Protein 6XR0 (pdb70)

Foldseek 3Di:
DWAWEKDAAAEAAAQAKDKIKIAIDDDQLQAWKKWKWWADPPPHIHTQWIFRQNVTDIDGDPVCPPQWDWHADSVRRMIMIMGGRDDQVRQTWMKIFIQPVPPRDGPYIYPTYGYGYAPDDADAWDKDWAADLVKAKTKIKTDFGDDDDKDKDKPNPPQPPQKDKDDWDDPDRGTITMMMHIGHPVDDQPDWIKMWIGDVSVRDIDIGIHHHDDD/DKEKEWPAQEAEDAAQDKDKTKIFIPWFQFQQKWKWWAAPVGDIDTADGSFFHGDPPHDPQWGWHDGGGIIMIMGGRHDDVRQTWMKMWGPRDPPIYMYPIYGYAYDDDFDFWDKDKDWADVVQLVVFKTKIKIKTDFGDDPDKDKWKDFVNHTDDDQKDKDKDQQDPPRSGIMMMIMGIDTSVVLVVTFKIKMWMDDPPPPDIDIDMDTPPDD/DEAEEEFQDPLLQVQQVVVQVLCVVVPFPDGYHYHYDNAPVRVLVCLLVVVHFKFWDALLSQVCSCPVRNWWFWKFFQLDPVLGQWFFKFKKFFPPDDDALQPQFQFEAFAQADSGDQRYLLSLLQCVFQNNQFDALLCSVVRVLRRYNAYQHAPCCPPPSNCRHQVLWFFAPVRPPTSHQGVRTQLHHQLNRVVSRVVPSGGMGIHTLCSLVCCAPQNNQVVSVDHHHQNRMWTHASVTDTHGSVVVVRRGRDMWGTIGMIGHPPDDSVSVVSSVCVCLVVPLPSDDSLDSVVSRDAARSHGNSGSDMGGDDDTHSCVRTDVVSVVSCPQSDDDSVPAPLEAEEEFADVLLVVQQVLLQVLLVVVPGPRGYHYDYDNDLLRVLVCQLVVNHFKAKDFLVSLCCNCVPRVWWFLWFFDFDPPDDPRKFFKFKKFFPDPVPDDALLPQFQFEAQFQAPPDVQRHLQSLLLCLLVPQQPDDPLPSQVSVLNRYVAYQHADAPDDPHDPRNQRLWQFAPVRPCGSHADVRTCLHGQLSSVLSRLVVSGGIGTHTLCNLVCQEDCNDCPVSSNHHHQQRMWTHAPVGDIGRSVPSVRRGLFIRFGMGMIGHPVRNSSNVVSSQQVSCVQAQDPPHPSSHHSLASPVGPDAQRRHHVSGRGMGGCNPLGGSDSRRDVSRVSSNVSSVD

Structure (mmCIF, N/CA/C/O backbone):
data_6XR0
#
_entry.id   6XR0
#
_cell.length_a   57.829
_cell.length_b   136.910
_cell.length_c   111.135
_cell.angle_alpha   90.000
_cell.angle_beta   91.460
_cell.angle_gamma   90.000
#
_symmetry.space_group_name_H-M   'P 1 21 1'
#
loop_
_entity.id
_entity.type
_entity.pdbx_description
1 polymer 'SC57.32 Fab Heavy Chain'
2 polymer 'SC57.32 Fab Light Chain'
3 polymer Melanotransferrin
4 branched 2-acetamido-2-deoxy-beta-D-glucopyranose-(1-4)-2-acetamido-2-deoxy-beta-D-glucopyranose
5 non-polymer 2-acetamido-2-deoxy-beta-D-glucopyranose
6 non-polymer 'MAGNESIUM ION'
7 non-polymer 'SODIUM ION'
8 non-polymer 'FE (III) ION'
9 non-polymer 'BICARBONATE ION'
10 water water
#
loop_
_atom_site.group_PDB
_atom_site.id
_atom_site.type_symbol
_atom_site.label_atom_id
_atom_site.label_alt_id
_atom_site.label_comp_id
_atom_site.label_asym_id
_atom_site.label_entity_id
_atom_site.label_seq_id
_atom_site.pdbx_PDB_ins_code
_atom_site.Cartn_x
_atom_site.Cartn_y
_atom_site.Cartn_z
_atom_site.occupancy
_atom_site.B_iso_or_equiv
_atom_site.auth_seq_id
_atom_site.auth_comp_id
_atom_site.auth_asym_id
_atom_site.auth_atom_id
_atom_site.pdbx_PDB_model_num
ATOM 1 N N . GLN A 1 1 ? 51.632 36.293 54.033 1.00 59.85 1 GLN H N 1
ATOM 2 C CA . GLN A 1 1 ? 51.280 36.785 55.355 1.00 60.95 1 GLN H CA 1
ATOM 3 C C . GLN A 1 1 ? 50.099 35.964 55.992 1.00 60.75 1 GLN H C 1
ATOM 4 O O . GLN A 1 1 ? 49.426 35.181 55.294 1.00 61.41 1 GLN H O 1
ATOM 10 N N . VAL A 1 2 ? 49.886 36.124 57.333 1.00 58.94 2 VAL H N 1
ATOM 11 C CA . VAL A 1 2 ? 48.780 35.560 58.085 1.00 57.83 2 VAL H CA 1
ATOM 12 C C . VAL A 1 2 ? 47.525 36.199 57.521 1.00 58.10 2 VAL H C 1
ATOM 13 O O . VAL A 1 2 ? 47.504 37.412 57.297 1.00 58.30 2 VAL H O 1
ATOM 17 N N . GLN A 1 3 ? 46.493 35.398 57.273 1.00 57.92 3 GLN H N 1
ATOM 18 C CA . GLN A 1 3 ? 45.259 35.920 56.738 1.00 58.24 3 GLN H CA 1
ATOM 19 C C . GLN A 1 3 ? 44.111 34.987 57.077 1.00 57.34 3 GLN H C 1
ATOM 20 O O . GLN A 1 3 ? 44.215 33.785 56.824 1.00 58.25 3 GLN H O 1
ATOM 26 N N . LEU A 1 4 ? 43.027 35.517 57.663 1.00 55.29 4 LEU H N 1
ATOM 27 C CA . LEU A 1 4 ? 41.847 34.704 57.956 1.00 54.08 4 LEU H CA 1
ATOM 28 C C . LEU A 1 4 ? 40.712 35.173 57.047 1.00 53.49 4 LEU H C 1
ATOM 29 O O . LEU A 1 4 ? 40.268 36.320 57.145 1.00 53.93 4 LEU H O 1
ATOM 34 N N . GLN A 1 5 ? 40.269 34.314 56.142 1.00 52.71 5 GLN H N 1
ATOM 35 C CA . GLN A 1 5 ? 39.232 34.682 55.195 1.00 53.14 5 GLN H CA 1
ATOM 36 C C . GLN A 1 5 ? 37.944 33.997 55.584 1.00 52.70 5 GLN H C 1
ATOM 37 O O . GLN A 1 5 ? 37.893 32.773 55.696 1.00 52.98 5 GLN H O 1
ATOM 43 N N . GLN A 1 6 ? 36.904 34.793 55.836 1.00 51.45 6 GLN H N 1
ATOM 44 C CA . GLN A 1 6 ? 35.616 34.314 56.295 1.00 50.71 6 GLN H CA 1
ATOM 45 C C . GLN A 1 6 ? 34.623 34.046 55.187 1.00 50.02 6 GLN H C 1
ATOM 46 O O . GLN A 1 6 ? 34.756 34.580 54.091 1.00 50.39 6 GLN H O 1
ATOM 52 N N . SER A 1 7 ? 33.595 33.242 55.481 1.00 49.16 7 SER H N 1
ATOM 53 C CA . SER A 1 7 ? 32.541 32.952 54.534 1.00 49.11 7 SER H CA 1
ATOM 54 C C . SER A 1 7 ? 31.651 34.212 54.207 1.00 49.88 7 SER H C 1
ATOM 55 O O . SER A 1 7 ? 31.745 35.272 54.853 1.00 50.11 7 SER H O 1
ATOM 58 N N . GLY A 1 8 ? 30.848 34.099 53.159 1.00 50.12 8 GLY H N 1
ATOM 59 C CA . GLY A 1 8 ? 30.028 35.206 52.697 1.00 51.13 8 GLY H CA 1
ATOM 60 C C . GLY A 1 8 ? 28.813 35.493 53.540 1.00 52.09 8 GLY H C 1
ATOM 61 O O . GLY A 1 8 ? 28.418 34.667 54.363 1.00 52.77 8 GLY H O 1
ATOM 62 N N . ALA A 1 9 ? 28.185 36.657 53.314 1.00 52.27 9 ALA H N 1
ATOM 63 C CA . ALA A 1 9 ? 27.002 37.074 54.060 1.00 53.17 9 ALA H CA 1
ATOM 64 C C . ALA A 1 9 ? 25.901 36.039 53.971 1.00 53.95 9 ALA H C 1
ATOM 65 O O . ALA A 1 9 ? 25.684 35.457 52.907 1.00 54.01 9 ALA H O 1
ATOM 67 N N . GLU A 1 10 ? 25.297 35.725 55.122 1.00 54.14 10 GLU H N 1
ATOM 68 C CA . GLU A 1 10 ? 24.250 34.729 55.199 1.00 54.75 10 GLU H CA 1
ATOM 69 C C . GLU A 1 10 ? 22.915 35.332 55.579 1.00 53.94 10 GLU H C 1
ATOM 70 O O . GLU A 1 10 ? 22.857 36.317 56.314 1.00 54.67 10 GLU H O 1
ATOM 76 N N . LEU A 1 11 ? 21.844 34.773 55.039 1.00 52.67 11 LEU H N 1
ATOM 77 C CA . LEU A 1 11 ? 20.512 35.300 55.241 1.00 52.86 11 LEU H CA 1
ATOM 78 C C . LEU A 1 11 ? 19.568 34.178 55.665 1.00 53.31 11 LEU H C 1
ATOM 79 O O . LEU A 1 11 ? 19.103 33.439 54.809 1.00 54.26 11 LEU H O 1
ATOM 84 N N . MET A 1 12 ? 19.258 34.061 56.961 1.00 52.38 12 MET H N 1
ATOM 85 C CA . MET A 1 12 ? 18.445 32.964 57.461 1.00 52.07 12 MET H CA 1
ATOM 86 C C . MET A 1 12 ? 17.085 33.367 58.003 1.00 51.94 12 MET H C 1
ATOM 87 O O . MET A 1 12 ? 16.910 34.493 58.460 1.00 52.50 12 MET H O 1
ATOM 92 N N . LYS A 1 13 ? 16.128 32.425 58.022 1.00 51.05 13 LYS H N 1
ATOM 93 C CA . LYS A 1 13 ? 14.809 32.686 58.614 1.00 50.35 13 LYS H CA 1
ATOM 94 C C . LYS A 1 13 ? 14.928 32.527 60.135 1.00 49.66 13 LYS H C 1
ATOM 95 O O . LYS A 1 13 ? 15.770 31.769 60.602 1.00 49.56 13 LYS H O 1
ATOM 101 N N . PRO A 1 14 ? 14.080 33.194 60.934 1.00 49.20 14 PRO H N 1
ATOM 102 C CA . PRO A 1 14 ? 14.154 33.013 62.394 1.00 48.98 14 PRO H CA 1
ATOM 103 C C . PRO A 1 14 ? 13.859 31.567 62.783 1.00 48.70 14 PRO H C 1
ATOM 104 O O . PRO A 1 14 ? 13.058 30.897 62.148 1.00 48.46 14 PRO H O 1
ATOM 108 N N . GLY A 1 15 ? 14.566 31.078 63.779 1.00 48.78 15 GLY H N 1
ATOM 109 C CA . GLY A 1 15 ? 14.433 29.700 64.219 1.00 49.63 15 GLY H CA 1
ATOM 110 C C . GLY A 1 15 ? 15.441 28.769 63.574 1.00 50.52 15 GLY H C 1
ATOM 111 O O . GLY A 1 15 ? 15.786 27.733 64.151 1.00 51.48 15 GLY H O 1
ATOM 112 N N . ALA A 1 16 ? 15.945 29.126 62.394 1.00 50.24 16 ALA H N 1
ATOM 113 C CA . ALA A 1 16 ? 16.927 28.320 61.681 1.00 51.10 16 ALA H CA 1
ATOM 114 C C . ALA A 1 16 ? 18.330 28.361 62.398 1.00 53.12 16 ALA H C 1
ATOM 115 O O . ALA A 1 16 ? 18.426 28.825 63.540 1.00 54.34 16 ALA H O 1
ATOM 117 N N . SER A 1 17 ? 19.380 27.796 61.794 1.00 53.17 17 SER H N 1
ATOM 118 C CA . SER A 1 17 ? 20.713 27.866 62.316 1.00 53.84 17 SER H CA 1
ATOM 119 C C . SER A 1 17 ? 21.690 28.102 61.150 1.00 54.13 17 SER H C 1
ATOM 120 O O . SER A 1 17 ? 21.375 27.846 59.986 1.00 54.70 17 SER H O 1
ATOM 123 N N . VAL A 1 18 ? 22.854 28.645 61.458 1.00 53.48 18 VAL H N 1
ATOM 124 C CA . VAL A 1 18 ? 23.835 29.010 60.455 1.00 52.90 18 VAL H CA 1
ATOM 125 C C . VAL A 1 18 ? 25.219 28.484 60.825 1.00 52.87 18 VAL H C 1
ATOM 126 O O . VAL A 1 18 ? 25.494 28.251 61.997 1.00 53.23 18 VAL H O 1
ATOM 130 N N . LYS A 1 19 ? 26.075 28.268 59.831 1.00 52.24 19 LYS H N 1
ATOM 131 C CA . LYS A 1 19 ? 27.437 27.851 60.074 1.00 52.50 19 LYS H CA 1
ATOM 132 C C . LYS A 1 19 ? 28.357 28.780 59.281 1.00 53.34 19 LYS H C 1
ATOM 133 O O . LYS A 1 19 ? 28.385 28.738 58.042 1.00 53.32 19 LYS H O 1
ATOM 139 N N . ILE A 1 20 ? 29.035 29.681 60.010 1.00 53.59 20 ILE H N 1
ATOM 140 C CA . ILE A 1 20 ? 30.026 30.630 59.499 1.00 53.72 20 ILE H CA 1
ATOM 141 C C . ILE A 1 20 ? 31.366 29.885 59.500 1.00 53.53 20 ILE H C 1
ATOM 142 O O . ILE A 1 20 ? 31.652 29.094 60.407 1.00 53.24 20 ILE H O 1
ATOM 147 N N . SER A 1 21 ? 32.187 30.148 58.497 1.00 53.69 21 SER H N 1
ATOM 148 C CA . SER A 1 21 ? 33.512 29.563 58.432 1.00 54.79 21 SER H CA 1
ATOM 149 C C . SER A 1 21 ? 34.586 30.680 58.465 1.00 55.63 21 SER H C 1
ATOM 150 O O . SER A 1 21 ? 34.266 31.874 58.355 1.00 55.92 21 SER H O 1
ATOM 153 N N . CYS A 1 22 ? 35.856 30.281 58.616 1.00 55.71 22 CYS H N 1
ATOM 154 C CA . CYS A 1 22 ? 36.981 31.201 58.719 1.00 56.00 22 CYS H CA 1
ATOM 155 C C . CYS A 1 22 ? 38.250 30.395 58.395 1.00 55.85 22 CYS H C 1
ATOM 156 O O . CYS A 1 22 ? 38.813 29.757 59.271 1.00 55.98 22 CYS H O 1
ATOM 159 N N . LYS A 1 23 ? 38.646 30.348 57.115 1.00 55.43 23 LYS H N 1
ATOM 160 C CA . LYS A 1 23 ? 39.829 29.602 56.690 1.00 55.03 23 LYS H CA 1
ATOM 161 C C . LYS A 1 23 ? 41.057 30.440 56.973 1.00 54.86 23 LYS H C 1
ATOM 162 O O . LYS A 1 23 ? 41.096 31.616 56.607 1.00 55.23 23 LYS H O 1
ATOM 168 N N . ALA A 1 24 ? 42.051 29.837 57.643 1.00 54.11 24 ALA H N 1
ATOM 169 C CA . ALA A 1 24 ? 43.286 30.494 58.047 1.00 53.67 24 ALA H CA 1
ATOM 170 C C . ALA A 1 24 ? 44.453 30.099 57.160 1.00 52.78 24 ALA H C 1
ATOM 171 O O . ALA A 1 24 ? 44.625 28.931 56.827 1.00 52.90 24 ALA H O 1
ATOM 173 N N . THR A 1 25 ? 45.278 31.074 56.813 1.00 51.70 25 THR H N 1
ATOM 174 C CA . THR A 1 25 ? 46.457 30.849 55.992 1.00 51.24 25 THR H CA 1
ATOM 175 C C . THR A 1 25 ? 47.628 31.645 56.510 1.00 50.51 25 THR H C 1
ATOM 176 O O . THR A 1 25 ? 47.436 32.699 57.118 1.00 50.67 25 THR H O 1
ATOM 180 N N . GLY A 1 26 ? 48.833 31.142 56.254 1.00 49.27 26 GLY H N 1
ATOM 181 C CA . GLY A 1 26 ? 50.051 31.845 56.604 1.00 48.51 26 GLY H CA 1
ATOM 182 C C . GLY A 1 26 ? 50.677 31.492 57.927 1.00 48.30 26 GLY H C 1
ATOM 183 O O . GLY A 1 26 ? 51.644 32.145 58.318 1.00 49.16 26 GLY H O 1
ATOM 184 N N . TYR A 1 27 ? 50.167 30.481 58.622 1.00 47.58 27 TYR H N 1
ATOM 185 C CA . TYR A 1 27 ? 50.743 30.091 59.903 1.00 48.10 27 TYR H CA 1
ATOM 186 C C . TYR A 1 27 ? 50.303 28.680 60.326 1.00 48.18 27 TYR H C 1
ATOM 187 O O . TYR A 1 27 ? 49.522 28.035 59.608 1.00 48.83 27 TYR H O 1
ATOM 196 N N . THR A 1 28 ? 50.800 28.195 61.498 1.00 47.08 28 THR H N 1
ATOM 197 C CA . THR A 1 28 ? 50.373 26.913 62.039 1.00 46.47 28 THR H CA 1
ATOM 198 C C . THR A 1 28 ? 49.011 27.062 62.710 1.00 46.39 28 THR H C 1
ATOM 199 O O . THR A 1 28 ? 48.890 27.617 63.804 1.00 46.13 28 THR H O 1
ATOM 203 N N . PHE A 1 29 ? 47.976 26.574 62.027 1.00 45.99 29 PHE H N 1
ATOM 204 C CA . PHE A 1 29 ? 46.609 26.671 62.483 1.00 45.80 29 PHE H CA 1
ATOM 205 C C . PHE A 1 29 ? 46.415 26.042 63.835 1.00 45.76 29 PHE H C 1
ATOM 206 O O . PHE A 1 29 ? 45.830 26.665 64.713 1.00 46.07 29 PHE H O 1
ATOM 214 N N . SER A 1 30 ? 46.991 24.868 64.038 1.00 45.77 30 SER H N 1
ATOM 215 C CA . SER A 1 30 ? 46.838 24.135 65.295 1.00 46.31 30 SER H CA 1
ATOM 216 C C . SER A 1 30 ? 47.232 24.885 66.547 1.00 46.32 30 SER H C 1
ATOM 217 O O . SER A 1 30 ? 46.707 24.592 67.602 1.00 46.39 30 SER H O 1
ATOM 220 N N . ASN A 1 31 ? 48.154 25.833 66.446 1.00 46.23 31 ASN H N 1
ATOM 221 C CA . ASN A 1 31 ? 48.736 26.489 67.606 1.00 46.46 31 ASN H CA 1
ATOM 222 C C . ASN A 1 31 ? 47.976 27.647 68.242 1.00 45.79 31 ASN H C 1
ATOM 223 O O . ASN A 1 31 ? 48.066 27.815 69.469 1.00 46.81 31 ASN H O 1
ATOM 228 N N . TYR A 1 32 ? 47.321 28.481 67.446 1.00 44.14 32 TYR H N 1
ATOM 229 C CA . TYR A 1 32 ? 46.694 29.677 67.978 1.00 44.08 32 TYR H CA 1
ATOM 230 C C . TYR A 1 32 ? 45.198 29.578 68.151 1.00 44.18 32 TYR H C 1
ATOM 231 O O . TYR A 1 32 ? 44.504 29.151 67.214 1.00 45.19 32 TYR H O 1
ATOM 240 N N . ARG A 1 33 ? 44.687 30.007 69.325 1.00 42.75 33 ARG H N 1
ATOM 241 C CA . ARG A 1 33 ? 43.249 30.046 69.576 1.00 42.30 33 ARG H CA 1
ATOM 242 C C . ARG A 1 33 ? 42.543 30.980 68.549 1.00 41.47 33 ARG H C 1
ATOM 243 O O . ARG A 1 33 ? 43.097 31.993 68.132 1.00 41.19 33 ARG H O 1
ATOM 251 N N . ILE A 1 34 ? 41.327 30.626 68.143 1.00 41.06 34 ILE H N 1
ATOM 252 C CA . ILE A 1 34 ? 40.538 31.418 67.217 1.00 40.89 34 ILE H CA 1
ATOM 253 C C . ILE A 1 34 ? 39.382 32.004 68.020 1.00 41.22 34 ILE H C 1
ATOM 254 O O . ILE A 1 34 ? 38.543 31.261 68.543 1.00 40.64 34 ILE H O 1
ATOM 259 N N . GLU A 1 35 ? 39.362 33.337 68.148 1.00 41.56 35 GLU H N 1
ATOM 260 C CA . GLU A 1 35 ? 38.301 34.051 68.840 1.00 42.50 35 GLU H CA 1
ATOM 261 C C . GLU A 1 35 ? 37.118 34.302 67.896 1.00 43.12 35 GLU H C 1
ATOM 262 O O . GLU A 1 35 ? 37.293 34.367 66.690 1.00 43.46 35 GLU H O 1
ATOM 268 N N . TRP A 1 36 ? 35.911 34.455 68.445 1.00 43.01 36 TRP H N 1
ATOM 269 C CA . TRP A 1 36 ? 34.724 34.756 67.655 1.00 42.64 36 TRP H CA 1
ATOM 270 C C . TRP A 1 36 ? 34.025 35.893 68.347 1.00 43.32 36 TRP H C 1
ATOM 271 O O . TRP A 1 36 ? 33.692 35.768 69.531 1.00 43.28 36 TRP H O 1
ATOM 282 N N . ILE A 1 37 ? 33.852 37.024 67.621 1.00 43.13 37 ILE H N 1
ATOM 283 C CA . ILE A 1 37 ? 33.297 38.280 68.129 1.00 42.86 37 ILE H CA 1
ATOM 284 C C . ILE A 1 37 ? 32.077 38.693 67.329 1.00 44.13 37 ILE H C 1
ATOM 285 O O . ILE A 1 37 ? 32.017 38.454 66.127 1.00 45.10 37 ILE H O 1
ATOM 290 N N . LYS A 1 38 ? 31.104 39.319 67.993 1.00 44.28 38 LYS H N 1
ATOM 291 C CA . LYS A 1 38 ? 29.854 39.765 67.397 1.00 45.06 38 LYS H CA 1
ATOM 292 C C . LYS A 1 38 ? 29.780 41.284 67.408 1.00 47.81 38 LYS H C 1
ATOM 293 O O . LYS A 1 38 ? 30.007 41.912 68.445 1.00 48.15 38 LYS H O 1
ATOM 299 N N . GLN A 1 39 ? 29.397 41.872 66.277 1.00 49.60 39 GLN H N 1
ATOM 300 C CA . GLN A 1 39 ? 29.219 43.308 66.208 1.00 52.13 39 GLN H CA 1
ATOM 301 C C . GLN A 1 39 ? 27.848 43.739 65.691 1.00 55.14 39 GLN H C 1
ATOM 302 O O . GLN A 1 39 ? 27.466 43.419 64.570 1.00 55.46 39 GLN H O 1
ATOM 308 N N . ARG A 1 40 ? 27.126 44.491 66.523 1.00 57.05 40 ARG H N 1
ATOM 309 C CA . ARG A 1 40 ? 25.824 45.065 66.227 1.00 58.97 40 ARG H CA 1
ATOM 310 C C . ARG A 1 40 ? 25.928 46.575 66.425 1.00 61.90 40 ARG H C 1
ATOM 311 O O . ARG A 1 40 ? 26.633 47.048 67.331 1.00 62.00 40 ARG H O 1
ATOM 319 N N . PRO A 1 41 ? 25.199 47.353 65.604 1.00 63.67 41 PRO H N 1
ATOM 320 C CA . PRO A 1 41 ? 25.224 48.819 65.779 1.00 64.51 41 PRO H CA 1
ATOM 321 C C . PRO A 1 41 ? 24.743 49.253 67.177 1.00 65.82 41 PRO H C 1
ATOM 322 O O . PRO A 1 41 ? 23.681 48.823 67.646 1.00 65.73 41 PRO H O 1
ATOM 326 N N . GLY A 1 42 ? 25.564 50.059 67.849 1.00 66.39 42 GLY H N 1
ATOM 327 C CA . GLY A 1 42 ? 25.252 50.556 69.178 1.00 67.27 42 GLY H CA 1
ATOM 328 C C . GLY A 1 42 ? 25.334 49.510 70.272 1.00 68.22 42 GLY H C 1
ATOM 329 O O . GLY A 1 42 ? 24.643 49.618 71.300 1.00 69.11 42 GLY H O 1
ATOM 330 N N . HIS A 1 43 ? 26.136 48.460 70.048 1.00 67.69 43 HIS H N 1
ATOM 331 C CA . HIS A 1 43 ? 26.321 47.388 71.041 1.00 67.42 43 HIS H CA 1
ATOM 332 C C . HIS A 1 43 ? 27.795 46.962 71.156 1.00 65.81 43 HIS H C 1
ATOM 333 O O . HIS A 1 43 ? 28.081 45.805 71.494 1.00 66.19 43 HIS H O 1
ATOM 340 N N . GLY A 1 44 ? 28.721 47.871 70.814 1.00 63.54 44 GLY H N 1
ATOM 341 C CA . GLY A 1 44 ? 30.155 47.613 70.836 1.00 61.42 44 GLY H CA 1
ATOM 342 C C . GLY A 1 44 ? 30.526 46.315 70.154 1.00 58.78 44 GLY H C 1
ATOM 343 O O . GLY A 1 44 ? 29.950 45.963 69.116 1.00 59.51 44 GLY H O 1
ATOM 344 N N . LEU A 1 45 ? 31.415 45.565 70.785 1.00 55.40 45 LEU H N 1
ATOM 345 C CA . LEU A 1 45 ? 31.797 44.251 70.304 1.00 52.33 45 LEU H CA 1
ATOM 346 C C . LEU A 1 45 ? 31.617 43.258 71.485 1.00 49.82 45 LEU H C 1
ATOM 347 O O . LEU A 1 45 ? 31.906 43.578 72.647 1.00 49.66 45 LEU H O 1
ATOM 352 N N . GLU A 1 46 ? 31.116 42.068 71.178 1.00 47.52 46 GLU H N 1
ATOM 353 C CA . GLU A 1 46 ? 30.875 41.047 72.167 1.00 46.22 46 GLU H CA 1
ATOM 354 C C . GLU A 1 46 ? 31.644 39.810 71.842 1.00 44.40 46 GLU H C 1
ATOM 355 O O . GLU A 1 46 ? 31.531 39.294 70.740 1.00 44.99 46 GLU H O 1
ATOM 361 N N . TRP A 1 47 ? 32.379 39.289 72.811 1.00 42.20 47 TRP H N 1
ATOM 362 C CA . TRP A 1 47 ? 33.130 38.076 72.614 1.00 40.44 47 TRP H CA 1
ATOM 363 C C . TRP A 1 47 ? 32.192 36.890 72.797 1.00 39.71 47 TRP H C 1
ATOM 364 O O . TRP A 1 47 ? 31.639 36.699 73.878 1.00 39.09 47 TRP H O 1
ATOM 375 N N . ILE A 1 48 ? 31.985 36.118 71.735 1.00 39.26 48 ILE H N 1
ATOM 376 C CA . ILE A 1 48 ? 31.170 34.921 71.817 1.00 39.48 48 ILE H CA 1
ATOM 377 C C . ILE A 1 48 ? 31.988 33.790 72.489 1.00 41.03 48 ILE H C 1
ATOM 378 O O . ILE A 1 48 ? 31.475 33.110 73.370 1.00 41.83 48 ILE H O 1
ATOM 383 N N . GLY A 1 49 ? 33.241 33.599 72.071 1.00 40.91 49 GLY H N 1
ATOM 384 C CA . GLY A 1 49 ? 34.087 32.572 72.665 1.00 41.16 49 GLY H CA 1
ATOM 385 C C . GLY A 1 49 ? 35.377 32.328 71.911 1.00 41.32 49 GLY H C 1
ATOM 386 O O . GLY A 1 49 ? 35.771 33.128 71.062 1.00 41.48 49 GLY H O 1
ATOM 387 N N . GLU A 1 50 ? 36.043 31.216 72.215 1.00 41.07 50 GLU H N 1
ATOM 388 C CA . GLU A 1 50 ? 37.283 30.861 71.544 1.00 41.30 50 GLU H CA 1
ATOM 389 C C . GLU A 1 50 ? 37.478 29.339 71.440 1.00 42.22 50 GLU H C 1
ATOM 390 O O . GLU A 1 50 ? 36.897 28.577 72.209 1.00 42.79 50 GLU H O 1
ATOM 396 N N . ILE A 1 51 ? 38.313 28.906 70.499 1.00 41.96 51 ILE H N 1
ATOM 397 C CA . ILE A 1 51 ? 38.619 27.493 70.328 1.00 41.82 51 ILE H CA 1
ATOM 398 C C . ILE A 1 51 ? 40.110 27.341 69.996 1.00 42.12 51 ILE H C 1
ATOM 399 O O . ILE A 1 51 ? 40.598 28.058 69.129 1.00 43.35 51 ILE H O 1
ATOM 404 N N . LEU A 1 52 ? 40.817 26.426 70.654 1.00 40.69 52 LEU H N 1
ATOM 405 C CA . LEU A 1 52 ? 42.196 26.149 70.290 1.00 40.99 52 LEU H CA 1
ATOM 406 C C . LEU A 1 52 ? 42.091 24.955 69.340 1.00 42.45 52 LEU H C 1
ATOM 407 O O . LEU A 1 52 ? 41.593 23.906 69.742 1.00 43.47 52 LEU H O 1
ATOM 412 N N . PRO A 1 53 ? 42.520 25.077 68.076 1.00 42.51 53 PRO H N 1
ATOM 413 C CA . PRO A 1 53 ? 42.322 23.976 67.140 1.00 43.26 53 PRO H CA 1
ATOM 414 C C . PRO A 1 53 ? 43.074 22.703 67.483 1.00 44.72 53 PRO H C 1
ATOM 415 O O . PRO A 1 53 ? 42.657 21.657 67.024 1.00 45.69 53 PRO H O 1
ATOM 419 N N . ARG A 1 54 ? 44.133 22.758 68.296 1.00 45.08 54 ARG H N 1
ATOM 420 C CA . ARG A 1 54 ? 44.854 21.542 68.683 1.00 45.88 54 ARG H CA 1
ATOM 421 C C . ARG A 1 54 ? 44.135 20.892 69.853 1.00 47.21 54 ARG H C 1
ATOM 422 O O . ARG A 1 54 ? 44.359 21.259 71.021 1.00 48.19 54 ARG H O 1
ATOM 430 N N . GLY A 1 55 ? 43.235 19.965 69.547 1.00 46.97 55 GLY H N 1
ATOM 431 C CA . GLY A 1 55 ? 42.464 19.305 70.600 1.00 47.15 55 GLY H CA 1
ATOM 432 C C . GLY A 1 55 ? 41.050 19.821 70.761 1.00 47.47 55 GLY H C 1
ATOM 433 O O . GLY A 1 55 ? 40.247 19.188 71.429 1.00 47.88 55 GLY H O 1
ATOM 434 N N . GLY A 1 56 ? 40.730 20.956 70.149 1.00 47.23 56 GLY H N 1
ATOM 435 C CA . GLY A 1 56 ? 39.370 21.471 70.138 1.00 47.35 56 GLY H CA 1
ATOM 436 C C . GLY A 1 56 ? 38.879 22.095 71.416 1.00 47.65 56 GLY H C 1
ATOM 437 O O . GLY A 1 56 ? 37.680 22.318 71.554 1.00 48.19 56 GLY H O 1
ATOM 438 N N . ASN A 1 57 ? 39.780 22.434 72.348 1.00 47.32 57 ASN H N 1
ATOM 439 C CA . ASN A 1 57 ? 39.365 23.069 73.604 1.00 46.95 57 ASN H CA 1
ATOM 440 C C . ASN A 1 57 ? 38.609 24.358 73.352 1.00 45.65 57 ASN H C 1
ATOM 441 O O . ASN A 1 57 ? 39.080 25.197 72.598 1.00 46.07 57 ASN H O 1
ATOM 446 N N . THR A 1 58 ? 37.441 24.505 73.973 1.00 44.16 58 THR H N 1
ATOM 447 C CA . THR A 1 58 ? 36.608 25.689 73.811 1.00 42.80 58 THR H CA 1
ATOM 448 C C . THR A 1 58 ? 36.301 26.366 75.124 1.00 42.10 58 THR H C 1
ATOM 449 O O . THR A 1 58 ? 36.252 25.712 76.152 1.00 41.54 58 THR H O 1
ATOM 453 N N . ASN A 1 59 ? 36.112 27.683 75.077 1.00 42.64 59 ASN H N 1
ATOM 454 C CA . ASN A 1 59 ? 35.684 28.535 76.175 1.00 44.15 59 ASN H CA 1
ATOM 455 C C . ASN A 1 59 ? 34.588 29.404 75.586 1.00 44.74 59 ASN H C 1
ATOM 456 O O . ASN A 1 59 ? 34.851 30.122 74.622 1.00 45.20 59 ASN H O 1
ATOM 461 N N . TYR A 1 60 ? 33.336 29.284 76.090 1.00 44.45 60 TYR H N 1
ATOM 462 C CA . TYR A 1 60 ? 32.216 30.081 75.566 1.00 44.32 60 TYR H CA 1
ATOM 463 C C . TYR A 1 60 ? 31.787 31.148 76.558 1.00 46.59 60 TYR H C 1
ATOM 464 O O . TYR A 1 60 ? 31.722 30.886 77.764 1.00 46.91 60 TYR H O 1
ATOM 473 N N . ASN A 1 61 ? 31.386 32.322 76.052 1.00 47.93 61 ASN H N 1
ATOM 474 C CA . ASN A 1 61 ? 30.813 33.369 76.890 1.00 50.01 61 ASN H CA 1
ATOM 475 C C . ASN A 1 61 ? 29.462 32.851 77.390 1.00 52.35 61 ASN H C 1
ATOM 476 O O . ASN A 1 61 ? 28.669 32.365 76.574 1.00 53.03 61 ASN H O 1
ATOM 481 N N . GLU A 1 62 ? 29.219 32.911 78.716 1.00 53.22 62 GLU H N 1
ATOM 482 C CA . GLU A 1 62 ? 27.969 32.433 79.325 1.00 54.55 62 GLU H CA 1
ATOM 483 C C . GLU A 1 62 ? 26.708 32.952 78.675 1.00 54.37 62 GLU H C 1
ATOM 484 O O . GLU A 1 62 ? 25.786 32.182 78.461 1.00 53.86 62 GLU H O 1
ATOM 490 N N . LYS A 1 63 ? 26.663 34.246 78.342 1.00 55.04 63 LYS H N 1
ATOM 491 C CA . LYS A 1 63 ? 25.494 34.846 77.683 1.00 56.19 63 LYS H CA 1
ATOM 492 C C . LYS A 1 63 ? 25.181 34.234 76.339 1.00 57.82 63 LYS H C 1
ATOM 493 O O . LYS A 1 63 ? 24.099 34.455 75.830 1.00 57.99 63 LYS H O 1
ATOM 499 N N . PHE A 1 64 ? 26.112 33.492 75.748 1.00 59.29 64 PHE H N 1
ATOM 500 C CA . PHE A 1 64 ? 25.888 32.858 74.466 1.00 61.00 64 PHE H CA 1
ATOM 501 C C . PHE A 1 64 ? 25.537 31.395 74.647 1.00 63.80 64 PHE H C 1
ATOM 502 O O . PHE A 1 64 ? 24.495 30.971 74.120 1.00 64.92 64 PHE H O 1
ATOM 510 N N . LYS A 1 65 ? 26.299 30.653 75.514 1.00 64.02 65 LYS H N 1
ATOM 511 C CA . LYS A 1 65 ? 26.071 29.235 75.874 1.00 64.48 65 LYS H CA 1
ATOM 512 C C . LYS A 1 65 ? 24.685 28.658 75.455 1.00 63.58 65 LYS H C 1
ATOM 513 O O . LYS A 1 65 ? 23.612 29.142 75.858 1.00 63.03 65 LYS H O 1
ATOM 519 N N . GLY A 1 66 ? 24.775 27.712 74.538 1.00 62.60 66 GLY H N 1
ATOM 520 C CA . GLY A 1 66 ? 23.635 27.083 73.919 1.00 61.69 66 GLY H CA 1
ATOM 521 C C . GLY A 1 66 ? 23.601 27.527 72.479 1.00 60.73 66 GLY H C 1
ATOM 522 O O . GLY A 1 66 ? 23.586 26.684 71.569 1.00 62.11 66 GLY H O 1
ATOM 523 N N . LYS A 1 67 ? 23.648 28.862 72.260 1.00 57.79 67 LYS H N 1
ATOM 524 C CA . LYS A 1 67 ? 23.536 29.423 70.927 1.00 55.49 67 LYS H CA 1
ATOM 525 C C . LYS A 1 67 ? 24.722 29.105 70.046 1.00 55.05 67 LYS H C 1
ATOM 526 O O . LYS A 1 67 ? 24.554 28.583 68.949 1.00 55.65 67 LYS H O 1
ATOM 532 N N . ALA A 1 68 ? 25.936 29.357 70.538 1.00 53.67 68 ALA H N 1
ATOM 533 C CA . ALA A 1 68 ? 27.150 29.163 69.760 1.00 51.38 68 ALA H CA 1
ATOM 534 C C . ALA A 1 68 ? 27.832 27.834 70.021 1.00 50.75 68 ALA H C 1
ATOM 535 O O . ALA A 1 68 ? 27.841 27.335 71.149 1.00 51.36 68 ALA H O 1
ATOM 537 N N . THR A 1 69 ? 28.418 27.264 68.974 1.00 49.56 69 THR H N 1
ATOM 538 C CA . THR A 1 69 ? 29.168 26.006 69.010 1.00 48.88 69 THR H CA 1
ATOM 539 C C . THR A 1 69 ? 30.353 26.185 68.079 1.00 47.76 69 THR H C 1
ATOM 540 O O . THR A 1 69 ? 30.159 26.666 66.965 1.00 47.61 69 THR H O 1
ATOM 544 N N . PHE A 1 70 ? 31.577 25.812 68.511 1.00 46.84 70 PHE H N 1
ATOM 545 C CA . PHE A 1 70 ? 32.775 25.960 67.678 1.00 45.83 70 PHE H CA 1
ATOM 546 C C . PHE A 1 70 ? 33.384 24.626 67.343 1.00 46.66 70 PHE H C 1
ATOM 547 O O . PHE A 1 70 ? 33.379 23.721 68.166 1.00 46.71 70 PHE H O 1
ATOM 555 N N . THR A 1 71 ? 33.929 24.501 66.136 1.00 47.57 71 THR H N 1
ATOM 556 C CA . THR A 1 71 ? 34.720 23.359 65.690 1.00 49.04 71 THR H CA 1
ATOM 557 C C . THR A 1 71 ? 35.909 23.900 64.879 1.00 49.42 71 THR H C 1
ATOM 558 O O . THR A 1 71 ? 35.863 25.047 64.427 1.00 49.42 71 THR H O 1
ATOM 562 N N . ALA A 1 72 ? 36.959 23.084 64.677 1.00 49.51 72 ALA H N 1
ATOM 563 C CA . ALA A 1 72 ? 38.077 23.488 63.829 1.00 50.56 72 ALA H CA 1
ATOM 564 C C . ALA A 1 72 ? 38.669 22.258 63.156 1.00 52.89 72 ALA H C 1
ATOM 565 O O . ALA A 1 72 ? 39.018 21.309 63.850 1.00 54.41 72 ALA H O 1
ATOM 567 N N . ASP A 1 73 ? 38.762 22.242 61.822 1.00 53.29 73 ASP H N 1
ATOM 568 C CA . ASP A 1 73 ? 39.326 21.107 61.110 1.00 54.70 73 ASP H CA 1
ATOM 569 C C . ASP A 1 73 ? 40.784 21.377 60.786 1.00 55.10 73 ASP H C 1
ATOM 570 O O . ASP A 1 73 ? 41.081 22.029 59.797 1.00 55.73 73 ASP H O 1
ATOM 575 N N . THR A 1 74 ? 41.699 20.879 61.614 1.00 54.82 74 THR H N 1
ATOM 576 C CA . THR A 1 74 ? 43.134 21.076 61.429 1.00 54.98 74 THR H CA 1
ATOM 577 C C . THR A 1 74 ? 43.691 20.581 60.108 1.00 55.12 74 THR H C 1
ATOM 578 O O . THR A 1 74 ? 44.792 20.986 59.736 1.00 55.22 74 THR H O 1
ATOM 582 N N . SER A 1 75 ? 42.956 19.718 59.405 1.00 54.96 75 SER H N 1
ATOM 583 C CA . SER A 1 75 ? 43.408 19.226 58.115 1.00 55.50 75 SER H CA 1
ATOM 584 C C . SER A 1 75 ? 43.107 20.236 57.012 1.00 55.34 75 SER H C 1
ATOM 585 O O . SER A 1 75 ? 43.813 20.262 56.024 1.00 55.77 75 SER H O 1
ATOM 588 N N . SER A 1 76 ? 42.018 20.997 57.135 1.00 54.83 76 SER H N 1
ATOM 589 C CA . SER A 1 76 ? 41.655 21.999 56.144 1.00 54.83 76 SER H CA 1
ATOM 590 C C . SER A 1 76 ? 41.891 23.433 56.620 1.00 56.10 76 SER H C 1
ATOM 591 O O . SER A 1 76 ? 41.496 24.360 55.908 1.00 57.10 76 SER H O 1
ATOM 594 N N . ASN A 1 77 ? 42.481 23.632 57.826 1.00 55.72 77 ASN H N 1
ATOM 595 C CA . ASN A 1 77 ? 42.764 24.950 58.379 1.00 56.08 77 ASN H CA 1
ATOM 596 C C . ASN A 1 77 ? 41.553 25.861 58.366 1.00 55.78 77 ASN H C 1
ATOM 597 O O . ASN A 1 77 ? 41.637 27.005 57.914 1.00 56.28 77 ASN H O 1
ATOM 602 N N . THR A 1 78 ? 40.414 25.337 58.835 1.00 54.61 78 THR H N 1
ATOM 603 C CA . THR A 1 78 ? 39.194 26.120 58.877 1.00 54.38 78 THR H CA 1
ATOM 604 C C . THR A 1 78 ? 38.499 25.955 60.214 1.00 53.27 78 THR H C 1
ATOM 605 O O . THR A 1 78 ? 38.331 24.839 60.686 1.00 53.10 78 THR H O 1
ATOM 609 N N . ALA A 1 79 ? 38.067 27.073 60.808 1.00 52.06 79 ALA H N 1
ATOM 610 C CA . ALA A 1 79 ? 37.349 27.092 62.069 1.00 50.92 79 ALA H CA 1
ATOM 611 C C . ALA A 1 79 ? 35.895 27.499 61.792 1.00 49.86 79 ALA H C 1
ATOM 612 O O . ALA A 1 79 ? 35.638 28.342 60.935 1.00 50.37 79 ALA H O 1
ATOM 614 N N . TYR A 1 80 ? 34.943 26.867 62.479 1.00 48.10 80 TYR H N 1
ATOM 615 C CA . TYR A 1 80 ? 33.527 27.115 62.253 1.00 46.56 80 TYR H CA 1
ATOM 616 C C . TYR A 1 80 ? 32.835 27.585 63.524 1.00 46.65 80 TYR H C 1
ATOM 617 O O . TYR A 1 80 ? 33.299 27.334 64.635 1.00 47.47 80 TYR H O 1
ATOM 626 N N . MET A 1 81 ? 31.705 28.244 63.349 1.00 45.59 81 MET H N 1
ATOM 627 C CA . MET A 1 81 ? 30.843 28.606 64.433 1.00 45.64 81 MET H CA 1
ATOM 628 C C . MET A 1 81 ? 29.414 28.409 63.960 1.00 46.70 81 MET H C 1
ATOM 629 O O . MET A 1 81 ? 29.054 28.822 62.840 1.00 47.24 81 MET H O 1
ATOM 634 N N . GLN A 1 82 ? 28.596 27.775 64.816 1.00 46.12 82 GLN H N 1
ATOM 635 C CA . GLN A 1 82 ? 27.216 27.587 64.506 1.00 46.52 82 GLN H CA 1
ATOM 636 C C . GLN A 1 82 ? 26.346 28.350 65.482 1.00 46.89 82 GLN H C 1
ATOM 637 O O . GLN A 1 82 ? 26.577 28.270 66.683 1.00 47.72 82 GLN H O 1
ATOM 643 N N . LEU A 1 83 ? 25.335 29.079 64.989 1.00 46.51 83 LEU H N 1
ATOM 644 C CA . LEU A 1 83 ? 24.393 29.786 65.866 1.00 46.92 83 LEU H CA 1
ATOM 645 C C . LEU A 1 83 ? 23.046 29.137 65.665 1.00 47.39 83 LEU H C 1
ATOM 646 O O . LEU A 1 83 ? 22.643 28.949 64.532 1.00 48.30 83 LEU H O 1
ATOM 651 N N . THR A 1 84 ? 22.356 28.765 66.736 1.00 46.90 84 THR H N 1
ATOM 652 C CA . THR A 1 84 ? 21.066 28.071 66.627 1.00 46.89 84 THR H CA 1
ATOM 653 C C . THR A 1 84 ? 19.914 28.979 67.077 1.00 46.35 84 THR H C 1
ATOM 654 O O . THR A 1 84 ? 20.163 29.988 67.739 1.00 45.52 84 THR H O 1
ATOM 658 N N . SER A 1 85 ? 18.655 28.629 66.694 1.00 46.37 85 SER H N 1
ATOM 659 C CA . SER A 1 85 ? 17.432 29.370 67.053 1.00 47.04 85 SER H CA 1
ATOM 660 C C . SER A 1 85 ? 17.586 30.857 66.774 1.00 47.68 85 SER H C 1
ATOM 661 O O . SER A 1 85 ? 17.599 31.675 67.703 1.00 48.21 85 SER H O 1
ATOM 664 N N . LEU A 1 86 ? 17.777 31.192 65.503 1.00 47.53 86 LEU H N 1
ATOM 665 C CA . LEU A 1 86 ? 18.071 32.559 65.121 1.00 48.57 86 LEU H CA 1
ATOM 666 C C . LEU A 1 86 ? 16.931 33.543 65.387 1.00 48.86 86 LEU H C 1
ATOM 667 O O . LEU A 1 86 ? 15.762 33.174 65.347 1.00 48.60 86 LEU H O 1
ATOM 672 N N . THR A 1 87 ? 17.296 34.777 65.731 1.00 49.12 87 THR H N 1
ATOM 673 C CA . THR A 1 87 ? 16.366 35.868 66.021 1.00 50.06 87 THR H CA 1
ATOM 674 C C . THR A 1 87 ? 16.971 37.158 65.489 1.00 50.99 87 THR H C 1
ATOM 675 O O . THR A 1 87 ? 18.171 37.230 65.310 1.00 51.40 87 THR H O 1
ATOM 679 N N . SER A 1 88 ? 16.172 38.192 65.253 1.00 51.28 88 SER H N 1
ATOM 680 C CA . SER A 1 88 ? 16.669 39.484 64.785 1.00 52.27 88 SER H CA 1
ATOM 681 C C . SER A 1 88 ? 17.820 40.027 65.665 1.00 52.66 88 SER H C 1
ATOM 682 O O . SER A 1 88 ? 18.711 40.719 65.159 1.00 53.57 88 SER H O 1
ATOM 685 N N . GLU A 1 89 ? 17.830 39.669 66.959 1.00 51.50 89 GLU H N 1
ATOM 686 C CA . GLU A 1 89 ? 18.910 40.081 67.845 1.00 51.38 89 GLU H CA 1
ATOM 687 C C . GLU A 1 89 ? 20.251 39.389 67.515 1.00 49.51 89 GLU H C 1
ATOM 688 O O . GLU A 1 89 ? 21.307 39.853 67.932 1.00 49.45 89 GLU H O 1
ATOM 694 N N . ASP A 1 90 ? 20.213 38.312 66.736 1.00 48.07 90 ASP H N 1
ATOM 695 C CA . ASP A 1 90 ? 21.384 37.626 66.216 1.00 47.51 90 ASP H CA 1
ATOM 696 C C . ASP A 1 90 ? 21.880 38.261 64.920 1.00 47.57 90 ASP H C 1
ATOM 697 O O . ASP A 1 90 ? 23.000 37.976 64.523 1.00 47.95 90 ASP H O 1
ATOM 702 N N . SER A 1 91 ? 21.077 39.126 64.255 1.00 47.42 91 SER H N 1
ATOM 703 C CA . SER A 1 91 ? 21.472 39.830 63.031 1.00 47.53 91 SER H CA 1
ATOM 704 C C . SER A 1 91 ? 22.591 40.761 63.393 1.00 47.40 91 SER H C 1
ATOM 705 O O . SER A 1 91 ? 22.356 41.735 64.119 1.00 47.79 91 SER H O 1
ATOM 708 N N . ALA A 1 92 ? 23.820 40.441 62.938 1.00 46.43 92 ALA H N 1
ATOM 709 C CA . ALA A 1 92 ? 25.018 41.198 63.293 1.00 45.83 92 ALA H CA 1
ATOM 710 C C . ALA A 1 92 ? 26.187 40.882 62.297 1.00 46.35 92 ALA H C 1
ATOM 711 O O . ALA A 1 92 ? 25.979 40.173 61.309 1.00 46.27 92 ALA H O 1
ATOM 713 N N . VAL A 1 93 ? 27.392 41.455 62.521 1.00 46.92 93 VAL H N 1
ATOM 714 C CA . VAL A 1 93 ? 28.597 41.191 61.758 1.00 47.70 93 VAL H CA 1
ATOM 715 C C . VAL A 1 93 ? 29.490 40.369 62.684 1.00 48.62 93 VAL H C 1
ATOM 716 O O . VAL A 1 93 ? 29.751 40.776 63.822 1.00 48.78 93 VAL H O 1
ATOM 720 N N . TYR A 1 94 ? 29.889 39.173 62.229 1.00 48.49 94 TYR H N 1
ATOM 721 C CA . TYR A 1 94 ? 30.643 38.238 63.052 1.00 48.32 94 TYR H CA 1
ATOM 722 C C . TYR A 1 94 ? 32.038 38.098 62.564 1.00 48.34 94 TYR H C 1
ATOM 723 O O . TYR A 1 94 ? 32.229 37.764 61.396 1.00 49.34 94 TYR H O 1
ATOM 732 N N . TYR A 1 95 ? 33.032 38.343 63.438 1.00 47.23 95 TYR H N 1
ATOM 733 C CA . TYR A 1 95 ? 34.440 38.221 63.057 1.00 46.38 95 TYR H CA 1
ATOM 734 C C . TYR A 1 95 ? 35.107 37.064 63.758 1.00 46.07 95 TYR H C 1
ATOM 735 O O . TYR A 1 95 ? 34.828 36.780 64.928 1.00 46.27 95 TYR H O 1
ATOM 744 N N . CYS A 1 96 ? 36.050 36.447 63.076 1.00 45.42 96 CYS H N 1
ATOM 745 C CA . CYS A 1 96 ? 36.957 35.526 63.703 1.00 45.70 96 CYS H CA 1
ATOM 746 C C . CYS A 1 96 ? 38.256 36.319 63.848 1.00 45.37 96 CYS H C 1
ATOM 747 O O . CYS A 1 96 ? 38.611 37.105 62.980 1.00 46.38 96 CYS H O 1
ATOM 750 N N . ALA A 1 97 ? 38.918 36.195 64.968 1.00 44.36 97 ALA H N 1
ATOM 751 C CA . ALA A 1 97 ? 40.202 36.840 65.199 1.00 44.04 97 ALA H CA 1
ATOM 752 C C . ALA A 1 97 ? 41.165 35.790 65.770 1.00 43.53 97 ALA H C 1
ATOM 753 O O . ALA A 1 97 ? 40.732 34.705 66.140 1.00 43.21 97 ALA H O 1
ATOM 755 N N . ARG A 1 98 ? 42.461 36.061 65.758 1.00 43.86 98 ARG H N 1
ATOM 756 C CA . ARG A 1 98 ? 43.447 35.103 66.254 1.00 44.99 98 ARG H CA 1
ATOM 757 C C . ARG A 1 98 ? 44.100 35.616 67.540 1.00 46.80 98 ARG H C 1
ATOM 758 O O . ARG A 1 98 ? 44.517 36.774 67.600 1.00 47.72 98 ARG H O 1
ATOM 766 N N . ASP A 1 99 ? 44.206 34.766 68.550 1.00 47.44 99 ASP H N 1
ATOM 767 C CA . ASP A 1 99 ? 44.869 35.166 69.783 1.00 49.49 99 ASP H CA 1
ATOM 768 C C . ASP A 1 99 ? 46.356 34.888 69.632 1.00 50.86 99 ASP H C 1
ATOM 769 O O . ASP A 1 99 ? 46.768 33.722 69.497 1.00 51.33 99 ASP H O 1
ATOM 774 N N . ASP A 1 100 ? 47.165 35.956 69.664 1.00 50.80 100 ASP H N 1
ATOM 775 C CA . ASP A 1 100 ? 48.613 35.845 69.565 1.00 50.98 100 ASP H CA 1
ATOM 776 C C . ASP A 1 100 ? 49.256 34.983 70.633 1.00 50.82 100 ASP H C 1
ATOM 777 O O . ASP A 1 100 ? 50.414 34.610 70.483 1.00 51.62 100 ASP H O 1
ATOM 782 N N . GLY A 1 101 ? 48.527 34.676 71.694 1.00 49.83 101 GLY H N 1
ATOM 783 C CA . GLY A 1 101 ? 49.063 33.878 72.777 1.00 49.52 101 GLY H CA 1
ATOM 784 C C . GLY A 1 101 ? 49.667 34.721 73.876 1.00 49.38 101 GLY H C 1
ATOM 785 O O . GLY A 1 101 ? 50.045 34.176 74.923 1.00 50.24 101 GLY H O 1
ATOM 786 N N . TYR A 1 102 ? 49.752 36.057 73.671 1.00 47.87 102 TYR H N 1
ATOM 787 C CA . TYR A 1 102 ? 50.304 36.977 74.657 1.00 47.18 102 TYR H CA 1
ATOM 788 C C . TYR A 1 102 ? 49.310 38.095 74.891 1.00 48.94 102 TYR H C 1
ATOM 789 O O . TYR A 1 102 ? 48.677 38.550 73.939 1.00 49.82 102 TYR H O 1
ATOM 798 N N . TYR A 1 103 ? 49.194 38.569 76.138 1.00 49.22 103 TYR H N 1
ATOM 799 C CA . TYR A 1 103 ? 48.385 39.729 76.510 1.00 50.05 103 TYR H CA 1
ATOM 800 C C . TYR A 1 103 ? 46.936 39.741 75.998 1.00 51.82 103 TYR H C 1
ATOM 801 O O . TYR A 1 103 ? 46.326 40.823 75.921 1.00 52.10 103 TYR H O 1
ATOM 810 N N . GLY A 1 104 ? 46.398 38.571 75.614 1.00 52.03 104 GLY H N 1
ATOM 811 C CA . GLY A 1 104 ? 45.050 38.485 75.056 1.00 51.72 104 GLY H CA 1
ATOM 812 C C . GLY A 1 104 ? 44.836 39.412 73.866 1.00 50.98 104 GLY H C 1
ATOM 813 O O . GLY A 1 104 ? 43.770 39.998 73.729 1.00 51.05 104 GLY H O 1
ATOM 814 N N . ARG A 1 105 ? 45.874 39.622 73.041 1.00 50.12 105 ARG H N 1
ATOM 815 C CA . ARG A 1 105 ? 45.784 40.531 71.907 1.00 49.78 105 ARG H CA 1
ATOM 816 C C . ARG A 1 105 ? 45.442 39.793 70.624 1.00 49.62 105 ARG H C 1
ATOM 817 O O . ARG A 1 105 ? 45.943 38.691 70.373 1.00 50.04 105 ARG H O 1
ATOM 825 N N . PHE A 1 106 ? 44.557 40.376 69.827 1.00 48.55 106 PHE H N 1
ATOM 826 C CA . PHE A 1 106 ? 44.124 39.764 68.583 1.00 48.26 106 PHE H CA 1
ATOM 827 C C . PHE A 1 106 ? 44.751 40.530 67.449 1.00 47.50 106 PHE H C 1
ATOM 828 O O . PHE A 1 106 ? 44.173 41.504 66.966 1.00 47.33 106 PHE H O 1
ATOM 836 N N . ALA A 1 107 ? 45.938 40.101 67.023 1.00 47.01 107 ALA H N 1
ATOM 837 C CA . ALA A 1 107 ? 46.666 40.797 65.976 1.00 47.36 107 ALA H CA 1
ATOM 838 C C . ALA A 1 107 ? 46.056 40.693 64.579 1.00 48.22 107 ALA H C 1
ATOM 839 O O . ALA A 1 107 ? 46.141 41.651 63.816 1.00 48.09 107 ALA H O 1
ATOM 841 N N . TYR A 1 108 ? 45.431 39.549 64.245 1.00 48.81 108 TYR H N 1
ATOM 842 C CA . TYR A 1 108 ? 44.855 39.334 62.920 1.00 49.28 108 TYR H CA 1
ATOM 843 C C . TYR A 1 108 ? 43.371 39.008 62.979 1.00 48.53 108 TYR H C 1
ATOM 844 O O . TYR A 1 108 ? 42.973 38.052 63.633 1.00 48.11 108 TYR H O 1
ATOM 853 N N . TRP A 1 109 ? 42.556 39.816 62.291 1.00 48.21 109 TRP H N 1
ATOM 854 C CA . TRP A 1 109 ? 41.102 39.680 62.240 1.00 48.27 109 TRP H CA 1
ATOM 855 C C . TRP A 1 109 ? 40.607 39.243 60.846 1.00 48.10 109 TRP H C 1
ATOM 856 O O . TRP A 1 109 ? 41.298 39.404 59.831 1.00 48.53 109 TRP H O 1
ATOM 867 N N . GLY A 1 110 ? 39.424 38.661 60.817 1.00 46.87 110 GLY H N 1
ATOM 868 C CA . GLY A 1 110 ? 38.793 38.289 59.568 1.00 46.62 110 GLY H CA 1
ATOM 869 C C . GLY A 1 110 ? 38.134 39.521 58.984 1.00 46.87 110 GLY H C 1
ATOM 870 O O . GLY A 1 110 ? 38.126 40.588 59.611 1.00 47.90 110 GLY H O 1
ATOM 871 N N . GLN A 1 111 ? 37.567 39.406 57.779 1.00 45.81 111 GLN H N 1
ATOM 872 C CA . GLN A 1 111 ? 36.886 40.543 57.154 1.00 45.12 111 GLN H CA 1
ATOM 873 C C . GLN A 1 111 ? 35.495 40.798 57.701 1.00 47.40 111 GLN H C 1
ATOM 874 O O . GLN A 1 111 ? 34.923 41.858 57.395 1.00 48.82 111 GLN H O 1
ATOM 880 N N . GLY A 1 112 ? 34.938 39.807 58.427 1.00 47.10 112 GLY H N 1
ATOM 881 C CA . GLY A 1 112 ? 33.583 39.819 58.955 1.00 46.60 112 GLY H CA 1
ATOM 882 C C . GLY A 1 112 ? 32.619 39.043 58.083 1.00 45.92 112 GLY H C 1
ATOM 883 O O . GLY A 1 112 ? 32.860 38.818 56.882 1.00 46.54 112 GLY H O 1
ATOM 884 N N . THR A 1 113 ? 31.520 38.606 58.689 1.00 44.60 113 THR H N 1
ATOM 885 C CA . THR A 1 113 ? 30.481 37.902 57.953 1.00 43.99 113 THR H CA 1
ATOM 886 C C . THR A 1 113 ? 29.179 38.466 58.401 1.00 44.20 113 THR H C 1
ATOM 887 O O . THR A 1 113 ? 28.868 38.406 59.595 1.00 45.52 113 THR H O 1
ATOM 891 N N . LEU A 1 114 ? 28.405 39.014 57.467 1.00 42.81 114 LEU H N 1
ATOM 892 C CA . LEU A 1 114 ? 27.094 39.529 57.811 1.00 42.06 114 LEU H CA 1
ATOM 893 C C . LEU A 1 114 ? 26.074 38.393 57.981 1.00 42.59 114 LEU H C 1
ATOM 894 O O . LEU A 1 114 ? 25.910 37.576 57.082 1.00 43.00 114 LEU H O 1
ATOM 899 N N . VAL A 1 115 ? 25.411 38.331 59.133 1.00 42.30 115 VAL H N 1
ATOM 900 C CA . VAL A 1 115 ? 24.343 37.366 59.341 1.00 42.80 115 VAL H CA 1
ATOM 901 C C . VAL A 1 115 ? 23.073 38.172 59.519 1.00 43.91 115 VAL H C 1
ATOM 902 O O . VAL A 1 115 ? 23.027 39.078 60.361 1.00 43.34 115 VAL H O 1
ATOM 906 N N . THR A 1 116 ? 22.060 37.882 58.693 1.00 45.23 116 THR H N 1
ATOM 907 C CA . THR A 1 116 ? 20.773 38.597 58.738 1.00 46.93 116 THR H CA 1
ATOM 908 C C . THR A 1 116 ? 19.618 37.624 58.976 1.00 46.66 116 THR H C 1
ATOM 909 O O . THR A 1 116 ? 19.437 36.686 58.202 1.00 47.37 116 THR H O 1
ATOM 913 N N . VAL A 1 117 ? 18.864 37.825 60.055 1.00 45.47 117 VAL H N 1
ATOM 914 C CA . VAL A 1 117 ? 17.765 36.945 60.399 1.00 45.34 117 VAL H CA 1
ATOM 915 C C . VAL A 1 117 ? 16.459 37.637 60.028 1.00 46.67 117 VAL H C 1
ATOM 916 O O . VAL A 1 117 ? 16.111 38.670 60.619 1.00 46.80 117 VAL H O 1
ATOM 920 N N . SER A 1 118 ? 15.762 37.108 59.002 1.00 47.28 118 SER H N 1
ATOM 921 C CA . SER A 1 118 ? 14.501 37.694 58.588 1.00 48.68 118 SER H CA 1
ATOM 922 C C . SER A 1 118 ? 13.570 36.693 58.010 1.00 51.12 118 SER H C 1
ATOM 923 O O . SER A 1 118 ? 13.968 35.863 57.181 1.00 51.09 118 SER H O 1
ATOM 926 N N . ALA A 1 119 ? 12.288 36.821 58.401 1.00 52.69 119 ALA H N 1
ATOM 927 C CA . ALA A 1 119 ? 11.238 35.968 57.871 1.00 54.42 119 ALA H CA 1
ATOM 928 C C . ALA A 1 119 ? 10.747 36.428 56.482 1.00 56.54 119 ALA H C 1
ATOM 929 O O . ALA A 1 119 ? 10.067 35.660 55.815 1.00 56.90 119 ALA H O 1
ATOM 931 N N . ALA A 1 120 ? 11.106 37.660 56.043 1.00 57.77 120 ALA H N 1
ATOM 932 C CA . ALA A 1 120 ? 10.723 38.250 54.764 1.00 59.48 120 ALA H CA 1
ATOM 933 C C . ALA A 1 120 ? 11.058 37.394 53.553 1.00 61.27 120 ALA H C 1
ATOM 934 O O . ALA A 1 120 ? 11.940 36.545 53.613 1.00 62.22 120 ALA H O 1
ATOM 936 N N . LYS A 1 121 ? 10.337 37.601 52.458 1.00 61.86 121 LYS H N 1
ATOM 937 C CA . LYS A 1 121 ? 10.540 36.879 51.212 1.00 62.90 121 LYS H CA 1
ATOM 938 C C . LYS A 1 121 ? 11.165 37.837 50.190 1.00 62.73 121 LYS H C 1
ATOM 939 O O . LYS A 1 121 ? 10.802 39.020 50.156 1.00 62.54 121 LYS H O 1
ATOM 945 N N . THR A 1 122 ? 12.080 37.325 49.332 1.00 62.37 122 THR H N 1
ATOM 946 C CA . THR A 1 122 ? 12.721 38.118 48.283 1.00 62.65 122 THR H CA 1
ATOM 947 C C . THR A 1 122 ? 11.699 38.892 47.454 1.00 62.94 122 THR H C 1
ATOM 948 O O . THR A 1 122 ? 10.767 38.309 46.877 1.00 63.10 122 THR H O 1
ATOM 952 N N . THR A 1 123 ? 11.820 40.224 47.510 1.00 62.55 123 THR H N 1
ATOM 953 C CA . THR A 1 123 ? 10.898 41.167 46.877 1.00 62.11 123 THR H CA 1
ATOM 954 C C . THR A 1 123 ? 11.675 42.271 46.157 1.00 62.24 123 THR H C 1
ATOM 955 O O . THR A 1 123 ? 12.554 42.912 46.751 1.00 62.88 123 THR H O 1
ATOM 959 N N . PRO A 1 124 ? 11.382 42.496 44.862 1.00 61.00 124 PRO H N 1
ATOM 960 C CA . PRO A 1 124 ? 12.082 43.560 44.137 1.00 60.19 124 PRO H CA 1
ATOM 961 C C . PRO A 1 124 ? 11.536 44.937 44.539 1.00 59.91 124 PRO H C 1
ATOM 962 O O . PRO A 1 124 ? 10.412 45.074 45.044 1.00 59.69 124 PRO H O 1
ATOM 966 N N . PRO A 1 125 ? 12.354 45.984 44.367 1.00 59.47 125 PRO H N 1
ATOM 967 C CA . PRO A 1 125 ? 11.912 47.324 44.785 1.00 59.00 125 PRO H CA 1
ATOM 968 C C . PRO A 1 125 ? 10.931 48.000 43.827 1.00 58.16 125 PRO H C 1
ATOM 969 O O . PRO A 1 125 ? 10.905 47.679 42.630 1.00 58.54 125 PRO H O 1
ATOM 973 N N . SER A 1 126 ? 10.139 48.952 44.359 1.00 56.58 126 SER H N 1
ATOM 974 C CA . SER A 1 126 ? 9.240 49.788 43.582 1.00 56.06 126 SER H CA 1
ATOM 975 C C . SER A 1 126 ? 9.937 51.144 43.497 1.00 55.86 126 SER H C 1
ATOM 976 O O . SER A 1 126 ? 10.189 51.758 44.527 1.00 56.43 126 SER H O 1
ATOM 979 N N . VAL A 1 127 ? 10.316 51.580 42.294 1.00 55.00 127 VAL H N 1
ATOM 980 C CA . VAL A 1 127 ? 11.071 52.820 42.126 1.00 54.82 127 VAL H CA 1
ATOM 981 C C . VAL A 1 127 ? 10.193 53.967 41.662 1.00 55.94 127 VAL H C 1
ATOM 982 O O . VAL A 1 127 ? 9.487 53.850 40.662 1.00 56.46 127 VAL H O 1
ATOM 986 N N . TYR A 1 128 ? 10.208 55.071 42.404 1.00 56.15 128 TYR H N 1
ATOM 987 C CA . TYR A 1 128 ? 9.385 56.240 42.081 1.00 56.19 128 TYR H CA 1
ATOM 988 C C . TYR A 1 128 ? 10.265 57.483 41.899 1.00 57.37 128 TYR H C 1
ATOM 989 O O . TYR A 1 128 ? 11.242 57.689 42.639 1.00 57.64 128 TYR H O 1
ATOM 998 N N . PRO A 1 129 ? 9.939 58.324 40.901 1.00 57.40 129 PRO H N 1
ATOM 999 C CA . PRO A 1 129 ? 10.741 59.524 40.681 1.00 57.34 129 PRO H CA 1
ATOM 1000 C C . PRO A 1 129 ? 10.334 60.654 41.616 1.00 57.65 129 PRO H C 1
ATOM 1001 O O . PRO A 1 129 ? 9.167 60.788 41.974 1.00 57.46 129 PRO H O 1
ATOM 1005 N N . LEU A 1 130 ? 11.309 61.450 42.031 1.00 57.97 130 LEU H N 1
ATOM 1006 C CA . LEU A 1 130 ? 11.038 62.607 42.862 1.00 59.19 130 LEU H CA 1
ATOM 1007 C C . LEU A 1 130 ? 11.526 63.832 42.107 1.00 61.20 130 LEU H C 1
ATOM 1008 O O . LEU A 1 130 ? 12.730 64.094 42.068 1.00 61.53 130 LEU H O 1
ATOM 1013 N N . ALA A 1 131 ? 10.589 64.538 41.446 1.00 62.05 131 ALA H N 1
ATOM 1014 C CA . ALA A 1 131 ? 10.843 65.757 40.687 1.00 62.91 131 ALA H CA 1
ATOM 1015 C C . ALA A 1 131 ? 10.263 66.948 41.449 1.00 64.85 131 ALA H C 1
ATOM 1016 O O . ALA A 1 131 ? 9.333 66.797 42.254 1.00 65.42 131 ALA H O 1
ATOM 1018 N N . PRO A 1 132 ? 10.783 68.160 41.210 1.00 65.93 132 PRO H N 1
ATOM 1019 C CA . PRO A 1 132 ? 10.252 69.333 41.927 1.00 66.96 132 PRO H CA 1
ATOM 1020 C C . PRO A 1 132 ? 9.062 70.010 41.187 1.00 68.60 132 PRO H C 1
ATOM 1021 O O . PRO A 1 132 ? 8.652 69.536 40.110 1.00 69.16 132 PRO H O 1
ATOM 1025 N N . GLY A 1 133 ? 8.520 71.103 41.757 1.00 68.69 133 GLY H N 1
ATOM 1026 C CA . GLY A 1 133 ? 7.415 71.852 41.163 1.00 69.11 133 GLY H CA 1
ATOM 1027 C C . GLY A 1 133 ? 7.777 73.254 40.695 1.00 69.60 133 GLY H C 1
ATOM 1028 O O . GLY A 1 133 ? 7.089 73.861 39.858 1.00 69.73 133 GLY H O 1
ATOM 1029 N N . SER A 1 140 ? 20.729 79.291 40.241 1.00 76.82 140 SER H N 1
ATOM 1030 C CA . SER A 1 140 ? 20.374 78.263 41.237 1.00 77.01 140 SER H CA 1
ATOM 1031 C C . SER A 1 140 ? 20.830 76.843 40.806 1.00 76.84 140 SER H C 1
ATOM 1032 O O . SER A 1 140 ? 21.197 76.625 39.635 1.00 76.99 140 SER H O 1
ATOM 1035 N N . MET A 1 141 ? 20.758 75.872 41.738 1.00 75.93 141 MET H N 1
ATOM 1036 C CA . MET A 1 141 ? 20.984 74.460 41.421 1.00 75.36 141 MET H CA 1
ATOM 1037 C C . MET A 1 141 ? 19.703 73.681 41.735 1.00 73.91 141 MET H C 1
ATOM 1038 O O . MET A 1 141 ? 18.969 74.057 42.655 1.00 74.19 141 MET H O 1
ATOM 1043 N N . VAL A 1 142 ? 19.414 72.621 40.967 1.00 71.96 142 VAL H N 1
ATOM 1044 C CA . VAL A 1 142 ? 18.205 71.837 41.179 1.00 70.47 142 VAL H CA 1
ATOM 1045 C C . VAL A 1 142 ? 18.490 70.440 41.709 1.00 69.36 142 VAL H C 1
ATOM 1046 O O . VAL A 1 142 ? 19.337 69.743 41.173 1.00 69.43 142 VAL H O 1
ATOM 1050 N N . THR A 1 143 ? 17.784 70.033 42.769 1.00 68.31 143 THR H N 1
ATOM 1051 C CA . THR A 1 143 ? 17.929 68.708 43.379 1.00 67.33 143 THR H CA 1
ATOM 1052 C C . THR A 1 143 ? 16.787 67.789 42.952 1.00 66.53 143 THR H C 1
ATOM 1053 O O . THR A 1 143 ? 15.620 68.170 43.001 1.00 66.78 143 THR H O 1
ATOM 1057 N N . LEU A 1 144 ? 17.130 66.606 42.490 1.00 65.52 144 LEU H N 1
ATOM 1058 C CA . LEU A 1 144 ? 16.187 65.573 42.070 1.00 65.19 144 LEU H CA 1
ATOM 1059 C C . LEU A 1 144 ? 16.386 64.353 42.968 1.00 65.31 144 LEU H C 1
ATOM 1060 O O . LEU A 1 144 ? 17.371 64.288 43.722 1.00 65.59 144 LEU H O 1
ATOM 1065 N N . GLY A 1 145 ? 15.466 63.395 42.878 1.00 64.63 145 GLY H N 1
ATOM 1066 C CA . GLY A 1 145 ? 15.562 62.204 43.699 1.00 64.68 145 GLY H CA 1
ATOM 1067 C C . GLY A 1 145 ? 14.886 60.967 43.164 1.00 64.58 145 GLY H C 1
ATOM 1068 O O . GLY A 1 145 ? 14.167 61.005 42.169 1.00 64.54 145 GLY H O 1
ATOM 1069 N N . CYS A 1 146 ? 15.088 59.865 43.885 1.00 64.37 146 CYS H N 1
ATOM 1070 C CA . CYS A 1 146 ? 14.556 58.542 43.602 1.00 63.91 146 CYS H CA 1
ATOM 1071 C C . CYS A 1 146 ? 14.117 57.926 44.891 1.00 61.83 146 CYS H C 1
ATOM 1072 O O . CYS A 1 146 ? 14.856 57.973 45.875 1.00 61.44 146 CYS H O 1
ATOM 1075 N N . LEU A 1 147 ? 12.926 57.324 44.888 1.00 60.26 147 LEU H N 1
ATOM 1076 C CA . LEU A 1 147 ? 12.408 56.622 46.052 1.00 58.86 147 LEU H CA 1
ATOM 1077 C C . LEU A 1 147 ? 12.358 55.128 45.739 1.00 57.12 147 LEU H C 1
ATOM 1078 O O . LEU A 1 147 ? 11.700 54.702 44.790 1.00 56.38 147 LEU H O 1
ATOM 1083 N N . VAL A 1 148 ? 13.085 54.343 46.524 1.00 56.27 148 VAL H N 1
ATOM 1084 C CA . VAL A 1 148 ? 13.147 52.880 46.396 1.00 55.66 148 VAL H CA 1
ATOM 1085 C C . VAL A 1 148 ? 12.371 52.261 47.579 1.00 55.07 148 VAL H C 1
ATOM 1086 O O . VAL A 1 148 ? 12.840 52.318 48.712 1.00 55.24 148 VAL H O 1
ATOM 1090 N N . LYS A 1 149 ? 11.172 51.745 47.333 1.00 54.29 149 LYS H N 1
ATOM 1091 C CA . LYS A 1 149 ? 10.306 51.268 48.397 1.00 54.52 149 LYS H CA 1
ATOM 1092 C C . LYS A 1 149 ? 10.033 49.813 48.327 1.00 55.46 149 LYS H C 1
ATOM 1093 O O . LYS A 1 149 ? 9.836 49.288 47.239 1.00 56.80 149 LYS H O 1
ATOM 1099 N N . GLY A 1 150 ? 9.908 49.184 49.486 1.00 54.81 150 GLY H N 1
ATOM 1100 C CA . GLY A 1 150 ? 9.481 47.799 49.599 1.00 54.60 150 GLY H CA 1
ATOM 1101 C C . GLY A 1 150 ? 10.296 46.749 48.896 1.00 54.44 150 GLY H C 1
ATOM 1102 O O . GLY A 1 150 ? 9.760 46.024 48.065 1.00 54.91 150 GLY H O 1
ATOM 1103 N N . TYR A 1 151 ? 11.573 46.631 49.246 1.00 53.83 151 TYR H N 1
ATOM 1104 C CA . TYR A 1 151 ? 12.420 45.586 48.701 1.00 53.54 151 TYR H CA 1
ATOM 1105 C C . TYR A 1 151 ? 13.069 44.757 49.813 1.00 54.66 151 TYR H C 1
ATOM 1106 O O . TYR A 1 151 ? 13.327 45.267 50.891 1.00 55.52 151 TYR H O 1
ATOM 1115 N N . PHE A 1 152 ? 13.336 43.487 49.555 1.00 54.54 152 PHE H N 1
ATOM 1116 C CA . PHE A 1 152 ? 14.064 42.621 50.481 1.00 55.31 152 PHE H CA 1
ATOM 1117 C C . PHE A 1 152 ? 14.768 41.573 49.642 1.00 56.09 152 PHE H C 1
ATOM 1118 O O . PHE A 1 152 ? 14.145 41.005 48.760 1.00 56.89 152 PHE H O 1
ATOM 1126 N N . PRO A 1 153 ? 16.040 41.262 49.897 1.00 55.74 153 PRO H N 1
ATOM 1127 C CA . PRO A 1 153 ? 16.906 41.805 50.947 1.00 56.01 153 PRO H CA 1
ATOM 1128 C C . PRO A 1 153 ? 17.752 42.972 50.481 1.00 55.87 153 PRO H C 1
ATOM 1129 O O . PRO A 1 153 ? 17.517 43.513 49.417 1.00 56.50 153 PRO H O 1
ATOM 1133 N N . GLU A 1 154 ? 18.732 43.371 51.285 1.00 55.26 154 GLU H N 1
ATOM 1134 C CA . GLU A 1 154 ? 19.704 44.368 50.882 1.00 55.14 154 GLU H CA 1
ATOM 1135 C C . GLU A 1 154 ? 20.837 43.629 50.145 1.00 55.56 154 GLU H C 1
ATOM 1136 O O . GLU A 1 154 ? 21.055 42.419 50.331 1.00 56.09 154 GLU H O 1
ATOM 1142 N N . PRO A 1 155 ? 21.589 44.340 49.300 1.00 55.06 155 PRO H N 1
ATOM 1143 C CA . PRO A 1 155 ? 21.466 45.748 48.967 1.00 55.09 155 PRO H CA 1
ATOM 1144 C C . PRO A 1 155 ? 20.893 45.966 47.578 1.00 55.29 155 PRO H C 1
ATOM 1145 O O . PRO A 1 155 ? 20.664 45.036 46.798 1.00 55.29 155 PRO H O 1
ATOM 1149 N N . VAL A 1 156 ? 20.621 47.226 47.304 1.00 55.46 156 VAL H N 1
ATOM 1150 C CA . VAL A 1 156 ? 20.299 47.733 45.994 1.00 56.24 156 VAL H CA 1
ATOM 1151 C C . VAL A 1 156 ? 21.387 48.724 45.704 1.00 58.65 156 VAL H C 1
ATOM 1152 O O . VAL A 1 156 ? 21.908 49.368 46.630 1.00 59.38 156 VAL H O 1
ATOM 1156 N N . THR A 1 157 ? 21.762 48.847 44.423 1.00 59.71 157 THR H N 1
ATOM 1157 C CA . THR A 1 157 ? 22.758 49.835 44.044 1.00 61.37 157 THR H CA 1
ATOM 1158 C C . THR A 1 157 ? 22.058 50.889 43.212 1.00 61.39 157 THR H C 1
ATOM 1159 O O . THR A 1 157 ? 21.362 50.555 42.252 1.00 61.49 157 THR H O 1
ATOM 1163 N N . VAL A 1 158 ? 22.193 52.157 43.622 1.00 61.07 158 VAL H N 1
ATOM 1164 C CA . VAL A 1 158 ? 21.587 53.288 42.931 1.00 60.59 158 VAL H CA 1
ATOM 1165 C C . VAL A 1 158 ? 22.657 54.117 42.229 1.00 59.99 158 VAL H C 1
ATOM 1166 O O . VAL A 1 158 ? 23.609 54.573 42.865 1.00 59.15 158 VAL H O 1
ATOM 1170 N N . THR A 1 159 ? 22.505 54.274 40.910 1.00 60.05 159 THR H N 1
ATOM 1171 C CA . THR A 1 159 ? 23.369 55.106 40.067 1.00 60.60 159 THR H CA 1
ATOM 1172 C C . THR A 1 159 ? 22.517 56.138 39.337 1.00 61.17 159 THR H C 1
ATOM 1173 O O . THR A 1 159 ? 21.308 55.948 39.157 1.00 61.02 159 THR H O 1
ATOM 1177 N N . TRP A 1 160 ? 23.145 57.244 38.934 1.00 61.46 160 TRP H N 1
ATOM 1178 C CA . TRP A 1 160 ? 22.448 58.284 38.188 1.00 61.99 160 TRP H CA 1
ATOM 1179 C C . TRP A 1 160 ? 23.087 58.374 36.825 1.00 63.60 160 TRP H C 1
ATOM 1180 O O . TRP A 1 160 ? 24.301 58.608 36.736 1.00 63.88 160 TRP H O 1
ATOM 1191 N N . ASN A 1 161 ? 22.291 58.142 35.765 1.00 64.40 161 ASN H N 1
ATOM 1192 C CA . ASN A 1 161 ? 22.789 58.149 34.384 1.00 66.16 161 ASN H CA 1
ATOM 1193 C C . ASN A 1 161 ? 23.852 57.072 34.180 1.00 67.49 161 ASN H C 1
ATOM 1194 O O . ASN A 1 161 ? 24.867 57.299 33.514 1.00 68.07 161 ASN H O 1
ATOM 1199 N N . SER A 1 162 ? 23.661 55.926 34.815 1.00 67.50 162 SER H N 1
ATOM 1200 C CA . SER A 1 162 ? 24.574 54.808 34.709 1.00 68.04 162 SER H CA 1
ATOM 1201 C C . SER A 1 162 ? 25.985 55.192 35.162 1.00 67.95 162 SER H C 1
ATOM 1202 O O . SER A 1 162 ? 26.959 54.880 34.486 1.00 68.46 162 SER H O 1
ATOM 1205 N N . GLY A 1 163 ? 26.076 55.913 36.269 1.00 67.35 163 GLY H N 1
ATOM 1206 C CA . GLY A 1 163 ? 27.365 56.303 36.822 1.00 67.61 163 GLY H CA 1
ATOM 1207 C C . GLY A 1 163 ? 27.928 57.618 36.333 1.00 68.08 163 GLY H C 1
ATOM 1208 O O . GLY A 1 163 ? 28.769 58.207 37.022 1.00 67.92 163 GLY H O 1
ATOM 1209 N N . SER A 1 164 ? 27.452 58.117 35.152 1.00 68.39 164 SER H N 1
ATOM 1210 C CA . SER A 1 164 ? 27.917 59.382 34.540 1.00 68.52 164 SER H CA 1
ATOM 1211 C C . SER A 1 164 ? 27.808 60.517 35.535 1.00 68.79 164 SER H C 1
ATOM 1212 O O . SER A 1 164 ? 28.799 61.190 35.814 1.00 69.19 164 SER H O 1
ATOM 1215 N N . LEU A 1 165 ? 26.629 60.655 36.159 1.00 68.34 165 LEU H N 1
ATOM 1216 C CA . LEU A 1 165 ? 26.435 61.649 37.195 1.00 68.17 165 LEU H CA 1
ATOM 1217 C C . LEU A 1 165 ? 26.929 61.039 38.495 1.00 69.72 165 LEU H C 1
ATOM 1218 O O . LEU A 1 165 ? 26.313 60.112 39.035 1.00 69.83 165 LEU H O 1
ATOM 1223 N N . SER A 1 166 ? 28.071 61.526 38.973 1.00 70.65 166 SER H N 1
ATOM 1224 C CA . SER A 1 166 ? 28.700 60.959 40.162 1.00 71.80 166 SER H CA 1
ATOM 1225 C C . SER A 1 166 ? 28.812 61.932 41.330 1.00 72.13 166 SER H C 1
ATOM 1226 O O . SER A 1 166 ? 28.650 61.522 42.489 1.00 72.12 166 SER H O 1
ATOM 1229 N N . SER A 1 167 ? 29.104 63.211 41.042 1.00 72.09 167 SER H N 1
ATOM 1230 C CA . SER A 1 167 ? 29.190 64.197 42.124 1.00 72.53 167 SER H CA 1
ATOM 1231 C C . SER A 1 167 ? 27.811 64.820 42.355 1.00 72.11 167 SER H C 1
ATOM 1232 O O . SER A 1 167 ? 27.032 65.012 41.402 1.00 72.53 167 SER H O 1
ATOM 1235 N N . GLY A 1 168 ? 27.528 65.143 43.611 1.00 70.68 168 GLY H N 1
ATOM 1236 C CA . GLY A 1 168 ? 26.241 65.726 43.973 1.00 69.65 168 GLY H CA 1
ATOM 1237 C C . GLY A 1 168 ? 25.175 64.709 44.334 1.00 68.20 168 GLY H C 1
ATOM 1238 O O . GLY A 1 168 ? 24.016 65.073 44.562 1.00 68.51 168 GLY H O 1
ATOM 1239 N N . VAL A 1 169 ? 25.568 63.424 44.419 1.00 66.46 169 VAL H N 1
ATOM 1240 C CA . VAL A 1 169 ? 24.701 62.314 44.787 1.00 64.61 169 VAL H CA 1
ATOM 1241 C C . VAL A 1 169 ? 24.803 62.013 46.267 1.00 63.00 169 VAL H C 1
ATOM 1242 O O . VAL A 1 169 ? 25.877 62.144 46.856 1.00 62.79 169 VAL H O 1
ATOM 1246 N N . HIS A 1 170 ? 23.666 61.666 46.870 1.00 61.84 170 HIS H N 1
ATOM 1247 C CA . HIS A 1 170 ? 23.538 61.235 48.254 1.00 61.15 170 HIS H CA 1
ATOM 1248 C C . HIS A 1 170 ? 22.579 60.054 48.294 1.00 58.99 170 HIS H C 1
ATOM 1249 O O . HIS A 1 170 ? 21.366 60.246 48.189 1.00 58.43 170 HIS H O 1
ATOM 1256 N N . THR A 1 171 ? 23.116 58.835 48.430 1.00 57.30 171 THR H N 1
ATOM 1257 C CA . THR A 1 171 ? 22.260 57.669 48.611 1.00 56.05 171 THR H CA 1
ATOM 1258 C C . THR A 1 171 ? 22.255 57.381 50.100 1.00 56.50 171 THR H C 1
ATOM 1259 O O . THR A 1 171 ? 23.315 57.349 50.723 1.00 56.60 171 THR H O 1
ATOM 1263 N N . PHE A 1 172 ? 21.064 57.238 50.685 1.00 56.57 172 PHE H N 1
ATOM 1264 C CA . PHE A 1 172 ? 20.918 57.087 52.113 1.00 57.42 172 PHE H CA 1
ATOM 1265 C C . PHE A 1 172 ? 20.839 55.649 52.579 1.00 57.71 172 PHE H C 1
ATOM 1266 O O . PHE A 1 172 ? 20.327 54.799 51.865 1.00 57.58 172 PHE H O 1
ATOM 1274 N N . PRO A 1 173 ? 21.267 55.362 53.824 1.00 57.96 173 PRO H N 1
ATOM 1275 C CA . PRO A 1 173 ? 21.127 54.004 54.350 1.00 58.37 173 PRO H CA 1
ATOM 1276 C C . PRO A 1 173 ? 19.665 53.547 54.361 1.00 59.57 173 PRO H C 1
ATOM 1277 O O . PRO A 1 173 ? 18.775 54.379 54.581 1.00 59.91 173 PRO H O 1
ATOM 1281 N N . ALA A 1 174 ? 19.407 52.244 54.096 1.00 59.87 174 ALA H N 1
ATOM 1282 C CA . ALA A 1 174 ? 18.044 51.704 54.083 1.00 60.37 174 ALA H CA 1
ATOM 1283 C C . ALA A 1 174 ? 17.504 51.545 55.496 1.00 61.23 174 ALA H C 1
ATOM 1284 O O . ALA A 1 174 ? 18.260 51.370 56.456 1.00 61.86 174 ALA H O 1
ATOM 1286 N N . VAL A 1 175 ? 16.200 51.665 55.623 1.00 61.23 175 VAL H N 1
ATOM 1287 C CA . VAL A 1 175 ? 15.490 51.537 56.882 1.00 61.90 175 VAL H CA 1
ATOM 1288 C C . VAL A 1 175 ? 14.342 50.557 56.667 1.00 63.86 175 VAL H C 1
ATOM 1289 O O . VAL A 1 175 ? 13.701 50.570 55.615 1.00 63.58 175 VAL H O 1
ATOM 1293 N N . LEU A 1 176 ? 14.106 49.683 57.642 1.00 65.75 176 LEU H N 1
ATOM 1294 C CA . LEU A 1 176 ? 13.036 48.705 57.542 1.00 68.10 176 LEU H CA 1
ATOM 1295 C C . LEU A 1 176 ? 11.674 49.343 57.725 1.00 70.43 176 LEU H C 1
ATOM 1296 O O . LEU A 1 176 ? 11.353 49.805 58.822 1.00 70.39 176 LEU H O 1
ATOM 1301 N N . GLN A 1 177 ? 10.872 49.353 56.647 1.00 72.20 177 GLN H N 1
ATOM 1302 C CA . GLN A 1 177 ? 9.509 49.857 56.668 1.00 74.23 177 GLN H CA 1
ATOM 1303 C C . GLN A 1 177 ? 8.594 48.935 57.462 1.00 75.14 177 GLN H C 1
ATOM 1304 O O . GLN A 1 177 ? 7.694 49.421 58.163 1.00 76.52 177 GLN H O 1
ATOM 1310 N N . SER A 1 178 ? 8.826 47.609 57.356 1.00 73.83 178 SER H N 1
ATOM 1311 C CA . SER A 1 178 ? 8.081 46.547 58.037 1.00 72.69 178 SER H CA 1
ATOM 1312 C C . SER A 1 178 ? 9.053 45.369 58.020 1.00 71.31 178 SER H C 1
ATOM 1313 O O . SER A 1 178 ? 9.966 45.356 58.836 1.00 71.64 178 SER H O 1
ATOM 1316 N N . ASP A 1 179 ? 8.929 44.434 57.078 1.00 69.74 179 ASP H N 1
ATOM 1317 C CA . ASP A 1 179 ? 9.918 43.393 56.846 1.00 69.45 179 ASP H CA 1
ATOM 1318 C C . ASP A 1 179 ? 10.740 43.726 55.563 1.00 67.78 179 ASP H C 1
ATOM 1319 O O . ASP A 1 179 ? 11.744 43.065 55.296 1.00 67.88 179 ASP H O 1
ATOM 1324 N N . LEU A 1 180 ? 10.308 44.739 54.766 1.00 65.80 180 LEU H N 1
ATOM 1325 C CA . LEU A 1 180 ? 11.007 45.177 53.573 1.00 64.00 180 LEU H CA 1
ATOM 1326 C C . LEU A 1 180 ? 11.709 46.489 53.855 1.00 62.03 180 LEU H C 1
ATOM 1327 O O . LEU A 1 180 ? 11.302 47.249 54.736 1.00 61.27 180 LEU H O 1
ATOM 1332 N N . TYR A 1 181 ? 12.772 46.742 53.094 1.00 61.10 181 TYR H N 1
ATOM 1333 C CA . TYR A 1 181 ? 13.628 47.907 53.193 1.00 60.68 181 TYR H CA 1
ATOM 1334 C C . TYR A 1 181 ? 13.150 49.041 52.303 1.00 61.18 181 TYR H C 1
ATOM 1335 O O . TYR A 1 181 ? 12.421 48.838 51.333 1.00 61.62 181 TYR H O 1
ATOM 1344 N N . THR A 1 182 ? 13.559 50.250 52.639 1.00 61.17 182 THR H N 1
ATOM 1345 C CA . THR A 1 182 ? 13.249 51.419 51.845 1.00 61.85 182 THR H CA 1
ATOM 1346 C C . THR A 1 182 ? 14.409 52.400 51.899 1.00 61.63 182 THR H C 1
ATOM 1347 O O . THR A 1 182 ? 15.066 52.553 52.931 1.00 62.08 182 THR H O 1
ATOM 1351 N N . LEU A 1 183 ? 14.703 53.024 50.771 1.00 60.73 183 LEU H N 1
ATOM 1352 C CA . LEU A 1 183 ? 15.854 53.910 50.641 1.00 60.38 183 LEU H CA 1
ATOM 1353 C C . LEU A 1 183 ? 15.486 55.051 49.688 1.00 60.96 183 LEU H C 1
ATOM 1354 O O . LEU A 1 183 ? 14.502 54.965 48.950 1.00 61.21 183 LEU H O 1
ATOM 1359 N N . SER A 1 184 ? 16.251 56.137 49.732 1.00 60.99 184 SER H N 1
ATOM 1360 C CA . SER A 1 184 ? 16.109 57.229 48.780 1.00 61.46 184 SER H CA 1
ATOM 1361 C C . SER A 1 184 ? 17.493 57.701 48.325 1.00 61.16 184 SER H C 1
ATOM 1362 O O . SER A 1 184 ? 18.497 57.437 48.994 1.00 61.26 184 SER H O 1
ATOM 1365 N N . SER A 1 185 ? 17.551 58.401 47.185 1.00 60.43 185 SER H N 1
ATOM 1366 C CA . SER A 1 185 ? 18.803 58.948 46.697 1.00 60.02 185 SER H CA 1
ATOM 1367 C C . SER A 1 185 ? 18.560 60.291 46.047 1.00 59.69 185 SER H C 1
ATOM 1368 O O . SER A 1 185 ? 17.617 60.441 45.284 1.00 59.16 185 SER H O 1
ATOM 1371 N N . SER A 1 186 ? 19.395 61.280 46.367 1.00 59.85 186 SER H N 1
ATOM 1372 C CA . SER A 1 186 ? 19.263 62.621 45.811 1.00 59.95 186 SER H CA 1
ATOM 1373 C C . SER A 1 186 ? 20.435 62.949 44.942 1.00 60.26 186 SER H C 1
ATOM 1374 O O . SER A 1 186 ? 21.562 62.690 45.331 1.00 60.05 186 SER H O 1
ATOM 1377 N N . VAL A 1 187 ? 20.176 63.606 43.816 1.00 60.52 187 VAL H N 1
ATOM 1378 C CA . VAL A 1 187 ? 21.216 64.162 42.960 1.00 60.97 187 VAL H CA 1
ATOM 1379 C C . VAL A 1 187 ? 20.883 65.645 42.801 1.00 62.36 187 VAL H C 1
ATOM 1380 O O . VAL A 1 187 ? 19.713 66.008 42.802 1.00 62.29 187 VAL H O 1
ATOM 1384 N N . THR A 1 188 ? 21.893 66.511 42.763 1.00 63.59 188 THR H N 1
ATOM 1385 C CA . THR A 1 188 ? 21.672 67.943 42.557 1.00 65.70 188 THR H CA 1
ATOM 1386 C C . THR A 1 188 ? 22.532 68.347 41.375 1.00 67.88 188 THR H C 1
ATOM 1387 O O . THR A 1 188 ? 23.739 68.108 41.391 1.00 68.26 188 THR H O 1
ATOM 1391 N N . VAL A 1 189 ? 21.918 68.905 40.337 1.00 69.46 189 VAL H N 1
ATOM 1392 C CA . VAL A 1 189 ? 22.619 69.317 39.119 1.00 71.40 189 VAL H CA 1
ATOM 1393 C C . VAL A 1 189 ? 22.375 70.801 38.829 1.00 74.20 189 VAL H C 1
ATOM 1394 O O . VAL A 1 189 ? 21.379 71.365 39.288 1.00 74.48 189 VAL H O 1
ATOM 1398 N N . PRO A 1 190 ? 23.244 71.451 38.026 1.00 75.77 190 PRO H N 1
ATOM 1399 C CA . PRO A 1 190 ? 22.967 72.846 37.639 1.00 76.68 190 PRO H CA 1
ATOM 1400 C C . PRO A 1 190 ? 21.621 72.950 36.910 1.00 77.52 190 PRO H C 1
ATOM 1401 O O . PRO A 1 190 ? 21.308 72.098 36.068 1.00 76.95 190 PRO H O 1
ATOM 1405 N N . SER A 1 191 ? 20.806 73.963 37.273 1.00 78.35 191 SER H N 1
ATOM 1406 C CA . SER A 1 191 ? 19.464 74.183 36.719 1.00 79.77 191 SER H CA 1
ATOM 1407 C C . SER A 1 191 ? 19.397 74.069 35.217 1.00 80.87 191 SER H C 1
ATOM 1408 O O . SER A 1 191 ? 18.432 73.551 34.675 1.00 81.14 191 SER H O 1
ATOM 1411 N N . SER A 1 192 ? 20.456 74.513 34.554 1.00 81.50 192 SER H N 1
ATOM 1412 C CA . SER A 1 192 ? 20.636 74.438 33.118 1.00 82.53 192 SER H CA 1
ATOM 1413 C C . SER A 1 192 ? 20.421 73.015 32.580 1.00 83.99 192 SER H C 1
ATOM 1414 O O . SER A 1 192 ? 19.734 72.808 31.582 1.00 84.29 192 SER H O 1
ATOM 1417 N N . THR A 1 193 ? 21.049 72.049 33.245 1.00 84.38 193 THR H N 1
ATOM 1418 C CA . THR A 1 193 ? 21.193 70.687 32.787 1.00 84.59 193 THR H CA 1
ATOM 1419 C C . THR A 1 193 ? 20.001 69.778 32.886 1.00 84.02 193 THR H C 1
ATOM 1420 O O . THR A 1 193 ? 19.868 68.951 31.984 1.00 83.82 193 THR H O 1
ATOM 1424 N N . TRP A 1 194 ? 19.193 69.839 33.965 1.00 83.80 194 TRP H N 1
ATOM 1425 C CA . TRP A 1 194 ? 18.136 68.831 34.102 1.00 83.96 194 TRP H CA 1
ATOM 1426 C C . TRP A 1 194 ? 17.016 68.940 33.053 1.00 85.37 194 TRP H C 1
ATOM 1427 O O . TRP A 1 194 ? 16.849 67.973 32.284 1.00 86.04 194 TRP H O 1
ATOM 1438 N N . PRO A 1 195 ? 16.149 69.981 33.065 1.00 85.00 195 PRO H N 1
ATOM 1439 C CA . PRO A 1 195 ? 14.999 69.951 32.158 1.00 85.25 195 PRO H CA 1
ATOM 1440 C C . PRO A 1 195 ? 15.438 69.756 30.718 1.00 86.91 195 PRO H C 1
ATOM 1441 O O . PRO A 1 195 ? 14.864 68.915 30.031 1.00 87.29 195 PRO H O 1
ATOM 1445 N N . SER A 1 196 ? 16.576 70.397 30.344 1.00 87.50 196 SER H N 1
ATOM 1446 C CA . SER A 1 196 ? 17.181 70.294 29.028 1.00 88.16 196 SER H CA 1
ATOM 1447 C C . SER A 1 196 ? 17.650 68.872 28.727 1.00 88.41 196 SER H C 1
ATOM 1448 O O . SER A 1 196 ? 17.065 68.216 27.866 1.00 88.52 196 SER H O 1
ATOM 1451 N N . GLU A 1 197 ? 18.669 68.378 29.456 1.00 88.40 197 GLU H N 1
ATOM 1452 C CA . GLU A 1 197 ? 19.250 67.064 29.226 1.00 88.66 197 GLU H CA 1
ATOM 1453 C C . GLU A 1 197 ? 18.868 66.054 30.287 1.00 87.50 197 GLU H C 1
ATOM 1454 O O . GLU A 1 197 ? 18.905 66.362 31.477 1.00 87.75 197 GLU H O 1
ATOM 1460 N N . THR A 1 198 ? 18.485 64.857 29.829 1.00 85.91 198 THR H N 1
ATOM 1461 C CA . THR A 1 198 ? 17.918 63.751 30.596 1.00 84.87 198 THR H CA 1
ATOM 1462 C C . THR A 1 198 ? 18.712 63.367 31.854 1.00 82.53 198 THR H C 1
ATOM 1463 O O . THR A 1 198 ? 19.952 63.357 31.859 1.00 82.31 198 THR H O 1
ATOM 1467 N N . VAL A 1 199 ? 17.949 63.053 32.922 1.00 80.17 199 VAL H N 1
ATOM 1468 C CA . VAL A 1 199 ? 18.446 62.561 34.202 1.00 77.92 199 VAL H CA 1
ATOM 1469 C C . VAL A 1 199 ? 17.649 61.307 34.508 1.00 76.54 199 VAL H C 1
ATOM 1470 O O . VAL A 1 199 ? 16.424 61.369 34.594 1.00 76.33 199 VAL H O 1
ATOM 1474 N N . THR A 1 200 ? 18.326 60.156 34.577 1.00 75.46 200 THR H N 1
ATOM 1475 C CA . THR A 1 200 ? 17.669 58.884 34.875 1.00 75.13 200 THR H CA 1
ATOM 1476 C C . THR A 1 200 ? 18.250 58.271 36.146 1.00 73.97 200 THR H C 1
ATOM 1477 O O . THR A 1 200 ? 19.402 58.512 36.508 1.00 73.96 200 THR H O 1
ATOM 1481 N N . CYS A 1 201 ? 17.443 57.487 36.821 1.00 72.85 201 CYS H N 1
ATOM 1482 C CA . CYS A 1 201 ? 17.799 56.855 38.069 1.00 72.42 201 CYS H CA 1
ATOM 1483 C C . CYS A 1 201 ? 17.834 55.320 37.886 1.00 71.35 201 CYS H C 1
ATOM 1484 O O . CYS A 1 201 ? 16.825 54.697 37.538 1.00 71.37 201 CYS H O 1
ATOM 1487 N N . ASN A 1 202 ? 18.997 54.724 38.105 1.00 70.18 202 ASN H N 1
ATOM 1488 C CA . ASN A 1 202 ? 19.180 53.291 37.913 1.00 69.76 202 ASN H CA 1
ATOM 1489 C C . ASN A 1 202 ? 19.261 52.561 39.237 1.00 68.69 202 ASN H C 1
ATOM 1490 O O . ASN A 1 202 ? 20.183 52.799 40.022 1.00 69.50 202 ASN H O 1
ATOM 1495 N N . VAL A 1 203 ? 18.320 51.649 39.479 1.00 66.37 203 VAL H N 1
ATOM 1496 C CA . VAL A 1 203 ? 18.289 50.869 40.713 1.00 64.38 203 VAL H CA 1
ATOM 1497 C C . VAL A 1 203 ? 18.403 49.395 40.376 1.00 62.03 203 VAL H C 1
ATOM 1498 O O . VAL A 1 203 ? 17.560 48.855 39.666 1.00 61.99 203 VAL H O 1
ATOM 1502 N N . ALA A 1 204 ? 19.449 48.744 40.881 1.00 59.98 204 ALA H N 1
ATOM 1503 C CA . ALA A 1 204 ? 19.719 47.334 40.620 1.00 58.13 204 ALA H CA 1
ATOM 1504 C C . ALA A 1 204 ? 19.495 46.501 41.871 1.00 56.23 204 ALA H C 1
ATOM 1505 O O . ALA A 1 204 ? 19.962 46.887 42.930 1.00 56.41 204 ALA H O 1
ATOM 1507 N N . HIS A 1 205 ? 18.811 45.364 41.765 1.00 54.43 205 HIS H N 1
ATOM 1508 C CA . HIS A 1 205 ? 18.583 44.476 42.906 1.00 53.71 205 HIS H CA 1
ATOM 1509 C C . HIS A 1 205 ? 18.995 43.070 42.486 1.00 54.29 205 HIS H C 1
ATOM 1510 O O . HIS A 1 205 ? 18.165 42.283 42.020 1.00 54.57 205 HIS H O 1
ATOM 1517 N N . PRO A 1 206 ? 20.291 42.741 42.637 1.00 54.17 206 PRO H N 1
ATOM 1518 C CA . PRO A 1 206 ? 20.781 41.432 42.186 1.00 54.65 206 PRO H CA 1
ATOM 1519 C C . PRO A 1 206 ? 20.059 40.263 42.799 1.00 57.01 206 PRO H C 1
ATOM 1520 O O . PRO A 1 206 ? 19.842 39.275 42.114 1.00 58.22 206 PRO H O 1
ATOM 1524 N N . ALA A 1 207 ? 19.623 40.390 44.061 1.00 57.39 207 ALA H N 1
ATOM 1525 C CA . ALA A 1 207 ? 18.913 39.331 44.756 1.00 57.46 207 ALA H CA 1
ATOM 1526 C C . ALA A 1 207 ? 17.622 38.921 44.053 1.00 58.32 207 ALA H C 1
ATOM 1527 O O . ALA A 1 207 ? 17.190 37.788 44.209 1.00 58.74 207 ALA H O 1
ATOM 1529 N N . SER A 1 208 ? 16.992 39.830 43.303 1.00 58.65 208 SER H N 1
ATOM 1530 C CA . SER A 1 208 ? 15.775 39.490 42.555 1.00 59.42 208 SER H CA 1
ATOM 1531 C C . SER A 1 208 ? 15.996 39.531 41.041 1.00 60.53 208 SER H C 1
ATOM 1532 O O . SER A 1 208 ? 15.034 39.377 40.292 1.00 60.01 208 SER H O 1
ATOM 1535 N N . SER A 1 209 ? 17.257 39.726 40.589 1.00 61.84 209 SER H N 1
ATOM 1536 C CA . SER A 1 209 ? 17.651 39.817 39.193 1.00 63.88 209 SER H CA 1
ATOM 1537 C C . SER A 1 209 ? 16.809 40.867 38.471 1.00 66.23 209 SER H C 1
ATOM 1538 O O . SER A 1 209 ? 16.259 40.605 37.391 1.00 67.55 209 SER H O 1
ATOM 1541 N N . THR A 1 210 ? 16.626 42.034 39.122 1.00 66.24 210 THR H N 1
ATOM 1542 C CA . THR A 1 210 ? 15.834 43.111 38.541 1.00 66.55 210 THR H CA 1
ATOM 1543 C C . THR A 1 210 ? 16.553 44.432 38.587 1.00 66.76 210 THR H C 1
ATOM 1544 O O . THR A 1 210 ? 17.102 44.802 39.615 1.00 67.32 210 THR H O 1
ATOM 1548 N N . LYS A 1 211 ? 16.501 45.163 37.486 1.00 66.16 211 LYS H N 1
ATOM 1549 C CA . LYS A 1 211 ? 17.018 46.507 37.396 1.00 66.52 211 LYS H CA 1
ATOM 1550 C C . LYS A 1 211 ? 15.900 47.338 36.791 1.00 68.02 211 LYS H C 1
ATOM 1551 O O . LYS A 1 211 ? 15.199 46.862 35.893 1.00 68.64 211 LYS H O 1
ATOM 1557 N N . VAL A 1 212 ? 15.704 48.565 37.285 1.00 68.42 212 VAL H N 1
ATOM 1558 C CA . VAL A 1 212 ? 14.717 49.453 36.694 1.00 69.12 212 VAL H CA 1
ATOM 1559 C C . VAL A 1 212 ? 15.283 50.838 36.579 1.00 69.47 212 VAL H C 1
ATOM 1560 O O . VAL A 1 212 ? 15.961 51.310 37.483 1.00 69.27 212 VAL H O 1
ATOM 1564 N N . ASP A 1 213 ? 15.076 51.459 35.422 1.00 69.91 213 ASP H N 1
ATOM 1565 C CA . ASP A 1 213 ? 15.552 52.809 35.142 1.00 70.42 213 ASP H CA 1
ATOM 1566 C C . ASP A 1 213 ? 14.361 53.717 35.149 1.00 69.94 213 ASP H C 1
ATOM 1567 O O . ASP A 1 213 ? 13.300 53.357 34.625 1.00 70.15 213 ASP H O 1
ATOM 1572 N N . LYS A 1 214 ? 14.503 54.869 35.797 1.00 69.16 214 LYS H N 1
ATOM 1573 C CA . LYS A 1 214 ? 13.379 55.777 35.960 1.00 68.99 214 LYS H CA 1
ATOM 1574 C C . LYS A 1 214 ? 13.793 57.177 35.589 1.00 68.57 214 LYS H C 1
ATOM 1575 O O . LYS A 1 214 ? 14.618 57.772 36.283 1.00 68.47 214 LYS H O 1
ATOM 1581 N N . LYS A 1 215 ? 13.249 57.699 34.480 1.00 68.12 215 LYS H N 1
ATOM 1582 C CA . LYS A 1 215 ? 13.601 59.047 34.052 1.00 68.08 215 LYS H CA 1
ATOM 1583 C C . LYS A 1 215 ? 12.850 60.082 34.881 1.00 67.50 215 LYS H C 1
ATOM 1584 O O . LYS A 1 215 ? 11.639 59.982 35.069 1.00 66.87 215 LYS H O 1
ATOM 1590 N N . ILE A 1 216 ? 13.581 61.061 35.393 1.00 67.58 216 ILE H N 1
ATOM 1591 C CA . ILE A 1 216 ? 12.990 62.110 36.204 1.00 68.36 216 ILE H CA 1
ATOM 1592 C C . ILE A 1 216 ? 12.429 63.179 35.284 1.00 69.84 216 ILE H C 1
ATOM 1593 O O . ILE A 1 216 ? 13.171 64.053 34.825 1.00 70.20 216 ILE H O 1
ATOM 1598 N N . VAL A 1 217 ? 11.139 63.087 34.972 1.00 70.39 217 VAL H N 1
ATOM 1599 C CA . VAL A 1 217 ? 10.497 64.103 34.143 1.00 71.34 217 VAL H CA 1
ATOM 1600 C C . VAL A 1 217 ? 9.823 65.143 35.056 1.00 72.43 217 VAL H C 1
ATOM 1601 O O . VAL A 1 217 ? 9.336 64.798 36.143 1.00 72.54 217 VAL H O 1
ATOM 1605 N N . PRO A 1 218 ? 9.767 66.426 34.636 1.00 72.61 218 PRO H N 1
ATOM 1606 C CA . PRO A 1 218 ? 9.021 67.416 35.433 1.00 72.34 218 PRO H CA 1
ATOM 1607 C C . PRO A 1 218 ? 7.538 67.043 35.499 1.00 72.54 218 PRO H C 1
ATOM 1608 O O . PRO A 1 218 ? 7.014 66.398 34.585 1.00 72.77 218 PRO H O 1
ATOM 1612 N N . ARG A 1 219 ? 6.870 67.422 36.587 1.00 72.42 219 ARG H N 1
ATOM 1613 C CA . ARG A 1 219 ? 5.459 67.120 36.773 1.00 73.16 219 ARG H CA 1
ATOM 1614 C C . ARG A 1 219 ? 4.591 67.853 35.742 1.00 73.27 219 ARG H C 1
ATOM 1615 O O . ARG A 1 219 ? 4.879 69.003 35.428 1.00 72.84 219 ARG H O 1
ATOM 1623 N N . ASP A 1 220 ? 3.552 67.178 35.192 1.00 73.76 220 ASP H N 1
ATOM 1624 C CA . ASP A 1 220 ? 2.650 67.764 34.191 1.00 74.58 220 ASP H CA 1
ATOM 1625 C C . ASP A 1 220 ? 1.646 68.718 34.839 1.00 75.64 220 ASP H C 1
ATOM 1626 O O . ASP A 1 220 ? 1.246 68.513 35.979 1.00 75.49 220 ASP H O 1
ATOM 1631 N N . CYS A 1 221 ? 1.265 69.781 34.118 1.00 76.81 221 CYS H N 1
ATOM 1632 C CA . CYS A 1 221 ? 0.304 70.775 34.602 1.00 78.55 221 CYS H CA 1
ATOM 1633 C C . CYS A 1 221 ? -0.847 70.844 33.595 1.00 78.58 221 CYS H C 1
ATOM 1634 O O . CYS A 1 221 ? -0.645 71.259 32.446 1.00 78.36 221 CYS H O 1
ATOM 1637 N N . ASP B 2 1 ? 31.910 39.734 84.908 1.00 55.34 1 ASP L N 1
ATOM 1638 C CA . ASP B 2 1 ? 32.602 40.394 83.802 1.00 56.54 1 ASP L CA 1
ATOM 1639 C C . ASP B 2 1 ? 33.215 41.754 84.143 1.00 56.10 1 ASP L C 1
ATOM 1640 O O . ASP B 2 1 ? 32.764 42.401 85.084 1.00 57.08 1 ASP L O 1
ATOM 1645 N N . ILE B 2 2 ? 34.230 42.181 83.386 1.00 54.60 2 ILE L N 1
ATOM 1646 C CA . ILE B 2 2 ? 34.816 43.491 83.581 1.00 54.73 2 ILE L CA 1
ATOM 1647 C C . ILE B 2 2 ? 34.204 44.377 82.508 1.00 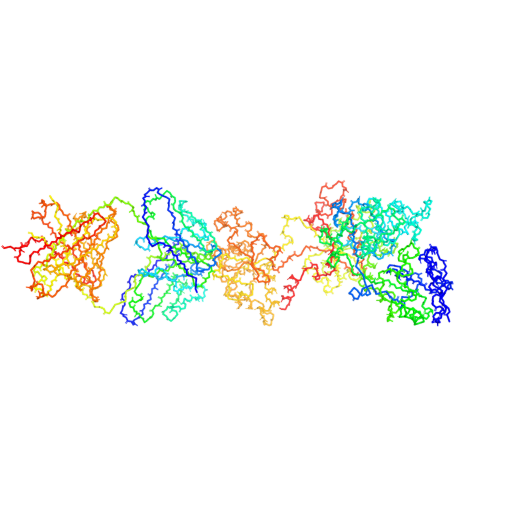56.11 2 ILE L C 1
ATOM 1648 O O . ILE B 2 2 ? 34.299 44.047 81.332 1.00 56.32 2 ILE L O 1
ATOM 1653 N N . GLN B 2 3 ? 33.585 45.491 82.890 1.00 56.98 3 GLN L N 1
ATOM 1654 C CA . GLN B 2 3 ? 32.948 46.378 81.919 1.00 58.86 3 GLN L CA 1
ATOM 1655 C C . GLN B 2 3 ? 33.852 47.539 81.486 1.00 59.68 3 GLN L C 1
ATOM 1656 O O . GLN B 2 3 ? 34.242 48.355 82.325 1.00 60.20 3 GLN L O 1
ATOM 1662 N N . MET B 2 4 ? 34.195 47.613 80.185 1.00 59.59 4 MET L N 1
ATOM 1663 C CA . MET B 2 4 ? 35.034 48.702 79.697 1.00 60.22 4 MET L CA 1
ATOM 1664 C C . MET B 2 4 ? 34.141 49.822 79.197 1.00 61.64 4 MET L C 1
ATOM 1665 O O . MET B 2 4 ? 33.330 49.612 78.300 1.00 61.61 4 MET L O 1
ATOM 1670 N N . THR B 2 5 ? 34.311 51.016 79.752 1.00 62.52 5 THR L N 1
ATOM 1671 C CA . THR B 2 5 ? 33.506 52.164 79.403 1.00 64.07 5 THR L CA 1
ATOM 1672 C C . THR B 2 5 ? 34.347 53.168 78.674 1.00 65.82 5 THR L C 1
ATOM 1673 O O . THR B 2 5 ? 35.396 53.580 79.178 1.00 65.81 5 THR L O 1
ATOM 1677 N N . GLN B 2 6 ? 33.888 53.583 77.492 1.00 67.30 6 GLN L N 1
ATOM 1678 C CA . GLN B 2 6 ? 34.594 54.600 76.728 1.00 69.13 6 GLN L CA 1
ATOM 1679 C C . GLN B 2 6 ? 33.846 55.890 76.814 1.00 72.72 6 GLN L C 1
ATOM 1680 O O . GLN B 2 6 ? 32.709 55.997 76.349 1.00 72.82 6 GLN L O 1
ATOM 1686 N N . THR B 2 7 ? 34.500 56.865 77.457 1.00 75.26 7 THR L N 1
ATOM 1687 C CA . THR B 2 7 ? 34.043 58.223 77.761 1.00 77.68 7 THR L CA 1
ATOM 1688 C C . THR B 2 7 ? 33.062 58.797 76.745 1.00 78.01 7 THR L C 1
ATOM 1689 O O . THR B 2 7 ? 31.907 59.068 77.095 1.00 78.47 7 THR L O 1
ATOM 1693 N N . THR B 2 8 ? 33.498 58.894 75.473 1.00 77.30 8 THR L N 1
ATOM 1694 C CA . THR B 2 8 ? 32.751 59.579 74.448 1.00 77.14 8 THR L CA 1
ATOM 1695 C C . THR B 2 8 ? 32.624 58.713 73.227 1.00 76.44 8 THR L C 1
ATOM 1696 O O . THR B 2 8 ? 33.604 58.108 72.799 1.00 76.67 8 THR L O 1
ATOM 1700 N N . SER B 2 9 ? 31.426 58.640 72.672 1.00 75.42 9 SER L N 1
ATOM 1701 C CA . SER B 2 9 ? 31.199 57.823 71.485 1.00 75.03 9 SER L CA 1
ATOM 1702 C C . SER B 2 9 ? 31.597 58.501 70.183 1.00 74.36 9 SER L C 1
ATOM 1703 O O . SER B 2 9 ? 31.775 57.815 69.180 1.00 74.41 9 SER L O 1
ATOM 1706 N N . SER B 2 10 ? 31.763 59.831 70.190 1.00 73.69 10 SER L N 1
ATOM 1707 C CA . SER B 2 10 ? 32.133 60.576 68.992 1.00 73.42 10 SER L CA 1
ATOM 1708 C C . SER B 2 10 ? 33.040 61.754 69.336 1.00 72.19 10 SER L C 1
ATOM 1709 O O . SER B 2 10 ? 32.819 62.428 70.331 1.00 72.17 10 SER L O 1
ATOM 1712 N N . LEU B 2 11 ? 34.031 62.026 68.491 1.00 71.22 11 LEU L N 1
ATOM 1713 C CA . LEU B 2 11 ? 34.952 63.137 68.703 1.00 71.30 11 LEU L CA 1
ATOM 1714 C C . LEU B 2 11 ? 35.351 63.724 67.391 1.00 71.28 11 LEU L C 1
ATOM 1715 O O . LEU B 2 11 ? 35.690 62.979 66.491 1.00 71.52 11 LEU L O 1
ATOM 1720 N N . SER B 2 12 ? 35.390 65.047 67.288 1.00 71.09 12 SER L N 1
ATOM 1721 C CA . SER B 2 12 ? 35.796 65.710 66.046 1.00 71.31 12 SER L CA 1
ATOM 1722 C C . SER B 2 12 ? 37.157 66.381 66.190 1.00 70.89 12 SER L C 1
ATOM 1723 O O . SER B 2 12 ? 37.469 66.925 67.245 1.00 71.02 12 SER L O 1
ATOM 1726 N N . ALA B 2 13 ? 37.972 66.316 65.142 1.00 70.31 13 ALA L N 1
ATOM 1727 C CA . ALA B 2 13 ? 39.312 66.897 65.122 1.00 70.62 13 ALA L CA 1
ATOM 1728 C C . ALA B 2 13 ? 39.737 67.183 63.667 1.00 71.35 13 ALA L C 1
ATOM 1729 O O . ALA B 2 13 ? 39.059 66.759 62.733 1.00 71.78 13 ALA L O 1
ATOM 1731 N N . SER B 2 14 ? 40.817 67.941 63.462 1.00 71.32 14 SER L N 1
ATOM 1732 C CA . SER B 2 14 ? 41.321 68.232 62.125 1.00 71.75 14 SER L CA 1
ATOM 1733 C C . SER B 2 14 ? 42.759 67.723 61.981 1.00 72.18 14 SER L C 1
ATOM 1734 O O . SER B 2 14 ? 43.426 67.463 62.989 1.00 71.95 14 SER L O 1
ATOM 1737 N N . LEU B 2 15 ? 43.233 67.549 60.728 1.00 72.52 15 LEU L N 1
ATOM 1738 C CA . LEU B 2 15 ? 44.584 67.050 60.442 1.00 73.25 15 LEU L CA 1
ATOM 1739 C C . LEU B 2 15 ? 45.677 67.788 61.234 1.00 75.02 15 LEU L C 1
ATOM 1740 O O . LEU B 2 15 ? 45.592 69.001 61.444 1.00 75.26 15 LEU L O 1
ATOM 1745 N N . GLY B 2 16 ? 46.637 67.027 61.740 1.00 75.93 16 GLY L N 1
ATOM 1746 C CA . GLY B 2 16 ? 47.738 67.544 62.538 1.00 77.00 16 GLY L CA 1
ATOM 1747 C C . GLY B 2 16 ? 47.466 67.635 64.028 1.00 77.66 16 GLY L C 1
ATOM 1748 O O . GLY B 2 16 ? 48.403 67.819 64.805 1.00 78.14 16 GLY L O 1
ATOM 1749 N N . ASP B 2 17 ? 46.205 67.474 64.452 1.00 77.49 17 ASP L N 1
ATOM 1750 C CA . ASP B 2 17 ? 45.866 67.546 65.877 1.00 77.96 17 ASP L CA 1
ATOM 1751 C C . ASP B 2 17 ? 46.431 66.386 66.730 1.00 77.93 17 ASP L C 1
ATOM 1752 O O . ASP B 2 17 ? 46.869 65.355 66.204 1.00 77.71 17 ASP L O 1
ATOM 1757 N N . ARG B 2 18 ? 46.407 66.580 68.063 1.00 77.64 18 ARG L N 1
ATOM 1758 C CA . ARG B 2 18 ? 46.759 65.572 69.050 1.00 77.70 18 ARG L CA 1
ATOM 1759 C C . ARG B 2 18 ? 45.439 65.203 69.729 1.00 77.23 18 ARG L C 1
ATOM 1760 O O . ARG B 2 18 ? 44.762 66.068 70.283 1.00 77.46 18 ARG L O 1
ATOM 1768 N N . VAL B 2 19 ? 45.036 63.935 69.627 1.00 76.41 19 VAL L N 1
ATOM 1769 C CA . VAL B 2 19 ? 43.745 63.487 70.140 1.00 76.06 19 VAL L CA 1
ATOM 1770 C C . VAL B 2 19 ? 43.917 62.379 71.171 1.00 74.84 19 VAL L C 1
ATOM 1771 O O . VAL B 2 19 ? 44.745 61.490 70.981 1.00 74.91 19 VAL L O 1
ATOM 1775 N N . THR B 2 20 ? 43.133 62.421 72.252 1.00 73.40 20 THR L N 1
ATOM 1776 C CA . THR B 2 20 ? 43.195 61.389 73.273 1.00 72.59 20 THR L CA 1
ATOM 1777 C C . THR B 2 20 ? 41.835 60.728 73.498 1.00 71.95 20 THR L C 1
ATOM 1778 O O . THR B 2 20 ? 40.890 61.364 73.975 1.00 72.62 20 THR L O 1
ATOM 1782 N N . ILE B 2 21 ? 41.744 59.443 73.149 1.00 70.05 21 ILE L N 1
ATOM 1783 C CA . ILE B 2 21 ? 40.575 58.619 73.409 1.00 68.47 21 ILE L CA 1
ATOM 1784 C C . ILE B 2 21 ? 40.832 57.906 74.738 1.00 68.07 21 ILE L C 1
ATOM 1785 O O . ILE B 2 21 ? 41.976 57.581 75.034 1.00 68.20 21 ILE L O 1
ATOM 1790 N N . SER B 2 22 ? 39.801 57.718 75.559 1.00 67.75 22 SER L N 1
ATOM 1791 C CA . SER B 2 22 ? 39.997 57.128 76.871 1.00 68.23 22 SER L CA 1
ATOM 1792 C C . SER B 2 22 ? 39.014 56.029 77.182 1.00 68.09 22 SER L C 1
ATOM 1793 O O . SER B 2 22 ? 37.832 56.118 76.833 1.00 68.19 22 SER L O 1
ATOM 1796 N N . CYS B 2 23 ? 39.526 55.012 77.893 1.00 67.40 23 CYS L N 1
ATOM 1797 C CA . CYS B 2 23 ? 38.867 53.791 78.331 1.00 66.99 23 CYS L CA 1
ATOM 1798 C C . CYS B 2 23 ? 38.876 53.730 79.869 1.00 66.08 23 CYS L C 1
ATOM 1799 O O . CYS B 2 23 ? 39.700 54.385 80.515 1.00 66.06 23 CYS L O 1
ATOM 1802 N N . ARG B 2 24 ? 37.946 52.971 80.458 1.00 65.36 24 ARG L N 1
ATOM 1803 C CA . ARG B 2 24 ? 37.887 52.823 81.914 1.00 65.40 24 ARG L CA 1
ATOM 1804 C C . ARG B 2 24 ? 37.239 51.508 82.288 1.00 64.60 24 ARG L C 1
ATOM 1805 O O . ARG B 2 24 ? 36.083 51.273 81.950 1.00 64.46 24 ARG L O 1
ATOM 1813 N N . ALA B 2 25 ? 37.976 50.662 83.018 1.00 63.81 25 ALA L N 1
ATOM 1814 C CA . ALA B 2 25 ? 37.512 49.332 83.397 1.00 63.39 25 ALA L CA 1
ATOM 1815 C C . ALA B 2 25 ? 36.777 49.321 84.725 1.00 62.82 25 ALA L C 1
ATOM 1816 O O . ALA B 2 25 ? 37.110 50.112 85.603 1.00 63.74 25 ALA L O 1
ATOM 1818 N N . SER B 2 26 ? 35.815 48.394 84.893 1.00 61.13 26 SER L N 1
ATOM 1819 C CA . SER B 2 26 ? 35.074 48.235 86.132 1.00 60.08 26 SER L CA 1
ATOM 1820 C C . SER B 2 26 ? 35.973 47.841 87.311 1.00 60.50 26 SER L C 1
ATOM 1821 O O . SER B 2 26 ? 35.551 47.984 88.453 1.00 61.30 26 SER L O 1
ATOM 1824 N N . GLN B 2 27 ? 37.164 47.290 87.053 1.00 59.92 27 GLN L N 1
ATOM 1825 C CA . GLN B 2 27 ? 38.098 46.915 88.110 1.00 60.13 27 GLN L CA 1
ATOM 1826 C C . GLN B 2 27 ? 39.537 47.048 87.652 1.00 60.50 27 GLN L C 1
ATOM 1827 O O . GLN B 2 27 ? 39.785 47.271 86.473 1.00 60.69 27 GLN L O 1
ATOM 1833 N N . ASP B 2 28 ? 40.498 46.939 88.577 1.00 60.43 28 ASP L N 1
ATOM 1834 C CA . ASP B 2 28 ? 41.920 47.013 88.238 1.00 60.72 28 ASP L CA 1
ATOM 1835 C C . ASP B 2 28 ? 42.286 45.885 87.259 1.00 59.62 28 ASP L C 1
ATOM 1836 O O . ASP B 2 28 ? 42.045 44.713 87.543 1.00 59.68 28 ASP L O 1
ATOM 1841 N N . ILE B 2 29 ? 42.765 46.259 86.069 1.00 58.29 29 ILE L N 1
ATOM 1842 C CA . ILE B 2 29 ? 43.122 45.281 85.053 1.00 57.41 29 ILE L CA 1
ATOM 1843 C C . ILE B 2 29 ? 44.651 45.186 84.839 1.00 58.07 29 ILE L C 1
ATOM 1844 O O . ILE B 2 29 ? 45.111 44.616 83.850 1.00 58.91 29 ILE L O 1
ATOM 1849 N N . SER B 2 30 ? 45.444 45.705 85.781 1.00 57.26 30 SER L N 1
ATOM 1850 C CA . SER B 2 30 ? 46.888 45.582 85.812 1.00 56.50 30 SER L CA 1
ATOM 1851 C C . SER B 2 30 ? 47.571 45.748 84.469 1.00 55.73 30 SER L C 1
ATOM 1852 O O . SER B 2 30 ? 48.444 44.956 84.111 1.00 56.88 30 SER L O 1
ATOM 1855 N N . ASN B 2 31 ? 47.165 46.777 83.728 1.00 54.05 31 ASN L N 1
ATOM 1856 C CA . ASN B 2 31 ? 47.743 47.159 82.442 1.00 53.41 31 ASN L CA 1
ATOM 1857 C C . ASN B 2 31 ? 47.459 46.242 81.283 1.00 53.45 31 ASN L C 1
ATOM 1858 O O . ASN B 2 31 ? 47.948 46.528 80.190 1.00 53.45 31 ASN L O 1
ATOM 1863 N N . TYR B 2 32 ? 46.706 45.149 81.493 1.00 53.00 32 TYR L N 1
ATOM 1864 C CA . TYR B 2 32 ? 46.377 44.263 80.401 1.00 52.90 32 TYR L CA 1
ATOM 1865 C C . TYR B 2 32 ? 45.256 44.912 79.615 1.00 52.49 32 TYR L C 1
ATOM 1866 O O . TYR B 2 32 ? 44.107 44.524 79.753 1.00 53.06 32 TYR L O 1
ATOM 1875 N N . LEU B 2 33 ? 45.587 45.919 78.796 1.00 51.73 33 LEU L N 1
ATOM 1876 C CA . LEU B 2 33 ? 44.622 46.613 77.949 1.00 51.21 33 LEU L CA 1
ATOM 1877 C C . LEU B 2 33 ? 45.150 46.783 76.528 1.00 50.55 33 LEU L C 1
ATOM 1878 O O . LEU B 2 33 ? 46.277 47.222 76.335 1.00 51.02 33 LEU L O 1
ATOM 1883 N N . ASN B 2 34 ? 44.344 46.429 75.546 1.00 49.72 34 ASN L N 1
ATOM 1884 C CA . ASN B 2 34 ? 44.709 46.547 74.148 1.00 50.71 34 ASN L CA 1
ATOM 1885 C C . ASN B 2 34 ? 43.785 47.546 73.454 1.00 51.49 34 ASN L C 1
ATOM 1886 O O . ASN B 2 34 ? 42.645 47.754 73.882 1.00 52.18 34 ASN L O 1
ATOM 1891 N N . TRP B 2 35 ? 44.288 48.190 72.395 1.00 50.81 35 TRP L N 1
ATOM 1892 C CA . TRP B 2 35 ? 43.546 49.194 71.653 1.00 50.40 35 TRP L CA 1
ATOM 1893 C C . TRP B 2 35 ? 43.469 48.770 70.211 1.00 49.72 35 TRP L C 1
ATOM 1894 O O . TRP B 2 35 ? 44.491 48.405 69.617 1.00 50.22 35 TRP L O 1
ATOM 1905 N N . TYR B 2 36 ? 42.272 48.858 69.625 1.00 48.27 36 TYR L N 1
ATOM 1906 C CA . TYR B 2 36 ? 42.061 48.492 68.238 1.00 47.36 36 TYR L CA 1
ATOM 1907 C C . TYR B 2 36 ? 41.473 49.653 67.447 1.00 48.16 36 TYR L C 1
ATOM 1908 O O . TYR B 2 36 ? 40.798 50.530 68.007 1.00 48.23 36 TYR L O 1
ATOM 1917 N N . GLN B 2 37 ? 41.659 49.600 66.118 1.00 48.44 37 GLN L N 1
ATOM 1918 C CA . GLN B 2 37 ? 41.102 50.565 65.196 1.00 49.23 37 GLN L CA 1
ATOM 1919 C C . GLN B 2 37 ? 40.213 49.844 64.196 1.00 50.01 37 GLN L C 1
ATOM 1920 O O . GLN B 2 37 ? 40.637 48.858 63.612 1.00 50.27 37 GLN L O 1
ATOM 1926 N N . GLN B 2 38 ? 39.013 50.350 63.962 1.00 50.80 38 GLN L N 1
ATOM 1927 C CA . GLN B 2 38 ? 38.124 49.785 62.961 1.00 52.74 38 GLN L CA 1
ATOM 1928 C C . GLN B 2 38 ? 37.754 50.852 61.926 1.00 56.37 38 GLN L C 1
ATOM 1929 O O . GLN B 2 38 ? 37.306 51.941 62.288 1.00 57.35 38 GLN L O 1
ATOM 1935 N N . LYS B 2 39 ? 37.931 50.538 60.641 1.00 58.06 39 LYS L N 1
ATOM 1936 C CA . LYS B 2 39 ? 37.594 51.451 59.551 1.00 60.35 39 LYS L CA 1
ATOM 1937 C C . LYS B 2 39 ? 36.146 51.189 59.046 1.00 62.89 39 LYS L C 1
ATOM 1938 O O . LYS B 2 39 ? 35.539 50.167 59.395 1.00 63.33 39 LYS L O 1
ATOM 1944 N N . PRO B 2 40 ? 35.550 52.104 58.249 1.00 64.18 40 PRO L N 1
ATOM 1945 C CA . PRO B 2 40 ? 34.124 51.953 57.900 1.00 64.51 40 PRO L CA 1
ATOM 1946 C C . PRO B 2 40 ? 33.762 50.698 57.135 1.00 64.92 40 PRO L C 1
ATOM 1947 O O . PRO B 2 40 ? 32.607 50.288 57.166 1.00 65.12 40 PRO L O 1
ATOM 1951 N N . ASP B 2 41 ? 34.743 50.068 56.493 1.00 65.10 41 ASP L N 1
ATOM 1952 C CA . ASP B 2 41 ? 34.563 48.802 55.767 1.00 65.55 41 ASP L CA 1
ATOM 1953 C C . ASP B 2 41 ? 34.667 47.557 56.683 1.00 65.51 41 ASP L C 1
ATOM 1954 O O . ASP B 2 41 ? 34.797 46.439 56.170 1.00 65.82 41 ASP L O 1
ATOM 1959 N N . GLY B 2 42 ? 34.667 47.766 58.010 1.00 64.52 42 GLY L N 1
ATOM 1960 C CA . GLY B 2 42 ? 34.762 46.705 58.998 1.00 63.58 42 GLY L CA 1
ATOM 1961 C C . GLY B 2 42 ? 36.119 46.040 59.071 1.00 62.27 42 GLY L C 1
ATOM 1962 O O . GLY B 2 42 ? 36.196 44.846 59.356 1.00 63.32 42 GLY L O 1
ATOM 1963 N N . THR B 2 43 ? 37.192 46.782 58.795 1.00 59.93 43 THR L N 1
ATOM 1964 C CA . THR B 2 43 ? 38.537 46.227 58.860 1.00 58.72 43 THR L CA 1
ATOM 1965 C C . THR B 2 43 ? 39.099 46.557 60.216 1.00 57.92 43 THR L C 1
ATOM 1966 O O . THR B 2 43 ? 39.058 47.720 60.617 1.00 58.74 43 THR L O 1
ATOM 1970 N N . VAL B 2 44 ? 39.585 45.555 60.945 1.00 56.30 44 VAL L N 1
ATOM 1971 C CA . VAL B 2 44 ? 40.075 45.784 62.306 1.00 55.57 44 VAL L CA 1
ATOM 1972 C C . VAL B 2 44 ? 41.578 45.578 62.431 1.00 55.52 44 VAL L C 1
ATOM 1973 O O . VAL B 2 44 ? 42.118 44.594 61.928 1.00 56.19 44 VAL L O 1
ATOM 1977 N N . LYS B 2 45 ? 42.260 46.522 63.080 1.00 54.56 45 LYS L N 1
ATOM 1978 C CA . LYS B 2 45 ? 43.704 46.512 63.266 1.00 53.78 45 LYS L CA 1
ATOM 1979 C C . LYS B 2 45 ? 44.025 46.641 64.756 1.00 52.36 45 LYS L C 1
ATOM 1980 O O . LYS B 2 45 ? 43.312 47.325 65.486 1.00 52.79 45 LYS L O 1
ATOM 1986 N N . LEU B 2 46 ? 45.094 45.989 65.211 1.00 50.44 46 LEU L N 1
ATOM 1987 C CA . LEU B 2 46 ? 45.546 46.104 66.588 1.00 49.19 46 LEU L CA 1
ATOM 1988 C C . LEU B 2 46 ? 46.589 47.215 66.603 1.00 49.32 46 LEU L C 1
ATOM 1989 O O . LEU B 2 46 ? 47.522 47.181 65.788 1.00 50.36 46 LEU L O 1
ATOM 1994 N N . LEU B 2 47 ? 46.465 48.175 67.528 1.00 48.14 47 LEU L N 1
ATOM 1995 C CA . LEU B 2 47 ? 47.425 49.267 67.588 1.00 47.99 47 LEU L CA 1
ATOM 1996 C C . LEU B 2 47 ? 48.363 49.106 68.760 1.00 49.00 47 LEU L C 1
ATOM 1997 O O . LEU B 2 47 ? 49.576 49.093 68.583 1.00 49.49 47 LEU L O 1
ATOM 2002 N N . ILE B 2 48 ? 47.810 48.985 69.964 1.00 48.99 48 ILE L N 1
ATOM 2003 C CA . ILE B 2 48 ? 48.608 48.885 71.170 1.00 49.44 48 ILE L CA 1
ATOM 2004 C C . ILE B 2 48 ? 48.200 47.663 71.959 1.00 49.58 48 ILE L C 1
ATOM 2005 O O . ILE B 2 48 ? 47.020 47.350 72.030 1.00 50.00 48 ILE L O 1
ATOM 2010 N N . PHE B 2 49 ? 49.159 46.994 72.575 1.00 49.25 49 PHE L N 1
ATOM 2011 C CA . PHE B 2 49 ? 48.866 45.905 73.490 1.00 49.88 49 PHE L CA 1
ATOM 2012 C C . PHE B 2 49 ? 49.558 46.199 74.829 1.00 49.86 49 PHE L C 1
ATOM 2013 O O . PHE B 2 49 ? 50.648 46.803 74.856 1.00 49.52 49 PHE L O 1
ATOM 2021 N N . TYR B 2 50 ? 48.910 45.794 75.941 1.00 49.58 50 TYR L N 1
ATOM 2022 C CA . TYR B 2 50 ? 49.451 45.949 77.272 1.00 50.32 50 TYR L CA 1
ATOM 2023 C C . TYR B 2 50 ? 49.763 47.413 77.558 1.00 52.40 50 TYR L C 1
ATOM 2024 O O . TYR B 2 50 ? 50.921 47.793 77.721 1.00 52.75 50 TYR L O 1
ATOM 2033 N N . THR B 2 51 ? 48.716 48.244 77.563 1.00 53.56 51 THR L N 1
ATOM 2034 C CA . THR B 2 51 ? 48.767 49.678 77.848 1.00 54.92 51 THR L CA 1
ATOM 2035 C C . THR B 2 51 ? 49.488 50.538 76.815 1.00 56.21 51 THR L C 1
ATOM 2036 O O . THR B 2 51 ? 48.877 51.484 76.328 1.00 56.82 51 THR L O 1
ATOM 2040 N N . SER B 2 52 ? 50.770 50.261 76.511 1.00 56.54 52 SER L N 1
ATOM 2041 C CA . SER B 2 52 ? 51.595 51.156 75.719 1.00 57.51 52 SER L CA 1
ATOM 2042 C C . SER B 2 52 ? 52.463 50.562 74.616 1.00 58.05 52 SER L C 1
ATOM 2043 O O . SER B 2 52 ? 53.016 51.342 73.825 1.00 58.87 52 SER L O 1
ATOM 2046 N N . ARG B 2 53 ? 52.655 49.238 74.584 1.00 57.19 53 ARG L N 1
ATOM 2047 C CA . ARG B 2 53 ? 53.511 48.651 73.560 1.00 56.97 53 ARG L CA 1
ATOM 2048 C C . ARG B 2 53 ? 52.883 48.774 72.164 1.00 58.00 53 ARG L C 1
ATOM 2049 O O . ARG B 2 53 ? 51.717 48.426 71.993 1.00 58.73 53 ARG L O 1
ATOM 2057 N N . LEU B 2 54 ? 53.637 49.251 71.170 1.00 58.17 54 LEU L N 1
ATOM 2058 C CA . LEU B 2 54 ? 53.098 49.354 69.801 1.00 59.12 54 LEU L CA 1
ATOM 2059 C C . LEU B 2 54 ? 53.130 48.016 69.082 1.00 59.58 54 LEU L C 1
ATOM 2060 O O . LEU B 2 54 ? 54.137 47.302 69.152 1.00 60.48 54 LEU L O 1
ATOM 2065 N N . HIS B 2 55 ? 52.062 47.682 68.369 1.00 58.96 55 HIS L N 1
ATOM 2066 C CA . HIS B 2 55 ? 52.065 46.463 67.564 1.00 59.21 55 HIS L CA 1
ATOM 2067 C C . HIS B 2 55 ? 52.974 46.727 66.353 1.00 59.80 55 HIS L C 1
ATOM 2068 O O . HIS B 2 55 ? 52.920 47.817 65.791 1.00 60.06 55 HIS L O 1
ATOM 2075 N N . SER B 2 56 ? 53.835 45.769 65.970 1.00 59.97 56 SER L N 1
ATOM 2076 C CA . SER B 2 56 ? 54.734 45.953 64.823 1.00 60.61 56 SER L CA 1
ATOM 2077 C C . SER B 2 56 ? 53.969 46.356 63.539 1.00 61.32 56 SER L C 1
ATOM 2078 O O . SER B 2 56 ? 52.965 45.738 63.187 1.00 62.49 56 SER L O 1
ATOM 2081 N N . GLY B 2 57 ? 54.414 47.421 62.897 1.00 60.34 57 GLY L N 1
ATOM 2082 C CA . GLY B 2 57 ? 53.740 47.947 61.719 1.00 59.64 57 GLY L CA 1
ATOM 2083 C C . GLY B 2 57 ? 52.920 49.190 62.010 1.00 58.82 57 GLY L C 1
ATOM 2084 O O . GLY B 2 57 ? 52.490 49.870 61.077 1.00 58.64 57 GLY L O 1
ATOM 2085 N N . VAL B 2 58 ? 52.692 49.510 63.300 1.00 58.11 58 VAL L N 1
ATOM 2086 C CA . VAL B 2 58 ? 51.867 50.650 63.664 1.00 58.12 58 VAL L CA 1
ATOM 2087 C C . VAL B 2 58 ? 52.681 51.918 63.711 1.00 58.83 58 VAL L C 1
ATOM 2088 O O . VAL B 2 58 ? 53.678 51.957 64.425 1.00 58.88 58 VAL L O 1
ATOM 2092 N N . PRO B 2 59 ? 52.223 52.985 63.009 1.00 59.19 59 PRO L N 1
ATOM 2093 C CA . PRO B 2 59 ? 52.883 54.291 63.105 1.00 59.66 59 PRO L CA 1
ATOM 2094 C C . PRO B 2 59 ? 53.071 54.775 64.541 1.00 60.42 59 PRO L C 1
ATOM 2095 O O . PRO B 2 59 ? 52.207 54.555 65.386 1.00 60.49 59 PRO L O 1
ATOM 2099 N N . SER B 2 60 ? 54.193 55.463 64.803 1.00 60.82 60 SER L N 1
ATOM 2100 C CA . SER B 2 60 ? 54.523 55.962 66.130 1.00 61.70 60 SER L CA 1
ATOM 2101 C C . SER B 2 60 ? 53.661 57.097 66.634 1.00 62.38 60 SER L C 1
ATOM 2102 O O . SER B 2 60 ? 53.745 57.442 67.827 1.00 62.65 60 SER L O 1
ATOM 2105 N N . ARG B 2 61 ? 52.795 57.675 65.757 1.00 61.85 61 ARG L N 1
ATOM 2106 C CA . ARG B 2 61 ? 51.878 58.710 66.231 1.00 61.43 61 ARG L CA 1
ATOM 2107 C C . ARG B 2 61 ? 50.945 58.159 67.302 1.00 61.52 61 ARG L C 1
ATOM 2108 O O . ARG B 2 61 ? 50.632 58.864 68.248 1.00 62.47 61 ARG L O 1
ATOM 2116 N N . PHE B 2 62 ? 50.588 56.867 67.205 1.00 60.54 62 PHE L N 1
ATOM 2117 C CA . PHE B 2 62 ? 49.752 56.209 68.187 1.00 59.91 62 PHE L CA 1
ATOM 2118 C C . PHE B 2 62 ? 50.613 55.871 69.4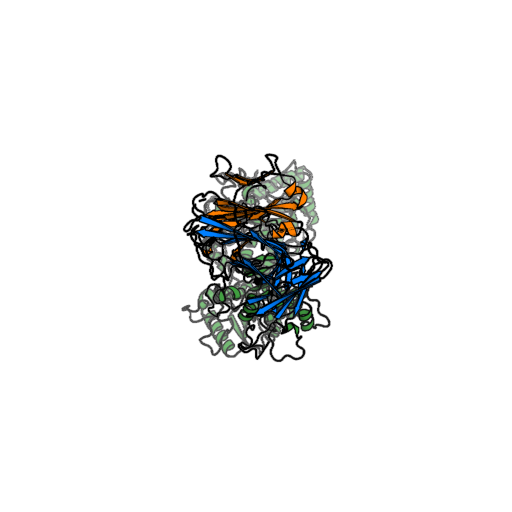04 1.00 60.41 62 PHE L C 1
ATOM 2119 O O . PHE B 2 62 ? 51.667 55.242 69.271 1.00 60.98 62 PHE L O 1
ATOM 2127 N N . SER B 2 63 ? 50.181 56.300 70.582 1.00 59.98 63 SER L N 1
ATOM 2128 C CA . SER B 2 63 ? 50.892 56.009 71.815 1.00 60.64 63 SER L CA 1
ATOM 2129 C C . SER B 2 63 ? 49.873 55.635 72.893 1.00 61.39 63 SER L C 1
ATOM 2130 O O . SER B 2 63 ? 48.757 56.159 72.899 1.00 62.22 63 SER L O 1
ATOM 2133 N N . GLY B 2 64 ? 50.249 54.736 73.788 1.00 60.97 64 GLY L N 1
ATOM 2134 C CA . GLY B 2 64 ? 49.336 54.295 74.831 1.00 61.05 64 GLY L CA 1
ATOM 2135 C C . GLY B 2 64 ? 49.788 54.678 76.213 1.00 61.06 64 GLY L C 1
ATOM 2136 O O . GLY B 2 64 ? 50.985 54.779 76.472 1.00 61.25 64 GLY L O 1
ATOM 2137 N N . SER B 2 65 ? 48.836 54.842 77.118 1.00 60.73 65 SER L N 1
ATOM 2138 C CA . SER B 2 65 ? 49.129 55.233 78.498 1.00 60.66 65 SER L CA 1
ATOM 2139 C C . SER B 2 65 ? 48.028 54.745 79.462 1.00 59.60 65 SER L C 1
ATOM 2140 O O . SER B 2 65 ? 46.935 54.350 79.020 1.00 59.74 65 SER L O 1
ATOM 2143 N N . GLY B 2 66 ? 48.333 54.802 80.760 1.00 58.20 66 GLY L N 1
ATOM 2144 C CA . GLY B 2 66 ? 47.382 54.451 81.796 1.00 57.94 66 GLY L CA 1
ATOM 2145 C C . GLY B 2 66 ? 47.897 53.467 82.811 1.00 57.94 66 GLY L C 1
ATOM 2146 O O . GLY B 2 66 ? 48.987 52.920 82.669 1.00 58.51 66 GLY L O 1
ATOM 2147 N N . SER B 2 67 ? 47.095 53.223 83.824 1.00 57.66 67 SER L N 1
ATOM 2148 C CA . SER B 2 67 ? 47.375 52.264 84.885 1.00 58.33 67 SER L CA 1
ATOM 2149 C C . SER B 2 67 ? 46.092 52.050 85.701 1.00 58.55 67 SER L C 1
ATOM 2150 O O . SER B 2 67 ? 45.134 52.826 85.587 1.00 59.02 67 SER L O 1
ATOM 2153 N N . GLY B 2 68 ? 46.072 51.003 86.509 1.00 58.02 68 GLY L N 1
ATOM 2154 C CA . GLY B 2 68 ? 44.923 50.727 87.361 1.00 57.62 68 GLY L CA 1
ATOM 2155 C C . GLY B 2 68 ? 43.663 50.468 86.580 1.00 56.49 68 GLY L C 1
ATOM 2156 O O . GLY B 2 68 ? 43.527 49.418 85.960 1.00 56.13 68 GLY L O 1
ATOM 2157 N N . THR B 2 69 ? 42.743 51.417 86.604 1.00 56.38 69 THR L N 1
ATOM 2158 C CA . THR B 2 69 ? 41.495 51.283 85.844 1.00 57.39 69 THR L CA 1
ATOM 2159 C C . THR B 2 69 ? 41.356 52.295 84.705 1.00 58.32 69 THR L C 1
ATOM 2160 O O . THR B 2 69 ? 40.446 52.169 83.892 1.00 58.60 69 THR L O 1
ATOM 2164 N N . ASP B 2 70 ? 42.207 53.318 84.677 1.00 58.47 70 ASP L N 1
ATOM 2165 C CA . ASP B 2 70 ? 42.116 54.373 83.691 1.00 59.15 70 ASP L CA 1
ATOM 2166 C C . ASP B 2 70 ? 43.232 54.270 82.697 1.00 57.30 70 ASP L C 1
ATOM 2167 O O . ASP B 2 70 ? 44.412 54.347 83.060 1.00 56.81 70 ASP L O 1
ATOM 2172 N N . TYR B 2 71 ? 42.848 54.101 81.426 1.00 55.68 71 TYR L N 1
ATOM 2173 C CA . TYR B 2 71 ? 43.769 54.005 80.306 1.00 54.40 71 TYR L CA 1
ATOM 2174 C C . TYR B 2 71 ? 43.356 54.973 79.217 1.00 55.52 71 TYR L C 1
ATOM 2175 O O . TYR B 2 71 ? 42.214 55.433 79.189 1.00 55.94 71 TYR L O 1
ATOM 2184 N N . SER B 2 72 ? 44.286 55.310 78.330 1.00 56.35 72 SER L N 1
ATOM 2185 C CA . SER B 2 72 ? 44.003 56.232 77.242 1.00 57.51 72 SER L CA 1
ATOM 2186 C C . SER B 2 72 ? 44.957 56.010 76.035 1.00 58.27 72 SER L C 1
ATOM 2187 O O . SER B 2 72 ? 46.109 55.583 76.181 1.00 58.51 72 SER L O 1
ATOM 2190 N N . LEU B 2 73 ? 44.459 56.313 74.855 1.00 58.33 73 LEU L N 1
ATOM 2191 C CA . LEU B 2 73 ? 45.174 56.180 73.599 1.00 59.06 73 LEU L CA 1
ATOM 2192 C C . LEU B 2 73 ? 45.318 57.566 73.030 1.00 61.34 73 LEU L C 1
ATOM 2193 O O . LEU B 2 73 ? 44.351 58.330 73.041 1.00 61.78 73 LEU L O 1
ATOM 2198 N N . THR B 2 74 ? 46.510 57.895 72.517 1.00 62.52 74 THR L N 1
ATOM 2199 C CA . THR B 2 74 ? 46.797 59.222 71.988 1.00 64.23 74 THR L CA 1
ATOM 2200 C C . THR B 2 74 ? 47.288 59.151 70.568 1.00 66.21 74 THR L C 1
ATOM 2201 O O . THR B 2 74 ? 48.158 58.348 70.251 1.00 65.94 74 THR L O 1
ATOM 2205 N N . ILE B 2 75 ? 46.744 60.004 69.709 1.00 68.32 75 ILE L N 1
ATOM 2206 C CA . ILE B 2 75 ? 47.169 60.085 68.320 1.00 71.06 75 ILE L CA 1
ATOM 2207 C C . ILE B 2 75 ? 47.774 61.457 68.108 1.00 74.04 75 ILE L C 1
ATOM 2208 O O . ILE B 2 75 ? 47.055 62.446 68.179 1.00 74.54 75 ILE L O 1
ATOM 2213 N N . SER B 2 76 ? 49.094 61.521 67.863 1.00 75.82 76 SER L N 1
ATOM 2214 C CA . SER B 2 76 ? 49.846 62.764 67.605 1.00 77.58 76 SER L CA 1
ATOM 2215 C C . SER B 2 76 ? 49.885 63.046 66.102 1.00 78.78 76 SER L C 1
ATOM 2216 O O . SER B 2 76 ? 49.781 62.114 65.300 1.00 78.99 76 SER L O 1
ATOM 2219 N N . ASN B 2 77 ? 49.987 64.328 65.688 1.00 79.24 77 ASN L N 1
ATOM 2220 C CA . ASN B 2 77 ? 50.002 64.701 64.257 1.00 79.99 77 ASN L CA 1
ATOM 2221 C C . ASN B 2 77 ? 48.958 63.906 63.439 1.00 79.33 77 ASN L C 1
ATOM 2222 O O . ASN B 2 77 ? 49.333 63.022 62.673 1.00 79.52 77 ASN L O 1
ATOM 2227 N N . LEU B 2 78 ? 47.672 64.091 63.760 1.00 78.32 78 LEU L N 1
ATOM 2228 C CA . LEU B 2 78 ? 46.564 63.368 63.145 1.00 77.77 78 LEU L CA 1
ATOM 2229 C C . LEU B 2 78 ? 46.618 63.384 61.624 1.00 77.21 78 LEU L C 1
ATOM 2230 O O . LEU B 2 78 ? 46.993 64.392 61.037 1.00 78.01 78 LEU L O 1
ATOM 2235 N N . GLU B 2 79 ? 46.329 62.260 60.987 1.00 75.81 79 GLU L N 1
ATOM 2236 C CA . GLU B 2 79 ? 46.377 62.152 59.530 1.00 75.08 79 GLU L CA 1
ATOM 2237 C C . GLU B 2 79 ? 45.079 61.605 58.958 1.00 74.51 79 GLU L C 1
ATOM 2238 O O . GLU B 2 79 ? 44.204 61.205 59.718 1.00 74.69 79 GLU L O 1
ATOM 2244 N N . GLN B 2 80 ? 44.914 61.648 57.640 1.00 73.89 80 GLN L N 1
ATOM 2245 C CA . GLN B 2 80 ? 43.649 61.282 57.017 1.00 73.70 80 GLN L CA 1
ATOM 2246 C C . GLN B 2 80 ? 43.110 59.895 57.378 1.00 72.89 80 GLN L C 1
ATOM 2247 O O . GLN B 2 80 ? 41.932 59.758 57.727 1.00 73.16 80 GLN L O 1
ATOM 2253 N N . GLU B 2 81 ? 43.969 58.882 57.313 1.00 71.48 81 GLU L N 1
ATOM 2254 C CA . GLU B 2 81 ? 43.623 57.495 57.603 1.00 70.55 81 GLU L CA 1
ATOM 2255 C C . GLU B 2 81 ? 43.275 57.226 59.055 1.00 68.26 81 GLU L C 1
ATOM 2256 O O . GLU B 2 81 ? 42.791 56.149 59.355 1.00 68.48 81 GLU L O 1
ATOM 2262 N N . ASP B 2 82 ? 43.520 58.177 59.955 1.00 66.24 82 ASP L N 1
ATOM 2263 C CA . ASP B 2 82 ? 43.222 58.026 61.373 1.00 64.63 82 ASP L CA 1
ATOM 2264 C C . ASP B 2 82 ? 41.768 58.239 61.726 1.00 62.35 82 ASP L C 1
ATOM 2265 O O . ASP B 2 82 ? 41.376 57.884 62.826 1.00 62.00 82 ASP L O 1
ATOM 2270 N N . PHE B 2 83 ? 40.973 58.844 60.838 1.00 61.34 83 PHE L N 1
ATOM 2271 C CA . PHE B 2 83 ? 39.549 59.065 61.098 1.00 61.19 83 PHE L CA 1
ATOM 2272 C C . PHE B 2 83 ? 38.805 57.722 60.930 1.00 60.63 83 PHE L C 1
ATOM 2273 O O . PHE B 2 83 ? 38.626 57.214 59.810 1.00 60.69 83 PHE L O 1
ATOM 2281 N N . ALA B 2 84 ? 38.482 57.102 62.075 1.00 59.17 84 ALA L N 1
ATOM 2282 C CA . ALA B 2 84 ? 37.915 55.767 62.177 1.00 58.19 84 ALA L CA 1
ATOM 2283 C C . ALA B 2 84 ? 37.392 55.596 63.623 1.00 57.42 84 ALA L C 1
ATOM 2284 O O . ALA B 2 84 ? 37.403 56.563 64.389 1.00 57.31 84 ALA L O 1
ATOM 2286 N N . THR B 2 85 ? 36.859 54.407 63.982 1.00 56.98 85 THR L N 1
ATOM 2287 C CA . THR B 2 85 ? 36.364 54.134 65.326 1.00 56.65 85 THR L CA 1
ATOM 2288 C C . THR B 2 85 ? 37.454 53.413 66.102 1.00 56.92 85 THR L C 1
ATOM 2289 O O . THR B 2 85 ? 38.168 52.579 65.541 1.00 57.67 85 THR L O 1
ATOM 2293 N N . TYR B 2 86 ? 37.614 53.756 67.383 1.00 56.18 86 TYR L N 1
ATOM 2294 C CA . TYR B 2 86 ? 38.666 53.168 68.210 1.00 55.57 86 TYR L CA 1
ATOM 2295 C C . TYR B 2 86 ? 38.067 52.455 69.397 1.00 55.99 86 TYR L C 1
ATOM 2296 O O . TYR B 2 86 ? 37.306 53.070 70.142 1.00 55.65 86 TYR L O 1
ATOM 2305 N N . PHE B 2 87 ? 38.399 51.153 69.564 1.00 56.33 87 PHE L N 1
ATOM 2306 C CA . PHE B 2 87 ? 37.901 50.292 70.649 1.00 56.47 87 PHE L CA 1
ATOM 2307 C C . PHE B 2 87 ? 38.993 49.954 71.631 1.00 56.07 87 PHE L C 1
ATOM 2308 O O . PHE B 2 87 ? 40.156 49.888 71.248 1.00 56.58 87 PHE L O 1
ATOM 2316 N N . CYS B 2 88 ? 38.628 49.676 72.876 1.00 55.28 88 CYS L N 1
ATOM 2317 C CA . CYS B 2 88 ? 39.581 49.169 73.863 1.00 55.61 88 CYS L CA 1
ATOM 2318 C C . CYS B 2 88 ? 39.165 47.759 74.265 1.00 53.73 88 CYS L C 1
ATOM 2319 O O . CYS B 2 88 ? 38.008 47.390 74.121 1.00 54.12 88 CYS L O 1
ATOM 2322 N N . GLN B 2 89 ? 40.094 46.968 74.760 1.00 51.58 89 GLN L N 1
ATOM 2323 C CA . GLN B 2 89 ? 39.818 45.600 75.192 1.00 50.07 89 GLN L CA 1
ATOM 2324 C C . GLN B 2 89 ? 40.669 45.288 76.385 1.00 49.75 89 GLN L C 1
ATOM 2325 O O . GLN B 2 89 ? 41.766 45.825 76.495 1.00 50.71 89 GLN L O 1
ATOM 2331 N N . GLN B 2 90 ? 40.210 44.405 77.262 1.00 48.87 90 GLN L N 1
ATOM 2332 C CA . GLN B 2 90 ? 41.034 43.963 78.379 1.00 49.19 90 GLN L CA 1
ATOM 2333 C C . GLN B 2 90 ? 41.435 42.521 78.172 1.00 51.28 90 GLN L C 1
ATOM 2334 O O . GLN B 2 90 ? 40.639 41.683 77.703 1.00 52.55 90 GLN L O 1
ATOM 2340 N N . GLY B 2 91 ? 42.678 42.233 78.492 1.00 51.10 91 GLY L N 1
ATOM 2341 C CA . GLY B 2 91 ? 43.168 40.863 78.439 1.00 51.30 91 GLY L CA 1
ATOM 2342 C C . GLY B 2 91 ? 43.438 40.339 79.835 1.00 50.85 91 GLY L C 1
ATOM 2343 O O . GLY B 2 91 ? 44.210 39.395 80.010 1.00 51.92 91 GLY L O 1
ATOM 2344 N N . ASN B 2 92 ? 42.800 40.930 80.835 1.00 49.43 92 ASN L N 1
ATOM 2345 C CA . ASN B 2 92 ? 43.033 40.592 82.212 1.00 49.01 92 ASN L CA 1
ATOM 2346 C C . ASN B 2 92 ? 42.332 39.330 82.636 1.00 48.35 92 ASN L C 1
ATOM 2347 O O . ASN B 2 92 ? 42.895 38.563 83.399 1.00 48.11 92 ASN L O 1
ATOM 2352 N N . THR B 2 93 ? 41.089 39.142 82.218 1.00 48.27 93 THR L N 1
ATOM 2353 C CA . THR B 2 93 ? 40.291 38.002 82.658 1.00 48.82 93 THR L CA 1
ATOM 2354 C C . THR B 2 93 ? 39.277 37.673 81.611 1.00 48.61 93 THR L C 1
ATOM 2355 O O . THR B 2 93 ? 38.762 38.587 80.955 1.00 49.24 93 THR L O 1
ATOM 2359 N N . LEU B 2 94 ? 38.977 36.379 81.436 1.00 47.63 94 LEU L N 1
ATOM 2360 C CA . LEU B 2 94 ? 37.936 35.986 80.482 1.00 47.49 94 LEU L CA 1
ATOM 2361 C C . LEU B 2 94 ? 36.553 36.271 81.090 1.00 47.26 94 LEU L C 1
ATOM 2362 O O . LEU B 2 94 ? 36.377 36.118 82.289 1.00 48.19 94 LEU L O 1
ATOM 2367 N N . PRO B 2 95 ? 35.547 36.653 80.305 1.00 46.29 95 PRO L N 1
ATOM 2368 C CA . PRO B 2 95 ? 35.602 36.878 78.867 1.00 46.71 95 PRO L CA 1
ATOM 2369 C C . PRO B 2 95 ? 36.229 38.211 78.516 1.00 47.43 95 PRO L C 1
ATOM 2370 O O . PRO B 2 95 ? 35.987 39.196 79.205 1.00 48.22 95 PRO L O 1
ATOM 2374 N N . PRO B 2 96 ? 37.047 38.278 77.455 1.00 46.98 96 PRO L N 1
ATOM 2375 C CA . PRO B 2 96 ? 37.586 39.581 77.030 1.00 47.29 96 PRO L CA 1
ATOM 2376 C C . PRO B 2 96 ? 36.432 40.525 76.715 1.00 48.07 96 PRO L C 1
ATOM 2377 O O . PRO B 2 96 ? 35.389 40.079 76.196 1.00 48.67 96 PRO L O 1
ATOM 2381 N N . THR B 2 97 ? 36.539 41.769 77.183 1.00 47.62 97 THR L N 1
ATOM 2382 C CA . THR B 2 97 ? 35.456 42.729 77.024 1.00 47.91 97 THR L CA 1
ATOM 2383 C C . THR B 2 97 ? 35.952 43.944 76.346 1.00 48.30 97 THR L C 1
ATOM 2384 O O . THR B 2 97 ? 37.067 44.353 76.586 1.00 49.22 97 THR L O 1
ATOM 2388 N N . PHE B 2 98 ? 35.138 44.540 75.505 1.00 48.42 98 PHE L N 1
ATOM 2389 C CA . PHE B 2 98 ? 35.518 45.717 74.732 1.00 48.87 98 PHE L CA 1
ATOM 2390 C C . PHE B 2 98 ? 34.790 46.987 75.174 1.00 50.08 98 PHE L C 1
ATOM 2391 O O . PHE B 2 98 ? 33.884 46.943 75.997 1.00 50.49 98 PHE L O 1
ATOM 2399 N N . GLY B 2 99 ? 35.214 48.115 74.635 1.00 50.54 99 GLY L N 1
ATOM 2400 C CA . GLY B 2 99 ? 34.525 49.374 74.836 1.00 51.53 99 GLY L CA 1
ATOM 2401 C C . GLY B 2 99 ? 33.480 49.550 73.747 1.00 53.06 99 GLY L C 1
ATOM 2402 O O . GLY B 2 99 ? 33.382 48.743 72.806 1.00 53.65 99 GLY L O 1
ATOM 2403 N N . GLY B 2 100 ? 32.676 50.591 73.880 1.00 53.63 100 GLY L N 1
ATOM 2404 C CA . GLY B 2 100 ? 31.623 50.862 72.908 1.00 54.76 100 GLY L CA 1
ATOM 2405 C C . GLY B 2 100 ? 32.112 51.451 71.602 1.00 55.79 100 GLY L C 1
ATOM 2406 O O . GLY B 2 100 ? 31.405 51.402 70.592 1.00 56.30 100 GLY L O 1
ATOM 2407 N N . GLY B 2 101 ? 33.313 52.014 71.620 1.00 55.88 101 GLY L N 1
ATOM 2408 C CA . GLY B 2 101 ? 33.888 52.649 70.446 1.00 56.37 101 GLY L CA 1
ATOM 2409 C C . GLY B 2 101 ? 33.864 54.157 70.551 1.00 56.67 101 GLY L C 1
ATOM 2410 O O . GLY B 2 101 ? 33.102 54.719 71.344 1.00 57.43 101 GLY L O 1
ATOM 2411 N N . THR B 2 102 ? 34.737 54.819 69.794 1.00 56.01 102 THR L N 1
ATOM 2412 C CA . THR B 2 102 ? 34.820 56.269 69.754 1.00 56.19 102 THR L CA 1
ATOM 2413 C C . THR B 2 102 ? 35.134 56.639 68.325 1.00 57.34 102 THR L C 1
ATOM 2414 O O . THR B 2 102 ? 36.223 56.322 67.841 1.00 57.33 102 THR L O 1
ATOM 2418 N N . LYS B 2 103 ? 34.164 57.248 67.619 1.00 58.12 103 LYS L N 1
ATOM 2419 C CA . LYS B 2 103 ? 34.384 57.611 66.227 1.00 59.42 103 LYS L CA 1
ATOM 2420 C C . LYS B 2 103 ? 35.046 58.985 66.090 1.00 61.40 103 LYS L C 1
ATOM 2421 O O . LYS B 2 103 ? 34.529 59.977 66.611 1.00 61.80 103 LYS L O 1
ATOM 2427 N N . LEU B 2 104 ? 36.206 59.036 65.409 1.00 62.02 104 LEU L N 1
ATOM 2428 C CA . LEU B 2 104 ? 36.917 60.279 65.148 1.00 63.09 104 LEU L CA 1
ATOM 2429 C C . LEU B 2 104 ? 36.379 60.833 63.840 1.00 64.94 104 LEU L C 1
ATOM 2430 O O . LEU B 2 104 ? 36.478 60.179 62.797 1.00 65.46 104 LEU L O 1
ATOM 2435 N N . GLU B 2 105 ? 35.791 62.033 63.903 1.00 65.81 105 GLU L N 1
ATOM 2436 C CA . GLU B 2 105 ? 35.128 62.715 62.792 1.00 67.05 105 GLU L CA 1
ATOM 2437 C C . GLU B 2 105 ? 35.893 63.965 62.387 1.00 67.39 105 GLU L C 1
ATOM 2438 O O . GLU B 2 105 ? 36.463 64.637 63.232 1.00 67.48 105 GLU L O 1
ATOM 2444 N N . ILE B 2 106 ? 35.936 64.259 61.090 1.00 67.56 106 ILE L N 1
ATOM 2445 C CA . ILE B 2 106 ? 36.659 65.411 60.558 1.00 68.15 106 ILE L CA 1
ATOM 2446 C C . ILE B 2 106 ? 35.977 66.702 60.932 1.00 69.23 106 ILE L C 1
ATOM 2447 O O . ILE B 2 106 ? 34.776 66.827 60.771 1.00 69.02 106 ILE L O 1
ATOM 2452 N N . LYS B 2 107 ? 36.732 67.663 61.461 1.00 70.04 107 LYS L N 1
ATOM 2453 C CA . LYS B 2 107 ? 36.179 68.963 61.807 1.00 70.68 107 LYS L CA 1
ATOM 2454 C C . LYS B 2 107 ? 36.124 69.803 60.548 1.00 71.04 107 LYS L C 1
ATOM 2455 O O . LYS B 2 107 ? 36.944 69.631 59.636 1.00 71.26 107 LYS L O 1
ATOM 2461 N N . ARG B 2 108 ? 35.127 70.684 60.477 1.00 70.92 108 ARG L N 1
ATOM 2462 C CA . ARG B 2 108 ? 34.951 71.609 59.367 1.00 71.16 108 ARG L CA 1
ATOM 2463 C C . ARG B 2 108 ? 34.088 72.801 59.795 1.00 71.61 108 ARG L C 1
ATOM 2464 O O . ARG B 2 108 ? 33.516 72.809 60.900 1.00 71.79 108 ARG L O 1
ATOM 2472 N N . ALA B 2 109 ? 34.004 73.811 58.919 1.00 71.61 109 ALA L N 1
ATOM 2473 C CA . ALA B 2 109 ? 33.193 74.985 59.178 1.00 72.39 109 ALA L CA 1
ATOM 2474 C C . ALA B 2 109 ? 31.701 74.645 59.126 1.00 72.37 109 ALA L C 1
ATOM 2475 O O . ALA B 2 109 ? 31.262 73.963 58.201 1.00 72.16 109 ALA L O 1
ATOM 2477 N N . ASP B 2 110 ? 30.922 75.143 60.102 1.00 72.31 110 ASP L N 1
ATOM 2478 C CA . ASP B 2 110 ? 29.477 74.933 60.138 1.00 73.02 110 ASP L CA 1
ATOM 2479 C C . ASP B 2 110 ? 28.806 75.400 58.852 1.00 73.40 110 ASP L C 1
ATOM 2480 O O . ASP B 2 110 ? 29.104 76.492 58.360 1.00 73.87 110 ASP L O 1
ATOM 2485 N N . ALA B 2 111 ? 27.984 74.522 58.262 1.00 72.76 111 ALA L N 1
ATOM 2486 C CA . ALA B 2 111 ? 27.245 74.804 57.038 1.00 72.61 111 ALA L CA 1
ATOM 2487 C C . ALA B 2 111 ? 25.774 74.510 57.262 1.00 72.41 111 ALA L C 1
ATOM 2488 O O . ALA B 2 111 ? 25.431 73.728 58.149 1.00 72.82 111 ALA L O 1
ATOM 2490 N N . ALA B 2 112 ? 24.899 75.172 56.501 1.00 71.80 112 ALA L N 1
ATOM 2491 C CA . ALA B 2 112 ? 23.464 74.980 56.673 1.00 71.94 112 ALA L CA 1
ATOM 2492 C C . ALA B 2 112 ? 22.895 74.008 55.639 1.00 71.68 112 ALA L C 1
ATOM 2493 O O . ALA B 2 112 ? 23.426 73.874 54.514 1.00 71.92 112 ALA L O 1
ATOM 2495 N N . PRO B 2 113 ? 21.816 73.293 56.019 1.00 70.73 113 PRO L N 1
ATOM 2496 C CA . PRO B 2 113 ? 21.252 72.294 55.098 1.00 70.25 113 PRO L CA 1
ATOM 2497 C C . PRO B 2 113 ? 20.603 72.893 53.873 1.00 69.68 113 PRO L C 1
ATOM 2498 O O . PRO B 2 113 ? 20.147 74.036 53.916 1.00 70.13 113 PRO L O 1
ATOM 2502 N N . THR B 2 114 ? 20.574 72.124 52.780 1.00 68.43 114 THR L N 1
ATOM 2503 C CA . THR B 2 114 ? 19.951 72.549 51.531 1.00 68.15 114 THR L CA 1
ATOM 2504 C C . THR B 2 114 ? 18.684 71.715 51.397 1.00 68.24 114 THR L C 1
ATOM 2505 O O . THR B 2 114 ? 18.696 70.603 50.856 1.00 68.98 114 THR L O 1
ATOM 2509 N N . VAL B 2 115 ? 17.595 72.229 51.961 1.00 67.18 115 VAL L N 1
ATOM 2510 C CA . VAL B 2 115 ? 16.343 71.500 52.077 1.00 66.35 115 VAL L CA 1
ATOM 2511 C C . VAL B 2 115 ? 15.536 71.445 50.776 1.00 65.48 115 VAL L C 1
ATOM 2512 O O . VAL B 2 115 ? 15.335 72.461 50.121 1.00 65.55 115 VAL L O 1
ATOM 2516 N N . SER B 2 116 ? 15.078 70.248 50.406 1.00 64.29 116 SER L N 1
ATOM 2517 C CA . SER B 2 116 ? 14.297 70.063 49.189 1.00 63.47 116 SER L CA 1
ATOM 2518 C C . SER B 2 116 ? 13.135 69.152 49.518 1.00 62.48 116 SER L C 1
ATOM 2519 O O . SER B 2 116 ? 13.342 68.101 50.099 1.00 62.49 116 SER L O 1
ATOM 2522 N N . ILE B 2 117 ? 11.909 69.569 49.193 1.00 61.30 117 ILE L N 1
ATOM 2523 C CA . ILE B 2 117 ? 10.727 68.767 49.475 1.00 60.37 117 ILE L CA 1
ATOM 2524 C C . ILE B 2 117 ? 10.087 68.318 48.162 1.00 59.51 117 ILE L C 1
ATOM 2525 O O . ILE B 2 117 ? 10.062 69.078 47.192 1.00 59.53 117 ILE L O 1
ATOM 2530 N N . PHE B 2 118 ? 9.635 67.060 48.111 1.00 58.40 118 PHE L N 1
ATOM 2531 C CA . PHE B 2 118 ? 9.055 66.493 46.912 1.00 58.15 118 PHE L CA 1
ATOM 2532 C C . PHE B 2 118 ? 7.732 65.830 47.231 1.00 59.20 118 PHE L C 1
ATOM 2533 O O . PHE B 2 118 ? 7.685 64.926 48.058 1.00 59.64 118 PHE L O 1
ATOM 2541 N N . PRO B 2 119 ? 6.643 66.220 46.552 1.00 59.13 119 PRO L N 1
ATOM 2542 C CA . PRO B 2 119 ? 5.365 65.523 46.757 1.00 59.50 119 PRO L CA 1
ATOM 2543 C C . PRO B 2 119 ? 5.412 64.091 46.201 1.00 60.86 119 PRO L C 1
ATOM 2544 O O . PRO B 2 119 ? 6.354 63.718 45.483 1.00 61.13 119 PRO L O 1
ATOM 2548 N N . PRO B 2 120 ? 4.402 63.253 46.506 1.00 61.43 120 PRO L N 1
ATOM 2549 C CA . PRO B 2 120 ? 4.391 61.897 45.943 1.00 62.12 120 PRO L CA 1
ATOM 2550 C C . PRO B 2 120 ? 4.314 61.924 44.429 1.00 63.15 120 PRO L C 1
ATOM 2551 O O . PRO B 2 120 ? 3.663 62.797 43.856 1.00 63.26 120 PRO L O 1
ATOM 2555 N N . SER B 2 121 ? 5.014 60.990 43.785 1.00 63.78 121 SER L N 1
ATOM 2556 C CA . SER B 2 121 ? 4.954 60.876 42.338 1.00 64.84 121 SER L CA 1
ATOM 2557 C C . SER B 2 121 ? 3.570 60.347 41.931 1.00 65.93 121 SER L C 1
ATOM 2558 O O . SER B 2 121 ? 2.914 59.631 42.700 1.00 66.06 121 SER L O 1
ATOM 2561 N N . SER B 2 122 ? 3.128 60.668 40.710 1.00 66.64 122 SER L N 1
ATOM 2562 C CA . SER B 2 122 ? 1.842 60.169 40.223 1.00 67.94 122 SER L CA 1
ATOM 2563 C C . SER B 2 122 ? 1.822 58.622 40.216 1.00 69.60 122 SER L C 1
ATOM 2564 O O . SER B 2 122 ? 0.799 58.025 40.545 1.00 69.86 122 SER L O 1
ATOM 2567 N N . GLU B 2 123 ? 2.984 57.994 39.930 1.00 70.01 123 GLU L N 1
ATOM 2568 C CA . GLU B 2 123 ? 3.134 56.544 39.892 1.00 70.63 123 GLU L CA 1
ATOM 2569 C C . GLU B 2 123 ? 2.808 55.910 41.248 1.00 70.38 123 GLU L C 1
ATOM 2570 O O . GLU B 2 123 ? 2.066 54.920 41.312 1.00 70.33 123 GLU L O 1
ATOM 2576 N N . GLN B 2 124 ? 3.334 56.492 42.331 1.00 69.82 124 GLN L N 1
ATOM 2577 C CA . GLN B 2 124 ? 3.034 55.981 43.663 1.00 69.73 124 GLN L CA 1
ATOM 2578 C C . GLN B 2 124 ? 1.572 56.218 44.002 1.00 70.54 124 GLN L C 1
ATOM 2579 O O . GLN B 2 124 ? 0.939 55.339 44.583 1.00 70.44 124 GLN L O 1
ATOM 2585 N N . LEU B 2 125 ? 1.018 57.377 43.617 1.00 71.06 125 LEU L N 1
ATOM 2586 C CA . LEU B 2 125 ? -0.383 57.680 43.899 1.00 71.95 125 LEU L CA 1
ATOM 2587 C C . LEU B 2 125 ? -1.311 56.687 43.217 1.00 73.29 125 LEU L C 1
ATOM 2588 O O . LEU B 2 125 ? -2.191 56.125 43.875 1.00 73.66 125 LEU L O 1
ATOM 2593 N N . THR B 2 126 ? -1.069 56.411 41.920 1.00 73.49 126 THR L N 1
ATOM 2594 C CA . THR B 2 126 ? -1.853 55.421 41.186 1.00 74.10 126 THR L CA 1
ATOM 2595 C C . THR B 2 126 ? -1.617 53.999 41.714 1.00 74.47 126 THR L C 1
ATOM 2596 O O . THR B 2 126 ? -2.390 53.107 41.402 1.00 75.09 126 THR L O 1
ATOM 2600 N N . SER B 2 127 ? -0.574 53.781 42.509 1.00 74.21 127 SER L N 1
ATOM 2601 C CA . SER B 2 127 ? -0.343 52.495 43.160 1.00 74.38 127 SER L CA 1
ATOM 2602 C C . SER B 2 127 ? -1.032 52.414 44.555 1.00 72.81 127 SER L C 1
ATOM 2603 O O . SER B 2 127 ? -0.841 51.433 45.271 1.00 72.27 127 SER L O 1
ATOM 2606 N N . GLY B 2 128 ? -1.762 53.462 44.936 1.00 72.04 128 GLY L N 1
ATOM 2607 C CA . GLY B 2 128 ? -2.460 53.549 46.206 1.00 72.15 128 GLY L CA 1
ATOM 2608 C C . GLY B 2 128 ? -1.653 54.065 47.377 1.00 72.05 128 GLY L C 1
ATOM 2609 O O . GLY B 2 128 ? -2.165 54.128 48.495 1.00 72.07 128 GLY L O 1
ATOM 2610 N N . GLY B 2 129 ? -0.398 54.434 47.138 1.00 71.78 129 GLY L N 1
ATOM 2611 C CA . GLY B 2 129 ? 0.479 54.950 48.190 1.00 71.43 129 GLY L CA 1
ATOM 2612 C C . GLY B 2 129 ? 0.772 56.426 48.048 1.00 70.45 129 GLY L C 1
ATOM 2613 O O . GLY B 2 129 ? 0.395 57.037 47.041 1.00 70.85 129 GLY L O 1
ATOM 2614 N N . ALA B 2 130 ? 1.420 57.022 49.063 1.00 69.17 130 ALA L N 1
ATOM 2615 C CA . ALA B 2 130 ? 1.775 58.443 49.009 1.00 69.10 130 ALA L CA 1
ATOM 2616 C C . ALA B 2 130 ? 2.871 58.767 50.003 1.00 69.15 130 ALA L C 1
ATOM 2617 O O . ALA B 2 130 ? 2.610 58.801 51.194 1.00 70.01 130 ALA L O 1
ATOM 2619 N N . SER B 2 131 ? 4.095 58.998 49.532 1.00 68.08 131 SER L N 1
ATOM 2620 C CA . SER B 2 131 ? 5.226 59.313 50.389 1.00 67.59 131 SER L CA 1
ATOM 2621 C C . SER B 2 131 ? 5.734 60.675 50.011 1.00 66.52 131 SER L C 1
ATOM 2622 O O . SER B 2 131 ? 5.936 60.966 48.827 1.00 66.18 131 SER L O 1
ATOM 2625 N N . VAL B 2 132 ? 5.953 61.508 51.022 1.00 65.47 132 VAL L N 1
ATOM 2626 C CA . VAL B 2 132 ? 6.460 62.849 50.821 1.00 64.78 132 VAL L CA 1
ATOM 2627 C C . VAL B 2 132 ? 7.865 62.828 51.336 1.00 64.32 132 VAL L C 1
ATOM 2628 O O . VAL B 2 132 ? 8.071 62.607 52.526 1.00 65.14 132 VAL L O 1
ATOM 2632 N N . VAL B 2 133 ? 8.836 63.015 50.449 1.00 63.09 133 VAL L N 1
ATOM 2633 C CA . VAL B 2 133 ? 10.244 62.978 50.803 1.00 62.55 133 VAL L CA 1
ATOM 2634 C C . VAL B 2 133 ? 10.782 64.395 50.929 1.00 63.59 133 VAL L C 1
ATOM 2635 O O . VAL B 2 133 ? 10.491 65.246 50.098 1.00 63.89 133 VAL L O 1
ATOM 2639 N N . CYS B 2 134 ? 11.583 64.638 51.942 1.00 64.17 134 CYS L N 1
ATOM 2640 C CA . CYS B 2 134 ? 12.216 65.920 52.142 1.00 65.77 134 CYS L CA 1
ATOM 2641 C C . CYS B 2 134 ? 13.696 65.626 52.393 1.00 65.48 134 CYS L C 1
ATOM 2642 O O . CYS B 2 134 ? 14.019 64.816 53.266 1.00 66.34 134 CYS L O 1
ATOM 2645 N N . PHE B 2 135 ? 14.589 66.223 51.600 1.00 63.98 135 PHE L N 1
ATOM 2646 C CA . PHE B 2 135 ? 16.026 66.044 51.752 1.00 63.28 135 PHE L CA 1
ATOM 2647 C C . PHE B 2 135 ? 16.636 67.219 52.501 1.00 63.94 135 PHE L C 1
ATOM 2648 O O . PHE B 2 135 ? 16.219 68.354 52.307 1.00 64.34 135 PHE L O 1
ATOM 2656 N N . LEU B 2 136 ? 17.637 66.951 53.344 1.00 63.71 136 LEU L N 1
ATOM 2657 C CA . LEU B 2 136 ? 18.366 67.956 54.116 1.00 63.77 136 LEU L CA 1
ATOM 2658 C C . LEU B 2 136 ? 19.822 67.685 53.845 1.00 64.67 136 LEU L C 1
ATOM 2659 O O . LEU B 2 136 ? 20.417 66.842 54.496 1.00 64.86 136 LEU L O 1
ATOM 2664 N N . ASN B 2 137 ? 20.386 68.354 52.838 1.00 65.24 137 ASN L N 1
ATOM 2665 C CA . ASN B 2 137 ? 21.712 68.046 52.338 1.00 66.38 137 ASN L CA 1
ATOM 2666 C C . ASN B 2 137 ? 22.852 68.976 52.730 1.00 67.30 137 ASN L C 1
ATOM 2667 O O . ASN B 2 137 ? 22.703 70.192 52.761 1.00 67.90 137 ASN L O 1
ATOM 2672 N N . ASN B 2 138 ? 24.021 68.378 52.933 1.00 67.37 138 ASN L N 1
ATOM 2673 C CA . ASN B 2 138 ? 25.286 69.041 53.146 1.00 68.08 138 ASN L CA 1
ATOM 2674 C C . ASN B 2 138 ? 25.262 70.066 54.246 1.00 69.35 138 ASN L C 1
ATOM 2675 O O . ASN B 2 138 ? 25.287 71.267 53.990 1.00 69.82 138 ASN L O 1
ATOM 2680 N N . PHE B 2 139 ? 25.194 69.584 55.477 1.00 70.02 139 PHE L N 1
ATOM 2681 C CA . PHE B 2 139 ? 25.208 70.413 56.672 1.00 71.03 139 PHE L CA 1
ATOM 2682 C C . PHE B 2 139 ? 26.260 69.907 57.645 1.00 71.79 139 PHE L C 1
ATOM 2683 O O . PHE B 2 139 ? 26.817 68.832 57.455 1.00 72.19 139 PHE L O 1
ATOM 2691 N N . TYR B 2 140 ? 26.564 70.701 58.660 1.00 72.14 140 TYR L N 1
ATOM 2692 C CA . TYR B 2 140 ? 27.545 70.374 59.682 1.00 73.27 140 TYR L CA 1
ATOM 2693 C C . TYR B 2 140 ? 27.280 71.297 60.867 1.00 74.22 140 TYR L C 1
ATOM 2694 O O . TYR B 2 140 ? 27.049 72.481 60.654 1.00 74.28 140 TYR L O 1
ATOM 2703 N N . PRO B 2 141 ? 27.295 70.806 62.123 1.00 74.89 141 PRO L N 1
ATOM 2704 C CA . PRO B 2 141 ? 27.526 69.418 62.558 1.00 75.65 141 PRO L CA 1
ATOM 2705 C C . PRO B 2 141 ? 26.356 68.458 62.295 1.00 76.68 141 PRO L C 1
ATOM 2706 O O . PRO B 2 141 ? 25.325 68.855 61.763 1.00 76.82 141 PRO L O 1
ATOM 2710 N N . LYS B 2 142 ? 26.524 67.192 62.672 1.00 77.04 142 LYS L N 1
ATOM 2711 C CA . LYS B 2 142 ? 25.537 66.150 62.463 1.00 77.83 142 LYS L CA 1
ATOM 2712 C C . LYS B 2 142 ? 24.168 66.412 63.068 1.00 78.20 142 LYS L C 1
ATOM 2713 O O . LYS B 2 142 ? 23.195 65.831 62.598 1.00 78.40 142 LYS L O 1
ATOM 2719 N N . ASP B 2 143 ? 24.083 67.242 64.111 1.00 78.39 143 ASP L N 1
ATOM 2720 C CA . ASP B 2 143 ? 22.818 67.462 64.808 1.00 79.52 143 ASP L CA 1
ATOM 2721 C C . ASP B 2 143 ? 21.804 68.317 64.061 1.00 79.52 143 ASP L C 1
ATOM 2722 O O . ASP B 2 143 ? 22.130 69.419 63.595 1.00 80.17 143 ASP L O 1
ATOM 2727 N N . ILE B 2 144 ? 20.554 67.803 63.970 1.00 78.32 144 ILE L N 1
ATOM 2728 C CA . ILE B 2 144 ? 19.451 68.446 63.262 1.00 77.91 144 ILE L CA 1
ATOM 2729 C C . ILE B 2 144 ? 18.114 67.847 63.674 1.00 78.40 144 ILE L C 1
ATOM 2730 O O . ILE B 2 144 ? 18.058 66.708 64.147 1.00 78.59 144 ILE L O 1
ATOM 2735 N N . ASN B 2 145 ? 17.026 68.613 63.492 1.00 78.61 145 ASN L N 1
ATOM 2736 C CA . ASN B 2 145 ? 15.666 68.135 63.750 1.00 79.59 145 ASN L CA 1
ATOM 2737 C C . ASN B 2 145 ? 14.786 68.416 62.549 1.00 79.71 145 ASN L C 1
ATOM 2738 O O . ASN B 2 145 ? 14.993 69.408 61.842 1.00 80.02 145 ASN L O 1
ATOM 2743 N N . VAL B 2 146 ? 13.786 67.561 62.330 1.00 79.50 146 VAL L N 1
ATOM 2744 C CA . VAL B 2 146 ? 12.823 67.788 61.263 1.00 80.31 146 VAL L CA 1
ATOM 2745 C C . VAL B 2 146 ? 11.415 67.751 61.805 1.00 80.48 146 VAL L C 1
ATOM 2746 O O . VAL B 2 146 ? 11.058 66.833 62.539 1.00 80.53 146 VAL L O 1
ATOM 2750 N N . LYS B 2 147 ? 10.616 68.755 61.461 1.00 80.44 147 LYS L N 1
ATOM 2751 C CA . LYS B 2 147 ? 9.232 68.809 61.907 1.00 80.76 147 LYS L CA 1
ATOM 2752 C C . LYS B 2 147 ? 8.345 68.806 60.695 1.00 80.86 147 LYS L C 1
ATOM 2753 O O . LYS B 2 147 ? 8.515 69.637 59.811 1.00 81.05 147 LYS L O 1
ATOM 2759 N N . TRP B 2 148 ? 7.420 67.863 60.634 1.00 80.45 148 TRP L N 1
ATOM 2760 C CA . TRP B 2 148 ? 6.514 67.758 59.505 1.00 80.84 148 TRP L CA 1
ATOM 2761 C C . TRP B 2 148 ? 5.166 68.403 59.817 1.00 82.69 148 TRP L C 1
ATOM 2762 O O . TRP B 2 148 ? 4.500 68.003 60.773 1.00 83.30 148 TRP L O 1
ATOM 2773 N N . LYS B 2 149 ? 4.749 69.376 59.000 1.00 83.28 149 LYS L N 1
ATOM 2774 C CA . LYS B 2 149 ? 3.469 70.052 59.171 1.00 84.37 149 LYS L CA 1
ATOM 2775 C C . LYS B 2 149 ? 2.498 69.750 58.030 1.00 84.84 149 LYS L C 1
ATOM 2776 O O . LYS B 2 149 ? 2.860 69.839 56.864 1.00 85.23 149 LYS L O 1
ATOM 2782 N N . ILE B 2 150 ? 1.269 69.392 58.366 1.00 84.65 150 ILE L N 1
ATOM 2783 C CA . ILE B 2 150 ? 0.227 69.171 57.384 1.00 85.16 150 ILE L CA 1
ATOM 2784 C C . ILE B 2 150 ? -0.849 70.175 57.698 1.00 86.61 150 ILE L C 1
ATOM 2785 O O . ILE B 2 150 ? -1.484 70.088 58.755 1.00 86.46 150 ILE L O 1
ATOM 2790 N N . ASP B 2 151 ? -1.017 71.165 56.805 1.00 87.61 151 ASP L N 1
ATOM 2791 C CA . ASP B 2 151 ? -1.977 72.258 56.969 1.00 88.62 151 ASP L CA 1
ATOM 2792 C C . ASP B 2 151 ? -1.729 73.011 58.274 1.00 89.69 151 ASP L C 1
ATOM 2793 O O . ASP B 2 151 ? -2.677 73.415 58.946 1.00 89.73 151 ASP L O 1
ATOM 2798 N N . GLY B 2 152 ? -0.459 73.151 58.642 1.00 90.34 152 GLY L N 1
ATOM 2799 C CA . GLY B 2 152 ? -0.083 73.833 59.869 1.00 91.62 152 GLY L CA 1
ATOM 2800 C C . GLY B 2 152 ? 0.008 72.935 61.088 1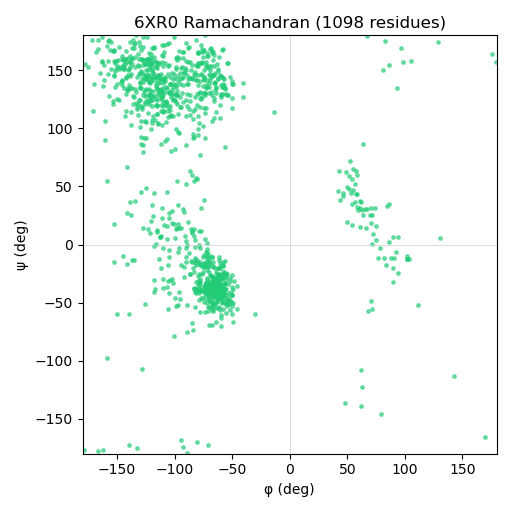.00 92.60 152 GLY L C 1
ATOM 2801 O O . GLY B 2 152 ? 0.833 73.183 61.970 1.00 93.23 152 GLY L O 1
ATOM 2802 N N . SER B 2 153 ? -0.828 71.886 61.158 1.00 92.40 153 SER L N 1
ATOM 2803 C CA . SER B 2 153 ? -0.837 70.966 62.300 1.00 92.72 153 SER L CA 1
ATOM 2804 C C . SER B 2 153 ? 0.375 70.031 62.255 1.00 92.64 153 SER L C 1
ATOM 2805 O O . SER B 2 153 ? 0.753 69.580 61.174 1.00 93.24 153 SER L O 1
ATOM 2808 N N . GLU B 2 154 ? 0.978 69.724 63.416 1.00 91.68 154 GLU L N 1
ATOM 2809 C CA . GLU B 2 154 ? 2.152 68.850 63.446 1.00 91.05 154 GLU L CA 1
ATOM 2810 C C . GLU B 2 154 ? 1.838 67.406 63.031 1.00 89.72 154 GLU L C 1
ATOM 2811 O O . GLU B 2 154 ? 0.673 67.039 62.890 1.00 89.52 154 GLU L O 1
ATOM 2817 N N . ARG B 2 155 ? 2.882 66.619 62.748 1.00 88.81 155 ARG L N 1
ATOM 2818 C CA . ARG B 2 155 ? 2.755 65.233 62.312 1.00 88.51 155 ARG L CA 1
ATOM 2819 C C . ARG B 2 155 ? 3.996 64.445 62.724 1.00 89.23 155 ARG L C 1
ATOM 2820 O O . ARG B 2 155 ? 5.110 65.000 62.742 1.00 89.32 155 ARG L O 1
ATOM 2828 N N . GLN B 2 156 ? 3.809 63.149 63.068 1.00 89.28 156 GLN L N 1
ATOM 2829 C CA . GLN B 2 156 ? 4.926 62.345 63.535 1.00 89.60 156 GLN L CA 1
ATOM 2830 C C . GLN B 2 156 ? 4.805 60.832 63.287 1.00 89.15 156 GLN L C 1
ATOM 2831 O O . GLN B 2 156 ? 5.816 60.129 63.414 1.00 89.28 156 GLN L O 1
ATOM 2837 N N . ASN B 2 157 ? 3.602 60.319 62.954 1.00 88.45 157 ASN L N 1
ATOM 2838 C CA . ASN B 2 157 ? 3.436 58.869 62.848 1.00 88.62 157 ASN L CA 1
ATOM 2839 C C . ASN B 2 157 ? 4.104 58.203 61.637 1.00 87.52 157 ASN L C 1
ATOM 2840 O O . ASN B 2 157 ? 4.813 57.202 61.813 1.00 87.59 157 ASN L O 1
ATOM 2845 N N . GLY B 2 158 ? 3.869 58.721 60.439 1.00 86.21 158 GLY L N 1
ATOM 2846 C CA . GLY B 2 158 ? 4.430 58.103 59.240 1.00 85.41 158 GLY L CA 1
ATOM 2847 C C . GLY B 2 158 ? 5.863 58.471 58.910 1.00 84.04 158 GLY L C 1
ATOM 2848 O O . GLY B 2 158 ? 6.384 58.049 57.875 1.00 84.34 158 GLY L O 1
ATOM 2849 N N . VAL B 2 159 ? 6.513 59.256 59.776 1.00 82.37 159 VAL L N 1
ATOM 2850 C CA . VAL B 2 159 ? 7.858 59.782 59.529 1.00 81.21 159 VAL L CA 1
ATOM 2851 C C . VAL B 2 159 ? 8.966 58.789 59.824 1.00 80.02 159 VAL L C 1
ATOM 2852 O O . VAL B 2 159 ? 8.898 58.087 60.829 1.00 80.54 159 VAL L O 1
ATOM 2856 N N . LEU B 2 160 ? 10.020 58.782 58.995 1.00 78.30 160 LEU L N 1
ATOM 2857 C CA . LEU B 2 160 ? 11.194 57.944 59.231 1.00 77.06 160 LEU L CA 1
ATOM 2858 C C . LEU B 2 160 ? 12.452 58.556 58.581 1.00 74.34 160 LEU L C 1
ATOM 2859 O O . LEU B 2 160 ? 12.485 58.889 57.394 1.00 74.14 160 LEU L O 1
ATOM 2864 N N . ASN B 2 161 ? 13.456 58.767 59.408 1.00 72.29 161 ASN L N 1
ATOM 2865 C CA . ASN B 2 161 ? 14.674 59.445 59.031 1.00 71.47 161 ASN L CA 1
ATOM 2866 C C . ASN B 2 161 ? 15.804 58.502 58.683 1.00 70.49 161 ASN L C 1
ATOM 2867 O O . ASN B 2 161 ? 15.782 57.343 59.084 1.00 70.88 161 ASN L O 1
ATOM 2872 N N . SER B 2 162 ? 16.799 58.998 57.927 1.00 69.18 162 SER L N 1
ATOM 2873 C CA . SER B 2 162 ? 17.972 58.223 57.548 1.00 68.32 162 SER L CA 1
ATOM 2874 C C . SER B 2 162 ? 19.124 59.182 57.391 1.00 67.65 162 SER L C 1
ATOM 2875 O O . SER B 2 162 ? 19.004 60.145 56.658 1.00 67.12 162 SER L O 1
ATOM 2878 N N . TRP B 2 163 ? 20.225 58.944 58.097 1.00 68.03 163 TRP L N 1
ATOM 2879 C CA . TRP B 2 163 ? 21.366 59.843 58.091 1.00 69.41 163 TRP L CA 1
ATOM 2880 C C . TRP B 2 163 ? 22.568 59.233 57.406 1.00 70.22 163 TRP L C 1
ATOM 2881 O O . TRP B 2 163 ? 22.830 58.051 57.570 1.00 70.58 163 TRP L O 1
ATOM 2892 N N . THR B 2 164 ? 23.324 60.037 56.662 1.00 70.70 164 THR L N 1
ATOM 2893 C CA . THR B 2 164 ? 24.550 59.572 56.021 1.00 71.83 164 THR L CA 1
ATOM 2894 C C . THR B 2 164 ? 25.721 59.761 56.998 1.00 73.47 164 THR L C 1
ATOM 2895 O O . THR B 2 164 ? 25.574 60.422 58.030 1.00 73.72 164 THR L O 1
ATOM 2899 N N . ASP B 2 165 ? 26.880 59.187 56.681 1.00 74.63 165 ASP L N 1
ATOM 2900 C CA . ASP B 2 165 ? 28.088 59.461 57.435 1.00 76.47 165 ASP L CA 1
ATOM 2901 C C . ASP B 2 165 ? 28.813 60.552 56.661 1.00 76.82 165 ASP L C 1
ATOM 2902 O O . ASP B 2 165 ? 28.470 60.821 55.500 1.00 77.09 165 ASP L O 1
ATOM 2907 N N . GLN B 2 166 ? 29.819 61.194 57.279 1.00 76.63 166 GLN L N 1
ATOM 2908 C CA . GLN B 2 166 ? 30.591 62.264 56.644 1.00 77.16 166 GLN L CA 1
ATOM 2909 C C . GLN B 2 166 ? 30.934 62.023 55.180 1.00 78.17 166 GLN L C 1
ATOM 2910 O O . GLN B 2 166 ? 31.405 60.936 54.848 1.00 78.39 166 GLN L O 1
ATOM 2916 N N . ASP B 2 167 ? 30.600 62.991 54.308 1.00 78.64 167 ASP L N 1
ATOM 2917 C CA . ASP B 2 167 ? 30.847 62.884 52.875 1.00 79.83 167 ASP L CA 1
ATOM 2918 C C . ASP B 2 167 ? 32.340 62.884 52.580 1.00 80.32 167 ASP L C 1
ATOM 2919 O O . ASP B 2 167 ? 33.120 63.508 53.299 1.00 80.00 167 ASP L O 1
ATOM 2924 N N . SER B 2 168 ? 32.745 62.137 51.557 1.00 81.20 168 SER L N 1
ATOM 2925 C CA . SER B 2 168 ? 34.159 61.976 51.213 1.00 82.69 168 SER L CA 1
ATOM 2926 C C . SER B 2 168 ? 34.868 63.264 50.794 1.00 83.36 168 SER L C 1
ATOM 2927 O O . SER B 2 168 ? 36.050 63.443 51.106 1.00 83.66 168 SER L O 1
ATOM 2930 N N . LYS B 2 169 ? 34.144 64.171 50.121 1.00 83.09 169 LYS L N 1
ATOM 2931 C CA . LYS B 2 169 ? 34.718 65.419 49.636 1.00 83.38 169 LYS L CA 1
ATOM 2932 C C . LYS B 2 169 ? 34.444 66.592 50.586 1.00 83.52 169 LYS L C 1
ATOM 2933 O O . LYS B 2 169 ? 35.371 67.287 51.001 1.00 83.99 169 LYS L O 1
ATOM 2939 N N . ASP B 2 170 ? 33.174 66.797 50.944 1.00 82.81 170 ASP L N 1
ATOM 2940 C CA . ASP B 2 170 ? 32.735 67.918 51.754 1.00 82.47 170 ASP L CA 1
ATOM 2941 C C . ASP B 2 170 ? 32.988 67.781 53.224 1.00 80.96 170 ASP L C 1
ATOM 2942 O O . ASP B 2 170 ? 32.950 68.788 53.920 1.00 81.63 170 ASP L O 1
ATOM 2947 N N . SER B 2 171 ? 33.076 66.562 53.736 1.00 79.14 171 SER L N 1
ATOM 2948 C CA . SER B 2 171 ? 33.121 66.329 55.180 1.00 77.91 171 SER L CA 1
ATOM 2949 C C . SER B 2 171 ? 31.805 66.780 55.869 1.00 76.73 171 SER L C 1
ATOM 2950 O O . SER B 2 171 ? 31.811 67.072 57.060 1.00 76.29 171 SER L O 1
ATOM 2953 N N . THR B 2 172 ? 30.679 66.810 55.118 1.00 76.21 172 THR L N 1
ATOM 2954 C CA . THR B 2 172 ? 29.358 67.205 55.621 1.00 76.29 172 THR L CA 1
ATOM 2955 C C . THR B 2 172 ? 28.437 65.990 55.832 1.00 75.33 172 THR L C 1
ATOM 2956 O O . THR B 2 172 ? 28.792 64.873 55.469 1.00 75.41 172 THR L O 1
ATOM 2960 N N . TYR B 2 173 ? 27.250 66.210 56.418 1.00 74.31 173 TYR L N 1
ATOM 2961 C CA . TYR B 2 173 ? 26.232 65.189 56.595 1.00 73.64 173 TYR L CA 1
ATOM 2962 C C . TYR B 2 173 ? 24.960 65.565 55.813 1.00 72.21 173 TYR L C 1
ATOM 2963 O O . TYR B 2 173 ? 24.710 66.725 55.501 1.00 72.41 173 TYR L O 1
ATOM 2972 N N . SER B 2 174 ? 24.155 64.569 55.515 1.00 70.52 174 SER L N 1
ATOM 2973 C CA . SER B 2 174 ? 22.880 64.743 54.859 1.00 69.45 174 SER L CA 1
ATOM 2974 C C . SER B 2 174 ? 21.897 63.800 55.524 1.00 68.64 174 SER L C 1
ATOM 2975 O O . SER B 2 174 ? 22.280 62.821 56.154 1.00 68.43 174 SER L O 1
ATOM 2978 N N . MET B 2 175 ? 20.630 64.115 55.408 1.00 68.13 175 MET L N 1
ATOM 2979 C CA . MET B 2 175 ? 19.573 63.318 55.974 1.00 68.21 175 MET L CA 1
ATOM 2980 C C . MET B 2 175 ? 18.361 63.340 55.029 1.00 68.46 175 MET L C 1
ATOM 2981 O O . MET B 2 175 ? 18.178 64.276 54.253 1.00 69.30 175 MET L O 1
ATOM 2986 N N . SER B 2 176 ? 17.579 62.274 55.041 1.00 67.50 176 SER L N 1
ATOM 2987 C CA . SER B 2 176 ? 16.350 62.203 54.287 1.00 67.02 176 SER L CA 1
ATOM 2988 C C . SER B 2 176 ? 15.292 61.848 55.295 1.00 66.50 176 SER L C 1
ATOM 2989 O O . SER B 2 176 ? 15.494 60.961 56.126 1.00 66.26 176 SER L O 1
ATOM 2992 N N . SER B 2 177 ? 14.173 62.559 55.250 1.00 66.22 177 SER L N 1
ATOM 2993 C CA . SER B 2 177 ? 13.050 62.292 56.139 1.00 65.91 177 SER L CA 1
ATOM 2994 C C . SER B 2 177 ? 11.837 62.180 55.273 1.00 65.60 177 SER L C 1
ATOM 2995 O O . SER B 2 177 ? 11.547 63.111 54.525 1.00 65.42 177 SER L O 1
ATOM 2998 N N . THR B 2 178 ? 11.183 61.017 55.287 1.00 65.59 178 THR L N 1
ATOM 2999 C CA . THR B 2 178 ? 10.009 60.819 54.441 1.00 66.12 178 THR L CA 1
ATOM 3000 C C . THR B 2 178 ? 8.798 60.508 55.315 1.00 66.78 178 THR L C 1
ATOM 3001 O O . THR B 2 178 ? 8.901 59.819 56.332 1.00 67.15 178 THR L O 1
ATOM 3005 N N . LEU B 2 179 ? 7.652 61.012 54.899 1.00 66.69 179 LEU L N 1
ATOM 3006 C CA . LEU B 2 179 ? 6.408 60.790 55.600 1.00 67.44 179 LEU L CA 1
ATOM 3007 C C . LEU B 2 179 ? 5.529 59.982 54.665 1.00 69.21 179 LEU L C 1
ATOM 3008 O O . LEU B 2 179 ? 5.147 60.460 53.591 1.00 69.45 179 LEU L O 1
ATOM 3013 N N . THR B 2 180 ? 5.259 58.733 55.039 1.00 70.42 180 THR L N 1
ATOM 3014 C CA . THR B 2 180 ? 4.461 57.841 54.202 1.00 72.39 180 THR L CA 1
ATOM 3015 C C . THR B 2 180 ? 3.036 57.695 54.744 1.00 74.31 180 THR L C 1
ATOM 3016 O O . THR B 2 180 ? 2.839 57.467 55.938 1.00 74.90 180 THR L O 1
ATOM 3020 N N . LEU B 2 181 ? 2.046 57.853 53.868 1.00 74.96 181 LEU L N 1
ATOM 3021 C CA . LEU B 2 181 ? 0.635 57.772 54.208 1.00 75.92 181 LEU L CA 1
ATOM 3022 C C . LEU B 2 181 ? -0.108 56.954 53.143 1.00 77.24 181 LEU L C 1
ATOM 3023 O O . LEU B 2 181 ? 0.455 56.549 52.120 1.00 77.42 181 LEU L O 1
ATOM 3028 N N . THR B 2 182 ? -1.398 56.741 53.377 1.00 78.24 182 THR L N 1
ATOM 3029 C CA . THR B 2 182 ? -2.312 56.161 52.395 1.00 79.34 182 THR L CA 1
ATOM 3030 C C . THR B 2 182 ? -2.513 57.240 51.304 1.00 79.74 182 THR L C 1
ATOM 3031 O O . THR B 2 182 ? -2.288 58.438 51.541 1.00 79.95 182 THR L O 1
ATOM 3035 N N . LYS B 2 183 ? -3.004 56.828 50.130 1.00 79.41 183 LYS L N 1
ATOM 3036 C CA . LYS B 2 183 ? -3.331 57.779 49.073 1.00 79.74 183 LYS L CA 1
ATOM 3037 C C . LYS B 2 183 ? -4.441 58.724 49.552 1.00 81.27 183 LYS L C 1
ATOM 3038 O O . LYS B 2 183 ? -4.363 59.928 49.349 1.00 81.79 183 LYS L O 1
ATOM 3044 N N . ASP B 2 184 ? -5.421 58.180 50.268 1.00 81.82 184 ASP L N 1
ATOM 3045 C CA . ASP B 2 184 ? -6.609 58.895 50.703 1.00 82.60 184 ASP L CA 1
ATOM 3046 C C . ASP B 2 184 ? -6.346 59.917 51.808 1.00 82.35 184 ASP L C 1
ATOM 3047 O O . ASP B 2 184 ? -7.012 60.951 51.816 1.00 82.67 184 ASP L O 1
ATOM 3052 N N . GLU B 2 185 ? -5.354 59.688 52.678 1.00 81.47 185 GLU L N 1
ATOM 3053 C CA . GLU B 2 185 ? -5.024 60.678 53.708 1.00 81.32 185 GLU L CA 1
ATOM 3054 C C . GLU B 2 185 ? -4.360 61.891 53.069 1.00 79.88 185 GLU L C 1
ATOM 3055 O O . GLU B 2 185 ? -4.597 63.028 53.495 1.00 79.63 185 GLU L O 1
ATOM 3061 N N . TYR B 2 186 ? -3.504 61.637 52.055 1.00 78.60 186 TYR L N 1
ATOM 3062 C CA . TYR B 2 186 ? -2.787 62.657 51.307 1.00 77.64 186 TYR L CA 1
ATOM 3063 C C . TYR B 2 186 ? -3.761 63.533 50.526 1.00 78.81 186 TYR L C 1
ATOM 3064 O O . TYR B 2 186 ? -3.614 64.755 50.505 1.00 78.96 186 TYR L O 1
ATOM 3073 N N . GLU B 2 187 ? -4.761 62.912 49.900 1.00 79.42 187 GLU L N 1
ATOM 3074 C CA . GLU B 2 187 ? -5.750 63.649 49.124 1.00 80.82 187 GLU L CA 1
ATOM 3075 C C . GLU B 2 187 ? -6.769 64.410 49.985 1.00 82.05 187 GLU L C 1
ATOM 3076 O O . GLU B 2 187 ? -7.538 65.202 49.452 1.00 82.51 187 GLU L O 1
ATOM 3082 N N . ARG B 2 188 ? -6.772 64.189 51.307 1.00 82.42 188 ARG L N 1
ATOM 3083 C CA . ARG B 2 188 ? -7.650 64.875 52.249 1.00 83.16 188 ARG L CA 1
ATOM 3084 C C . ARG B 2 188 ? -7.034 66.172 52.796 1.00 82.48 188 ARG L C 1
ATOM 3085 O O . ARG B 2 188 ? -7.662 66.807 53.639 1.00 82.63 188 ARG L O 1
ATOM 3093 N N . HIS B 2 189 ? -5.802 66.542 52.386 1.00 81.61 189 HIS L N 1
ATOM 3094 C CA . HIS B 2 189 ? -5.104 67.710 52.922 1.00 81.14 189 HIS L CA 1
ATOM 3095 C C . HIS B 2 189 ? -4.415 68.533 51.856 1.00 81.22 189 HIS L C 1
ATOM 3096 O O . HIS B 2 189 ? -4.070 68.004 50.805 1.00 81.49 189 HIS L O 1
ATOM 3103 N N . ASN B 2 190 ? -4.197 69.822 52.121 1.00 80.96 190 ASN L N 1
ATOM 3104 C CA . ASN B 2 190 ? -3.638 70.720 51.120 1.00 81.62 190 ASN L CA 1
ATOM 3105 C C . ASN B 2 190 ? -2.129 71.013 51.265 1.00 81.24 190 ASN L C 1
ATOM 3106 O O . ASN B 2 190 ? -1.344 70.450 50.504 1.00 81.72 190 ASN L O 1
ATOM 3111 N N . SER B 2 191 ? -1.718 71.906 52.183 1.00 80.20 191 SER L N 1
ATOM 3112 C CA . SER B 2 191 ? -0.309 72.260 52.308 1.00 79.64 191 SER L CA 1
ATOM 3113 C C . SER B 2 191 ? 0.490 71.237 53.125 1.00 78.68 191 SER L C 1
ATOM 3114 O O . SER B 2 191 ? 0.002 70.723 54.127 1.00 78.94 191 SER L O 1
ATOM 3117 N N . TYR B 2 192 ? 1.725 70.965 52.699 1.00 77.28 192 TYR L N 1
ATOM 3118 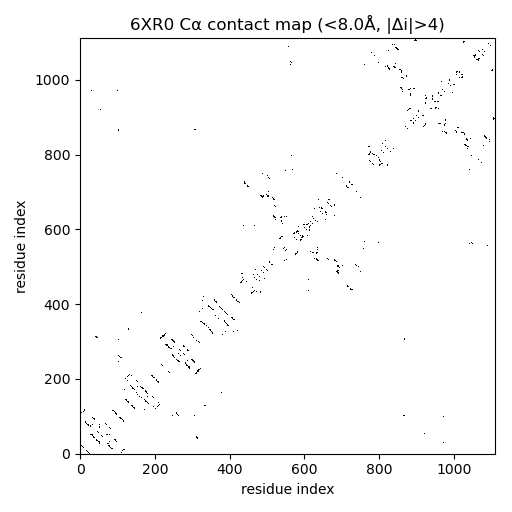C CA . TYR B 2 192 ? 2.621 70.025 53.365 1.00 76.30 192 TYR L CA 1
ATOM 3119 C C . TYR B 2 192 ? 3.957 70.696 53.593 1.00 76.45 192 TYR L C 1
ATOM 3120 O O . TYR B 2 192 ? 4.458 71.322 52.669 1.00 76.79 192 TYR L O 1
ATOM 3129 N N . THR B 2 193 ? 4.553 70.567 54.796 1.00 75.98 193 THR L N 1
ATOM 3130 C CA . THR B 2 193 ? 5.810 71.255 55.089 1.00 76.09 193 THR L CA 1
ATOM 3131 C C . THR B 2 193 ? 6.789 70.412 55.854 1.00 76.19 193 THR L C 1
ATOM 3132 O O . THR B 2 193 ? 6.381 69.638 56.698 1.00 76.07 193 THR L O 1
ATOM 3136 N N . CYS B 2 194 ? 8.083 70.578 55.581 1.00 76.52 194 CYS L N 1
ATOM 3137 C CA . CYS B 2 194 ? 9.132 69.991 56.396 1.00 77.80 194 CYS L CA 1
ATOM 3138 C C . CYS B 2 194 ? 10.000 71.150 56.952 1.00 79.05 194 CYS L C 1
ATOM 3139 O O . CYS B 2 194 ? 10.375 72.075 56.218 1.00 79.23 194 CYS L O 1
ATOM 3142 N N . GLU B 2 195 ? 10.201 71.158 58.272 1.00 79.37 195 GLU L N 1
ATOM 3143 C CA . GLU B 2 195 ? 10.950 72.203 58.958 1.00 80.10 195 GLU L CA 1
ATOM 3144 C C . GLU B 2 195 ? 12.273 71.658 59.465 1.00 79.38 195 GLU L C 1
ATOM 3145 O O . GLU B 2 195 ? 12.291 70.658 60.175 1.00 79.63 195 GLU L O 1
ATOM 3151 N N . ALA B 2 196 ? 13.373 72.331 59.148 1.00 78.31 196 ALA L N 1
ATOM 3152 C CA . ALA B 2 196 ? 14.690 71.904 59.594 1.00 77.95 196 ALA L CA 1
ATOM 3153 C C . ALA B 2 196 ? 15.269 72.867 60.594 1.00 78.30 196 ALA L C 1
ATOM 3154 O O . ALA B 2 196 ? 15.363 74.058 60.315 1.00 78.09 196 ALA L O 1
ATOM 3156 N N . THR B 2 197 ? 15.682 72.359 61.747 1.00 78.90 197 THR L N 1
ATOM 3157 C CA . THR B 2 197 ? 16.338 73.185 62.762 1.00 80.36 197 THR L CA 1
ATOM 3158 C C . THR B 2 197 ? 17.798 72.763 62.926 1.00 80.41 197 THR L C 1
ATOM 3159 O O . THR B 2 197 ? 18.086 71.590 63.107 1.00 80.31 197 THR L O 1
ATOM 3163 N N . HIS B 2 198 ? 18.706 73.720 62.858 1.00 80.53 198 HIS L N 1
ATOM 3164 C CA . HIS B 2 198 ? 20.128 73.458 62.943 1.00 81.50 198 HIS L CA 1
ATOM 3165 C C . HIS B 2 198 ? 20.828 74.531 63.816 1.00 84.02 198 HIS L C 1
ATOM 3166 O O . HIS B 2 198 ? 20.200 75.512 64.226 1.00 84.62 198 HIS L O 1
ATOM 3173 N N . LYS B 2 199 ? 22.131 74.354 64.092 1.00 85.01 199 LYS L N 1
ATOM 3174 C CA . LYS B 2 199 ? 22.925 75.313 64.849 1.00 86.09 199 LYS L CA 1
ATOM 3175 C C . LYS B 2 199 ? 22.939 76.663 64.115 1.00 87.12 199 LYS L C 1
ATOM 3176 O O . LYS B 2 199 ? 22.737 77.708 64.732 1.00 87.23 199 LYS L O 1
ATOM 3182 N N . THR B 2 200 ? 23.134 76.627 62.794 1.00 87.78 200 THR L N 1
ATOM 3183 C CA . THR B 2 200 ? 23.144 77.839 61.982 1.00 89.25 200 THR L CA 1
ATOM 3184 C C . THR B 2 200 ? 21.780 78.552 62.029 1.00 90.72 200 THR L C 1
ATOM 3185 O O . THR B 2 200 ? 21.694 79.777 62.134 1.00 90.45 200 THR L O 1
ATOM 3189 N N . SER B 2 201 ? 20.717 77.761 61.947 1.00 91.83 201 SER L N 1
ATOM 3190 C CA . SER B 2 201 ? 19.363 78.271 61.909 1.00 92.92 201 SER L CA 1
ATOM 3191 C C . SER B 2 201 ? 18.902 78.785 63.239 1.00 93.21 201 SER L C 1
ATOM 3192 O O . SER B 2 201 ? 18.333 78.035 64.042 1.00 93.40 201 SER L O 1
ATOM 3195 N N . THR B 2 202 ? 19.112 80.082 63.461 1.00 93.03 202 THR L N 1
ATOM 3196 C CA . THR B 2 202 ? 18.541 80.758 64.633 1.00 93.35 202 THR L CA 1
ATOM 3197 C C . THR B 2 202 ? 16.966 80.684 64.574 1.00 92.82 202 THR L C 1
ATOM 3198 O O . THR B 2 202 ? 16.290 80.830 65.599 1.00 93.04 202 THR L O 1
ATOM 3202 N N . SER B 2 203 ? 16.418 80.433 63.356 1.00 91.75 203 SER L N 1
ATOM 3203 C CA . SER B 2 203 ? 15.014 80.246 63.021 1.00 91.00 203 SER L CA 1
ATOM 3204 C C . SER B 2 203 ? 14.950 79.090 61.989 1.00 89.53 203 SER L C 1
ATOM 3205 O O . SER B 2 203 ? 15.782 79.024 61.077 1.00 89.82 203 SER L O 1
ATOM 3208 N N . PRO B 2 204 ? 13.978 78.164 62.140 1.00 87.61 204 PRO L N 1
ATOM 3209 C CA . PRO B 2 204 ? 13.888 77.006 61.223 1.00 85.87 204 PRO L CA 1
ATOM 3210 C C . PRO B 2 204 ? 13.819 77.309 59.739 1.00 83.50 204 PRO L C 1
ATOM 3211 O O . PRO B 2 204 ? 13.413 78.392 59.339 1.00 83.72 204 PRO L O 1
ATOM 3215 N N . ILE B 2 205 ? 14.221 76.331 58.924 1.00 81.27 205 ILE L N 1
ATOM 3216 C CA . ILE B 2 205 ? 14.209 76.424 57.461 1.00 79.59 205 ILE L CA 1
ATOM 3217 C C . ILE B 2 205 ? 13.043 75.612 56.971 1.00 78.68 205 ILE L C 1
ATOM 3218 O O . ILE B 2 205 ? 12.949 74.427 57.285 1.00 79.00 205 ILE L O 1
ATOM 3223 N N . VAL B 2 206 ? 12.103 76.255 56.279 1.00 77.50 206 VAL L N 1
ATOM 3224 C CA . VAL B 2 206 ? 10.880 75.580 55.879 1.00 77.11 206 VAL L CA 1
ATOM 3225 C C . VAL B 2 206 ? 10.710 75.469 54.366 1.00 75.82 206 VAL L C 1
ATOM 3226 O O . VAL B 2 206 ? 10.831 76.449 53.628 1.00 76.00 206 VAL L O 1
ATOM 3230 N N . LYS B 2 207 ? 10.454 74.244 53.908 1.00 74.14 207 LYS L N 1
ATOM 3231 C CA . LYS B 2 207 ? 10.166 73.979 52.517 1.00 72.83 207 LYS L CA 1
ATOM 3232 C C . LYS B 2 207 ? 8.822 73.285 52.499 1.00 71.85 207 LYS L C 1
ATOM 3233 O O . LYS B 2 207 ? 8.610 72.291 53.205 1.00 71.92 207 LYS L O 1
ATOM 3239 N N . SER B 2 208 ? 7.889 73.853 51.748 1.00 70.75 208 SER L N 1
ATOM 3240 C CA . SER B 2 208 ? 6.547 73.312 51.667 1.00 70.23 208 SER L CA 1
ATOM 3241 C C . SER B 2 208 ? 6.012 73.262 50.231 1.00 69.35 208 SER L C 1
ATOM 3242 O O . SER B 2 208 ? 6.662 73.736 49.304 1.00 69.16 208 SER L O 1
ATOM 3245 N N . PHE B 2 209 ? 4.857 72.647 50.049 1.00 68.80 209 PHE L N 1
ATOM 3246 C CA . PHE B 2 209 ? 4.210 72.586 48.757 1.00 69.46 209 PHE L CA 1
ATOM 3247 C C . PHE B 2 209 ? 2.705 72.469 48.927 1.00 71.13 209 PHE L C 1
ATOM 3248 O O . PHE B 2 209 ? 2.230 71.951 49.948 1.00 71.50 209 PHE L O 1
ATOM 3256 N N A ASN B 2 210 ? 1.941 72.943 47.933 0.48 71.57 210 ASN L N 1
ATOM 3257 N N B ASN B 2 210 ? 1.957 72.928 47.929 0.52 71.46 210 ASN L N 1
ATOM 3258 C CA A ASN B 2 210 ? 0.490 72.780 47.976 0.48 72.61 210 ASN L CA 1
ATOM 3259 C CA B ASN B 2 210 ? 0.509 72.817 47.967 0.52 72.35 210 ASN L CA 1
ATOM 3260 C C A ASN B 2 210 ? 0.144 71.553 47.127 0.48 73.66 210 ASN L C 1
ATOM 3261 C C B ASN B 2 210 ? 0.113 71.597 47.104 0.52 73.59 210 ASN L C 1
ATOM 3262 O O A ASN B 2 210 ? 0.732 71.336 46.064 0.48 73.83 210 ASN L O 1
ATOM 3263 O O B ASN B 2 210 ? 0.665 71.408 46.018 0.52 73.75 210 ASN L O 1
ATOM 3272 N N . ARG B 2 211 ? -0.779 70.730 47.615 1.00 74.08 211 ARG L N 1
ATOM 3273 C CA . ARG B 2 211 ? -1.191 69.520 46.900 1.00 75.25 211 ARG L CA 1
ATOM 3274 C C . ARG B 2 211 ? -1.882 69.834 45.564 1.00 76.83 211 ARG L C 1
ATOM 3275 O O . ARG B 2 211 ? -1.779 69.056 44.618 1.00 77.19 211 ARG L O 1
ATOM 3283 N N . ASN B 2 212 ? -2.535 71.002 45.475 1.00 77.50 212 ASN L N 1
ATOM 3284 C CA . ASN B 2 212 ? -3.240 71.453 44.275 1.00 78.14 212 ASN L CA 1
ATOM 3285 C C . ASN B 2 212 ? -2.324 72.092 43.247 1.00 77.79 212 ASN L C 1
ATOM 3286 O O . ASN B 2 212 ? -2.737 72.255 42.110 1.00 77.61 212 ASN L O 1
ATOM 3291 N N . GLU B 2 213 ? -1.107 72.473 43.628 1.00 77.97 213 GLU L N 1
ATOM 3292 C CA . GLU B 2 213 ? -0.169 73.086 42.706 1.00 78.89 213 GLU L CA 1
ATOM 3293 C C . GLU B 2 213 ? 0.737 72.081 42.063 1.00 80.77 213 GLU L C 1
ATOM 3294 O O . GLU B 2 213 ? 1.109 71.089 42.686 1.00 81.19 213 GLU L O 1
ATOM 3300 N N . CYS B 2 214 ? 1.067 72.328 40.801 1.00 81.87 214 CYS L N 1
ATOM 3301 C CA . CYS B 2 214 ? 1.908 71.475 39.984 1.00 83.60 214 CYS L CA 1
ATOM 3302 C C . CYS B 2 214 ? 3.237 71.120 40.654 1.00 84.54 214 CYS L C 1
ATOM 3303 O O . CYS B 2 214 ? 4.200 71.875 40.536 1.00 85.00 214 CYS L O 1
ATOM 3306 N N . MET C 3 21 ? 75.868 15.507 156.844 1.00 102.66 21 MET M N 1
ATOM 3307 C CA . MET C 3 21 ? 76.833 15.565 155.747 1.00 103.04 21 MET M CA 1
ATOM 3308 C C . MET C 3 21 ? 77.062 17.027 155.355 1.00 101.86 21 MET M C 1
ATOM 3309 O O . MET C 3 21 ? 76.254 17.584 154.617 1.00 102.20 21 MET M O 1
ATOM 3314 N N . GLU C 3 22 ? 78.155 17.646 155.835 1.00 100.08 22 GLU M N 1
ATOM 3315 C CA . GLU C 3 22 ? 78.443 19.037 155.490 1.00 98.48 22 GLU M CA 1
ATOM 3316 C C . GLU C 3 22 ? 78.832 19.165 154.018 1.00 96.39 22 GLU M C 1
ATOM 3317 O O . GLU C 3 22 ? 79.491 18.278 153.460 1.00 96.78 22 GLU M O 1
ATOM 3323 N N . VAL C 3 23 ? 78.375 20.254 153.378 1.00 93.75 23 VAL M N 1
ATOM 3324 C CA . VAL C 3 23 ? 78.633 20.527 151.967 1.00 91.50 23 VAL M CA 1
ATOM 3325 C C . VAL C 3 23 ? 79.572 21.706 151.866 1.00 89.57 23 VAL M C 1
ATOM 3326 O O . VAL C 3 23 ? 79.214 22.820 152.251 1.00 89.74 23 VAL M O 1
ATOM 3330 N N . ARG C 3 24 ? 80.779 21.465 151.365 1.00 87.61 24 ARG M N 1
ATOM 3331 C CA . ARG C 3 24 ? 81.788 22.508 151.255 1.00 86.24 24 ARG M CA 1
ATOM 3332 C C . ARG C 3 24 ? 81.811 23.130 149.866 1.00 83.68 24 ARG M C 1
ATOM 3333 O O . ARG C 3 24 ? 82.451 22.611 148.964 1.00 83.75 24 ARG M O 1
ATOM 3341 N N . TRP C 3 25 ? 81.122 24.244 149.702 1.00 81.31 25 TRP M N 1
ATOM 3342 C CA . TRP C 3 25 ? 81.075 24.964 148.451 1.00 79.61 25 TRP M CA 1
ATOM 3343 C C . TRP C 3 25 ? 82.429 25.617 148.167 1.00 79.78 25 TRP M C 1
ATOM 3344 O O . TRP C 3 25 ? 83.139 26.014 149.094 1.00 79.77 25 TRP M O 1
ATOM 3355 N N . CYS C 3 26 ? 82.805 25.692 146.880 1.00 79.72 26 CYS M N 1
ATOM 3356 C CA . CYS C 3 26 ? 84.063 26.303 146.486 1.00 80.09 26 CYS M CA 1
ATOM 3357 C C . CYS C 3 26 ? 83.849 27.711 145.958 1.00 79.31 26 CYS M C 1
ATOM 3358 O O . CYS C 3 26 ? 82.953 27.941 145.144 1.00 79.97 26 CYS M O 1
ATOM 3361 N N . ALA C 3 27 ? 84.694 28.646 146.391 1.00 77.76 27 ALA M N 1
ATOM 3362 C CA . ALA C 3 27 ? 84.634 30.034 145.970 1.00 76.84 27 ALA M CA 1
ATOM 3363 C C . ALA C 3 27 ? 85.856 30.372 145.155 1.00 75.91 27 ALA M C 1
ATOM 3364 O O . ALA C 3 27 ? 86.929 29.866 145.430 1.00 75.80 27 ALA M O 1
ATOM 3366 N N . THR C 3 28 ? 85.699 31.240 144.156 1.00 75.32 28 THR M N 1
ATOM 3367 C CA . THR C 3 28 ? 86.769 31.617 143.228 1.00 75.21 28 THR M CA 1
ATOM 3368 C C . THR C 3 28 ? 87.365 33.012 143.482 1.00 74.97 28 THR M C 1
ATOM 3369 O O . THR C 3 28 ? 88.310 33.412 142.790 1.00 74.93 28 THR M O 1
ATOM 3373 N N . SER C 3 29 ? 86.797 33.768 144.443 1.00 74.47 29 SER M N 1
ATOM 3374 C CA . SER C 3 29 ? 87.262 35.113 144.799 1.00 74.10 29 SER M CA 1
ATOM 3375 C C . SER C 3 29 ? 86.926 35.432 146.260 1.00 74.03 29 SER M C 1
ATOM 3376 O O . SER C 3 29 ? 86.129 34.720 146.894 1.00 74.12 29 SER M O 1
ATOM 3379 N N . ASP C 3 30 ? 87.537 36.497 146.801 1.00 73.49 30 ASP M N 1
ATOM 3380 C CA . ASP C 3 30 ? 87.239 36.919 148.161 1.00 73.33 30 ASP M CA 1
ATOM 3381 C C . ASP C 3 30 ? 85.788 37.364 148.326 1.00 71.82 30 ASP M C 1
ATOM 3382 O O . ASP C 3 30 ? 85.136 36.834 149.224 1.00 72.19 30 ASP M O 1
ATOM 3387 N N . PRO C 3 31 ? 85.208 38.225 147.453 1.00 70.07 31 PRO M N 1
ATOM 3388 C CA . PRO C 3 31 ? 83.784 38.553 147.607 1.00 69.18 31 PRO M CA 1
ATOM 3389 C C . PRO C 3 31 ? 82.875 37.334 147.419 1.00 69.35 31 PRO M C 1
ATOM 3390 O O . PRO C 3 31 ? 81.816 37.288 148.034 1.00 69.36 31 PRO M O 1
ATOM 3394 N N . GLU C 3 32 ? 83.284 36.333 146.611 1.00 69.47 32 GLU M N 1
ATOM 3395 C CA . GLU C 3 32 ? 82.482 35.114 146.456 1.00 70.22 32 GLU M CA 1
ATOM 3396 C C . GLU C 3 32 ? 82.492 34.314 147.752 1.00 70.59 32 GLU M C 1
ATOM 3397 O O . GLU C 3 32 ? 81.475 33.730 148.117 1.00 70.75 32 GLU M O 1
ATOM 3403 N N . GLN C 3 33 ? 83.629 34.313 148.472 1.00 70.59 33 GLN M N 1
ATOM 3404 C CA . GLN C 3 33 ? 83.745 33.649 149.765 1.00 70.82 33 GLN M CA 1
ATOM 3405 C C . GLN C 3 33 ? 82.880 34.367 150.799 1.00 70.23 33 GLN M C 1
ATOM 3406 O O . GLN C 3 33 ? 82.110 33.714 151.487 1.00 70.33 33 GLN M O 1
ATOM 3412 N N . HIS C 3 34 ? 82.960 35.711 150.872 1.00 69.53 34 HIS M N 1
ATOM 3413 C CA . HIS C 3 34 ? 82.160 36.524 151.795 1.00 69.03 34 HIS M CA 1
ATOM 3414 C C . HIS C 3 34 ? 80.653 36.303 151.607 1.00 68.97 34 HIS M C 1
ATOM 3415 O O . HIS C 3 34 ? 79.934 36.183 152.589 1.00 68.92 34 HIS M O 1
ATOM 3422 N N . LYS C 3 35 ? 80.176 36.211 150.355 1.00 68.58 35 LYS M N 1
ATOM 3423 C CA . LYS C 3 35 ? 78.765 35.931 150.099 1.00 68.57 35 LYS M CA 1
ATOM 3424 C C . LYS C 3 35 ? 78.404 34.561 150.598 1.00 69.59 35 LYS M C 1
ATOM 3425 O O . LYS C 3 35 ? 77.343 34.375 151.179 1.00 69.75 35 LYS M O 1
ATOM 3431 N N . CYS C 3 36 ? 79.271 33.602 150.360 1.00 70.70 36 CYS M N 1
ATOM 3432 C CA . CYS C 3 36 ? 79.048 32.241 150.779 1.00 72.71 36 CYS M CA 1
ATOM 3433 C C . CYS C 3 36 ? 79.037 32.139 152.327 1.00 71.57 36 CYS M C 1
ATOM 3434 O O . CYS C 3 36 ? 78.175 31.462 152.889 1.00 71.14 36 CYS M O 1
ATOM 3437 N N . GLY C 3 37 ? 79.937 32.868 152.982 1.00 70.77 37 GLY M N 1
ATOM 3438 C CA . GLY C 3 37 ? 80.014 32.935 154.434 1.00 70.87 37 GLY M CA 1
ATOM 3439 C C . GLY C 3 37 ? 78.784 33.570 155.050 1.00 71.05 37 GLY M C 1
ATOM 3440 O O . GLY C 3 37 ? 78.319 33.120 156.095 1.00 71.44 37 GLY M O 1
ATOM 3441 N N . ASN C 3 38 ? 78.231 34.616 154.405 1.00 70.70 38 ASN M N 1
ATOM 3442 C CA . ASN C 3 38 ? 77.000 35.268 154.857 1.00 70.42 38 ASN M CA 1
ATOM 3443 C C . ASN C 3 38 ? 75.797 34.400 154.599 1.00 71.30 38 ASN M C 1
ATOM 3444 O O . ASN C 3 38 ? 74.866 34.425 155.397 1.00 71.56 38 ASN M O 1
ATOM 3449 N N . MET C 3 39 ? 75.806 33.618 153.509 1.00 72.15 39 MET M N 1
ATOM 3450 C CA . MET C 3 39 ? 74.717 32.702 153.186 1.00 73.89 39 MET M CA 1
ATOM 3451 C C . MET C 3 39 ? 74.720 31.511 154.126 1.00 75.92 39 MET M C 1
ATOM 3452 O O . MET C 3 39 ? 73.658 31.086 154.570 1.00 76.10 39 MET M O 1
ATOM 3457 N N . SER C 3 40 ? 75.907 31.009 154.502 1.00 77.04 40 SER M N 1
ATOM 3458 C CA . SER C 3 40 ? 76.001 29.893 155.436 1.00 78.71 40 SER M CA 1
ATOM 3459 C C . SER C 3 40 ? 75.333 30.241 156.763 1.00 80.16 40 SER M C 1
ATOM 3460 O O . SER C 3 40 ? 74.468 29.499 157.210 1.00 80.44 40 SER M O 1
ATOM 3463 N N . GLU C 3 41 ? 75.665 31.412 157.336 1.00 81.06 41 GLU M N 1
ATOM 3464 C CA . GLU C 3 41 ? 75.079 31.843 158.605 1.00 82.62 41 GLU M CA 1
ATOM 3465 C C . GLU C 3 41 ? 73.604 32.126 158.478 1.00 82.90 41 GLU M C 1
ATOM 3466 O O . GLU C 3 41 ? 72.860 31.869 159.414 1.00 82.59 41 GLU M O 1
ATOM 3472 N N . ALA C 3 42 ? 73.169 32.632 157.319 1.00 83.56 42 ALA M N 1
ATOM 3473 C CA . ALA C 3 42 ? 71.747 32.845 157.071 1.00 84.63 42 ALA M CA 1
ATOM 3474 C C . ALA C 3 42 ? 71.025 31.488 157.031 1.00 85.55 42 ALA M C 1
ATOM 3475 O O . ALA C 3 42 ? 69.893 31.379 157.484 1.00 85.48 42 ALA M O 1
ATOM 3477 N N . PHE C 3 43 ? 71.695 30.449 156.520 1.00 86.27 43 PHE M N 1
ATOM 3478 C CA . PHE C 3 43 ? 71.151 29.106 156.445 1.00 87.25 43 PHE M CA 1
ATOM 3479 C C . PHE C 3 43 ? 70.953 28.505 157.834 1.00 87.52 43 PHE M C 1
ATOM 3480 O O . PHE C 3 43 ? 69.823 28.156 158.175 1.00 87.73 43 PHE M O 1
ATOM 3488 N N . ARG C 3 44 ? 72.029 28.418 158.646 1.00 87.34 44 ARG M N 1
ATOM 3489 C CA . ARG C 3 44 ? 71.959 27.805 159.971 1.00 87.75 44 ARG M CA 1
ATOM 3490 C C . ARG C 3 44 ? 71.019 28.502 160.917 1.00 88.47 44 ARG M C 1
ATOM 3491 O O . ARG C 3 44 ? 70.356 27.832 161.709 1.00 88.67 44 ARG M O 1
ATOM 3499 N N . GLU C 3 45 ? 70.904 29.827 160.811 1.00 88.73 45 GLU M N 1
ATOM 3500 C CA . GLU C 3 45 ? 69.967 30.569 161.647 1.00 89.58 45 GLU M CA 1
ATOM 3501 C C . GLU C 3 45 ? 68.530 30.159 161.364 1.00 89.81 45 GLU M C 1
ATOM 3502 O O . GLU C 3 45 ? 67.731 30.048 162.289 1.00 90.05 45 GLU M O 1
ATOM 3508 N N . ALA C 3 46 ? 68.224 29.843 160.108 1.00 89.86 46 ALA M N 1
ATOM 3509 C CA . ALA C 3 46 ? 66.922 29.307 159.748 1.00 90.68 46 ALA M CA 1
ATOM 3510 C C . ALA C 3 46 ? 66.849 27.759 159.920 1.00 91.41 46 ALA M C 1
ATOM 3511 O O . ALA C 3 46 ? 65.910 27.129 159.440 1.00 91.73 46 ALA M O 1
ATOM 3513 N N . GLY C 3 47 ? 67.831 27.174 160.597 1.00 91.48 47 GLY M N 1
ATOM 3514 C CA . GLY C 3 47 ? 67.901 25.757 160.897 1.00 92.25 47 GLY M CA 1
ATOM 3515 C C . GLY C 3 47 ? 67.999 24.855 159.696 1.00 93.14 47 GLY M C 1
ATOM 3516 O O . GLY C 3 47 ? 67.539 23.713 159.749 1.00 93.44 47 GLY M O 1
ATOM 3517 N N . ILE C 3 48 ? 68.599 25.344 158.611 1.00 93.46 48 ILE M N 1
ATOM 3518 C CA . ILE C 3 48 ? 68.748 24.532 157.412 1.00 94.09 48 ILE M CA 1
ATOM 3519 C C . ILE C 3 48 ? 69.847 23.485 157.579 1.00 94.61 48 ILE M C 1
ATOM 3520 O O . ILE C 3 48 ? 70.954 23.804 158.038 1.00 94.52 48 ILE M O 1
ATOM 3525 N N . GLN C 3 49 ? 69.511 22.219 157.243 1.00 94.70 49 GLN M N 1
ATOM 3526 C CA . GLN C 3 49 ? 70.439 21.091 157.302 1.00 95.17 49 GLN M CA 1
ATOM 3527 C C . GLN C 3 49 ? 70.624 20.502 155.911 1.00 94.80 49 GLN M C 1
ATOM 3528 O O . GLN C 3 49 ? 69.670 20.460 155.131 1.00 95.15 49 GLN M O 1
ATOM 3534 N N . PRO C 3 50 ? 71.851 20.090 155.554 1.00 93.66 50 PRO M N 1
ATOM 3535 C CA . PRO C 3 50 ? 73.072 20.080 156.376 1.00 93.09 50 PRO M CA 1
ATOM 3536 C C . PRO C 3 50 ? 73.781 21.437 156.482 1.00 92.74 50 PRO M C 1
ATOM 3537 O O . PRO C 3 50 ? 73.226 22.468 156.104 1.00 93.00 50 PRO M O 1
ATOM 3541 N N . SER C 3 51 ? 75.003 21.446 157.032 1.00 91.81 51 SER M N 1
ATOM 3542 C CA . SER C 3 51 ? 75.793 22.657 157.171 1.00 91.11 51 SER M CA 1
ATOM 3543 C C . SER C 3 51 ? 76.410 23.082 155.820 1.00 89.99 51 SER M C 1
ATOM 3544 O O . SER C 3 51 ? 76.419 22.307 154.869 1.00 90.13 51 SER M O 1
ATOM 3547 N N . LEU C 3 52 ? 76.913 24.318 155.735 1.00 88.85 52 LEU M N 1
ATOM 3548 C CA . LEU C 3 52 ? 77.505 24.855 154.513 1.00 88.01 52 LEU M CA 1
ATOM 3549 C C . LEU C 3 52 ? 78.832 25.531 154.846 1.00 87.42 52 LEU M C 1
ATOM 3550 O O . LEU C 3 52 ? 78.858 26.479 155.639 1.00 88.02 52 LEU M O 1
ATOM 3555 N N . LEU C 3 53 ? 79.924 25.071 154.228 1.00 85.93 53 LEU M N 1
ATOM 3556 C CA . LEU C 3 53 ? 81.240 25.675 154.428 1.00 85.29 53 LEU M CA 1
ATOM 3557 C C . LEU C 3 53 ? 81.780 26.162 153.100 1.00 84.85 53 LEU M C 1
ATOM 3558 O O . LEU C 3 53 ? 81.338 25.687 152.065 1.00 84.90 53 LEU M O 1
ATOM 3563 N N . CYS C 3 54 ? 82.699 27.139 153.111 1.00 84.56 54 CYS M N 1
ATOM 3564 C CA . CYS C 3 54 ? 83.159 27.747 151.868 1.00 84.99 54 CYS M CA 1
ATOM 3565 C C . CYS C 3 54 ? 84.641 27.744 151.699 1.00 84.64 54 CYS M C 1
ATOM 3566 O O . CYS C 3 54 ? 85.314 28.721 152.048 1.00 84.75 54 CYS M O 1
ATOM 3569 N N . VAL C 3 55 ? 85.130 26.682 151.056 1.00 83.70 55 VAL M N 1
ATOM 3570 C CA . VAL C 3 55 ? 86.539 26.518 150.718 1.00 83.00 55 VAL M CA 1
ATOM 3571 C C . VAL C 3 55 ? 86.882 27.486 149.600 1.00 82.06 55 VAL M C 1
ATOM 3572 O O . VAL C 3 55 ? 86.121 27.619 148.657 1.00 81.93 55 VAL M O 1
ATOM 3576 N N . ARG C 3 56 ? 88.014 28.167 149.707 1.00 81.46 56 ARG M N 1
ATOM 3577 C CA . ARG C 3 56 ? 88.426 29.157 148.725 1.00 81.43 56 ARG M CA 1
ATOM 3578 C C . ARG C 3 56 ? 89.439 28.559 147.757 1.00 82.99 56 ARG M C 1
ATOM 3579 O O . ARG C 3 56 ? 90.373 27.873 148.179 1.00 83.74 56 ARG M O 1
ATOM 3587 N N . GLY C 3 57 ? 89.245 28.843 146.474 1.00 83.00 57 GLY M N 1
ATOM 3588 C CA . GLY C 3 57 ? 90.116 28.420 145.392 1.00 83.22 57 GLY M CA 1
ATOM 3589 C C . GLY C 3 57 ? 90.644 29.601 144.599 1.00 83.49 57 GLY M C 1
ATOM 3590 O O . GLY C 3 57 ? 90.123 30.714 144.690 1.00 83.72 57 GLY M O 1
ATOM 3591 N N . THR C 3 58 ? 91.676 29.370 143.809 1.00 83.45 58 THR M N 1
ATOM 3592 C CA . THR C 3 58 ? 92.305 30.397 142.977 1.00 84.12 58 THR M CA 1
ATOM 3593 C C . THR C 3 58 ? 91.505 30.666 141.671 1.00 83.96 58 THR M C 1
ATOM 3594 O O . THR C 3 58 ? 91.614 31.742 141.088 1.00 83.63 58 THR M O 1
ATOM 3598 N N . SER C 3 59 ? 90.767 29.654 141.193 1.00 83.69 59 SER M N 1
ATOM 3599 C CA . SER C 3 59 ? 90.020 29.707 139.954 1.00 83.91 59 SER M CA 1
ATOM 3600 C C . SER C 3 59 ? 88.881 28.680 139.964 1.00 84.34 59 SER M C 1
ATOM 3601 O O . SER C 3 59 ? 88.769 27.879 140.895 1.00 84.48 59 SER M O 1
ATOM 3604 N N . ALA C 3 60 ? 88.054 28.677 138.904 1.00 84.31 60 ALA M N 1
ATOM 3605 C CA . ALA C 3 60 ? 86.978 27.704 138.777 1.00 84.40 60 ALA M CA 1
ATOM 3606 C C . ALA C 3 60 ? 87.566 26.341 138.458 1.00 85.12 60 ALA M C 1
ATOM 3607 O O . ALA C 3 60 ? 87.106 25.350 139.001 1.00 84.91 60 ALA M O 1
ATOM 3609 N N . ASP C 3 61 ? 88.606 26.288 137.607 1.00 85.93 61 ASP M N 1
ATOM 3610 C CA . ASP C 3 61 ? 89.258 25.026 137.259 1.00 86.89 61 ASP M CA 1
ATOM 3611 C C . ASP C 3 61 ? 90.094 24.467 138.413 1.00 87.02 61 ASP M C 1
ATOM 3612 O O . ASP C 3 61 ? 90.233 23.248 138.539 1.00 86.73 61 ASP M O 1
ATOM 3617 N N . HIS C 3 62 ? 90.626 25.349 139.274 1.00 87.09 62 HIS M N 1
ATOM 3618 C CA . HIS C 3 62 ? 91.349 24.901 140.455 1.00 87.79 62 HIS M CA 1
ATOM 3619 C C . HIS C 3 62 ? 90.352 24.186 141.396 1.00 88.44 62 HIS M C 1
ATOM 3620 O O . HIS C 3 62 ? 90.635 23.104 141.913 1.00 88.56 62 HIS M O 1
ATOM 3627 N N . CYS C 3 63 ? 89.180 24.781 141.576 1.00 88.53 63 CYS M N 1
ATOM 3628 C CA . CYS C 3 63 ? 88.153 24.251 142.450 1.00 88.98 63 CYS M CA 1
ATOM 3629 C C . CYS C 3 63 ? 87.681 22.880 142.017 1.00 88.88 63 CYS M C 1
ATOM 3630 O O . CYS C 3 63 ? 87.388 22.061 142.884 1.00 89.24 63 CYS M O 1
ATOM 3633 N N . VAL C 3 64 ? 87.613 22.611 140.701 1.00 88.28 64 VAL M N 1
ATOM 3634 C CA . VAL C 3 64 ? 87.189 21.282 140.243 1.00 88.11 64 VAL M CA 1
ATOM 3635 C C . VAL C 3 64 ? 88.218 20.221 140.662 1.00 88.40 64 VAL M C 1
ATOM 3636 O O . VAL C 3 64 ? 87.827 19.093 140.979 1.00 88.86 64 VAL M O 1
ATOM 3640 N N . GLN C 3 65 ? 89.519 20.595 140.729 1.00 87.80 65 GLN M N 1
ATOM 3641 C CA . GLN C 3 65 ? 90.565 19.700 141.217 1.00 87.67 65 GLN M CA 1
ATOM 3642 C C . GLN C 3 65 ? 90.410 19.540 142.712 1.00 87.32 65 GLN M C 1
ATOM 3643 O O . GLN C 3 65 ? 90.596 18.448 143.209 1.00 87.54 65 GLN M O 1
ATOM 3649 N N . LEU C 3 66 ? 90.025 20.596 143.438 1.00 86.68 66 LEU M N 1
ATOM 3650 C CA . LEU C 3 66 ? 89.740 20.497 144.858 1.00 86.69 66 LEU M CA 1
ATOM 3651 C C . LEU C 3 66 ? 88.601 19.532 145.099 1.00 86.69 66 LEU M C 1
ATOM 3652 O O . LEU C 3 66 ? 88.704 18.701 145.989 1.00 87.26 66 LEU M O 1
ATOM 3657 N N . ILE C 3 67 ? 87.565 19.570 144.266 1.00 86.28 67 ILE M N 1
ATOM 3658 C CA . ILE C 3 67 ? 86.459 18.637 144.383 1.00 87.17 67 ILE M CA 1
ATOM 3659 C C . ILE C 3 67 ? 86.951 17.218 144.106 1.00 88.31 67 ILE M C 1
ATOM 3660 O O . ILE C 3 67 ? 86.725 16.319 144.923 1.00 88.52 67 ILE M O 1
ATOM 3665 N N . ALA C 3 68 ? 87.754 17.045 143.043 1.00 88.60 68 ALA M N 1
ATOM 3666 C CA . ALA C 3 68 ? 88.363 15.747 142.741 1.00 89.35 68 ALA M CA 1
ATOM 3667 C C . ALA C 3 68 ? 89.209 15.239 143.929 1.00 90.09 68 ALA M C 1
ATOM 3668 O O . ALA C 3 68 ? 89.088 14.075 144.309 1.00 90.69 68 ALA M O 1
ATOM 3670 N N . ALA C 3 69 ? 89.976 16.140 144.571 1.00 89.75 69 ALA M N 1
ATOM 3671 C CA . ALA C 3 69 ? 90.809 15.850 145.740 1.00 89.72 69 ALA M CA 1
ATOM 3672 C C . ALA C 3 69 ? 90.021 15.734 147.051 1.00 89.66 69 ALA M C 1
ATOM 3673 O O . ALA C 3 69 ? 90.638 15.752 148.113 1.00 89.57 69 ALA M O 1
ATOM 3675 N N . GLN C 3 70 ? 88.676 15.657 146.991 1.00 89.54 70 GLN M N 1
ATOM 3676 C CA . GLN C 3 70 ? 87.808 15.588 148.171 1.00 89.88 70 GLN M CA 1
ATOM 3677 C C . GLN C 3 70 ? 88.034 16.732 149.179 1.00 89.42 70 GLN M C 1
ATOM 3678 O O . GLN C 3 70 ? 87.644 16.610 150.334 1.00 89.18 70 GLN M O 1
ATOM 3684 N N . GLU C 3 71 ? 88.701 17.817 148.750 1.00 88.93 71 GLU M N 1
ATOM 3685 C CA . GLU C 3 71 ? 88.940 19.003 149.574 1.00 88.70 71 GLU M CA 1
ATOM 3686 C C . GLU C 3 71 ? 87.724 19.960 149.554 1.00 87.65 71 GLU M C 1
ATOM 3687 O O . GLU C 3 71 ? 87.533 20.737 150.491 1.00 87.91 71 GLU M O 1
ATOM 3693 N N . ALA C 3 72 ? 86.894 19.888 148.507 1.00 86.14 72 ALA M N 1
ATOM 3694 C CA . ALA C 3 72 ? 85.653 20.646 148.387 1.00 85.13 72 ALA M CA 1
ATOM 3695 C C . ALA C 3 72 ? 84.567 19.699 147.825 1.00 84.09 72 ALA M C 1
ATOM 3696 O O . ALA C 3 72 ? 84.870 18.556 147.458 1.00 84.13 72 ALA M O 1
ATOM 3698 N N . ASP C 3 73 ? 83.297 20.127 147.838 1.00 83.08 73 ASP M N 1
ATOM 3699 C CA . ASP C 3 73 ? 82.193 19.276 147.456 1.00 82.63 73 ASP M CA 1
ATOM 3700 C C . ASP C 3 73 ? 81.391 19.752 146.251 1.00 81.79 73 ASP M C 1
ATOM 3701 O O . ASP C 3 73 ? 81.010 18.913 145.433 1.00 82.53 73 ASP M O 1
ATOM 3706 N N . ALA C 3 74 ? 81.110 21.073 146.128 1.00 79.94 74 ALA M N 1
ATOM 3707 C CA . ALA C 3 74 ? 80.267 21.592 145.040 1.00 78.05 74 ALA M CA 1
ATOM 3708 C C . ALA C 3 74 ? 80.752 22.918 144.440 1.00 76.10 74 ALA M C 1
ATOM 3709 O O . ALA C 3 74 ? 81.567 23.608 145.042 1.00 75.88 74 ALA M O 1
ATOM 3711 N N . ILE C 3 75 ? 80.286 23.243 143.221 1.00 74.84 75 ILE M N 1
ATOM 3712 C CA . ILE C 3 75 ? 80.598 24.475 142.490 1.00 74.32 75 ILE M CA 1
ATOM 3713 C C . ILE C 3 75 ? 79.603 24.649 141.329 1.00 74.13 75 ILE M C 1
ATOM 3714 O O . ILE C 3 75 ? 79.152 23.650 140.791 1.00 74.53 75 ILE M O 1
ATOM 3719 N N . THR C 3 76 ? 79.233 25.898 140.954 1.00 73.30 76 THR M N 1
ATOM 3720 C CA . THR C 3 76 ? 78.347 26.132 139.806 1.00 72.99 76 THR M CA 1
ATOM 3721 C C . THR C 3 76 ? 79.224 26.474 138.618 1.00 73.16 76 THR M C 1
ATOM 3722 O O . THR C 3 76 ? 80.100 27.332 138.732 1.00 73.45 76 THR M O 1
ATOM 3726 N N . LEU C 3 77 ? 79.026 25.785 137.485 1.00 72.78 77 LEU M N 1
ATOM 3727 C CA . LEU C 3 77 ? 79.900 25.958 136.334 1.00 72.57 77 LEU M CA 1
ATOM 3728 C C . LEU C 3 77 ? 79.189 26.272 135.044 1.00 72.97 77 LEU M C 1
ATOM 3729 O O . LEU C 3 77 ? 78.028 25.941 134.879 1.00 72.65 77 LEU M O 1
ATOM 3734 N N . ASP C 3 78 ? 79.918 26.871 134.111 1.00 73.61 78 ASP M N 1
ATOM 3735 C CA . ASP C 3 78 ? 79.441 27.154 132.771 1.00 74.78 78 ASP M CA 1
ATOM 3736 C C . ASP C 3 78 ? 79.447 25.847 131.956 1.00 76.44 78 ASP M C 1
ATOM 3737 O O . ASP C 3 78 ? 80.231 24.960 132.242 1.00 76.74 78 ASP M O 1
ATOM 3742 N N . GLY C 3 79 ? 78.645 25.774 130.899 1.00 77.16 79 GLY M N 1
ATOM 3743 C CA . GLY C 3 79 ? 78.608 24.607 130.017 1.00 78.18 79 GLY M CA 1
ATOM 3744 C C . GLY C 3 79 ? 79.954 24.048 129.581 1.00 78.74 79 GLY M C 1
ATOM 3745 O O . GLY C 3 79 ? 80.242 22.886 129.844 1.00 79.13 79 GLY M O 1
ATOM 3746 N N . GLY C 3 80 ? 80.805 24.877 128.992 1.00 78.87 80 GLY M N 1
ATOM 3747 C CA . GLY C 3 80 ? 82.142 24.454 128.591 1.00 79.75 80 GLY M CA 1
ATOM 3748 C C . GLY C 3 80 ? 82.983 23.966 129.754 1.00 80.64 80 GLY M C 1
ATOM 3749 O O . GLY C 3 80 ? 83.843 23.109 129.577 1.00 80.80 80 GLY M O 1
ATOM 3750 N N . ALA C 3 81 ? 82.736 24.498 130.960 1.00 81.14 81 ALA M N 1
ATOM 3751 C CA . ALA C 3 81 ? 83.427 24.082 132.182 1.00 81.82 81 ALA M CA 1
ATOM 3752 C C . ALA C 3 81 ? 82.836 22.781 132.720 1.00 81.88 81 ALA M C 1
ATOM 3753 O O . ALA C 3 81 ? 83.577 21.973 133.261 1.00 81.74 81 ALA M O 1
ATOM 3755 N N . ILE C 3 82 ? 81.513 22.583 132.585 1.00 82.01 82 ILE M N 1
ATOM 3756 C CA . ILE C 3 82 ? 80.843 21.338 132.959 1.00 82.86 82 ILE M CA 1
ATOM 3757 C C . ILE C 3 82 ? 81.351 20.212 132.051 1.00 84.50 82 ILE M C 1
ATOM 3758 O O . ILE C 3 82 ? 81.541 19.083 132.510 1.00 84.93 82 ILE M O 1
ATOM 3763 N N . TYR C 3 83 ? 81.600 20.530 130.764 1.00 85.10 83 TYR M N 1
ATOM 3764 C CA . TYR C 3 83 ? 82.146 19.609 129.792 1.00 86.07 83 TYR M CA 1
ATOM 3765 C C . TYR C 3 83 ? 83.511 19.104 130.262 1.00 86.32 83 TYR M C 1
ATOM 3766 O O . TYR C 3 83 ? 83.653 17.913 130.508 1.00 86.88 83 TYR M O 1
ATOM 3775 N N . GLU C 3 84 ? 84.484 19.999 130.451 1.00 85.98 84 GLU M N 1
ATOM 3776 C CA . GLU C 3 84 ? 85.825 19.605 130.847 1.00 86.62 84 GLU M CA 1
ATOM 3777 C C . GLU C 3 84 ? 85.907 19.013 132.248 1.00 86.53 84 GLU M C 1
ATOM 3778 O O . GLU C 3 84 ? 86.750 18.146 132.511 1.00 86.48 84 GLU M O 1
ATOM 3784 N N . ALA C 3 85 ? 85.034 19.472 133.145 1.00 86.34 85 ALA M N 1
ATOM 3785 C CA . ALA C 3 85 ? 84.993 18.918 134.489 1.00 86.66 85 ALA M CA 1
ATOM 3786 C C . ALA C 3 85 ? 84.433 17.496 134.452 1.00 86.84 85 ALA M C 1
ATOM 3787 O O . ALA C 3 85 ? 84.887 16.644 135.209 1.00 86.99 85 ALA M O 1
ATOM 3789 N N . GLY C 3 86 ? 83.468 17.245 133.575 1.00 86.72 86 GLY M N 1
ATOM 3790 C CA . GLY C 3 86 ? 82.882 15.921 133.429 1.00 87.12 86 GLY M CA 1
ATOM 3791 C C . GLY C 3 86 ? 83.764 14.940 132.672 1.00 86.94 86 GLY M C 1
ATOM 3792 O O . GLY C 3 86 ? 83.653 13.725 132.863 1.00 87.05 86 GLY M O 1
ATOM 3793 N N . LYS C 3 87 ? 84.657 15.450 131.809 1.00 86.21 87 LYS M N 1
ATOM 3794 C CA . LYS C 3 87 ? 85.559 14.597 131.049 1.00 85.68 87 LYS M CA 1
ATOM 3795 C C . LYS C 3 87 ? 86.868 14.348 131.810 1.00 85.15 87 LYS M C 1
ATOM 3796 O O . LYS C 3 87 ? 87.045 13.286 132.407 1.00 84.81 87 LYS M O 1
ATOM 3802 N N . GLU C 3 88 ? 87.750 15.345 131.850 1.00 85.13 88 GLU M N 1
ATOM 3803 C CA . GLU C 3 88 ? 89.069 15.207 132.435 1.00 85.69 88 GLU M CA 1
ATOM 3804 C C . GLU C 3 88 ? 89.084 15.104 133.977 1.00 84.89 88 GLU M C 1
ATOM 3805 O O . GLU C 3 88 ? 90.159 14.969 134.558 1.00 85.28 88 GLU M O 1
ATOM 3811 N N . HIS C 3 89 ? 87.917 15.118 134.635 1.00 83.41 89 HIS M N 1
ATOM 3812 C CA . HIS C 3 89 ? 87.855 14.981 136.099 1.00 82.39 89 HIS M CA 1
ATOM 3813 C C . HIS C 3 89 ? 86.616 14.186 136.608 1.00 81.53 89 HIS M C 1
ATOM 3814 O O . HIS C 3 89 ? 86.528 13.846 137.794 1.00 80.74 89 HIS M O 1
ATOM 3821 N N . GLY C 3 90 ? 85.684 13.916 135.696 1.00 81.34 90 GLY M N 1
ATOM 3822 C CA . GLY C 3 90 ? 84.498 13.110 135.921 1.00 81.69 90 GLY M CA 1
ATOM 3823 C C . GLY C 3 90 ? 83.556 13.517 137.027 1.00 82.21 90 GLY M C 1
ATOM 3824 O O . GLY C 3 90 ? 83.197 12.680 137.855 1.00 82.46 90 GLY M O 1
ATOM 3825 N N . LEU C 3 91 ? 83.119 14.789 137.035 1.00 82.09 91 LEU M N 1
ATOM 3826 C CA . LEU C 3 91 ? 82.134 15.269 138.007 1.00 82.06 91 LEU M CA 1
ATOM 3827 C C . LEU C 3 91 ? 80.790 15.447 137.282 1.00 81.80 91 LEU M C 1
ATOM 3828 O O . LEU C 3 91 ? 80.742 15.662 136.061 1.00 81.65 91 LEU M O 1
ATOM 3833 N N . LYS C 3 92 ? 79.701 15.340 138.032 1.00 81.59 92 LYS M N 1
ATOM 3834 C CA . LYS C 3 92 ? 78.371 15.374 137.468 1.00 82.15 92 LYS M CA 1
ATOM 3835 C C . LYS C 3 92 ? 77.564 16.615 137.777 1.00 82.12 92 LYS M C 1
ATOM 3836 O O . LYS C 3 92 ? 77.592 17.108 138.894 1.00 81.67 92 LYS M O 1
ATOM 3842 N N . PRO C 3 93 ? 76.773 17.092 136.803 1.00 82.79 93 PRO M N 1
ATOM 3843 C CA . PRO C 3 93 ? 75.908 18.247 137.069 1.00 83.79 93 PRO M CA 1
ATOM 3844 C C . PRO C 3 93 ? 74.651 17.802 137.813 1.00 85.07 93 PRO M C 1
ATOM 3845 O O . PRO C 3 93 ? 73.789 17.130 137.250 1.00 85.62 93 PRO M O 1
ATOM 3849 N N . VAL C 3 94 ? 74.540 18.184 139.080 1.00 85.11 94 VAL M N 1
ATOM 3850 C CA . VAL C 3 94 ? 73.423 17.797 139.917 1.00 85.24 94 VAL M CA 1
ATOM 3851 C C . VAL C 3 94 ? 72.237 18.772 139.853 1.00 85.23 94 VAL M C 1
ATOM 3852 O O . VAL C 3 94 ? 71.104 18.335 139.629 1.00 85.20 94 VAL M O 1
ATOM 3856 N N . VAL C 3 95 ? 72.488 20.081 140.064 1.00 84.91 95 VAL M N 1
ATOM 3857 C CA . VAL C 3 95 ? 71.434 21.103 140.078 1.00 84.95 95 VAL M CA 1
ATOM 3858 C C . VAL C 3 95 ? 71.717 22.158 139.031 1.00 84.76 95 VAL M C 1
ATOM 3859 O O . VAL C 3 95 ? 72.852 22.552 138.897 1.00 85.21 95 VAL M O 1
ATOM 3863 N N . GLY C 3 96 ? 70.703 22.631 138.319 1.00 84.11 96 GLY M N 1
ATOM 3864 C CA . GLY C 3 96 ? 70.895 23.632 137.276 1.00 84.15 96 GLY M CA 1
ATOM 3865 C C . GLY C 3 96 ? 70.149 24.925 137.527 1.00 84.17 96 GLY M C 1
ATOM 3866 O O . GLY C 3 96 ? 69.297 24.991 138.410 1.00 84.38 96 GLY M O 1
ATOM 3867 N N . GLU C 3 97 ? 70.444 25.958 136.739 1.00 83.88 97 GLU M N 1
ATOM 3868 C CA . GLU C 3 97 ? 69.829 27.265 136.913 1.00 84.28 97 GLU M CA 1
ATOM 3869 C C . GLU C 3 97 ? 68.698 27.517 135.934 1.00 84.42 97 GLU M C 1
ATOM 3870 O O . GLU C 3 97 ? 68.769 27.086 134.792 1.00 84.81 97 GLU M O 1
ATOM 3876 N N . VAL C 3 98 ? 67.678 28.260 136.365 1.00 84.13 98 VAL M N 1
ATOM 3877 C CA . VAL C 3 98 ? 66.552 28.656 135.528 1.00 84.65 98 VAL M CA 1
ATOM 3878 C C . VAL C 3 98 ? 66.576 30.154 135.513 1.00 85.70 98 VAL M C 1
ATOM 3879 O O . VAL C 3 98 ? 66.244 30.770 136.515 1.00 86.04 98 VAL M O 1
ATOM 3883 N N . TYR C 3 99 ? 66.976 30.746 134.404 1.00 86.27 99 TYR M N 1
ATOM 3884 C CA . TYR C 3 99 ? 67.091 32.196 134.308 1.00 87.64 99 TYR M CA 1
ATOM 3885 C C . TYR C 3 99 ? 65.728 32.890 134.226 1.00 88.90 99 TYR M C 1
ATOM 3886 O O . TYR C 3 99 ? 65.398 33.718 135.064 1.00 88.82 99 TYR M O 1
ATOM 3895 N N . ASP C 3 100 ? 64.938 32.541 133.236 1.00 90.00 100 ASP M N 1
ATOM 3896 C CA . ASP C 3 100 ? 63.604 33.088 133.044 1.00 91.32 100 ASP M CA 1
ATOM 3897 C C . ASP C 3 100 ? 62.622 31.938 132.986 1.00 92.45 100 ASP M C 1
ATOM 3898 O O . ASP C 3 100 ? 63.016 30.804 132.662 1.00 93.17 100 ASP M O 1
ATOM 3903 N N . GLN C 3 101 ? 61.327 32.223 133.233 1.00 92.15 101 GLN M N 1
ATOM 3904 C CA . GLN C 3 101 ? 60.311 31.198 132.975 1.00 92.14 101 GLN M CA 1
ATOM 3905 C C . GLN C 3 101 ? 60.167 31.001 131.430 1.00 91.32 101 GLN M C 1
ATOM 3906 O O . GLN C 3 101 ? 59.782 29.924 130.973 1.00 91.24 101 GLN M O 1
ATOM 3912 N N . GLU C 3 102 ? 60.545 32.040 130.647 1.00 90.42 102 GLU M N 1
ATOM 3913 C CA . GLU C 3 102 ? 60.577 32.083 129.204 1.00 90.15 102 GLU M CA 1
ATOM 3914 C C . GLU C 3 102 ? 61.712 31.189 128.671 1.00 90.62 102 GLU M C 1
ATOM 3915 O O . GLU C 3 102 ? 61.421 30.139 128.090 1.00 90.96 102 GLU M O 1
ATOM 3921 N N . VAL C 3 103 ? 62.998 31.572 128.882 1.00 90.23 103 VAL M N 1
ATOM 3922 C CA . VAL C 3 103 ? 64.119 30.785 128.367 1.00 90.10 103 VAL M CA 1
ATOM 3923 C C . VAL C 3 103 ? 64.388 29.499 129.144 1.00 90.21 103 VAL M C 1
ATOM 3924 O O . VAL C 3 103 ? 65.071 28.618 128.617 1.00 90.35 103 VAL M O 1
ATOM 3928 N N . GLY C 3 104 ? 63.849 29.389 130.360 1.00 89.77 104 GLY M N 1
ATOM 3929 C CA . GLY C 3 104 ? 64.008 28.207 131.192 1.00 89.67 104 GLY M CA 1
ATOM 3930 C C . GLY C 3 104 ? 65.450 27.927 131.544 1.00 89.27 104 GLY M C 1
ATOM 3931 O O . GLY C 3 104 ? 66.226 28.854 131.806 1.00 89.34 104 GLY M O 1
ATOM 3932 N N . THR C 3 105 ? 65.827 26.637 131.516 1.00 88.47 105 THR M N 1
ATOM 3933 C CA . THR C 3 105 ? 67.200 26.210 131.797 1.00 87.99 105 THR M CA 1
ATOM 3934 C C . THR C 3 105 ? 68.048 26.307 130.528 1.00 86.45 105 THR M C 1
ATOM 3935 O O . THR C 3 105 ? 68.610 25.317 130.058 1.00 86.76 105 THR M O 1
ATOM 3939 N N . SER C 3 106 ? 68.140 27.510 129.981 1.00 84.53 106 SER M N 1
ATOM 3940 C CA . SER C 3 106 ? 68.944 27.782 128.807 1.00 83.08 106 SER M CA 1
ATOM 3941 C C . SER C 3 106 ? 69.106 29.294 128.643 1.00 81.04 106 SER M C 1
ATOM 3942 O O . SER C 3 106 ? 68.402 30.077 129.273 1.00 80.94 106 SER M O 1
ATOM 3945 N N . TYR C 3 107 ? 70.007 29.696 127.769 1.00 79.41 107 TYR M N 1
ATOM 3946 C CA . TYR C 3 107 ? 70.232 31.095 127.458 1.00 78.11 107 TYR M CA 1
ATOM 3947 C C . TYR C 3 107 ? 70.778 31.227 126.044 1.00 77.53 107 TYR M C 1
ATOM 3948 O O . TYR C 3 107 ? 71.173 30.248 125.417 1.00 77.13 107 TYR M O 1
ATOM 3957 N N . TYR C 3 108 ? 70.775 32.443 125.542 1.00 77.39 108 TYR M N 1
ATOM 3958 C CA . TYR C 3 108 ? 71.156 32.728 124.181 1.00 78.04 108 TYR M CA 1
ATOM 3959 C C . TYR C 3 108 ? 72.467 33.488 124.114 1.00 77.96 108 TYR M C 1
ATOM 3960 O O . TYR C 3 108 ? 72.644 34.470 124.830 1.00 78.35 108 TYR M O 1
ATOM 3969 N N . ALA C 3 109 ? 73.385 33.036 123.256 1.00 77.33 109 ALA M N 1
ATOM 3970 C CA . ALA C 3 109 ? 74.681 33.680 123.071 1.00 77.51 109 ALA M CA 1
ATOM 3971 C C . ALA C 3 109 ? 74.578 34.834 122.102 1.00 77.32 109 ALA M C 1
ATOM 3972 O O . ALA C 3 109 ? 73.795 34.775 121.167 1.00 77.80 109 ALA M O 1
ATOM 3974 N N . VAL C 3 110 ? 75.363 35.876 122.311 1.00 76.81 110 VAL M N 1
ATOM 3975 C CA . VAL C 3 110 ? 75.328 37.049 121.456 1.00 77.23 110 VAL M CA 1
ATOM 3976 C C . VAL C 3 110 ? 76.721 37.622 121.266 1.00 78.25 110 VAL M C 1
ATOM 3977 O O . VAL C 3 110 ? 77.620 37.379 122.071 1.00 77.79 110 VAL M O 1
ATOM 3981 N N . ALA C 3 111 ? 76.889 38.409 120.201 1.00 79.46 111 ALA M N 1
ATOM 3982 C CA . ALA C 3 111 ? 78.109 39.157 119.953 1.00 81.31 111 ALA M CA 1
ATOM 3983 C C . ALA C 3 111 ? 77.655 40.605 119.954 1.00 83.50 111 ALA M C 1
ATOM 3984 O O . ALA C 3 111 ? 76.651 40.949 119.333 1.00 83.36 111 ALA M O 1
ATOM 3986 N N . VAL C 3 112 ? 78.321 41.427 120.748 1.00 85.51 112 VAL M N 1
ATOM 3987 C CA . VAL C 3 112 ? 77.928 42.808 120.948 1.00 88.04 112 VAL M CA 1
ATOM 3988 C C . VAL C 3 112 ? 79.035 43.757 120.566 1.00 91.13 112 VAL M C 1
ATOM 3989 O O . VAL C 3 112 ? 80.207 43.464 120.804 1.00 91.26 112 VAL M O 1
ATOM 3993 N N . VAL C 3 113 ? 78.658 44.906 119.976 1.00 93.38 113 VAL M N 1
ATOM 3994 C CA . VAL C 3 113 ? 79.562 45.998 119.623 1.00 95.96 113 VAL M CA 1
ATOM 3995 C C . VAL C 3 113 ? 78.867 47.345 119.873 1.00 97.86 113 VAL M C 1
ATOM 3996 O O . VAL C 3 113 ? 77.638 47.437 119.834 1.00 97.92 113 VAL M O 1
ATOM 4000 N N . ARG C 3 114 ? 79.664 48.398 120.068 1.00 99.10 114 ARG M N 1
ATOM 4001 C CA . ARG C 3 114 ? 79.170 49.759 120.262 1.00 100.82 114 ARG M CA 1
ATOM 4002 C C . ARG C 3 114 ? 78.309 50.251 119.069 1.00 102.50 114 ARG M C 1
ATOM 4003 O O . ARG C 3 114 ? 78.300 49.634 118.000 1.00 102.84 114 ARG M O 1
ATOM 4011 N N . ARG C 3 115 ? 77.615 51.387 119.247 1.00 103.20 115 ARG M N 1
ATOM 4012 C CA . ARG C 3 115 ? 76.905 52.026 118.147 1.00 104.32 115 ARG M CA 1
ATOM 4013 C C . ARG C 3 115 ? 77.920 52.681 117.192 1.00 106.31 115 ARG M C 1
ATOM 4014 O O . ARG C 3 115 ? 77.707 52.687 115.978 1.00 106.52 115 ARG M O 1
ATOM 4022 N N . SER C 3 116 ? 79.049 53.192 117.743 1.00 107.53 116 SER M N 1
ATOM 4023 C CA . SER C 3 116 ? 80.129 53.857 117.006 1.00 109.06 116 SER M CA 1
ATOM 4024 C C . SER C 3 116 ? 81.029 52.899 116.191 1.00 110.75 116 SER M C 1
ATOM 4025 O O . SER C 3 116 ? 82.244 53.120 116.120 1.00 111.08 116 SER M O 1
ATOM 4028 N N . SER C 3 117 ? 80.447 51.858 115.560 1.00 111.45 117 SER M N 1
ATOM 4029 C CA . SER C 3 117 ? 81.246 50.919 114.769 1.00 112.45 117 SER M CA 1
ATOM 4030 C C . SER C 3 117 ? 80.443 50.282 113.638 1.00 112.79 117 SER M C 1
ATOM 4031 O O . SER C 3 117 ? 79.232 50.114 113.759 1.00 112.57 117 SER M O 1
ATOM 4034 N N . HIS C 3 118 ? 81.120 49.940 112.533 1.00 112.92 118 HIS M N 1
ATOM 4035 C CA . HIS C 3 118 ? 80.472 49.309 111.379 1.00 113.41 118 HIS M CA 1
ATOM 4036 C C . HIS C 3 118 ? 80.651 47.787 111.312 1.00 113.06 118 HIS M C 1
ATOM 4037 O O . HIS C 3 118 ? 80.224 47.152 110.349 1.00 113.29 118 HIS M O 1
ATOM 4044 N N . VAL C 3 119 ? 81.262 47.208 112.340 1.00 112.25 119 VAL M N 1
ATOM 4045 C CA . VAL C 3 119 ? 81.500 45.787 112.436 1.00 111.82 119 VAL M CA 1
ATOM 4046 C C . VAL C 3 119 ? 80.192 45.011 112.425 1.00 111.36 119 VAL M C 1
ATOM 4047 O O . VAL C 3 119 ? 79.423 45.090 113.375 1.00 111.78 119 VAL M O 1
ATOM 4051 N N . THR C 3 120 ? 79.911 44.312 111.333 1.00 110.41 120 THR M N 1
ATOM 4052 C CA . THR C 3 120 ? 78.770 43.401 111.284 1.00 109.88 120 THR M CA 1
ATOM 4053 C C . THR C 3 120 ? 79.364 41.983 111.491 1.00 108.76 120 THR M C 1
ATOM 4054 O O . THR C 3 120 ? 80.588 41.833 111.626 1.00 108.67 120 THR M O 1
ATOM 4058 N N . ILE C 3 121 ? 78.518 40.949 111.513 1.00 107.70 121 ILE M N 1
ATOM 4059 C CA . ILE C 3 121 ? 78.968 39.597 111.785 1.00 107.28 121 ILE M CA 1
ATOM 4060 C C . ILE C 3 121 ? 80.104 39.125 110.883 1.00 107.30 121 ILE M C 1
ATOM 4061 O O . ILE C 3 121 ? 81.117 38.639 111.388 1.00 107.96 121 ILE M O 1
ATOM 4066 N N . ASP C 3 122 ? 79.976 39.321 109.570 1.00 106.39 122 ASP M N 1
ATOM 4067 C CA . ASP C 3 122 ? 80.962 38.804 108.637 1.00 105.69 122 ASP M CA 1
ATOM 4068 C C . ASP C 3 122 ? 82.080 39.788 108.296 1.00 104.79 122 ASP M C 1
ATOM 4069 O O . ASP C 3 122 ? 82.636 39.703 107.208 1.00 104.92 122 ASP M O 1
ATOM 4074 N N . THR C 3 123 ? 82.447 40.686 109.221 1.00 103.75 123 THR M N 1
ATOM 4075 C CA . THR C 3 123 ? 83.516 41.655 108.950 1.00 103.41 123 THR M CA 1
ATOM 4076 C C . THR C 3 123 ? 84.474 41.725 110.147 1.00 102.92 123 THR M C 1
ATOM 4077 O O . THR C 3 123 ? 84.966 42.808 110.473 1.00 103.00 123 THR M O 1
ATOM 4081 N N . LEU C 3 124 ? 84.747 40.574 110.796 1.00 102.00 124 LEU M N 1
ATOM 4082 C CA . LEU C 3 124 ? 85.554 40.528 112.016 1.00 101.21 124 LEU M CA 1
ATOM 4083 C C . LEU C 3 124 ? 87.054 40.333 111.862 1.00 99.87 124 LEU M C 1
ATOM 4084 O O . LEU C 3 124 ? 87.718 40.126 112.882 1.00 99.99 124 LEU M O 1
ATOM 4089 N N . LYS C 3 125 ? 87.593 40.361 110.633 1.00 98.52 125 LYS M N 1
ATOM 4090 C CA . LYS C 3 125 ? 89.025 40.138 110.466 1.00 98.03 125 LYS M CA 1
ATOM 4091 C C . LYS C 3 125 ? 89.814 41.334 110.914 1.00 97.48 125 LYS M C 1
ATOM 4092 O O . LYS C 3 125 ? 89.468 42.466 110.565 1.00 97.62 125 LYS M O 1
ATOM 4098 N N . GLY C 3 126 ? 90.819 41.090 111.747 1.00 96.59 126 GLY M N 1
ATOM 4099 C CA . GLY C 3 126 ? 91.632 42.159 112.315 1.00 96.22 126 GLY M CA 1
ATOM 4100 C C . GLY C 3 126 ? 90.892 43.008 113.338 1.00 95.28 126 GLY M C 1
ATOM 4101 O O . GLY C 3 126 ? 91.339 44.105 113.680 1.00 95.57 126 GLY M O 1
ATOM 4102 N N . VAL C 3 127 ? 89.777 42.476 113.873 1.00 93.77 127 VAL M N 1
ATOM 4103 C CA . VAL C 3 127 ? 88.945 43.146 114.857 1.00 92.61 127 VAL M CA 1
ATOM 4104 C C . VAL C 3 127 ? 89.394 42.754 116.265 1.00 91.40 127 VAL M C 1
ATOM 4105 O O . VAL C 3 127 ? 89.679 41.583 116.522 1.00 91.60 127 VAL M O 1
ATOM 4109 N N . LYS C 3 128 ? 89.458 43.733 117.175 1.00 89.78 128 LYS M N 1
ATOM 4110 C CA . LYS C 3 128 ? 89.825 43.466 118.555 1.00 88.60 128 LYS M CA 1
ATOM 4111 C C . LYS C 3 128 ? 88.629 42.838 119.285 1.00 87.52 128 LYS M C 1
ATOM 4112 O O . LYS C 3 128 ? 87.519 43.368 119.223 1.00 87.96 128 LYS M O 1
ATOM 4118 N N . SER C 3 129 ? 88.838 41.678 119.930 1.00 85.87 129 SER M N 1
ATOM 4119 C CA . SER C 3 129 ? 87.760 40.939 120.588 1.00 84.40 129 SER M CA 1
ATOM 4120 C C . SER C 3 129 ? 87.955 40.717 122.097 1.00 83.66 129 SER M C 1
ATOM 4121 O O . SER C 3 129 ? 89.080 40.682 122.598 1.00 83.71 129 SER M O 1
ATOM 4124 N N . CYS C 3 130 ? 86.833 40.523 122.800 1.00 82.67 130 CYS M N 1
ATOM 4125 C CA . CYS C 3 130 ? 86.787 40.257 124.225 1.00 82.01 130 CYS M CA 1
ATOM 4126 C C . CYS C 3 130 ? 85.988 38.984 124.411 1.00 80.09 130 CYS M C 1
ATOM 4127 O O . CYS C 3 130 ? 84.860 38.885 123.924 1.00 79.68 130 CYS M O 1
ATOM 4130 N N . HIS C 3 131 ? 86.557 38.021 125.129 1.00 78.86 131 HIS M N 1
ATOM 4131 C CA . HIS C 3 131 ? 85.895 36.750 125.394 1.00 78.11 131 HIS M CA 1
ATOM 4132 C C . HIS C 3 131 ? 85.746 36.502 126.899 1.00 76.95 131 HIS M C 1
ATOM 4133 O O . HIS C 3 131 ? 86.536 37.016 127.697 1.00 77.16 131 HIS M O 1
ATOM 4140 N N . THR C 3 132 ? 84.744 35.705 127.285 1.00 75.47 132 THR M N 1
ATOM 4141 C CA . THR C 3 132 ? 84.521 35.388 128.690 1.00 74.84 132 THR M CA 1
ATOM 4142 C C . THR C 3 132 ? 85.629 34.477 129.218 1.00 74.55 132 THR M C 1
ATOM 4143 O O . THR C 3 132 ? 86.168 34.706 130.300 1.00 74.89 132 THR M O 1
ATOM 4147 N N . GLY C 3 133 ? 85.974 33.468 128.439 1.00 73.81 133 GLY M N 1
ATOM 4148 C CA . GLY C 3 133 ? 87.023 32.538 128.811 1.00 73.68 133 GLY M CA 1
ATOM 4149 C C . GLY C 3 133 ? 87.226 31.461 127.780 1.00 73.50 133 GLY M C 1
ATOM 4150 O O . GLY C 3 133 ? 86.328 31.193 126.990 1.00 73.73 133 GLY M O 1
ATOM 4151 N N . ILE C 3 134 ? 88.419 30.856 127.758 1.00 73.09 134 ILE M N 1
ATOM 4152 C CA . ILE C 3 134 ? 88.722 29.759 126.845 1.00 73.13 134 ILE M CA 1
ATOM 4153 C C . ILE C 3 134 ? 87.918 28.520 127.249 1.00 73.40 134 ILE M C 1
ATOM 4154 O O . ILE C 3 134 ? 87.553 28.358 128.419 1.00 73.64 134 ILE M O 1
ATOM 4159 N N . ASN C 3 135 ? 87.577 27.662 126.274 1.00 73.29 135 ASN M N 1
ATOM 4160 C CA . ASN C 3 135 ? 86.752 26.463 126.475 1.00 73.67 135 ASN M CA 1
ATOM 4161 C C . ASN C 3 135 ? 85.505 26.795 127.324 1.00 72.92 135 ASN M C 1
ATOM 4162 O O . ASN C 3 135 ? 85.187 26.100 128.289 1.00 73.40 135 ASN M O 1
ATOM 4167 N N . ARG C 3 136 ? 84.894 27.946 127.023 1.00 71.60 136 ARG M N 1
ATOM 4168 C CA . ARG C 3 136 ? 83.729 28.453 127.737 1.00 71.26 136 ARG M CA 1
ATOM 4169 C C . ARG C 3 136 ? 82.604 28.704 126.731 1.00 69.89 136 ARG M C 1
ATOM 4170 O O . ARG C 3 136 ? 82.864 29.128 125.612 1.00 69.77 136 ARG M O 1
ATOM 4178 N N . THR C 3 137 ? 81.366 28.422 127.124 1.00 68.91 137 THR M N 1
ATOM 4179 C CA . THR C 3 137 ? 80.187 28.419 126.268 1.00 69.12 137 THR M CA 1
ATOM 4180 C C . THR C 3 137 ? 79.970 29.660 125.369 1.00 70.08 137 THR M C 1
ATOM 4181 O O . THR C 3 137 ? 79.970 29.521 124.157 1.00 70.53 137 THR M O 1
ATOM 4185 N N . VAL C 3 138 ? 79.698 30.825 125.935 1.00 70.60 138 VAL M N 1
ATOM 4186 C CA . VAL C 3 138 ? 79.303 31.998 125.177 1.00 71.00 138 VAL M CA 1
ATOM 4187 C C . VAL C 3 138 ? 80.458 32.830 124.665 1.00 72.01 138 VAL M C 1
ATOM 4188 O O . VAL C 3 138 ? 80.273 33.582 123.707 1.00 72.75 138 VAL M O 1
ATOM 4192 N N . GLY C 3 139 ? 81.600 32.765 125.331 1.00 71.92 139 GLY M N 1
ATOM 4193 C CA . GLY C 3 139 ? 82.735 33.572 124.931 1.00 72.42 139 GLY M CA 1
ATOM 4194 C C . GLY C 3 139 ? 83.718 32.850 124.058 1.00 73.34 139 GLY M C 1
ATOM 4195 O O . GLY C 3 139 ? 84.676 33.469 123.629 1.00 74.11 139 GLY M O 1
ATOM 4196 N N . TRP C 3 140 ? 83.513 31.550 123.785 1.00 73.23 140 TRP M N 1
ATOM 4197 C CA . TRP C 3 140 ? 84.479 30.797 122.996 1.00 73.38 140 TRP M CA 1
ATOM 4198 C C . TRP C 3 140 ? 83.880 29.649 122.176 1.00 73.79 140 TRP M C 1
ATOM 4199 O O . TRP C 3 140 ? 84.013 29.646 120.957 1.00 74.32 140 TRP M O 1
ATOM 4210 N N . ASN C 3 141 ? 83.240 28.674 122.827 1.00 73.20 141 ASN M N 1
ATOM 4211 C CA . ASN C 3 141 ? 82.687 27.525 122.141 1.00 73.50 141 ASN M CA 1
ATOM 4212 C C . ASN C 3 141 ? 81.685 27.903 121.067 1.00 74.53 141 ASN M C 1
ATOM 4213 O O . ASN C 3 141 ? 81.852 27.514 119.916 1.00 75.37 141 ASN M O 1
ATOM 4218 N N . VAL C 3 142 ? 80.662 28.659 121.431 1.00 74.36 142 VAL M N 1
ATOM 4219 C CA . VAL C 3 142 ? 79.633 29.060 120.495 1.00 74.94 142 VAL M CA 1
ATOM 4220 C C . VAL C 3 142 ? 80.165 30.063 119.459 1.00 75.98 142 VAL M C 1
ATOM 4221 O O . VAL C 3 142 ? 79.926 29.845 118.279 1.00 76.26 142 VAL M O 1
ATOM 4225 N N . PRO C 3 143 ? 80.880 31.136 119.834 1.00 76.66 143 PRO M N 1
ATOM 4226 C CA . PRO C 3 143 ? 81.346 32.089 118.822 1.00 77.34 143 PRO M CA 1
ATOM 4227 C C . PRO C 3 143 ? 82.276 31.448 117.829 1.00 78.95 143 PRO M C 1
ATOM 4228 O O . PRO C 3 143 ? 82.106 31.666 116.646 1.00 79.42 143 PRO M O 1
ATOM 4232 N N . VAL C 3 144 ? 83.226 30.639 118.293 1.00 80.06 144 VAL M N 1
ATOM 4233 C CA . VAL C 3 144 ? 84.196 30.020 117.405 1.00 81.57 144 VAL M CA 1
ATOM 4234 C C . VAL C 3 144 ? 83.595 28.835 116.659 1.00 83.24 144 VAL M C 1
ATOM 4235 O O . VAL C 3 144 ? 83.802 28.694 115.456 1.00 83.55 144 VAL M O 1
ATOM 4239 N N . GLY C 3 145 ? 82.782 28.049 117.339 1.00 84.36 145 GLY M N 1
ATOM 4240 C CA . GLY C 3 145 ? 82.094 26.922 116.715 1.00 85.97 145 GLY M CA 1
ATOM 4241 C C . GLY C 3 145 ? 81.182 27.346 115.576 1.00 87.30 145 GLY M C 1
ATOM 4242 O O . GLY C 3 145 ? 80.994 26.602 114.619 1.00 87.48 145 GLY M O 1
ATOM 4243 N N . TYR C 3 146 ? 80.619 28.550 115.660 1.00 88.06 146 TYR M N 1
ATOM 4244 C CA . TYR C 3 146 ? 79.767 29.090 114.614 1.00 89.31 146 TYR M CA 1
ATOM 4245 C C . TYR C 3 146 ? 80.609 29.680 113.492 1.00 90.39 146 TYR M C 1
ATOM 4246 O O . TYR C 3 146 ? 80.206 29.606 112.327 1.00 90.93 146 TYR M O 1
ATOM 4255 N N . LEU C 3 147 ? 81.724 30.332 113.833 1.00 90.72 147 LEU M N 1
ATOM 4256 C CA . LEU C 3 147 ? 82.559 30.972 112.833 1.00 91.79 147 LEU M CA 1
ATOM 4257 C C . LEU C 3 147 ? 83.136 30.025 111.815 1.00 93.29 147 LEU M C 1
ATOM 4258 O O . LEU C 3 147 ? 83.368 30.444 110.678 1.00 93.77 147 LEU M O 1
ATOM 4263 N N . VAL C 3 148 ? 83.367 28.760 112.198 1.00 93.81 148 VAL M N 1
ATOM 4264 C CA . VAL C 3 148 ? 83.915 27.814 111.244 1.00 95.24 148 VAL M CA 1
ATOM 4265 C C . VAL C 3 148 ? 82.862 27.470 110.167 1.00 97.16 148 VAL M C 1
ATOM 4266 O O . VAL C 3 148 ? 83.224 27.349 108.983 1.00 98.06 148 VAL M O 1
ATOM 4270 N N . GLU C 3 149 ? 81.564 27.423 110.534 1.00 97.35 149 GLU M N 1
ATOM 4271 C CA . GLU C 3 149 ? 80.544 27.188 109.518 1.00 97.93 149 GLU M CA 1
ATOM 4272 C C . GLU C 3 149 ? 80.153 28.481 108.816 1.00 97.84 149 GLU M C 1
ATOM 4273 O O . GLU C 3 149 ? 80.626 28.704 107.707 1.00 97.70 149 GLU M O 1
ATOM 4279 N N . SER C 3 150 ? 79.385 29.373 109.489 1.00 97.98 150 SER M N 1
ATOM 4280 C CA . SER C 3 150 ? 78.757 30.566 108.892 1.00 98.97 150 SER M CA 1
ATOM 4281 C C . SER C 3 150 ? 79.404 31.960 109.128 1.00 98.52 150 SER M C 1
ATOM 4282 O O . SER C 3 150 ? 78.724 32.991 109.070 1.00 98.28 150 SER M O 1
ATOM 4285 N N . GLY C 3 151 ? 80.693 31.985 109.319 1.00 98.34 151 GLY M N 1
ATOM 4286 C CA . GLY C 3 151 ? 81.451 33.229 109.412 1.00 98.97 151 GLY M CA 1
ATOM 4287 C C . GLY C 3 151 ? 82.746 33.135 108.618 1.00 99.17 151 GLY M C 1
ATOM 4288 O O . GLY C 3 151 ? 83.427 34.141 108.374 1.00 99.35 151 GLY M O 1
ATOM 4289 N N . ARG C 3 152 ? 83.090 31.891 108.236 1.00 98.62 152 ARG M N 1
ATOM 4290 C CA . ARG C 3 152 ? 84.244 31.483 107.503 1.00 98.39 152 ARG M CA 1
ATOM 4291 C C . ARG C 3 152 ? 85.526 31.744 108.225 1.00 96.46 152 ARG M C 1
ATOM 4292 O O . ARG C 3 152 ? 86.186 32.770 108.059 1.00 96.32 152 ARG M O 1
ATOM 4300 N N . LEU C 3 153 ? 85.862 30.774 109.044 1.00 94.83 153 LEU M N 1
ATOM 4301 C CA . LEU C 3 153 ? 87.145 30.633 109.677 1.00 93.91 153 LEU M CA 1
ATOM 4302 C C . LEU C 3 153 ? 87.483 29.173 109.448 1.00 92.66 153 LEU M C 1
ATOM 4303 O O . LEU C 3 153 ? 86.711 28.300 109.837 1.00 92.90 153 LEU M O 1
ATOM 4308 N N . SER C 3 154 ? 88.577 28.904 108.738 1.00 91.14 154 SER M N 1
ATOM 4309 C CA . SER C 3 154 ? 88.991 27.531 108.484 1.00 90.09 154 SER M CA 1
ATOM 4310 C C . SER C 3 154 ? 90.126 27.156 109.433 1.00 88.58 154 SER M C 1
ATOM 4311 O O . SER C 3 154 ? 90.985 27.986 109.776 1.00 88.54 154 SER M O 1
ATOM 4314 N N . VAL C 3 155 ? 90.093 25.914 109.895 1.00 87.03 155 VAL M N 1
ATOM 4315 C CA . VAL C 3 155 ? 91.079 25.430 110.839 1.00 86.39 155 VAL M CA 1
ATOM 4316 C C . VAL C 3 155 ? 91.850 24.331 110.150 1.00 85.99 155 VAL M C 1
ATOM 4317 O O . VAL C 3 155 ? 91.242 23.378 109.652 1.00 86.12 155 VAL M O 1
ATOM 4321 N N . MET C 3 156 ? 93.185 24.465 110.100 1.00 85.30 156 MET M N 1
ATOM 4322 C CA . MET C 3 156 ? 94.019 23.490 109.415 1.00 85.05 156 MET M CA 1
ATOM 4323 C C . MET C 3 156 ? 94.789 22.657 110.386 1.00 85.80 156 MET M C 1
ATOM 4324 O O . MET C 3 156 ? 95.549 23.201 111.178 1.00 85.79 156 MET M O 1
ATOM 4329 N N . GLY C 3 157 ? 94.630 21.348 110.298 1.00 86.38 157 GLY M N 1
ATOM 4330 C CA . GLY C 3 157 ? 95.374 20.442 111.153 1.00 87.70 157 GLY M CA 1
ATOM 4331 C C . GLY C 3 157 ? 95.042 20.549 112.623 1.00 89.00 157 GLY M C 1
ATOM 4332 O O . GLY C 3 157 ? 95.916 20.344 113.473 1.00 89.04 157 GLY M O 1
ATOM 4333 N N . CYS C 3 158 ? 93.782 20.922 112.922 1.00 89.69 158 CYS M N 1
ATOM 4334 C CA . CYS C 3 158 ? 93.219 20.960 114.268 1.00 90.50 158 CYS M CA 1
ATOM 4335 C C . CYS C 3 158 ? 93.700 22.066 115.162 1.00 89.15 158 CYS M C 1
ATOM 4336 O O . CYS C 3 158 ? 93.371 22.036 116.348 1.00 89.32 158 CYS M O 1
ATOM 4339 N N . ASP C 3 159 ? 94.450 23.025 114.634 1.00 87.69 159 ASP M N 1
ATOM 4340 C CA . ASP C 3 159 ? 94.966 24.102 115.443 1.00 87.05 159 ASP M CA 1
ATOM 4341 C C . ASP C 3 159 ? 94.010 25.247 115.464 1.00 85.72 159 ASP M C 1
ATOM 4342 O O . ASP C 3 159 ? 94.140 26.182 114.679 1.00 85.62 159 ASP M O 1
ATOM 4347 N N . VAL C 3 160 ? 93.046 25.176 116.375 1.00 84.61 160 VAL M N 1
ATOM 4348 C CA . VAL C 3 160 ? 92.057 26.226 116.535 1.00 84.10 160 VAL M CA 1
ATOM 4349 C C . VAL C 3 160 ? 92.697 27.485 117.071 1.00 83.96 160 VAL M C 1
ATOM 4350 O O . VAL C 3 160 ? 92.305 28.573 116.672 1.00 84.07 160 VAL M O 1
ATOM 4354 N N . LEU C 3 161 ? 93.691 27.353 117.955 1.00 83.76 161 LEU M N 1
ATOM 4355 C CA . LEU C 3 161 ? 94.349 28.507 118.544 1.00 84.23 161 LEU M CA 1
ATOM 4356 C C . LEU C 3 161 ? 95.066 29.366 117.537 1.00 84.60 161 LEU M C 1
ATOM 4357 O O . LEU C 3 161 ? 95.075 30.587 117.677 1.00 84.89 161 LEU M O 1
ATOM 4362 N N . LYS C 3 162 ? 95.670 28.746 116.524 1.00 84.57 162 LYS M N 1
ATOM 4363 C CA . LYS C 3 162 ? 96.338 29.501 115.472 1.00 85.20 162 LYS M CA 1
ATOM 4364 C C . LYS C 3 162 ? 95.302 30.266 114.662 1.00 85.52 162 LYS M C 1
ATOM 4365 O O . LYS C 3 162 ? 95.514 31.434 114.349 1.00 85.40 162 LYS M O 1
ATOM 4371 N N . ALA C 3 163 ? 94.168 29.619 114.350 1.00 85.78 163 ALA M N 1
ATOM 4372 C CA . ALA C 3 163 ? 93.116 30.214 113.547 1.00 86.75 163 ALA M CA 1
ATOM 4373 C C . ALA C 3 163 ? 92.544 31.489 114.145 1.00 88.38 163 ALA M C 1
ATOM 4374 O O . ALA C 3 163 ? 92.435 32.499 113.447 1.00 88.44 163 ALA M O 1
ATOM 4376 N N . VAL C 3 164 ? 92.218 31.465 115.443 1.00 89.75 164 VAL M N 1
ATOM 4377 C CA . VAL C 3 164 ? 91.626 32.612 116.135 1.00 91.15 164 VAL M CA 1
ATOM 4378 C C . VAL C 3 164 ? 92.640 33.742 116.380 1.00 92.53 164 VAL M C 1
ATOM 4379 O O . VAL C 3 164 ? 92.274 34.918 116.315 1.00 92.77 164 VAL M O 1
ATOM 4383 N N . SER C 3 165 ? 93.907 33.391 116.650 1.00 93.03 165 SER M N 1
ATOM 4384 C CA . SER C 3 165 ? 94.938 34.395 116.867 1.00 94.29 165 SER M CA 1
ATOM 4385 C C . SER C 3 165 ? 95.206 35.205 115.583 1.00 95.65 165 SER M C 1
ATOM 4386 O O . SER C 3 165 ? 95.520 36.398 115.652 1.00 96.17 165 SER M O 1
ATOM 4389 N N . ASP C 3 166 ? 95.066 34.566 114.417 1.00 95.96 166 ASP M N 1
ATOM 4390 C CA . ASP C 3 166 ? 95.297 35.236 113.148 1.00 96.77 166 ASP M CA 1
ATOM 4391 C C . ASP C 3 166 ? 94.064 36.027 112.700 1.00 97.32 166 ASP M C 1
ATOM 4392 O O . ASP C 3 166 ? 94.216 37.123 112.153 1.00 97.58 166 ASP M O 1
ATOM 4397 N N . TYR C 3 167 ? 92.852 35.479 112.933 1.00 97.21 167 TYR M N 1
ATOM 4398 C CA . TYR C 3 167 ? 91.602 36.138 112.551 1.00 97.86 167 TYR M CA 1
ATOM 4399 C C . TYR C 3 167 ? 91.483 37.514 113.245 1.00 97.91 167 TYR M C 1
ATOM 4400 O O . TYR C 3 167 ? 91.598 38.550 112.589 1.00 98.15 167 TYR M O 1
ATOM 4409 N N . PHE C 3 168 ? 91.280 37.521 114.568 1.00 97.38 168 PHE M N 1
ATOM 4410 C CA . PHE C 3 168 ? 91.128 38.747 115.329 1.00 96.93 168 PHE M CA 1
ATOM 4411 C C . PHE C 3 168 ? 92.461 39.438 115.532 1.00 97.12 168 PHE M C 1
ATOM 4412 O O . PHE C 3 168 ? 93.443 38.790 115.900 1.00 96.93 168 PHE M O 1
ATOM 4420 N N . GLY C 3 169 ? 92.458 40.758 115.349 1.00 97.15 169 GLY M N 1
ATOM 4421 C CA . GLY C 3 169 ? 93.607 41.641 115.519 1.00 97.66 169 GLY M CA 1
ATOM 4422 C C . GLY C 3 169 ? 94.271 41.438 116.866 1.00 97.93 169 GLY M C 1
ATOM 4423 O O . GLY C 3 169 ? 95.439 41.045 116.941 1.00 98.34 169 GLY M O 1
ATOM 4424 N N . GLY C 3 170 ? 93.485 41.594 117.917 1.00 97.33 170 GLY M N 1
ATOM 4425 C CA . GLY C 3 170 ? 93.915 41.343 119.289 1.00 97.07 170 GLY M CA 1
ATOM 4426 C C . GLY C 3 170 ? 92.763 40.793 120.108 1.00 96.25 170 GLY M C 1
ATOM 4427 O O . GLY C 3 170 ? 91.602 41.071 119.794 1.00 96.52 170 GLY M O 1
ATOM 4428 N N . SER C 3 171 ? 93.054 40.002 121.156 1.00 95.02 171 SER M N 1
ATOM 4429 C CA . SER C 3 171 ? 91.972 39.435 121.964 1.00 94.26 171 SER M CA 1
ATOM 4430 C C . SER C 3 171 ? 92.284 39.350 123.450 1.00 92.90 171 SER M C 1
ATOM 4431 O O . SER C 3 171 ? 93.451 39.291 123.845 1.00 92.87 171 SER M O 1
ATOM 4434 N N . CYS C 3 172 ? 91.227 39.336 124.271 1.00 91.51 172 CYS M N 1
ATOM 4435 C CA . CYS C 3 172 ? 91.356 39.045 125.680 1.00 90.91 172 CYS M CA 1
ATOM 4436 C C . CYS C 3 172 ? 90.617 37.747 125.906 1.00 88.75 172 CYS M C 1
ATOM 4437 O O . CYS C 3 172 ? 89.391 37.714 125.876 1.00 88.32 172 CYS M O 1
ATOM 4440 N N . VAL C 3 173 ? 91.366 36.673 126.082 1.00 87.26 173 VAL M N 1
ATOM 4441 C CA . VAL C 3 173 ? 90.806 35.367 126.321 1.00 86.52 173 VAL M CA 1
ATOM 4442 C C . VAL C 3 173 ? 91.400 34.826 127.608 1.00 86.56 173 VAL M C 1
ATOM 4443 O O . VAL C 3 173 ? 92.454 34.194 127.580 1.00 86.65 173 VAL M O 1
ATOM 4447 N N . PRO C 3 174 ? 90.745 35.060 128.761 1.00 86.37 174 PRO M N 1
ATOM 4448 C CA . PRO C 3 174 ? 91.258 34.496 130.019 1.00 86.40 174 PRO M CA 1
ATOM 4449 C C . PRO C 3 174 ? 91.360 32.973 129.961 1.00 86.82 174 PRO M C 1
ATOM 4450 O O . PRO C 3 174 ? 90.493 32.308 129.398 1.00 86.45 174 PRO M O 1
ATOM 4454 N N . GLY C 3 175 ? 92.453 32.448 130.500 1.00 87.41 175 GLY M N 1
ATOM 4455 C CA . GLY C 3 175 ? 92.715 31.015 130.508 1.00 88.44 175 GLY M CA 1
ATOM 4456 C C . GLY C 3 175 ? 93.711 30.547 129.466 1.00 89.36 175 GLY M C 1
ATOM 4457 O O . GLY C 3 175 ? 94.138 29.392 129.497 1.00 89.23 175 GLY M O 1
ATOM 4458 N N . ALA C 3 176 ? 94.086 31.429 128.529 1.00 90.22 176 ALA M N 1
ATOM 4459 C CA . ALA C 3 176 ? 95.019 31.091 127.460 1.00 91.70 176 ALA M CA 1
ATOM 4460 C C . ALA C 3 176 ? 96.453 31.516 127.776 1.00 93.28 176 ALA M C 1
ATOM 4461 O O . ALA C 3 176 ? 97.198 31.889 126.874 1.00 93.78 176 ALA M O 1
ATOM 4463 N N . GLY C 3 177 ? 96.824 31.458 129.045 1.00 93.95 177 GLY M N 1
ATOM 4464 C CA . GLY C 3 177 ? 98.135 31.889 129.495 1.00 95.09 177 GLY M CA 1
ATOM 4465 C C . GLY C 3 177 ? 99.283 31.037 129.007 1.00 96.41 177 GLY M C 1
ATOM 4466 O O . GLY C 3 177 ? 100.211 31.558 128.385 1.00 96.35 177 GLY M O 1
ATOM 4467 N N . GLU C 3 178 ? 99.244 29.726 129.290 1.00 97.54 178 GLU M N 1
ATOM 4468 C CA . GLU C 3 178 ? 100.346 28.846 128.884 1.00 99.13 178 GLU M CA 1
ATOM 4469 C C . GLU C 3 178 ? 100.182 28.253 127.479 1.00 99.42 178 GLU M C 1
ATOM 4470 O O . GLU C 3 178 ? 100.858 27.277 127.143 1.00 99.83 178 GLU M O 1
ATOM 4476 N N . THR C 3 179 ? 99.337 28.875 126.645 1.00 98.87 179 THR M N 1
ATOM 4477 C CA . THR C 3 179 ? 99.156 28.458 125.262 1.00 98.69 179 THR M CA 1
ATOM 4478 C C . THR C 3 179 ? 100.314 29.011 124.415 1.00 99.06 179 THR M C 1
ATOM 4479 O O . THR C 3 179 ? 101.040 29.909 124.855 1.00 99.03 179 THR M O 1
ATOM 4483 N N . SER C 3 180 ? 100.469 28.493 123.198 1.00 99.17 180 SER M N 1
ATOM 4484 C CA . SER C 3 180 ? 101.517 28.940 122.284 1.00 99.71 180 SER M CA 1
ATOM 4485 C C . SER C 3 180 ? 101.228 30.357 121.794 1.00 100.01 180 SER M C 1
ATOM 4486 O O . SER C 3 180 ? 102.128 31.187 121.695 1.00 99.94 180 SER M O 1
ATOM 4489 N N . TYR C 3 181 ? 99.960 30.631 121.499 1.00 100.31 181 TYR M N 1
ATOM 4490 C CA . TYR C 3 181 ? 99.519 31.904 120.955 1.00 101.05 181 TYR M CA 1
ATOM 4491 C C . TYR C 3 181 ? 99.098 32.889 122.032 1.00 101.46 181 TYR M C 1
ATOM 4492 O O . TYR C 3 181 ? 98.285 33.769 121.757 1.00 102.00 181 TYR M O 1
ATOM 4501 N N . SER C 3 182 ? 99.677 32.767 123.243 1.00 100.97 182 SER M N 1
ATOM 4502 C CA . SER C 3 182 ? 99.382 33.597 124.401 1.00 100.82 182 SER M CA 1
ATOM 4503 C C . SER C 3 182 ? 99.461 35.072 124.099 1.00 100.87 182 SER M C 1
ATOM 4504 O O . SER C 3 182 ? 98.578 35.814 124.503 1.00 101.03 182 SER M O 1
ATOM 4507 N N . GLU C 3 183 ? 100.483 35.506 123.356 1.00 100.78 183 GLU M N 1
ATOM 4508 C CA . GLU C 3 183 ? 100.650 36.920 123.017 1.00 101.15 183 GLU M CA 1
ATOM 4509 C C . GLU C 3 183 ? 99.380 37.566 122.431 1.00 101.26 183 GLU M C 1
ATOM 4510 O O . GLU C 3 183 ? 98.915 38.578 122.952 1.00 101.36 183 GLU M O 1
ATOM 4516 N N . SER C 3 184 ? 98.804 36.958 121.394 1.00 101.02 184 SER M N 1
ATOM 4517 C CA . SER C 3 184 ? 97.616 37.501 120.749 1.00 101.15 184 SER M CA 1
ATOM 4518 C C . SER C 3 184 ? 96.352 37.332 121.585 1.00 100.52 184 SER M C 1
ATOM 4519 O O . SER C 3 184 ? 95.543 38.258 121.698 1.00 100.55 184 SER M O 1
ATOM 4522 N N . LEU C 3 185 ? 96.187 36.154 122.177 1.00 99.70 185 LEU M N 1
ATOM 4523 C CA . LEU C 3 185 ? 94.985 35.833 122.931 1.00 99.50 185 LEU M CA 1
ATOM 4524 C C . LEU C 3 185 ? 94.897 36.501 124.302 1.00 99.69 185 LEU M C 1
ATOM 4525 O O . LEU C 3 185 ? 93.815 36.569 124.869 1.00 99.84 185 LEU M O 1
ATOM 4530 N N . CYS C 3 186 ? 96.011 37.031 124.812 1.00 99.37 186 CYS M N 1
ATOM 4531 C CA . CYS C 3 186 ? 96.060 37.738 126.092 1.00 99.31 186 CYS M CA 1
ATOM 4532 C C . CYS C 3 186 ? 96.536 39.175 125.916 1.00 99.34 186 CYS M C 1
ATOM 4533 O O . CYS C 3 186 ? 97.013 39.752 126.884 1.00 99.53 186 CYS M O 1
ATOM 4536 N N . ARG C 3 187 ? 96.450 39.748 124.707 1.00 99.12 187 ARG M N 1
ATOM 4537 C CA . ARG C 3 187 ? 96.967 41.085 124.465 1.00 99.54 187 ARG M CA 1
ATOM 4538 C C . ARG C 3 187 ? 96.095 42.163 125.053 1.00 99.97 187 ARG M C 1
ATOM 4539 O O . ARG C 3 187 ? 96.613 43.127 125.615 1.00 100.32 187 ARG M O 1
ATOM 4547 N N . LEU C 3 188 ? 94.777 42.005 124.954 1.00 99.78 188 LEU M N 1
ATOM 4548 C CA . LEU C 3 188 ? 93.851 43.003 125.487 1.00 100.18 188 LEU M CA 1
ATOM 4549 C C . LEU C 3 188 ? 93.574 42.873 126.987 1.00 100.64 188 LEU M C 1
ATOM 4550 O O . LEU C 3 188 ? 92.997 43.782 127.586 1.00 100.74 188 LEU M O 1
ATOM 4555 N N . CYS C 3 189 ? 93.999 41.756 127.599 1.00 100.67 189 CYS M N 1
ATOM 4556 C CA . CYS C 3 189 ? 93.790 41.493 129.015 1.00 100.91 189 CYS M CA 1
ATOM 4557 C C . CYS C 3 189 ? 94.667 42.375 129.898 1.00 101.94 189 CYS M C 1
ATOM 4558 O O . CYS C 3 189 ? 95.833 42.604 129.584 1.00 102.04 189 CYS M O 1
ATOM 4561 N N . ARG C 3 190 ? 94.113 42.839 131.028 1.00 102.57 190 ARG M N 1
ATOM 4562 C CA . ARG C 3 190 ? 94.849 43.592 132.052 1.00 103.49 190 ARG M CA 1
ATOM 4563 C C . ARG C 3 190 ? 94.547 42.871 133.403 1.00 104.18 190 ARG M C 1
ATOM 4564 O O . ARG C 3 190 ? 94.972 41.735 133.604 1.00 104.03 190 ARG M O 1
ATOM 4572 N N . GLY C 3 191 ? 93.743 43.476 134.260 1.00 104.81 191 GLY M N 1
ATOM 4573 C CA . GLY C 3 191 ? 93.261 42.825 135.464 1.00 105.99 191 GLY M CA 1
ATOM 4574 C C . GLY C 3 191 ? 94.052 43.039 136.717 1.00 106.81 191 GLY M C 1
ATOM 4575 O O . GLY C 3 191 ? 95.281 42.947 136.692 1.00 107.38 191 GLY M O 1
ATOM 4576 N N . ASP C 3 192 ? 93.324 43.316 137.818 1.00 106.63 192 ASP M N 1
ATOM 4577 C CA . ASP C 3 192 ? 93.870 43.555 139.148 1.00 106.88 192 ASP M CA 1
ATOM 4578 C C . ASP C 3 192 ? 94.359 44.986 139.265 1.00 106.82 192 ASP M C 1
ATOM 4579 O O . ASP C 3 192 ? 94.796 45.598 138.286 1.00 106.86 192 ASP M O 1
ATOM 4584 N N . SER C 3 193 ? 94.308 45.522 140.482 1.00 106.63 193 SER M N 1
ATOM 4585 C CA . SER C 3 193 ? 94.791 46.857 140.822 1.00 106.72 193 SER M CA 1
ATOM 4586 C C . SER C 3 193 ? 96.226 47.066 140.298 1.00 106.43 193 SER M C 1
ATOM 4587 O O . SER C 3 193 ? 96.441 47.872 139.398 1.00 106.24 193 SER M O 1
ATOM 4590 N N . SER C 3 194 ? 97.147 46.219 140.760 1.00 106.13 194 SER M N 1
ATOM 4591 C CA . SER C 3 194 ? 98.557 46.239 140.425 1.00 106.38 194 SER M CA 1
ATOM 4592 C C . SER C 3 194 ? 98.892 45.835 139.002 1.00 106.36 194 SER M C 1
ATOM 4593 O O . SER C 3 194 ? 99.980 46.150 138.523 1.00 106.42 194 SER M O 1
ATOM 4596 N N . GLY C 3 195 ? 97.976 45.158 138.330 1.00 106.10 195 GLY M N 1
ATOM 4597 C CA . GLY C 3 195 ? 98.234 44.652 136.993 1.00 106.17 195 GLY M CA 1
ATOM 4598 C C . GLY C 3 195 ? 98.906 43.296 137.069 1.00 106.10 195 GLY M C 1
ATOM 4599 O O . GLY C 3 195 ? 99.775 42.979 136.255 1.00 106.08 195 GLY M O 1
ATOM 4600 N N . GLU C 3 196 ? 98.532 42.494 138.077 1.00 105.79 196 GLU M N 1
ATOM 4601 C CA . GLU C 3 196 ? 99.052 41.143 138.258 1.00 105.96 196 GLU M CA 1
ATOM 4602 C C . GLU C 3 196 ? 97.946 40.126 137.946 1.00 105.62 196 GLU M C 1
ATOM 4603 O O . GLU C 3 196 ? 96.781 40.499 137.817 1.00 105.80 196 GLU M O 1
ATOM 4609 N N . GLY C 3 197 ? 98.321 38.861 137.774 1.00 104.90 197 GLY M N 1
ATOM 4610 C CA . GLY C 3 197 ? 97.368 37.803 137.446 1.00 104.26 197 GLY M CA 1
ATOM 4611 C C . GLY C 3 197 ? 96.640 38.032 136.133 1.00 102.94 197 GLY M C 1
ATOM 4612 O O . GLY C 3 197 ? 95.475 37.655 135.987 1.00 102.77 197 GLY M O 1
ATOM 4613 N N . VAL C 3 198 ? 97.323 38.679 135.176 1.00 101.71 198 VAL M N 1
ATOM 4614 C CA . VAL C 3 198 ? 96.776 38.997 133.862 1.00 100.78 198 VAL M CA 1
ATOM 4615 C C . VAL C 3 198 ? 96.474 37.729 133.068 1.00 99.65 198 VAL M C 1
ATOM 4616 O O . VAL C 3 198 ? 97.244 36.757 133.114 1.00 99.42 198 VAL M O 1
ATOM 4620 N N . CYS C 3 199 ? 95.329 37.740 132.371 1.00 98.45 199 CYS M N 1
ATOM 4621 C CA . CYS C 3 199 ? 94.859 36.644 131.543 1.00 97.73 199 CYS M CA 1
ATOM 4622 C C . CYS C 3 199 ? 94.670 35.332 132.316 1.00 96.37 199 CYS M C 1
ATOM 4623 O O . CYS C 3 199 ? 94.813 34.245 131.755 1.00 96.13 199 CYS M O 1
ATOM 4626 N N . ASP C 3 200 ? 94.350 35.438 133.601 1.00 95.35 200 ASP M N 1
ATOM 4627 C CA . ASP C 3 200 ? 94.060 34.268 134.416 1.00 95.00 200 ASP M CA 1
ATOM 4628 C C . ASP C 3 200 ? 92.539 34.033 134.348 1.00 93.14 200 ASP M C 1
ATOM 4629 O O . ASP C 3 200 ? 91.771 34.994 134.238 1.00 93.86 200 ASP M O 1
ATOM 4634 N N . LYS C 3 201 ? 92.091 32.768 134.405 1.00 90.45 201 LYS M N 1
ATOM 4635 C CA . LYS C 3 201 ? 90.659 32.451 134.358 1.00 88.28 201 LYS M CA 1
ATOM 4636 C C . LYS C 3 201 ? 90.037 32.596 135.772 1.00 85.80 201 LYS M C 1
ATOM 4637 O O . LYS C 3 201 ? 89.398 31.699 136.321 1.00 85.46 201 LYS M O 1
ATOM 4643 N N . SER C 3 202 ? 90.227 33.772 136.336 1.00 84.01 202 SER M N 1
ATOM 4644 C CA . SER C 3 202 ? 89.851 34.166 137.681 1.00 82.65 202 SER M CA 1
ATOM 4645 C C . SER C 3 202 ? 89.129 35.472 137.601 1.00 81.16 202 SER M C 1
ATOM 4646 O O . SER C 3 202 ? 89.488 36.313 136.771 1.00 81.01 202 SER M O 1
ATOM 4649 N N . PRO C 3 203 ? 88.244 35.766 138.567 1.00 80.02 203 PRO M N 1
ATOM 4650 C CA . PRO C 3 203 ? 87.664 37.122 138.627 1.00 79.07 203 PRO M CA 1
ATOM 4651 C C . PRO C 3 203 ? 88.742 38.202 138.858 1.00 78.10 203 PRO M C 1
ATOM 4652 O O . PRO C 3 203 ? 88.462 39.385 138.683 1.00 78.05 203 PRO M O 1
ATOM 4656 N N . LEU C 3 204 ? 89.993 37.782 139.202 1.00 77.39 204 LEU M N 1
ATOM 4657 C CA . LEU C 3 204 ? 91.191 38.602 139.373 1.00 77.05 204 LEU M CA 1
ATOM 4658 C C . LEU C 3 204 ? 91.390 39.419 138.088 1.00 77.69 204 LEU M C 1
ATOM 4659 O O . LEU C 3 204 ? 91.432 40.651 138.145 1.00 78.03 204 LEU M O 1
ATOM 4664 N N . GLU C 3 205 ? 91.420 38.735 136.918 1.00 77.57 205 GLU M N 1
ATOM 4665 C CA . GLU C 3 205 ? 91.506 39.377 135.607 1.00 77.55 205 GLU M CA 1
ATOM 4666 C C . GLU C 3 205 ? 90.224 40.190 135.421 1.00 77.23 205 GLU M C 1
ATOM 4667 O O . GLU C 3 205 ? 89.129 39.628 135.389 1.00 77.50 205 GLU M O 1
ATOM 4673 N N . ARG C 3 206 ? 90.363 41.503 135.362 1.00 76.63 206 ARG M N 1
ATOM 4674 C CA . ARG C 3 206 ? 89.253 42.425 135.275 1.00 76.98 206 ARG M CA 1
ATOM 4675 C C . ARG C 3 206 ? 88.313 42.176 134.116 1.00 77.68 206 ARG M C 1
ATOM 4676 O O . ARG C 3 206 ? 87.161 42.594 134.185 1.00 77.92 206 ARG M O 1
ATOM 4684 N N . TYR C 3 207 ? 88.794 41.527 133.044 1.00 77.71 207 TYR M N 1
ATOM 4685 C CA . TYR C 3 207 ? 87.972 41.274 131.869 1.00 77.95 207 TYR M CA 1
ATOM 4686 C C . TYR C 3 207 ? 87.499 39.825 131.743 1.00 76.90 207 TYR M C 1
ATOM 4687 O O . TYR C 3 207 ? 87.209 39.363 130.640 1.00 77.05 207 TYR M O 1
ATOM 4696 N N . TYR C 3 208 ? 87.378 39.131 132.874 1.00 75.85 208 TYR M N 1
ATOM 4697 C CA . TYR C 3 208 ? 86.960 37.740 132.940 1.00 75.40 208 TYR M CA 1
ATOM 4698 C C . TYR C 3 208 ? 85.445 37.610 133.116 1.00 74.81 208 TYR M C 1
ATOM 4699 O O . TYR C 3 208 ? 84.827 38.455 133.763 1.00 74.99 208 TYR M O 1
ATOM 4708 N N . ASP C 3 209 ? 84.864 36.536 132.557 1.00 73.86 209 ASP M N 1
ATOM 4709 C CA . ASP C 3 209 ? 83.441 36.216 132.630 1.00 73.73 209 ASP M CA 1
ATOM 4710 C C . ASP C 3 209 ? 82.574 37.226 131.857 1.00 73.16 209 ASP M C 1
ATOM 4711 O O . ASP C 3 209 ? 83.119 38.149 131.255 1.00 72.90 209 ASP M O 1
ATOM 4716 N N . TYR C 3 210 ? 81.228 37.053 131.825 1.00 73.00 210 TYR M N 1
ATOM 4717 C CA . TYR C 3 210 ? 80.351 37.953 131.075 1.00 73.86 210 TYR M CA 1
ATOM 4718 C C . TYR C 3 210 ? 80.610 39.418 131.398 1.00 75.17 210 TYR M C 1
ATOM 4719 O O . TYR C 3 210 ? 80.841 40.220 130.495 1.00 75.32 210 TYR M O 1
ATOM 4728 N N . SER C 3 211 ? 80.652 39.727 132.701 1.00 75.98 211 SER M N 1
ATOM 4729 C CA . SER C 3 211 ? 80.859 41.062 133.258 1.00 76.95 211 SER M CA 1
ATOM 4730 C C . SER C 3 211 ? 82.130 41.696 132.732 1.00 77.35 211 SER M C 1
ATOM 4731 O O . SER C 3 211 ? 82.081 42.798 132.215 1.00 77.08 211 SER M O 1
ATOM 4734 N N . GLY C 3 212 ? 83.243 40.981 132.824 1.00 78.33 212 GLY M N 1
ATOM 4735 C CA . GLY C 3 212 ? 84.535 41.483 132.381 1.00 79.94 212 GLY M CA 1
ATOM 4736 C C . GLY C 3 212 ? 84.671 41.599 130.882 1.00 81.39 212 GLY M C 1
ATOM 4737 O O . GLY C 3 212 ? 85.251 42.566 130.393 1.00 81.65 212 GLY M O 1
ATOM 4738 N N . ALA C 3 213 ? 84.138 40.627 130.134 1.00 82.10 213 ALA M N 1
ATOM 4739 C CA . ALA C 3 213 ? 84.198 40.670 128.675 1.00 83.20 213 ALA M CA 1
ATOM 4740 C C . ALA C 3 213 ? 83.431 41.888 128.156 1.00 84.12 213 ALA M C 1
ATOM 4741 O O . ALA C 3 213 ? 83.920 42.582 127.267 1.00 84.64 213 ALA M O 1
ATOM 4743 N N . PHE C 3 214 ? 82.268 42.185 128.751 1.00 83.92 214 PHE M N 1
ATOM 4744 C CA . PHE C 3 214 ? 81.501 43.362 128.362 1.00 84.24 214 PHE M CA 1
ATOM 4745 C C . PHE C 3 214 ? 82.235 44.639 128.763 1.00 84.85 214 PHE M C 1
ATOM 4746 O O . PHE C 3 214 ? 82.171 45.642 128.054 1.00 84.94 214 PHE M O 1
ATOM 4754 N N . ARG C 3 215 ? 82.905 44.615 129.911 1.00 85.22 215 ARG M N 1
ATOM 4755 C CA . ARG C 3 215 ? 83.692 45.747 130.374 1.00 86.04 215 ARG M CA 1
ATOM 4756 C C . ARG C 3 215 ? 84.853 46.000 129.409 1.00 86.51 215 ARG M C 1
ATOM 4757 O O . ARG C 3 215 ? 85.179 47.147 129.146 1.00 86.50 215 ARG M O 1
ATOM 4765 N N . CYS C 3 216 ? 85.430 44.941 128.839 1.00 86.86 216 CYS M N 1
ATOM 4766 C CA . CYS C 3 216 ? 86.519 45.037 127.869 1.00 87.80 216 CYS M CA 1
ATOM 4767 C C . CYS C 3 216 ? 86.091 45.850 126.652 1.00 88.18 216 CYS M C 1
ATOM 4768 O O . CYS C 3 216 ? 86.857 46.677 126.170 1.00 88.19 216 CYS M O 1
ATOM 4771 N N . LEU C 3 217 ? 84.855 45.650 126.200 1.00 88.33 217 LEU M N 1
ATOM 4772 C CA . LEU C 3 217 ? 84.284 46.356 125.068 1.00 89.13 217 LEU M CA 1
ATOM 4773 C C . LEU C 3 217 ? 84.117 47.826 125.430 1.00 90.76 217 LEU M C 1
ATOM 4774 O O . LEU C 3 217 ? 84.602 48.689 124.702 1.00 91.00 217 LEU M O 1
ATOM 4779 N N . ALA C 3 218 ? 83.426 48.108 126.555 1.00 91.74 218 ALA M N 1
ATOM 4780 C CA . ALA C 3 218 ? 83.080 49.452 126.998 1.00 92.62 218 ALA M CA 1
ATOM 4781 C C . ALA C 3 218 ? 84.272 50.313 127.459 1.00 93.92 218 ALA M C 1
ATOM 4782 O O . ALA C 3 218 ? 84.206 51.539 127.348 1.00 94.36 218 ALA M O 1
ATOM 4784 N N . GLU C 3 219 ? 85.359 49.698 127.948 1.00 94.28 219 GLU M N 1
ATOM 4785 C CA . GLU C 3 219 ? 86.563 50.464 128.310 1.00 95.44 219 GLU M CA 1
ATOM 4786 C C . GLU C 3 219 ? 87.480 50.768 127.098 1.00 96.23 219 GLU M C 1
ATOM 4787 O O . GLU C 3 219 ? 88.600 51.265 127.289 1.00 96.48 219 GLU M O 1
ATOM 4793 N N . GLY C 3 220 ? 87.004 50.436 125.886 1.00 96.18 220 GLY M N 1
ATOM 4794 C CA . GLY C 3 220 ? 87.675 50.687 124.622 1.00 96.43 220 GLY M CA 1
ATOM 4795 C C . GLY C 3 220 ? 88.717 49.682 124.178 1.00 96.38 220 GLY M C 1
ATOM 4796 O O . GLY C 3 220 ? 89.081 49.679 122.997 1.00 97.16 220 GLY M O 1
ATOM 4797 N N . ALA C 3 221 ? 89.226 48.836 125.100 1.00 95.20 221 ALA M N 1
ATOM 4798 C CA . ALA C 3 221 ? 90.276 47.867 124.771 1.00 94.44 221 ALA M CA 1
ATOM 4799 C C . ALA C 3 221 ? 89.921 46.970 123.591 1.00 93.47 221 ALA M C 1
ATOM 4800 O O . ALA C 3 221 ? 90.751 46.764 122.724 1.00 93.64 221 ALA M O 1
ATOM 4802 N N . GLY C 3 222 ? 88.683 46.501 123.537 1.00 92.42 222 GLY M N 1
ATOM 4803 C CA . GLY C 3 222 ? 88.205 45.652 122.456 1.00 91.88 222 GLY M CA 1
ATOM 4804 C C . GLY C 3 222 ? 87.036 46.265 121.715 1.00 91.30 222 GLY M C 1
ATOM 4805 O O . GLY C 3 222 ? 86.393 47.208 122.193 1.00 91.75 222 GLY M O 1
ATOM 4806 N N . ASP C 3 223 ? 86.759 45.743 120.535 1.00 90.19 223 ASP M N 1
ATOM 4807 C CA . ASP C 3 223 ? 85.684 46.250 119.694 1.00 89.55 223 ASP M CA 1
ATOM 4808 C C . ASP C 3 223 ? 84.450 45.338 119.650 1.00 87.89 223 ASP M C 1
ATOM 4809 O O . ASP C 3 223 ? 83.381 45.786 119.243 1.00 87.85 223 ASP M O 1
ATOM 4814 N N . VAL C 3 224 ? 84.593 44.074 120.054 1.00 86.17 224 VAL M N 1
ATOM 4815 C CA . VAL C 3 224 ? 83.485 43.126 120.066 1.00 85.20 224 VAL M CA 1
ATOM 4816 C C . VAL C 3 224 ? 83.571 42.264 121.324 1.00 84.18 224 VAL M C 1
ATOM 4817 O O . VAL C 3 224 ? 84.659 42.039 121.856 1.00 84.37 224 VAL M O 1
ATOM 4821 N N . ALA C 3 225 ? 82.424 41.805 121.821 1.00 82.78 225 ALA M N 1
ATOM 4822 C CA . ALA C 3 225 ? 82.392 40.962 123.000 1.00 81.85 225 ALA M CA 1
ATOM 4823 C C . ALA C 3 225 ? 81.325 39.885 122.854 1.00 80.55 225 ALA M C 1
ATOM 4824 O O . ALA C 3 225 ? 80.186 40.183 122.520 1.00 80.38 225 ALA M O 1
ATOM 4826 N N . PHE C 3 226 ? 81.703 38.629 123.102 1.00 79.52 226 PHE M N 1
ATOM 4827 C CA . PHE C 3 226 ? 80.818 37.468 122.989 1.00 78.90 226 PHE M CA 1
ATOM 4828 C C . PHE C 3 226 ? 80.337 37.148 124.384 1.00 78.06 226 PHE M C 1
ATOM 4829 O O . PHE C 3 226 ? 81.085 36.601 125.180 1.00 78.04 226 PHE M O 1
ATOM 4837 N N . VAL C 3 227 ? 79.113 37.589 124.709 1.00 77.18 227 VAL M N 1
ATOM 4838 C CA . VAL C 3 227 ? 78.496 37.485 126.032 1.00 76.27 227 VAL M CA 1
ATOM 4839 C C . VAL C 3 227 ? 77.038 36.960 125.932 1.00 76.05 227 VAL M C 1
ATOM 4840 O O . VAL C 3 227 ? 76.571 36.622 124.853 1.00 76.41 227 VAL M O 1
ATOM 4844 N N . LYS C 3 228 ? 76.351 36.814 127.059 1.00 75.50 228 LYS M N 1
ATOM 4845 C CA . LYS C 3 228 ? 74.976 36.365 127.112 1.00 75.32 228 LYS M CA 1
ATOM 4846 C C . LYS C 3 228 ? 74.044 37.451 126.526 1.00 75.56 228 LYS M C 1
ATOM 4847 O O . LYS C 3 228 ? 74.446 38.605 126.319 1.00 75.60 228 LYS M O 1
ATOM 4853 N N . HIS C 3 229 ? 72.786 37.081 126.284 1.00 75.51 229 HIS M N 1
ATOM 4854 C CA . HIS C 3 229 ? 71.786 38.032 125.816 1.00 75.85 229 HIS M CA 1
ATOM 4855 C C . HIS C 3 229 ? 71.442 39.046 126.903 1.00 76.91 229 HIS M C 1
ATOM 4856 O O . HIS C 3 229 ? 71.220 40.217 126.609 1.00 77.29 229 HIS M O 1
ATOM 4863 N N . SER C 3 230 ? 71.413 38.603 128.158 1.00 77.20 230 SER M N 1
ATOM 4864 C CA . SER C 3 230 ? 71.017 39.445 129.267 1.00 77.69 230 SER M CA 1
ATOM 4865 C C . SER C 3 230 ? 72.121 40.257 129.909 1.00 78.01 230 SER M C 1
ATOM 4866 O O . SER C 3 230 ? 71.792 41.105 130.727 1.00 78.11 230 SER M O 1
ATOM 4869 N N . THR C 3 231 ? 73.393 40.058 129.544 1.00 78.21 231 THR M N 1
ATOM 4870 C CA . THR C 3 231 ? 74.478 40.746 130.239 1.00 79.50 231 THR M CA 1
ATOM 4871 C C . THR C 3 231 ? 74.588 42.238 129.973 1.00 81.37 231 THR M C 1
ATOM 4872 O O . THR C 3 231 ? 75.266 42.933 130.733 1.00 81.41 231 THR M O 1
ATOM 4876 N N . VAL C 3 232 ? 73.910 42.742 128.944 1.00 82.79 232 VAL M N 1
ATOM 4877 C CA . VAL C 3 232 ? 73.984 44.171 128.642 1.00 84.11 232 VAL M CA 1
ATOM 4878 C C . VAL C 3 232 ? 73.018 44.928 129.529 1.00 85.54 232 VAL M C 1
ATOM 4879 O O . VAL C 3 232 ? 73.397 45.971 130.065 1.00 85.98 232 VAL M O 1
ATOM 4883 N N . LEU C 3 233 ? 71.801 44.390 129.750 1.00 86.29 233 LEU M N 1
ATOM 4884 C CA . LEU C 3 233 ? 70.867 45.043 130.676 1.00 87.71 233 LEU M CA 1
ATOM 4885 C C . LEU C 3 233 ? 71.377 44.923 132.126 1.00 88.49 233 LEU M C 1
ATOM 4886 O O . LEU C 3 233 ? 71.120 45.823 132.933 1.00 89.19 233 LEU M O 1
ATOM 4891 N N . GLU C 3 234 ? 72.099 43.821 132.449 1.00 87.84 234 GLU M N 1
ATOM 4892 C CA . GLU C 3 234 ? 72.637 43.551 133.772 1.00 87.46 234 GLU M CA 1
ATOM 4893 C C . GLU C 3 234 ? 73.781 44.445 134.165 1.00 87.57 234 GLU M C 1
ATOM 4894 O O . GLU C 3 234 ? 74.084 44.517 135.339 1.00 87.42 234 GLU M O 1
ATOM 4900 N N . ASN C 3 235 ? 74.445 45.090 133.214 1.00 88.21 235 ASN M N 1
ATOM 4901 C CA . ASN C 3 235 ? 75.582 45.958 133.513 1.00 89.45 235 ASN M CA 1
ATOM 4902 C C . ASN C 3 235 ? 75.424 47.400 133.009 1.00 90.95 235 ASN M C 1
ATOM 4903 O O . ASN C 3 235 ? 76.394 48.156 132.992 1.00 91.06 235 ASN M O 1
ATOM 4908 N N . THR C 3 236 ? 74.210 47.789 132.617 1.00 91.96 236 THR M N 1
ATOM 4909 C CA . THR C 3 236 ? 73.903 49.150 132.181 1.00 93.35 236 THR M CA 1
ATOM 4910 C C . THR C 3 236 ? 72.604 49.623 132.895 1.00 94.46 236 THR M C 1
ATOM 4911 O O . THR C 3 236 ? 72.087 48.915 133.773 1.00 94.55 236 THR M O 1
ATOM 4915 N N . ASP C 3 237 ? 72.094 50.829 132.545 1.00 94.81 237 ASP M N 1
ATOM 4916 C CA . ASP C 3 237 ? 70.868 51.366 133.109 1.00 95.55 237 ASP M CA 1
ATOM 4917 C C . ASP C 3 237 ? 70.949 51.470 134.619 1.00 95.59 237 ASP M C 1
ATOM 4918 O O . ASP C 3 237 ? 70.017 51.082 135.325 1.00 95.70 237 ASP M O 1
ATOM 4923 N N . GLY C 3 238 ? 72.090 51.956 135.104 1.00 95.19 238 GLY M N 1
ATOM 4924 C CA . GLY C 3 238 ? 72.318 52.114 136.533 1.00 94.97 238 GLY M CA 1
ATOM 4925 C C . GLY C 3 238 ? 72.757 50.850 137.249 1.00 94.38 238 GLY M C 1
ATOM 4926 O O . GLY C 3 238 ? 73.189 50.916 138.403 1.00 94.84 238 GLY M O 1
ATOM 4927 N N . LYS C 3 239 ? 72.657 49.682 136.580 1.00 92.89 239 LYS M N 1
ATOM 4928 C CA . LYS C 3 239 ? 73.114 48.411 137.142 1.00 91.49 239 LYS M CA 1
ATOM 4929 C C . LYS C 3 239 ? 74.632 48.221 136.962 1.00 91.03 239 LYS M C 1
ATOM 4930 O O . LYS C 3 239 ? 75.176 47.244 137.459 1.00 91.15 239 LYS M O 1
ATOM 4936 N N . THR C 3 240 ? 75.336 49.176 136.305 1.00 90.53 240 THR M N 1
ATOM 4937 C CA . THR C 3 240 ? 76.788 49.156 136.133 1.00 90.65 240 THR M CA 1
ATOM 4938 C C . THR C 3 240 ? 77.451 49.086 137.497 1.00 91.05 240 THR M C 1
ATOM 4939 O O . THR C 3 240 ? 76.990 49.747 138.429 1.00 91.12 240 THR M O 1
ATOM 4943 N N . LEU C 3 241 ? 78.491 48.252 137.640 1.00 91.13 241 LEU M N 1
ATOM 4944 C CA . LEU C 3 241 ? 79.200 48.149 138.912 1.00 91.66 241 LEU M CA 1
ATOM 4945 C C . LEU C 3 241 ? 79.869 49.477 139.231 1.00 92.29 241 LEU M C 1
ATOM 4946 O O . LEU C 3 241 ? 80.425 50.123 138.339 1.00 92.42 241 LEU M O 1
ATOM 4951 N N . PRO C 3 242 ? 79.759 49.934 140.487 1.00 92.45 242 PRO M N 1
ATOM 4952 C CA . PRO C 3 242 ? 80.383 51.213 140.855 1.00 92.49 242 PRO M CA 1
ATOM 4953 C C . PRO C 3 242 ? 81.881 51.286 140.545 1.00 92.46 242 PRO M C 1
ATOM 4954 O O . PRO C 3 242 ? 82.320 52.283 139.986 1.00 92.35 242 PRO M O 1
ATOM 4958 N N . SER C 3 243 ? 82.648 50.220 140.849 1.00 92.38 243 SER M N 1
ATOM 4959 C CA . SER C 3 243 ? 84.091 50.175 140.607 1.00 92.92 243 SER M CA 1
ATOM 4960 C C . SER C 3 243 ? 84.490 50.614 139.189 1.00 93.50 243 SER M C 1
ATOM 4961 O O . SER C 3 243 ? 85.552 51.212 139.015 1.00 93.27 243 SER M O 1
ATOM 4964 N N . TRP C 3 244 ? 83.625 50.372 138.192 1.00 94.12 244 TRP M N 1
ATOM 4965 C CA . TRP C 3 244 ? 83.900 50.842 136.836 1.00 95.33 244 TRP M CA 1
ATOM 4966 C C . TRP C 3 244 ? 83.407 52.301 136.806 1.00 97.29 244 TRP M C 1
ATOM 4967 O O . TRP C 3 244 ? 82.210 52.509 136.573 1.00 97.83 244 TRP M O 1
ATOM 4978 N N . GLY C 3 245 ? 84.289 53.268 137.110 1.00 97.92 245 GLY M N 1
ATOM 4979 C CA . GLY C 3 245 ? 83.956 54.695 137.129 1.00 98.91 245 GLY M CA 1
ATOM 4980 C C . GLY C 3 245 ? 83.381 55.178 135.810 1.00 99.95 245 GLY M C 1
ATOM 4981 O O . GLY C 3 245 ? 84.090 55.724 134.966 1.00 100.13 245 GLY M O 1
ATOM 4982 N N . GLN C 3 246 ? 82.078 54.981 135.646 1.00 100.45 246 GLN M N 1
ATOM 4983 C CA . GLN C 3 246 ? 81.256 55.197 134.460 1.00 101.48 246 GLN M CA 1
ATOM 4984 C C . GLN C 3 246 ? 79.799 54.838 134.857 1.00 101.99 246 GLN M C 1
ATOM 4985 O O . GLN C 3 246 ? 79.528 54.505 136.016 1.00 102.13 246 GLN M O 1
ATOM 4991 N N . ALA C 3 247 ? 78.860 54.895 133.908 1.00 102.18 247 ALA M N 1
ATOM 4992 C CA . ALA C 3 247 ? 77.464 54.531 134.163 1.00 103.02 247 ALA M CA 1
ATOM 4993 C C . ALA C 3 247 ? 76.807 54.205 132.823 1.00 103.90 247 ALA M C 1
ATOM 4994 O O . ALA C 3 247 ? 75.782 54.775 132.466 1.00 104.31 247 ALA M O 1
ATOM 4996 N N . LEU C 3 248 ? 77.418 53.280 132.083 1.00 104.08 248 LEU M N 1
ATOM 4997 C CA . LEU C 3 248 ? 77.040 52.862 130.730 1.00 104.73 248 LEU M CA 1
ATOM 4998 C C . LEU C 3 248 ? 75.533 52.719 130.483 1.00 104.78 248 LEU M C 1
ATOM 4999 O O . LEU C 3 248 ? 74.788 52.234 131.337 1.00 104.82 248 LEU M O 1
ATOM 5004 N N . LEU C 3 249 ? 75.096 53.169 129.304 1.00 104.57 249 LEU M N 1
ATOM 5005 C CA . LEU C 3 249 ? 73.698 53.119 128.904 1.00 104.81 249 LEU M CA 1
ATOM 5006 C C . LEU C 3 249 ? 73.486 52.031 127.873 1.00 104.55 249 LEU M C 1
ATOM 5007 O O . LEU C 3 249 ? 74.353 51.775 127.040 1.00 104.29 249 LEU M O 1
ATOM 5012 N N . SER C 3 250 ? 72.317 51.410 127.923 1.00 104.53 250 SER M N 1
ATOM 5013 C CA . SER C 3 250 ? 71.946 50.285 127.074 1.00 105.18 250 SER M CA 1
ATOM 5014 C C . SER C 3 250 ? 71.858 50.603 125.591 1.00 105.38 250 SER M C 1
ATOM 5015 O O . SER C 3 250 ? 72.077 49.718 124.760 1.00 105.69 250 SER M O 1
ATOM 5018 N N . GLN C 3 251 ? 71.503 51.844 125.250 1.00 105.05 251 GLN M N 1
ATOM 5019 C CA . GLN C 3 251 ? 71.400 52.228 123.848 1.00 104.97 251 GLN M CA 1
ATOM 5020 C C . GLN C 3 251 ? 72.740 52.658 123.251 1.00 104.12 251 GLN M C 1
ATOM 5021 O O . GLN C 3 251 ? 72.749 53.157 122.138 1.00 104.79 251 GLN M O 1
ATOM 5027 N N . ASP C 3 252 ? 73.863 52.466 123.956 1.00 102.59 252 ASP M N 1
ATOM 5028 C CA . ASP C 3 252 ? 75.184 52.737 123.384 1.00 101.82 252 ASP M CA 1
ATOM 5029 C C . ASP C 3 252 ? 75.817 51.457 122.816 1.00 100.52 252 ASP M C 1
ATOM 5030 O O . ASP C 3 252 ? 77.026 51.448 122.584 1.00 100.52 252 ASP M O 1
ATOM 5035 N N . PHE C 3 253 ? 75.025 50.371 122.636 1.00 99.25 253 PHE M N 1
ATOM 5036 C CA . PHE C 3 253 ? 75.490 49.056 122.224 1.00 98.40 253 PHE M CA 1
ATOM 5037 C C . PHE C 3 253 ? 74.469 48.351 121.332 1.00 98.32 253 PHE M C 1
ATOM 5038 O O . PHE C 3 253 ? 73.274 48.655 121.368 1.00 98.31 253 PHE M O 1
ATOM 5046 N N . GLU C 3 254 ? 74.947 47.377 120.553 1.00 98.16 254 GLU M N 1
ATOM 5047 C CA . GLU C 3 254 ? 74.139 46.615 119.615 1.00 98.39 254 GLU M CA 1
ATOM 5048 C C . GLU C 3 254 ? 74.630 45.188 119.443 1.00 98.20 254 GLU M C 1
ATOM 5049 O O . GLU C 3 254 ? 75.822 44.911 119.504 1.00 97.91 254 GLU M O 1
ATOM 5055 N N . LEU C 3 255 ? 73.703 44.300 119.137 1.00 98.39 255 LEU M N 1
ATOM 5056 C CA . LEU C 3 255 ? 73.996 42.901 118.857 1.00 99.07 255 LEU M CA 1
ATOM 5057 C C . LEU C 3 255 ? 74.324 42.739 117.360 1.00 99.63 255 LEU M C 1
ATOM 5058 O O . LEU C 3 255 ? 74.094 43.652 116.567 1.00 99.98 255 LEU M O 1
ATOM 5063 N N . LEU C 3 256 ? 74.823 41.560 116.964 1.00 99.48 256 LEU M N 1
ATOM 5064 C CA . LEU C 3 256 ? 75.110 41.264 115.566 1.00 99.57 256 LEU M CA 1
ATOM 5065 C C . LEU C 3 256 ? 74.331 40.010 115.186 1.00 100.64 256 LEU M C 1
ATOM 5066 O O . LEU C 3 256 ? 74.373 39.019 115.915 1.00 100.73 256 LEU M O 1
ATOM 5071 N N . CYS C 3 257 ? 73.572 40.065 114.084 1.00 101.42 257 CYS M N 1
ATOM 5072 C CA . CYS C 3 257 ? 72.721 38.947 113.681 1.00 102.68 257 CYS M CA 1
ATOM 5073 C C . CYS C 3 257 ? 73.387 38.023 112.713 1.00 103.79 257 CYS M C 1
ATOM 5074 O O . CYS C 3 257 ? 74.242 38.457 111.943 1.00 104.05 257 CYS M O 1
ATOM 5077 N N . ARG C 3 258 ? 72.972 36.747 112.718 1.00 104.38 258 ARG M N 1
ATOM 5078 C CA . ARG C 3 258 ? 73.492 35.765 111.775 1.00 105.45 258 ARG M CA 1
ATOM 5079 C C . ARG C 3 258 ? 73.218 36.189 110.317 1.00 106.86 258 ARG M C 1
ATOM 5080 O O . ARG C 3 258 ? 74.007 35.858 109.429 1.00 107.28 258 ARG M O 1
ATOM 5088 N N . ASP C 3 259 ? 72.125 36.948 110.077 1.00 107.21 259 ASP M N 1
ATOM 5089 C CA . ASP C 3 259 ? 71.795 37.450 108.749 1.00 107.78 259 ASP M CA 1
ATOM 5090 C C . ASP C 3 259 ? 72.894 38.368 108.213 1.00 107.96 259 ASP M C 1
ATOM 5091 O O . ASP C 3 259 ? 73.298 38.231 107.063 1.00 108.28 259 ASP M O 1
ATOM 5096 N N . GLY C 3 260 ? 73.415 39.242 109.059 1.00 107.77 260 GLY M N 1
ATOM 5097 C CA . GLY C 3 260 ? 74.467 40.166 108.657 1.00 108.32 260 GLY M CA 1
ATOM 5098 C C . GLY C 3 260 ? 74.202 41.612 109.025 1.00 108.92 260 GLY M C 1
ATOM 5099 O O . GLY C 3 260 ? 74.974 42.501 108.658 1.00 108.79 260 GLY M O 1
ATOM 5100 N N . SER C 3 261 ? 73.120 41.863 109.772 1.00 109.40 261 SER M N 1
ATOM 5101 C CA . SER C 3 261 ? 72.752 43.208 110.200 1.00 110.30 261 SER M CA 1
ATOM 5102 C C . SER C 3 261 ? 72.937 43.387 111.716 1.00 110.83 261 SER M C 1
ATOM 5103 O O . SER C 3 261 ? 73.059 42.405 112.457 1.00 111.14 261 SER M O 1
ATOM 5106 N N . ARG C 3 262 ? 72.976 44.649 112.170 1.00 110.54 262 ARG M N 1
ATOM 5107 C CA . ARG C 3 262 ? 73.138 44.970 113.585 1.00 110.52 262 ARG M CA 1
ATOM 5108 C C . ARG C 3 262 ? 71.795 45.416 114.179 1.00 110.40 262 ARG M C 1
ATOM 5109 O O . ARG C 3 262 ? 71.265 46.480 113.846 1.00 110.55 262 ARG M O 1
ATOM 5117 N N . ALA C 3 263 ? 71.237 44.579 115.046 1.00 109.82 263 ALA M N 1
ATOM 5118 C CA . ALA C 3 263 ? 69.963 44.849 115.705 1.00 109.51 263 ALA M CA 1
ATOM 5119 C C . ALA C 3 263 ? 70.212 45.562 117.087 1.00 108.92 263 ALA M C 1
ATOM 5120 O O . ALA C 3 263 ? 71.336 45.983 117.356 1.00 108.98 263 ALA M O 1
ATOM 5122 N N . ASP C 3 264 ? 69.170 45.787 117.906 1.00 108.23 264 ASP M N 1
ATOM 5123 C CA . ASP C 3 264 ? 69.321 46.368 119.220 1.00 107.85 264 ASP M CA 1
ATOM 5124 C C . ASP C 3 264 ? 69.307 45.277 120.287 1.00 106.65 264 ASP M C 1
ATOM 5125 O O . ASP C 3 264 ? 68.833 44.157 120.055 1.00 106.70 264 ASP M O 1
ATOM 5130 N N . VAL C 3 265 ? 69.828 45.617 121.463 1.00 105.23 265 VAL M N 1
ATOM 5131 C CA . VAL C 3 265 ? 69.946 44.707 122.597 1.00 104.13 265 VAL M CA 1
ATOM 5132 C C . VAL C 3 265 ? 68.612 44.074 123.014 1.00 103.19 265 VAL M C 1
ATOM 5133 O O . VAL C 3 265 ? 68.599 42.976 123.568 1.00 103.51 265 VAL M O 1
ATOM 5137 N N . THR C 3 266 ? 67.497 44.750 122.742 1.00 101.89 266 THR M N 1
ATOM 5138 C CA . THR C 3 266 ? 66.175 44.273 123.130 1.00 101.02 266 THR M CA 1
ATOM 5139 C C . THR C 3 266 ? 65.695 43.090 122.274 1.00 99.29 266 THR M C 1
ATOM 5140 O O . THR C 3 266 ? 65.053 42.172 122.783 1.00 98.54 266 THR M O 1
ATOM 5144 N N . GLU C 3 267 ? 66.037 43.099 120.984 1.00 98.54 267 GLU M N 1
ATOM 5145 C CA . GLU C 3 267 ? 65.630 42.033 120.074 1.00 98.08 267 GLU M CA 1
ATOM 5146 C C . GLU C 3 267 ? 66.647 40.909 120.012 1.00 96.05 267 GLU M C 1
ATOM 5147 O O . GLU C 3 267 ? 67.081 40.508 118.931 1.00 95.93 267 GLU M O 1
ATOM 5153 N N . TRP C 3 268 ? 67.027 40.395 121.177 1.00 94.25 268 TRP M N 1
ATOM 5154 C CA . TRP C 3 268 ? 67.926 39.246 121.240 1.00 92.78 268 TRP M CA 1
ATOM 5155 C C . TRP C 3 268 ? 67.180 37.943 120.882 1.00 92.27 268 TRP M C 1
ATOM 5156 O O . TRP C 3 268 ? 67.825 36.947 120.564 1.00 92.15 268 TRP M O 1
ATOM 5167 N N . ARG C 3 269 ? 65.828 37.941 120.953 1.00 91.83 269 ARG M N 1
ATOM 5168 C CA . ARG C 3 269 ? 65.009 36.786 120.593 1.00 91.82 269 ARG M CA 1
ATOM 5169 C C . ARG C 3 269 ? 65.086 36.464 119.097 1.00 92.78 269 ARG M C 1
ATOM 5170 O O . ARG C 3 269 ? 64.764 35.343 118.694 1.00 92.92 269 ARG M O 1
ATOM 5178 N N . GLN C 3 270 ? 65.532 37.439 118.282 1.00 93.20 270 GLN M N 1
ATOM 5179 C CA . GLN C 3 270 ? 65.741 37.286 116.857 1.00 94.06 270 GLN M CA 1
ATOM 5180 C C . GLN C 3 270 ? 67.235 37.315 116.537 1.00 94.22 270 GLN M C 1
ATOM 5181 O O . GLN C 3 270 ? 67.686 36.554 115.683 1.00 94.96 270 GLN M O 1
ATOM 5187 N N . CYS C 3 271 ? 68.005 38.161 117.248 1.00 93.36 271 CYS M N 1
ATOM 5188 C CA . CYS C 3 271 ? 69.429 38.395 117.026 1.00 92.93 271 CYS M CA 1
ATOM 5189 C C . CYS C 3 271 ? 70.365 37.693 118.038 1.00 90.29 271 CYS M C 1
ATOM 5190 O O . CYS C 3 271 ? 70.876 38.331 118.960 1.00 90.31 271 CYS M O 1
ATOM 5193 N N . HIS C 3 272 ? 70.624 36.403 117.827 1.00 87.68 272 HIS M N 1
ATOM 5194 C CA . HIS C 3 272 ? 71.494 35.613 118.689 1.00 85.61 272 HIS M CA 1
ATOM 5195 C C . HIS C 3 272 ? 72.261 34.578 117.880 1.00 83.49 272 HIS M C 1
ATOM 5196 O O . HIS C 3 272 ? 71.851 34.237 116.777 1.00 83.83 272 HIS M O 1
ATOM 5203 N N . LEU C 3 273 ? 73.370 34.067 118.425 1.00 81.21 273 LEU M N 1
ATOM 5204 C CA . LEU C 3 273 ? 74.197 33.068 117.752 1.00 79.29 273 LEU M CA 1
ATOM 5205 C C . LEU C 3 273 ? 73.829 31.621 118.075 1.00 78.91 273 LEU M C 1
ATOM 5206 O O . LEU C 3 273 ? 74.092 30.755 117.252 1.00 79.30 273 LEU M O 1
ATOM 5211 N N . ALA C 3 274 ? 73.262 31.330 119.257 1.00 78.18 274 ALA M N 1
ATOM 5212 C CA . ALA C 3 274 ? 72.860 29.962 119.607 1.00 78.56 274 ALA M CA 1
ATOM 5213 C C . ALA C 3 274 ? 72.135 29.905 120.930 1.00 79.38 274 ALA M C 1
ATOM 5214 O O . ALA C 3 274 ? 72.374 30.736 121.798 1.00 79.60 274 ALA M O 1
ATOM 5216 N N . ARG C 3 275 ? 71.258 28.911 121.096 1.00 79.83 275 ARG M N 1
ATOM 5217 C CA . ARG C 3 275 ? 70.570 28.671 122.357 1.00 80.66 275 ARG M CA 1
ATOM 5218 C C . ARG C 3 275 ? 71.376 27.573 122.999 1.00 80.96 275 ARG M C 1
ATOM 5219 O O . ARG C 3 275 ? 71.546 26.489 122.425 1.00 81.31 275 ARG M O 1
ATOM 5227 N N . VAL C 3 276 ? 71.893 27.872 124.183 1.00 80.33 276 VAL M N 1
ATOM 5228 C CA . VAL C 3 276 ? 72.853 27.042 124.890 1.00 79.85 276 VAL M CA 1
ATOM 5229 C C . VAL C 3 276 ? 72.307 26.600 126.221 1.00 78.81 276 VAL M C 1
ATOM 5230 O O . VAL C 3 276 ? 71.537 27.348 126.811 1.00 79.00 276 VAL M O 1
ATOM 5234 N N . PRO C 3 277 ? 72.701 25.419 126.748 1.00 77.90 277 PRO M N 1
ATOM 5235 C CA . PRO C 3 277 ? 72.182 25.002 128.062 1.00 77.89 277 PRO M CA 1
ATOM 5236 C C . PRO C 3 277 ? 72.661 25.881 129.215 1.00 78.39 277 PRO M C 1
ATOM 5237 O O . PRO C 3 277 ? 73.697 26.545 129.122 1.00 78.84 277 PRO M O 1
ATOM 5241 N N . ALA C 3 278 ? 71.915 25.854 130.316 1.00 78.15 278 ALA M N 1
ATOM 5242 C CA . ALA C 3 278 ? 72.207 26.630 131.522 1.00 78.50 278 ALA M CA 1
ATOM 5243 C C . ALA C 3 278 ? 73.423 26.099 132.315 1.00 78.11 278 ALA M C 1
ATOM 5244 O O . ALA C 3 278 ? 73.876 24.984 132.079 1.00 78.22 278 ALA M O 1
ATOM 5246 N N . HIS C 3 279 ? 73.949 26.904 133.244 1.00 77.55 279 HIS M N 1
ATOM 5247 C CA . HIS C 3 279 ? 75.020 26.489 134.119 1.00 78.02 279 HIS M CA 1
ATOM 5248 C C . HIS C 3 279 ? 74.476 25.486 135.154 1.00 79.38 279 HIS M C 1
ATOM 5249 O O . HIS C 3 279 ? 73.254 25.391 135.340 1.00 80.42 279 HIS M O 1
ATOM 5256 N N . ALA C 3 280 ? 75.362 24.722 135.811 1.00 79.25 280 ALA M N 1
ATOM 5257 C CA . ALA C 3 280 ? 74.914 23.715 136.771 1.00 79.89 280 ALA M CA 1
ATOM 5258 C C . ALA C 3 280 ? 75.918 23.485 137.887 1.00 80.71 280 ALA M C 1
ATOM 5259 O O . ALA C 3 280 ? 77.113 23.712 137.723 1.00 80.45 280 ALA M O 1
ATOM 5261 N N . VAL C 3 281 ? 75.416 23.050 139.034 1.00 81.46 281 VAL M N 1
ATOM 5262 C CA . VAL C 3 281 ? 76.211 22.712 140.176 1.00 82.91 281 VAL M CA 1
ATOM 5263 C C . VAL C 3 281 ? 76.799 21.352 139.895 1.00 85.53 281 VAL M C 1
ATOM 5264 O O . VAL C 3 281 ? 76.062 20.387 139.724 1.00 86.05 281 VAL M O 1
ATOM 5268 N N . VAL C 3 282 ? 78.124 21.272 139.830 1.00 86.76 282 VAL M N 1
ATOM 5269 C CA . VAL C 3 282 ? 78.807 20.016 139.614 1.00 88.57 282 VAL M CA 1
ATOM 5270 C C . VAL C 3 282 ? 79.439 19.538 140.917 1.00 90.87 282 VAL M C 1
ATOM 5271 O O . VAL C 3 282 ? 80.075 20.313 141.634 1.00 90.80 282 VAL M O 1
ATOM 5275 N N . VAL C 3 283 ? 79.193 18.270 141.252 1.00 92.54 283 VAL M N 1
ATOM 5276 C CA . VAL C 3 283 ? 79.765 17.593 142.411 1.00 94.45 283 VAL M CA 1
ATOM 5277 C C . VAL C 3 283 ? 80.354 16.251 141.922 1.00 96.51 283 VAL M C 1
ATOM 5278 O O . VAL C 3 283 ? 80.133 15.868 140.772 1.00 96.53 283 VAL M O 1
ATOM 5282 N N . ARG C 3 284 ? 81.099 15.535 142.783 1.00 98.06 284 ARG M N 1
ATOM 5283 C CA . ARG C 3 284 ? 81.662 14.241 142.411 1.00 99.96 284 ARG M CA 1
ATOM 5284 C C . ARG C 3 284 ? 80.579 13.205 142.178 1.00 102.07 284 ARG M C 1
ATOM 5285 O O . ARG C 3 284 ? 79.498 13.288 142.781 1.00 102.66 284 ARG M O 1
ATOM 5293 N N . ALA C 3 285 ? 80.882 12.201 141.338 1.00 102.97 285 ALA M N 1
ATOM 5294 C CA . ALA C 3 285 ? 79.972 11.081 141.118 1.00 104.53 285 ALA M CA 1
ATOM 5295 C C . ALA C 3 285 ? 79.783 10.296 142.447 1.00 106.19 285 ALA M C 1
ATOM 5296 O O . ALA C 3 285 ? 78.695 9.759 142.692 1.00 106.22 285 ALA M O 1
ATOM 5298 N N . ASP C 3 286 ? 80.834 10.282 143.315 1.00 107.18 286 ASP M N 1
ATOM 5299 C CA . ASP C 3 286 ? 80.833 9.676 144.648 1.00 108.42 286 ASP M CA 1
ATOM 5300 C C . ASP C 3 286 ? 79.775 10.366 145.539 1.00 108.74 286 ASP M C 1
ATOM 5301 O O . ASP C 3 286 ? 79.060 9.712 146.300 1.00 108.79 286 ASP M O 1
ATOM 5306 N N . THR C 3 287 ? 79.707 11.689 145.439 1.00 108.77 287 THR M N 1
ATOM 5307 C CA . THR C 3 287 ? 78.843 12.535 146.235 1.00 109.17 287 THR M CA 1
ATOM 5308 C C . THR C 3 287 ? 77.366 12.390 145.877 1.00 108.94 287 THR M C 1
ATOM 5309 O O . THR C 3 287 ? 77.006 12.283 144.706 1.00 108.93 287 THR M O 1
ATOM 5313 N N . ASP C 3 288 ? 76.516 12.381 146.918 1.00 108.54 288 ASP M N 1
ATOM 5314 C CA . ASP C 3 288 ? 75.062 12.325 146.816 1.00 108.54 288 ASP M CA 1
ATOM 5315 C C . ASP C 3 288 ? 74.576 13.518 146.001 1.00 108.09 288 ASP M C 1
ATOM 5316 O O . ASP C 3 288 ? 75.149 14.597 146.086 1.00 108.35 288 ASP M O 1
ATOM 5321 N N . GLY C 3 289 ? 73.546 13.310 145.201 1.00 107.23 289 GLY M N 1
ATOM 5322 C CA . GLY C 3 289 ? 72.984 14.373 144.384 1.00 106.86 289 GLY M CA 1
ATOM 5323 C C . GLY C 3 289 ? 71.805 15.060 145.035 1.00 106.16 289 GLY M C 1
ATOM 5324 O O . GLY C 3 289 ? 71.743 16.288 145.074 1.00 106.19 289 GLY M O 1
ATOM 5325 N N . GLY C 3 290 ? 70.877 14.263 145.560 1.00 105.37 290 GLY M N 1
ATOM 5326 C CA . GLY C 3 290 ? 69.672 14.758 146.218 1.00 104.91 290 GLY M CA 1
ATOM 5327 C C . GLY C 3 290 ? 69.934 15.580 147.463 1.00 104.07 290 GLY M C 1
ATOM 5328 O O . GLY C 3 290 ? 69.118 16.428 147.831 1.00 103.98 290 GLY M O 1
ATOM 5329 N N . LEU C 3 291 ? 71.083 15.342 148.114 1.00 103.18 291 LEU M N 1
ATOM 5330 C CA . LEU C 3 291 ? 71.497 16.068 149.309 1.00 102.68 291 LEU M CA 1
ATOM 5331 C C . LEU C 3 291 ? 71.771 17.535 148.971 1.00 101.64 291 LEU M C 1
ATOM 5332 O O . LEU C 3 291 ? 71.409 18.421 149.748 1.00 101.90 291 LEU M O 1
ATOM 5337 N N . ILE C 3 292 ? 72.382 17.791 147.802 1.00 100.14 292 ILE M N 1
ATOM 5338 C CA . ILE C 3 292 ? 72.736 19.136 147.370 1.00 99.14 292 ILE M CA 1
ATOM 5339 C C . ILE C 3 292 ? 71.514 19.923 146.952 1.00 97.97 292 ILE M C 1
ATOM 5340 O O . ILE C 3 292 ? 71.402 21.099 147.301 1.00 97.74 292 ILE M O 1
ATOM 5345 N N . PHE C 3 293 ? 70.593 19.286 146.228 1.00 97.24 293 PHE M N 1
ATOM 5346 C CA . PHE C 3 293 ? 69.386 19.976 145.812 1.00 97.19 293 PHE M CA 1
ATOM 5347 C C . PHE C 3 293 ? 68.517 20.307 147.016 1.00 97.80 293 PHE M C 1
ATOM 5348 O O . PHE C 3 293 ? 68.018 21.422 147.098 1.00 98.21 293 PHE M O 1
ATOM 5356 N N . ARG C 3 294 ? 68.325 19.356 147.945 1.00 97.60 294 ARG M N 1
ATOM 5357 C CA . ARG C 3 294 ? 67.488 19.609 149.119 1.00 97.82 294 ARG M CA 1
ATOM 5358 C C . ARG C 3 294 ? 68.000 20.788 149.935 1.00 96.96 294 ARG M C 1
ATOM 5359 O O . ARG C 3 294 ? 67.213 21.660 150.309 1.00 97.08 294 ARG M O 1
ATOM 5367 N N . LEU C 3 295 ? 69.323 20.858 150.135 1.00 95.77 295 LEU M N 1
ATOM 5368 C CA . LEU C 3 295 ? 69.914 21.974 150.860 1.00 95.31 295 LEU M CA 1
ATOM 5369 C C . LEU C 3 295 ? 69.636 23.311 150.163 1.00 95.32 295 LEU M C 1
ATOM 5370 O O . LEU C 3 295 ? 69.264 24.283 150.825 1.00 95.51 295 LEU M O 1
ATOM 5375 N N . LEU C 3 296 ? 69.804 23.357 148.839 1.00 94.89 296 LEU M N 1
ATOM 5376 C CA . LEU C 3 296 ? 69.629 24.597 148.100 1.00 95.15 296 LEU M CA 1
ATOM 5377 C C . LEU C 3 296 ? 68.182 24.989 147.896 1.00 95.93 296 LEU M C 1
ATOM 5378 O O . LEU C 3 296 ? 67.873 26.166 148.025 1.00 96.17 296 LEU M O 1
ATOM 5383 N N . ASN C 3 297 ? 67.292 24.038 147.609 1.00 96.43 297 ASN M N 1
ATOM 5384 C CA . ASN C 3 297 ? 65.869 24.355 147.471 1.00 97.50 297 ASN M CA 1
ATOM 5385 C C . ASN C 3 297 ? 65.305 24.767 148.810 1.00 98.74 297 ASN M C 1
ATOM 5386 O O . ASN C 3 297 ? 64.457 25.635 148.838 1.00 98.91 297 ASN M O 1
ATOM 5391 N N . GLU C 3 298 ? 65.805 24.198 149.936 1.00 99.45 298 GLU M N 1
ATOM 5392 C CA . GLU C 3 298 ? 65.367 24.579 151.284 1.00 100.56 298 GLU M CA 1
ATOM 5393 C C . GLU C 3 298 ? 65.570 26.085 151.487 1.00 101.37 298 GLU M C 1
ATOM 5394 O O . GLU C 3 298 ? 64.637 26.778 151.892 1.00 101.54 298 GLU M O 1
ATOM 5400 N N . GLY C 3 299 ? 66.744 26.578 151.091 1.00 101.69 299 GLY M N 1
ATOM 5401 C CA . GLY C 3 299 ? 67.071 27.994 151.160 1.00 102.50 299 GLY M CA 1
ATOM 5402 C C . GLY C 3 299 ? 66.304 28.786 150.132 1.00 103.38 299 GLY M C 1
ATOM 5403 O O . GLY C 3 299 ? 65.526 29.655 150.479 1.00 103.60 299 GLY M O 1
ATOM 5404 N N . GLN C 3 300 ? 66.439 28.435 148.869 1.00 103.88 300 GLN M N 1
ATOM 5405 C CA . GLN C 3 300 ? 65.742 29.094 147.771 1.00 104.97 300 GLN M CA 1
ATOM 5406 C C . GLN C 3 300 ? 64.231 29.242 147.997 1.00 106.45 300 GLN M C 1
ATOM 5407 O O . GLN C 3 300 ? 63.673 30.306 147.724 1.00 106.53 300 GLN M O 1
ATOM 5413 N N . ARG C 3 301 ? 63.584 28.178 148.492 1.00 107.46 301 ARG M N 1
ATOM 5414 C CA . ARG C 3 301 ? 62.154 28.165 148.768 1.00 108.88 301 ARG M CA 1
ATOM 5415 C C . ARG C 3 301 ? 61.820 29.210 149.821 1.00 110.17 301 ARG M C 1
ATOM 5416 O O . ARG C 3 301 ? 60.995 30.091 149.571 1.00 110.18 301 ARG M O 1
ATOM 5424 N N . LEU C 3 302 ? 62.512 29.157 150.970 1.00 111.05 302 LEU M N 1
ATOM 5425 C CA . LEU C 3 302 ? 62.284 30.075 152.083 1.00 112.29 302 LEU M CA 1
ATOM 5426 C C . LEU C 3 302 ? 62.843 31.484 151.895 1.00 113.43 302 LEU M C 1
ATOM 5427 O O . LEU C 3 302 ? 62.552 32.363 152.710 1.00 113.51 302 LEU M O 1
ATOM 5432 N N . PHE C 3 303 ? 63.663 31.702 150.855 1.00 114.14 303 PHE M N 1
ATOM 5433 C CA . PHE C 3 303 ? 64.314 32.988 150.612 1.00 115.20 303 PHE M CA 1
ATOM 5434 C C . PHE C 3 303 ? 64.073 33.520 149.189 1.00 116.28 303 PHE M C 1
ATOM 5435 O O . PHE C 3 303 ? 64.961 33.429 148.336 1.00 116.58 303 PHE M O 1
ATOM 5443 N N . SER C 3 304 ? 62.894 34.120 148.944 1.00 116.64 304 SER M N 1
ATOM 5444 C CA . SER C 3 304 ? 62.562 34.680 147.627 1.00 117.22 304 SER M CA 1
ATOM 5445 C C . SER C 3 304 ? 62.083 36.160 147.641 1.00 117.49 304 SER M C 1
ATOM 5446 O O . SER C 3 304 ? 61.470 36.657 148.594 1.00 117.49 304 SER M O 1
ATOM 5449 N N . SER C 3 308 ? 63.109 37.447 151.257 1.00 81.50 308 SER M N 1
ATOM 5450 C CA . SER C 3 308 ? 62.931 37.370 152.715 1.00 81.54 308 SER M CA 1
ATOM 5451 C C . SER C 3 308 ? 64.300 37.549 153.492 1.00 80.43 308 SER M C 1
ATOM 5452 O O . SER C 3 308 ? 64.908 38.622 153.452 1.00 80.70 308 SER M O 1
ATOM 5455 N N . SER C 3 309 ? 64.782 36.505 154.155 1.00 78.53 309 SER M N 1
ATOM 5456 C CA . SER C 3 309 ? 65.972 36.543 154.964 1.00 76.89 309 SER M CA 1
ATOM 5457 C C . SER C 3 309 ? 67.284 36.618 154.174 1.00 75.75 309 SER M C 1
ATOM 5458 O O . SER C 3 309 ? 68.296 36.940 154.783 1.00 76.37 309 SER M O 1
ATOM 5461 N N . PHE C 3 310 ? 67.310 36.303 152.858 1.00 74.02 310 PHE M N 1
ATOM 5462 C CA . PHE C 3 310 ? 68.577 36.299 152.109 1.00 72.78 310 PHE M CA 1
ATOM 5463 C C . PHE C 3 310 ? 68.355 36.132 150.630 1.00 73.48 310 PHE M C 1
ATOM 5464 O O . PHE C 3 310 ? 67.951 35.058 150.201 1.00 74.02 310 PHE M O 1
ATOM 5472 N N . GLN C 3 311 ? 68.700 37.148 149.829 1.00 73.66 311 GLN M N 1
ATOM 5473 C CA . GLN C 3 311 ? 68.555 37.066 148.374 1.00 74.11 311 GLN M CA 1
ATOM 5474 C C . GLN C 3 311 ? 69.713 36.269 147.787 1.00 73.82 311 GLN M C 1
ATOM 5475 O O . GLN C 3 311 ? 70.823 36.793 147.637 1.00 74.21 311 GLN M O 1
ATOM 5481 N N . MET C 3 312 ? 69.462 34.983 147.501 1.00 72.60 312 MET M N 1
ATOM 5482 C CA . MET C 3 312 ? 70.502 34.082 147.038 1.00 72.05 312 MET M CA 1
ATOM 5483 C C . MET C 3 312 ? 71.106 34.413 145.688 1.00 70.89 312 MET M C 1
ATOM 5484 O O . MET C 3 312 ? 72.289 34.147 145.485 1.00 70.97 312 MET M O 1
ATOM 5489 N N . PHE C 3 313 ? 70.303 34.935 144.754 1.00 69.65 313 PHE M N 1
ATOM 5490 C CA . PHE C 3 313 ? 70.788 35.142 143.391 1.00 69.38 313 PHE M CA 1
ATOM 5491 C C . PHE C 3 313 ? 71.333 36.555 143.129 1.00 70.42 313 PHE M C 1
ATOM 5492 O O . PHE C 3 313 ? 72.118 36.742 142.191 1.00 70.56 313 PHE M O 1
ATOM 5500 N N . SER C 3 314 ? 70.998 37.518 143.997 1.00 70.60 314 SER M N 1
ATOM 5501 C CA . SER C 3 314 ? 71.606 38.840 143.917 1.00 71.12 314 SER M CA 1
ATOM 5502 C C . SER C 3 314 ? 73.007 38.756 144.562 1.00 70.25 314 SER M C 1
ATOM 5503 O O . SER C 3 314 ? 73.247 37.914 145.439 1.00 70.43 314 SER M O 1
ATOM 5506 N N . SER C 3 315 ? 73.908 39.667 144.169 1.00 68.88 315 SER M N 1
ATOM 5507 C CA . SER C 3 315 ? 75.241 39.704 144.757 1.00 68.05 315 SER M CA 1
ATOM 5508 C C . SER C 3 315 ? 75.884 41.087 144.737 1.00 68.06 315 SER M C 1
ATOM 5509 O O . SER C 3 315 ? 77.100 41.194 144.892 1.00 68.07 315 SER M O 1
ATOM 5512 N N . GLU C 3 316 ? 75.087 42.155 144.544 1.00 67.75 316 GLU M N 1
ATOM 5513 C CA . GLU C 3 316 ? 75.609 43.533 144.508 1.00 67.22 316 GLU M CA 1
ATOM 5514 C C . GLU C 3 316 ? 76.022 44.051 145.900 1.00 65.71 316 GLU M C 1
ATOM 5515 O O . GLU C 3 316 ? 76.809 44.985 145.993 1.00 65.26 316 GLU M O 1
ATOM 5521 N N . ALA C 3 317 ? 75.529 43.409 146.976 1.00 64.69 317 ALA M N 1
ATOM 5522 C CA . ALA C 3 317 ? 75.904 43.757 148.342 1.00 64.25 317 ALA M CA 1
ATOM 5523 C C . ALA C 3 317 ? 77.371 43.436 148.660 1.00 64.18 317 ALA M C 1
ATOM 5524 O O . ALA C 3 317 ? 77.873 43.841 149.706 1.00 64.30 317 ALA M O 1
ATOM 5526 N N . TYR C 3 318 ? 78.055 42.701 147.775 1.00 63.95 318 TYR M N 1
ATOM 5527 C CA . TYR C 3 318 ? 79.463 42.326 147.916 1.00 63.62 318 TYR M CA 1
ATOM 5528 C C . TYR C 3 318 ? 80.364 43.003 146.884 1.00 64.16 318 TYR M C 1
ATOM 5529 O O . TYR C 3 318 ? 81.537 42.667 146.815 1.00 64.23 318 TYR M O 1
ATOM 5538 N N . GLY C 3 319 ? 79.831 43.935 146.099 1.00 64.69 319 GLY M N 1
ATOM 5539 C CA . GLY C 3 319 ? 80.604 44.685 145.116 1.00 65.96 319 GLY M CA 1
ATOM 5540 C C . GLY C 3 319 ? 81.020 43.945 143.861 1.00 67.18 319 GLY M C 1
ATOM 5541 O O . GLY C 3 319 ? 82.066 44.244 143.279 1.00 67.20 319 GLY M O 1
ATOM 5542 N N . GLN C 3 320 ? 80.201 42.984 143.425 1.00 68.08 320 GLN M N 1
ATOM 5543 C CA . GLN C 3 320 ? 80.503 42.220 142.227 1.00 68.89 320 GLN M CA 1
ATOM 5544 C C . GLN C 3 320 ? 79.249 41.580 141.592 1.00 68.89 320 GLN M C 1
ATOM 5545 O O . GLN C 3 320 ? 78.135 41.720 142.105 1.00 68.11 320 GLN M O 1
ATOM 5551 N N . LYS C 3 321 ? 79.448 40.951 140.416 1.00 69.34 321 LYS M N 1
ATOM 5552 C CA . LYS C 3 321 ? 78.411 40.313 139.625 1.00 69.91 321 LYS M CA 1
ATOM 5553 C C . LYS C 3 321 ? 78.612 38.814 139.597 1.00 70.38 321 LYS M C 1
ATOM 5554 O O . LYS C 3 321 ? 79.745 38.337 139.550 1.00 70.72 321 LYS M O 1
ATOM 5560 N N . ASP C 3 322 ? 77.508 38.084 139.613 1.00 70.69 322 ASP M N 1
ATOM 5561 C CA . ASP C 3 322 ? 77.438 36.641 139.474 1.00 71.71 322 ASP M CA 1
ATOM 5562 C C . ASP C 3 322 ? 78.302 35.882 140.471 1.00 71.70 322 ASP M C 1
ATOM 5563 O O . ASP C 3 322 ? 79.257 35.211 140.075 1.00 72.36 322 ASP M O 1
ATOM 5568 N N . LEU C 3 323 ? 77.971 35.981 141.769 1.00 70.77 323 LEU M N 1
ATOM 5569 C CA . LEU C 3 323 ? 78.762 35.306 142.801 1.00 70.33 323 LEU M CA 1
ATOM 5570 C C . LEU C 3 323 ? 78.048 34.036 143.252 1.00 70.51 323 LEU M C 1
ATOM 5571 O O . LEU C 3 323 ? 76.895 34.116 143.647 1.00 71.48 323 LEU M O 1
ATOM 5576 N N . LEU C 3 324 ? 78.708 32.877 143.180 1.00 69.74 324 LEU M N 1
ATOM 5577 C CA . LEU C 3 324 ? 78.149 31.564 143.509 1.00 70.09 324 LEU M CA 1
ATOM 5578 C C . LEU C 3 324 ? 77.143 31.123 142.442 1.00 70.97 324 LEU M C 1
ATOM 5579 O O . LEU C 3 324 ? 77.289 30.054 141.853 1.00 70.76 324 LEU M O 1
ATOM 5584 N N . PHE C 3 325 ? 76.134 31.940 142.187 1.00 71.92 325 PHE M N 1
ATOM 5585 C CA . PHE C 3 325 ? 75.166 31.738 141.121 1.00 73.56 325 PHE M CA 1
ATOM 5586 C C . PHE C 3 325 ? 75.083 33.031 140.302 1.00 74.71 325 PHE M C 1
ATOM 5587 O O . PHE C 3 325 ? 75.222 34.137 140.853 1.00 75.23 325 PHE M O 1
ATOM 5595 N N . LYS C 3 326 ? 74.829 32.898 138.993 1.00 74.54 326 LYS M N 1
ATOM 5596 C CA . LYS C 3 326 ? 74.669 34.065 138.137 1.00 74.66 326 LYS M CA 1
ATOM 5597 C C . LYS C 3 326 ? 73.410 34.848 138.561 1.00 75.03 326 LYS M C 1
ATOM 5598 O O . LYS C 3 326 ? 72.394 34.247 138.920 1.00 74.54 326 LYS M O 1
ATOM 5604 N N . ASP C 3 327 ? 73.502 36.185 138.558 1.00 75.48 327 ASP M N 1
ATOM 5605 C CA . ASP C 3 327 ? 72.409 37.067 138.977 1.00 76.38 327 ASP M CA 1
ATOM 5606 C C . ASP C 3 327 ? 71.122 36.874 138.188 1.00 77.98 327 ASP M C 1
ATOM 5607 O O . ASP C 3 327 ? 70.038 37.187 138.681 1.00 78.45 327 ASP M O 1
ATOM 5612 N N . SER C 3 328 ? 71.238 36.326 136.976 1.00 78.71 328 SER M N 1
ATOM 5613 C CA . SER C 3 328 ? 70.116 36.017 136.092 1.00 79.79 328 SER M CA 1
ATOM 5614 C C . SER C 3 328 ? 69.239 34.894 136.672 1.00 80.39 328 SER M C 1
ATOM 5615 O O . SER C 3 328 ? 68.044 34.848 136.384 1.00 80.69 328 SER M O 1
ATOM 5618 N N . THR C 3 329 ? 69.825 33.993 137.484 1.00 80.34 329 THR M N 1
ATOM 5619 C CA . THR C 3 329 ? 69.118 32.850 138.058 1.00 80.55 329 THR M CA 1
ATOM 5620 C C . THR C 3 329 ? 67.881 33.246 138.819 1.00 81.44 329 THR M C 1
ATOM 5621 O O . THR C 3 329 ? 67.925 34.141 139.655 1.00 81.74 329 THR M O 1
ATOM 5625 N N . SER C 3 330 ? 66.769 32.605 138.504 1.00 81.98 330 SER M N 1
ATOM 5626 C CA . SER C 3 330 ? 65.491 32.812 139.188 1.00 83.24 330 SER M CA 1
ATOM 5627 C C . SER C 3 330 ? 65.164 31.639 140.099 1.00 83.88 330 SER M C 1
ATOM 5628 O O . SER C 3 330 ? 64.503 31.821 141.118 1.00 84.20 330 SER M O 1
ATOM 5631 N N . GLU C 3 331 ? 65.605 30.438 139.729 1.00 83.89 331 GLU M N 1
ATOM 5632 C CA . GLU C 3 331 ? 65.305 29.239 140.466 1.00 84.53 331 GLU M CA 1
ATOM 5633 C C . GLU C 3 331 ? 66.340 28.182 140.148 1.00 84.85 331 GLU M C 1
ATOM 5634 O O . GLU C 3 331 ? 66.849 28.137 139.044 1.00 85.23 331 GLU M O 1
ATOM 5640 N N . LEU C 3 332 ? 66.662 27.334 141.110 1.00 84.95 332 LEU M N 1
ATOM 5641 C CA . LEU C 3 332 ? 67.548 26.198 140.912 1.00 85.79 332 LEU M CA 1
ATOM 5642 C C . LEU C 3 332 ? 66.667 24.937 140.881 1.00 87.33 332 LEU M C 1
ATOM 5643 O O . LEU C 3 332 ? 65.790 24.751 141.726 1.00 87.22 332 LEU M O 1
ATOM 5648 N N . VAL C 3 333 ? 66.879 24.095 139.880 1.00 88.61 333 VAL M N 1
ATOM 5649 C CA . VAL C 3 333 ? 66.058 22.915 139.663 1.00 90.23 333 VAL M CA 1
ATOM 5650 C C . VAL C 3 333 ? 66.831 21.623 139.798 1.00 92.33 333 VAL M C 1
ATOM 5651 O O . VAL C 3 333 ? 68.033 21.577 139.516 1.00 92.49 333 VAL M O 1
ATOM 5655 N N . PRO C 3 334 ? 66.134 20.527 140.148 1.00 93.59 334 PRO M N 1
ATOM 5656 C CA . PRO C 3 334 ? 66.807 19.225 140.131 1.00 94.52 334 PRO M CA 1
ATOM 5657 C C . PRO C 3 334 ? 67.030 18.780 138.677 1.00 96.20 334 PRO M C 1
A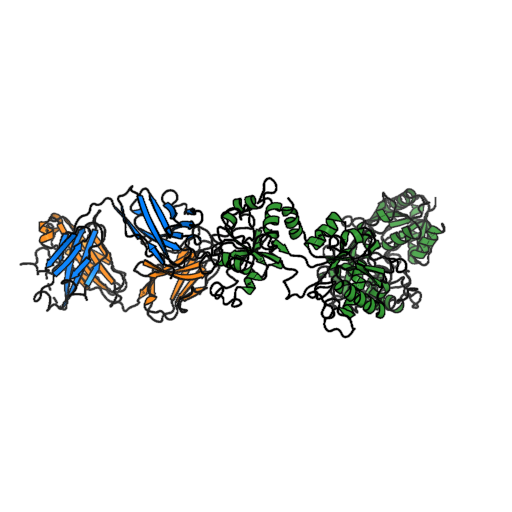TOM 5658 O O . PRO C 3 334 ? 66.364 19.249 137.730 1.00 96.13 334 PRO M O 1
ATOM 5662 N N . ILE C 3 335 ? 68.017 17.903 138.493 1.00 97.35 335 ILE M N 1
ATOM 5663 C CA . ILE C 3 335 ? 68.320 17.380 137.173 1.00 98.80 335 ILE M CA 1
ATOM 5664 C C . ILE C 3 335 ? 68.187 15.866 137.179 1.00 99.77 335 ILE M C 1
ATOM 5665 O O . ILE C 3 335 ? 68.807 15.187 138.010 1.00 99.60 335 ILE M O 1
ATOM 5670 N N . ALA C 3 336 ? 67.344 15.346 136.262 1.00 100.35 336 ALA M N 1
ATOM 5671 C CA . ALA C 3 336 ? 67.078 13.923 136.131 1.00 101.21 336 ALA M CA 1
ATOM 5672 C C . ALA C 3 336 ? 68.352 13.097 135.824 1.00 101.74 336 ALA M C 1
ATOM 5673 O O . ALA C 3 336 ? 68.776 12.318 136.684 1.00 101.90 336 ALA M O 1
ATOM 5675 N N . THR C 3 337 ? 69.012 13.327 134.673 1.00 101.71 337 THR M N 1
ATOM 5676 C CA . THR C 3 337 ? 70.197 12.567 134.316 1.00 102.33 337 THR M CA 1
ATOM 5677 C C . THR C 3 337 ? 71.452 13.332 134.701 1.00 102.33 337 THR M C 1
ATOM 5678 O O . THR C 3 337 ? 71.737 14.375 134.125 1.00 102.43 337 THR M O 1
ATOM 5682 N N . GLN C 3 338 ? 72.201 12.819 135.675 1.00 102.07 338 GLN M N 1
ATOM 5683 C CA . GLN C 3 338 ? 73.398 13.488 136.176 1.00 102.36 338 GLN M CA 1
ATOM 5684 C C . GLN C 3 338 ? 74.660 13.160 135.397 1.00 102.33 338 GLN M C 1
ATOM 5685 O O . GLN C 3 338 ? 75.604 12.579 135.930 1.00 102.17 338 GLN M O 1
ATOM 5691 N N . THR C 3 339 ? 74.672 13.539 134.126 1.00 102.41 339 THR M N 1
ATOM 5692 C CA . THR C 3 339 ? 75.820 13.341 133.248 1.00 103.09 339 THR M CA 1
ATOM 5693 C C . THR C 3 339 ? 75.976 14.570 132.365 1.00 102.80 339 THR M C 1
ATOM 5694 O O . THR C 3 339 ? 74.978 15.187 131.968 1.00 102.68 339 THR M O 1
ATOM 5698 N N . TYR C 3 340 ? 77.222 14.915 132.038 1.00 102.40 340 TYR M N 1
ATOM 5699 C CA . TYR C 3 340 ? 77.474 16.087 131.216 1.00 102.65 340 TYR M CA 1
ATOM 5700 C C . TYR C 3 340 ? 76.954 15.943 129.793 1.00 102.75 340 TYR M C 1
ATOM 5701 O O . TYR C 3 340 ? 76.570 16.930 129.188 1.00 102.92 340 TYR M O 1
ATOM 5710 N N . GLU C 3 341 ? 76.916 14.726 129.267 1.00 102.52 341 GLU M N 1
ATOM 5711 C CA . GLU C 3 341 ? 76.434 14.472 127.913 1.00 102.58 341 GLU M CA 1
ATOM 5712 C C . GLU C 3 341 ? 74.929 14.720 127.807 1.00 102.62 341 GLU M C 1
ATOM 5713 O O . GLU C 3 341 ? 74.452 15.223 126.785 1.00 102.51 341 GLU M O 1
ATOM 5719 N N . ALA C 3 342 ? 74.184 14.379 128.865 1.00 102.50 342 ALA M N 1
ATOM 5720 C CA . ALA C 3 342 ? 72.749 14.562 128.852 1.00 103.07 342 ALA M CA 1
ATOM 5721 C C . ALA C 3 342 ? 72.377 15.989 129.179 1.00 104.23 342 ALA M C 1
ATOM 5722 O O . ALA C 3 342 ? 71.506 16.549 128.522 1.00 104.37 342 ALA M O 1
ATOM 5724 N N . TRP C 3 343 ? 73.053 16.603 130.165 1.00 104.91 343 TRP M N 1
ATOM 5725 C CA . TRP C 3 343 ? 72.749 17.982 130.547 1.00 105.85 343 TRP M CA 1
ATOM 5726 C C . TRP C 3 343 ? 72.953 18.942 129.386 1.00 107.17 343 TRP M C 1
ATOM 5727 O O . TRP C 3 343 ? 72.008 19.602 128.946 1.00 107.24 343 TRP M O 1
ATOM 5738 N N . LEU C 3 344 ? 74.159 18.941 128.816 1.00 108.02 344 LEU M N 1
ATOM 5739 C CA . LEU C 3 344 ? 74.446 19.730 127.626 1.00 109.41 344 LEU M CA 1
ATOM 5740 C C . LEU C 3 344 ? 73.646 19.129 126.474 1.00 111.20 344 LEU M C 1
ATOM 5741 O O . LEU C 3 344 ? 73.440 17.906 126.429 1.00 111.56 344 LEU M O 1
ATOM 5746 N N . GLY C 3 345 ? 73.183 19.979 125.570 1.00 112.25 345 GLY M N 1
ATOM 5747 C CA . GLY C 3 345 ? 72.421 19.508 124.421 1.00 113.85 345 GLY M CA 1
ATOM 5748 C C . GLY C 3 345 ? 73.227 18.583 123.520 1.00 115.23 345 GLY M C 1
ATOM 5749 O O . GLY C 3 345 ? 74.447 18.742 123.407 1.00 115.69 345 GLY M O 1
ATOM 5750 N N . HIS C 3 346 ? 72.564 17.617 122.842 1.00 115.26 346 HIS M N 1
ATOM 5751 C CA . HIS C 3 346 ? 73.257 16.716 121.907 1.00 115.53 346 HIS M CA 1
ATOM 5752 C C . HIS C 3 346 ? 73.980 17.520 120.819 1.00 114.47 346 HIS M C 1
ATOM 5753 O O . HIS C 3 346 ? 75.109 17.192 120.448 1.00 114.19 346 HIS M O 1
ATOM 5760 N N . GLU C 3 347 ? 73.334 18.611 120.369 1.00 113.65 347 GLU M N 1
ATOM 5761 C CA . GLU C 3 347 ? 73.861 19.558 119.404 1.00 113.55 347 GLU M CA 1
ATOM 5762 C C . GLU C 3 347 ? 75.182 20.141 119.936 1.00 112.97 347 GLU M C 1
ATOM 5763 O O . GLU C 3 347 ? 76.162 20.220 119.193 1.00 112.75 347 GLU M O 1
ATOM 5769 N N . TYR C 3 348 ? 75.216 20.485 121.240 1.00 112.46 348 TYR M N 1
ATOM 5770 C CA . TYR C 3 348 ? 76.387 21.019 121.931 1.00 112.17 348 TYR M CA 1
ATOM 5771 C C . TYR C 3 348 ? 77.570 20.054 121.815 1.00 111.93 348 TYR M C 1
ATOM 5772 O O . TYR C 3 348 ? 78.660 20.474 121.432 1.00 111.86 348 TYR M O 1
ATOM 5781 N N . LEU C 3 349 ? 77.355 18.765 122.118 1.00 111.63 349 LEU M N 1
ATOM 5782 C CA . LEU C 3 349 ? 78.429 17.780 122.039 1.00 111.91 349 LEU M CA 1
ATOM 5783 C C . LEU C 3 349 ? 78.889 17.527 120.600 1.00 112.61 349 LEU M C 1
ATOM 5784 O O . LEU C 3 349 ? 80.078 17.284 120.384 1.00 112.60 349 LEU M O 1
ATOM 5789 N N . HIS C 3 350 ? 77.971 17.613 119.612 1.00 112.81 350 HIS M N 1
ATOM 5790 C CA . HIS C 3 350 ? 78.367 17.419 118.221 1.00 113.46 350 HIS M CA 1
ATOM 5791 C C . HIS C 3 350 ? 79.285 18.538 117.780 1.00 1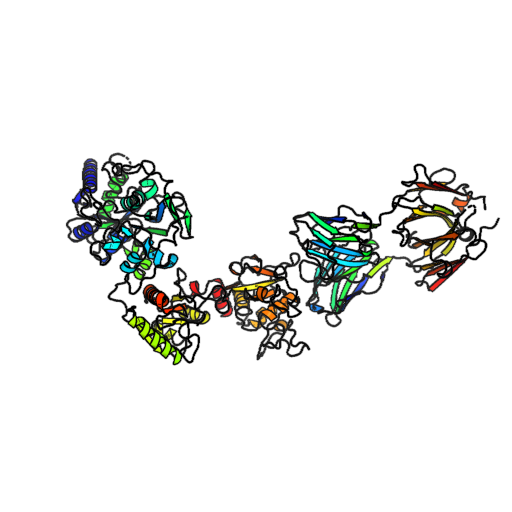12.94 350 HIS M C 1
ATOM 5792 O O . HIS C 3 350 ? 80.396 18.264 117.323 1.00 113.01 350 HIS M O 1
ATOM 5799 N N . ALA C 3 351 ? 78.879 19.803 117.982 1.00 112.19 351 ALA M N 1
ATOM 5800 C CA . ALA C 3 351 ? 79.754 20.938 117.664 1.00 111.99 351 ALA M CA 1
ATOM 5801 C C . ALA C 3 351 ? 81.108 20.817 118.395 1.00 111.71 351 ALA M C 1
ATOM 5802 O O . ALA C 3 351 ? 82.147 21.197 117.865 1.00 111.67 351 ALA M O 1
ATOM 5804 N N . MET C 3 352 ? 81.080 20.191 119.572 1.00 111.38 352 MET M N 1
ATOM 5805 C CA . MET C 3 352 ? 82.246 19.932 120.378 1.00 111.49 352 MET M CA 1
ATOM 5806 C C . MET C 3 352 ? 83.189 18.923 119.742 1.00 111.37 352 MET M C 1
ATOM 5807 O O . MET C 3 352 ? 84.379 19.157 119.795 1.00 111.16 352 MET M O 1
ATOM 5812 N N . LYS C 3 353 ? 82.695 17.805 119.167 1.00 111.11 353 LYS M N 1
ATOM 5813 C CA . LYS C 3 353 ? 83.602 16.792 118.615 1.00 111.17 353 LYS M CA 1
ATOM 5814 C C . LYS C 3 353 ? 84.211 17.170 117.247 1.00 111.02 353 LYS M C 1
ATOM 5815 O O . LYS C 3 353 ? 85.237 16.603 116.869 1.00 111.40 353 LYS M O 1
ATOM 5821 N N . GLY C 3 354 ? 83.620 18.136 116.547 1.00 110.27 354 GLY M N 1
ATOM 5822 C CA . GLY C 3 354 ? 84.155 18.604 115.275 1.00 109.99 354 GLY M CA 1
ATOM 5823 C C . GLY C 3 354 ? 85.220 19.653 115.499 1.00 109.29 354 GLY M C 1
ATOM 5824 O O . GLY C 3 354 ? 86.403 19.406 115.255 1.00 109.11 354 GLY M O 1
ATOM 5825 N N . LEU C 3 355 ? 84.801 20.825 116.012 1.00 108.79 355 LEU M N 1
ATOM 5826 C CA . LEU C 3 355 ? 85.661 21.960 116.369 1.00 108.99 355 LEU M CA 1
ATOM 5827 C C . LEU C 3 355 ? 86.819 21.489 117.259 1.00 108.98 355 LEU M C 1
ATOM 5828 O O . LEU C 3 355 ? 87.964 21.890 117.061 1.00 108.88 355 LEU M O 1
ATOM 5833 N N . LEU C 3 356 ? 86.502 20.581 118.197 1.00 108.85 356 LEU M N 1
ATOM 5834 C CA . LEU C 3 356 ? 87.431 19.957 119.123 1.00 109.06 356 LEU M CA 1
ATOM 5835 C C . LEU C 3 356 ? 87.972 18.689 118.465 1.00 108.63 356 LEU M C 1
ATOM 5836 O O . LEU C 3 356 ? 87.255 17.707 118.271 1.00 108.27 356 LEU M O 1
ATOM 5841 N N . CYS C 3 357 ? 89.235 18.729 118.110 1.00 108.44 357 CYS M N 1
ATOM 5842 C CA . CYS C 3 357 ? 89.941 17.568 117.618 1.00 108.73 357 CYS M CA 1
ATOM 5843 C C . CYS C 3 357 ? 91.356 17.614 118.180 1.00 109.59 357 CYS M C 1
ATOM 5844 O O . CYS C 3 357 ? 91.904 18.695 118.429 1.00 109.43 357 CYS M O 1
ATOM 5847 N N . ASP C 3 358 ? 91.897 16.446 118.488 1.00 110.40 358 ASP M N 1
ATOM 5848 C CA . ASP C 3 358 ? 93.229 16.350 119.055 1.00 111.80 358 ASP M CA 1
ATOM 5849 C C . ASP C 3 358 ? 94.255 16.620 117.971 1.00 112.58 358 ASP M C 1
ATOM 5850 O O . ASP C 3 358 ? 94.379 15.828 117.025 1.00 112.79 358 ASP M O 1
ATOM 5855 N N . PRO C 3 359 ? 95.052 17.700 118.132 1.00 112.64 359 PRO M N 1
ATOM 5856 C CA . PRO C 3 359 ? 96.053 18.038 117.101 1.00 112.42 359 PRO M CA 1
ATOM 5857 C C . PRO C 3 359 ? 97.322 17.173 117.124 1.00 111.86 359 PRO M C 1
ATOM 5858 O O . PRO C 3 359 ? 98.396 17.654 116.768 1.00 112.02 359 PRO M O 1
ATOM 5862 N N . ASN C 3 360 ? 97.183 15.895 117.540 1.00 110.86 360 ASN M N 1
ATOM 5863 C CA . ASN C 3 360 ? 98.226 14.867 117.617 1.00 110.19 360 ASN M CA 1
ATOM 5864 C C . ASN C 3 360 ? 97.666 13.475 117.199 1.00 109.01 360 ASN M C 1
ATOM 5865 O O . ASN C 3 360 ? 98.451 12.559 116.940 1.00 109.05 360 ASN M O 1
ATOM 5870 N N . ARG C 3 361 ? 96.323 13.298 117.167 1.00 107.66 361 ARG M N 1
ATOM 5871 C CA . ARG C 3 361 ? 95.741 11.997 116.835 1.00 106.78 361 ARG M CA 1
ATOM 5872 C C . ARG C 3 361 ? 94.759 12.068 115.673 1.00 104.36 361 ARG M C 1
ATOM 5873 O O . ARG C 3 361 ? 93.639 11.537 115.719 1.00 104.33 361 ARG M O 1
ATOM 5881 N N . LEU C 3 362 ? 95.221 12.722 114.615 1.00 101.93 362 LEU M N 1
ATOM 5882 C CA . LEU C 3 362 ? 94.512 12.869 113.352 1.00 99.75 362 LEU M CA 1
ATOM 5883 C C . LEU C 3 362 ? 95.237 11.998 112.323 1.00 97.15 362 LEU M C 1
ATOM 5884 O O . LEU C 3 362 ? 96.475 11.935 112.320 1.00 97.06 362 LEU M O 1
ATOM 5889 N N . PRO C 3 363 ? 94.505 11.309 111.424 1.00 94.84 363 PRO M N 1
ATOM 5890 C CA . PRO C 3 363 ? 95.190 10.486 110.402 1.00 93.19 363 PRO M CA 1
ATOM 5891 C C . PRO C 3 363 ? 96.284 11.286 109.670 1.00 90.86 363 PRO M C 1
ATOM 5892 O O . PRO C 3 363 ? 96.078 12.449 109.275 1.00 91.29 363 PRO M O 1
ATOM 5896 N N . PRO C 3 364 ? 97.512 10.750 109.660 1.00 87.81 364 PRO M N 1
ATOM 5897 C CA . PRO C 3 364 ? 98.624 11.493 109.049 1.00 85.52 364 PRO M CA 1
ATOM 5898 C C . PRO C 3 364 ? 98.400 11.821 107.584 1.00 82.51 364 PRO M C 1
ATOM 5899 O O . PRO C 3 364 ? 98.891 12.837 107.097 1.00 82.58 364 PRO M O 1
ATOM 5903 N N . TYR C 3 365 ? 97.649 10.957 106.892 1.00 79.71 365 TYR M N 1
ATOM 5904 C CA . TYR C 3 365 ? 97.365 11.092 105.486 1.00 77.51 365 TYR M CA 1
ATOM 5905 C C . TYR C 3 365 ? 95.864 11.221 105.202 1.00 74.93 365 TYR M C 1
ATOM 5906 O O . TYR C 3 365 ? 95.031 10.698 105.930 1.00 75.16 365 TYR M O 1
ATOM 5915 N N . LEU C 3 366 ? 95.535 11.926 104.128 1.00 72.43 366 LEU M N 1
ATOM 5916 C CA . LEU C 3 366 ? 94.195 12.066 103.592 1.00 70.51 366 LEU M CA 1
ATOM 5917 C C . LEU C 3 366 ? 94.290 11.434 102.196 1.00 69.42 366 LEU M C 1
ATOM 5918 O O . LEU C 3 366 ? 94.958 11.969 101.313 1.00 69.79 366 LEU M O 1
ATOM 5923 N N . ARG C 3 367 ? 93.706 10.251 102.028 1.00 67.96 367 ARG M N 1
ATOM 5924 C CA . ARG C 3 367 ? 93.801 9.505 100.784 1.00 66.97 367 ARG M CA 1
ATOM 5925 C C . ARG C 3 367 ? 92.747 9.903 99.788 1.00 66.17 367 ARG M C 1
ATOM 5926 O O . ARG C 3 367 ? 91.585 9.587 99.978 1.00 66.76 367 ARG M O 1
ATOM 5934 N N . TRP C 3 368 ? 93.150 10.547 98.702 1.00 64.88 368 TRP M N 1
ATOM 5935 C CA . TRP C 3 368 ? 92.237 10.959 97.657 1.00 64.08 368 TRP M CA 1
ATOM 5936 C C . TRP C 3 368 ? 92.006 9.830 96.647 1.00 63.95 368 TRP M C 1
ATOM 5937 O O . TRP C 3 368 ? 92.882 8.991 96.419 1.00 62.93 368 TRP M O 1
ATOM 5948 N N . CYS C 3 369 ? 90.813 9.821 96.045 1.00 64.75 369 CYS M N 1
ATOM 5949 C CA . CYS C 3 369 ? 90.425 8.837 95.056 1.00 66.33 369 CYS M CA 1
ATOM 5950 C C . CYS C 3 369 ? 90.626 9.405 93.663 1.00 66.18 369 CYS M C 1
ATOM 5951 O O . CYS C 3 369 ? 90.147 10.498 93.357 1.00 66.51 369 CYS M O 1
ATOM 5954 N N . VAL C 3 370 ? 91.330 8.657 92.803 1.00 65.43 370 VAL M N 1
ATOM 5955 C CA . VAL C 3 370 ? 91.606 9.082 91.432 1.00 64.81 370 VAL M CA 1
ATOM 5956 C C . VAL C 3 370 ? 91.094 8.056 90.428 1.00 62.81 370 VAL M C 1
ATOM 5957 O O . VAL C 3 370 ? 91.140 6.862 90.697 1.00 62.78 370 VAL M O 1
ATOM 5961 N N . LEU C 3 371 ? 90.548 8.519 89.301 1.00 61.27 371 LEU M N 1
ATOM 5962 C CA . LEU C 3 371 ? 89.938 7.628 88.321 1.00 60.40 371 LEU M CA 1
ATOM 5963 C C . LEU C 3 371 ? 90.619 7.572 86.945 1.00 60.42 371 LEU M C 1
ATOM 5964 O O . LEU C 3 371 ? 90.045 7.007 86.023 1.00 60.68 371 LEU M O 1
ATOM 5969 N N . SER C 3 372 ? 91.818 8.146 86.799 1.00 60.12 372 SER M N 1
ATOM 5970 C CA . SER C 3 372 ? 92.584 8.155 85.542 1.00 60.22 372 SER M CA 1
ATOM 5971 C C . SER C 3 372 ? 94.067 8.378 85.813 1.00 60.15 372 SER M C 1
ATOM 5972 O O . SER C 3 372 ? 94.398 8.932 86.853 1.00 60.33 372 SER M O 1
ATOM 5975 N N . THR C 3 373 ? 94.967 7.986 84.889 1.00 59.91 373 THR M N 1
ATOM 5976 C CA . THR C 3 373 ? 96.404 8.264 85.095 1.00 59.74 373 THR M CA 1
ATOM 5977 C C . THR C 3 373 ? 96.651 9.784 85.120 1.00 59.55 373 THR M C 1
ATOM 5978 O O . THR C 3 373 ? 97.364 10.221 86.018 1.00 60.08 373 THR M O 1
ATOM 5982 N N . PRO C 3 374 ? 96.001 10.632 84.284 1.00 58.42 374 PRO M N 1
ATOM 5983 C CA . PRO C 3 374 ? 96.166 12.071 84.446 1.00 58.23 374 PRO M CA 1
ATOM 5984 C C . PRO C 3 374 ? 95.702 12.508 85.837 1.00 58.78 374 PRO M C 1
ATOM 5985 O O . PRO C 3 374 ? 96.400 13.294 86.471 1.00 59.31 374 PRO M O 1
ATOM 5989 N N . GLU C 3 375 ? 94.610 11.921 86.369 1.00 58.57 375 GLU M N 1
ATOM 5990 C CA . GLU C 3 375 ? 94.184 12.246 87.740 1.00 58.60 375 GLU M CA 1
ATOM 5991 C C . GLU C 3 375 ? 95.247 11.839 88.759 1.00 57.74 375 GLU M C 1
ATOM 5992 O O . GLU C 3 375 ? 95.463 12.547 89.730 1.00 58.06 375 GLU M O 1
ATOM 5998 N N . ILE C 3 376 ? 95.935 10.727 88.511 1.00 56.52 376 ILE M N 1
ATOM 5999 C CA . ILE C 3 376 ? 97.006 10.212 89.358 1.00 55.62 376 ILE M CA 1
ATOM 6000 C C . ILE C 3 376 ? 98.152 11.209 89.395 1.00 54.91 376 ILE M C 1
ATOM 6001 O O . ILE C 3 376 ? 98.719 11.452 90.461 1.00 55.16 376 ILE M O 1
ATOM 6006 N N . GLN C 3 377 ? 98.502 11.769 88.229 1.00 53.78 377 GLN M N 1
ATOM 6007 C CA . GLN C 3 377 ? 99.589 12.725 88.118 1.00 53.08 377 GLN M CA 1
ATOM 6008 C C . GLN C 3 377 ? 99.262 14.057 88.764 1.00 52.20 377 GLN M C 1
ATOM 6009 O O . GLN C 3 377 ? 100.076 14.556 89.526 1.00 52.26 377 GLN M O 1
ATOM 6015 N N . LYS C 3 378 ? 98.053 14.598 88.542 1.00 51.10 378 LYS M N 1
ATOM 6016 C CA . LYS C 3 378 ? 97.653 15.851 89.174 1.00 50.33 378 LYS M CA 1
ATOM 6017 C C . LYS C 3 378 ? 97.612 15.712 90.667 1.00 52.23 378 LYS M C 1
ATOM 6018 O O . LYS C 3 378 ? 98.071 16.597 91.380 1.00 53.02 378 LYS M O 1
ATOM 6024 N N . CYS C 3 379 ? 97.082 14.595 91.152 1.00 53.14 379 CYS M N 1
ATOM 6025 C CA . CYS C 3 379 ? 97.021 14.358 92.581 1.00 54.46 379 CYS M CA 1
ATOM 6026 C C . CYS C 3 379 ? 98.434 14.191 93.144 1.00 53.77 379 CYS M C 1
ATOM 6027 O O . CYS C 3 379 ? 98.742 14.757 94.190 1.00 54.07 379 CYS M O 1
ATOM 6030 N N . GLY C 3 380 ? 99.312 13.521 92.400 1.00 52.56 380 GLY M N 1
ATOM 6031 C CA . GLY C 3 380 ? 100.711 13.373 92.785 1.00 51.37 380 GLY M CA 1
ATOM 6032 C C . GLY C 3 380 ? 101.405 14.708 92.941 1.00 49.43 380 GLY M C 1
ATOM 6033 O O . GLY C 3 380 ? 102.072 14.955 93.937 1.00 48.92 380 GLY M O 1
ATOM 6034 N N . ASP C 3 381 ? 101.191 15.594 91.982 1.00 48.54 381 ASP M N 1
ATOM 6035 C CA . ASP C 3 381 ? 101.748 16.933 92.020 1.00 48.07 381 ASP M CA 1
ATOM 6036 C C . ASP C 3 381 ? 101.117 17.758 93.141 1.00 48.14 381 ASP M C 1
ATOM 6037 O O . ASP C 3 381 ? 101.811 18.544 93.787 1.00 48.74 381 ASP M O 1
ATOM 6042 N N . MET C 3 382 ? 99.824 17.558 93.402 1.00 47.37 382 MET M N 1
ATOM 6043 C CA . MET C 3 382 ? 99.137 18.261 94.462 1.00 47.59 382 MET M CA 1
ATOM 6044 C C . MET C 3 382 ? 99.724 17.891 95.817 1.00 48.34 382 MET M C 1
ATOM 6045 O O . MET C 3 382 ? 99.911 18.765 96.653 1.00 48.97 382 MET M O 1
ATOM 6050 N N . ALA C 3 383 ? 100.068 16.610 96.017 1.00 47.89 383 ALA M N 1
ATOM 6051 C CA . ALA C 3 383 ? 100.689 16.150 97.258 1.00 47.21 383 ALA M CA 1
ATOM 6052 C C . ALA C 3 383 ? 102.040 16.817 97.463 1.00 46.10 383 ALA M C 1
ATOM 6053 O O . ALA C 3 383 ? 102.353 17.233 98.568 1.00 45.78 383 ALA M O 1
ATOM 6055 N N . VAL C 3 384 ? 102.815 16.956 96.397 1.00 46.02 384 VAL M N 1
ATOM 6056 C CA . VAL C 3 384 ? 104.109 17.607 96.455 1.00 46.77 384 VAL M CA 1
ATOM 6057 C C . VAL C 3 384 ? 103.948 19.085 96.841 1.00 48.45 384 VAL M C 1
ATOM 6058 O O . VAL C 3 384 ? 104.557 19.505 97.817 1.00 49.22 384 VAL M O 1
ATOM 6062 N N . ALA C 3 385 ? 103.118 19.859 96.098 1.00 48.34 385 ALA M N 1
ATOM 6063 C CA . ALA C 3 385 ? 102.917 21.279 96.336 1.00 48.48 385 ALA M CA 1
ATOM 6064 C C . ALA C 3 385 ? 102.413 21.562 97.730 1.00 49.87 385 ALA M C 1
ATOM 6065 O O . ALA C 3 385 ? 102.837 22.552 98.348 1.00 50.14 385 ALA M O 1
ATOM 6067 N N . PHE C 3 386 ? 101.508 20.703 98.239 1.00 50.43 386 PHE M N 1
ATOM 6068 C CA . PHE C 3 386 ? 100.952 20.888 99.576 1.00 51.17 386 PHE M CA 1
ATOM 6069 C C . PHE C 3 386 ? 102.035 20.644 100.610 1.00 52.61 386 PHE M C 1
ATOM 6070 O O . PHE C 3 386 ? 102.252 21.486 101.484 1.00 53.38 386 PHE M O 1
ATOM 6078 N N . ARG C 3 387 ? 102.758 19.529 100.484 1.00 52.51 387 ARG M N 1
ATOM 6079 C CA . ARG C 3 387 ? 103.804 19.173 101.432 1.00 52.84 387 ARG M CA 1
ATOM 6080 C C . ARG C 3 387 ? 104.901 20.205 101.479 1.00 52.41 387 ARG M C 1
ATOM 6081 O O . ARG C 3 387 ? 105.285 20.615 102.557 1.00 52.80 387 ARG M O 1
ATOM 6089 N N . ARG C 3 388 ? 105.342 20.714 100.339 1.00 52.32 388 ARG M N 1
ATOM 6090 C CA . ARG C 3 388 ? 106.374 21.760 100.316 1.00 52.86 388 ARG M CA 1
ATOM 6091 C C . ARG C 3 388 ? 105.917 23.005 101.085 1.00 53.78 388 ARG M C 1
ATOM 6092 O O . ARG C 3 388 ? 106.744 23.730 101.616 1.00 53.59 388 ARG M O 1
ATOM 6100 N N . GLN C 3 389 ? 104.600 23.232 101.162 1.00 54.83 389 GLN M N 1
ATOM 6101 C CA . GLN C 3 389 ? 104.036 24.362 101.883 1.00 55.95 389 GLN M CA 1
ATOM 6102 C C . GLN C 3 389 ? 103.546 24.028 103.303 1.00 57.50 389 GLN M C 1
ATOM 6103 O O . GLN C 3 389 ? 102.843 24.827 103.927 1.00 57.65 389 GLN M O 1
ATOM 6109 N N . ARG C 3 390 ? 103.951 22.866 103.818 1.00 58.52 390 ARG M N 1
ATOM 6110 C CA . ARG C 3 390 ? 103.688 22.413 105.172 1.00 59.96 390 ARG M CA 1
ATOM 6111 C C . ARG C 3 390 ? 102.211 22.493 105.533 1.00 60.23 390 ARG M C 1
ATOM 6112 O O . ARG C 3 390 ? 101.824 23.227 106.446 1.00 60.65 390 ARG M O 1
ATOM 6120 N N . LEU C 3 391 ? 101.382 21.780 104.763 1.00 59.71 391 LEU M N 1
ATOM 6121 C CA . LEU C 3 391 ? 99.950 21.745 104.992 1.00 59.93 391 LEU M CA 1
ATOM 6122 C C . LEU C 3 391 ? 99.571 20.333 105.375 1.00 61.31 391 LEU M C 1
ATOM 6123 O O . LEU C 3 391 ? 99.777 19.400 104.592 1.00 62.25 391 LEU M O 1
ATOM 6128 N N . LYS C 3 392 ? 99.013 20.169 106.568 1.00 61.36 392 LYS M N 1
ATOM 6129 C CA . LYS C 3 392 ? 98.596 18.864 107.043 1.00 61.94 392 LYS M CA 1
ATOM 6130 C C . LYS C 3 392 ? 97.080 18.739 106.911 1.00 61.44 392 LYS M C 1
ATOM 6131 O O . LYS C 3 392 ? 96.349 19.737 107.057 1.00 61.55 392 LYS M O 1
ATOM 6137 N N . PRO C 3 393 ? 96.574 17.520 106.642 1.00 60.63 393 PRO M N 1
ATOM 6138 C CA . PRO C 3 393 ? 97.306 16.269 106.442 1.00 60.63 393 PRO M CA 1
ATOM 6139 C C . PRO C 3 393 ? 97.971 16.143 105.067 1.00 61.53 393 PRO M C 1
ATOM 6140 O O . PRO C 3 393 ? 97.788 16.979 104.176 1.00 61.48 393 PRO M O 1
ATOM 6144 N N . GLU C 3 394 ? 98.792 15.104 104.911 1.00 61.83 394 GLU M N 1
ATOM 6145 C CA . GLU C 3 394 ? 99.482 14.856 103.653 1.00 62.11 394 GLU M CA 1
ATOM 6146 C C . GLU C 3 394 ? 98.554 14.090 102.736 1.00 61.54 394 GLU M C 1
ATOM 6147 O O . GLU C 3 394 ? 97.801 13.253 103.199 1.00 61.90 394 GLU M O 1
ATOM 6153 N N . ILE C 3 395 ? 98.585 14.388 101.449 1.00 60.25 395 ILE M N 1
ATOM 6154 C CA . ILE C 3 395 ? 97.708 13.740 100.493 1.00 59.52 395 ILE M CA 1
ATOM 6155 C C . ILE C 3 395 ? 98.354 12.482 99.974 1.00 60.11 395 ILE M C 1
ATOM 6156 O O . ILE C 3 395 ? 99.548 12.461 99.724 1.00 60.53 395 ILE M O 1
ATOM 6161 N N . GLN C 3 396 ? 97.568 11.449 99.768 1.00 60.27 396 GLN M N 1
ATOM 6162 C CA . GLN C 3 396 ? 98.013 10.221 99.114 1.00 60.79 396 GLN M CA 1
ATOM 6163 C C . GLN C 3 396 ? 96.979 9.913 98.061 1.00 60.88 396 GLN M C 1
ATOM 6164 O O . GLN C 3 396 ? 95.810 10.213 98.257 1.00 60.57 396 GLN M O 1
ATOM 6170 N N . CYS C 3 397 ? 97.393 9.326 96.944 1.00 61.39 397 CYS M N 1
ATOM 6171 C CA . CYS C 3 397 ? 96.466 9.029 95.861 1.00 62.68 397 CYS M CA 1
ATOM 6172 C C . CYS C 3 397 ? 96.253 7.555 95.714 1.00 63.51 397 CYS M C 1
ATOM 6173 O O . CYS C 3 397 ? 97.219 6.798 95.626 1.00 63.50 397 CYS M O 1
ATOM 6176 N N . VAL C 3 398 ? 94.975 7.142 95.704 1.00 63.62 398 VAL M N 1
ATOM 6177 C CA . VAL C 3 398 ? 94.575 5.758 95.523 1.00 63.93 398 VAL M CA 1
ATOM 6178 C C . VAL C 3 398 ? 93.667 5.675 94.302 1.00 65.49 398 VAL M C 1
ATOM 6179 O O . VAL C 3 398 ? 92.672 6.393 94.213 1.00 65.92 398 VAL M O 1
ATOM 6183 N N . SER C 3 399 ? 94.000 4.805 93.368 1.00 66.25 399 SER M N 1
ATOM 6184 C CA . SER C 3 399 ? 93.210 4.641 92.157 1.00 67.47 399 SER M CA 1
ATOM 6185 C C . SER C 3 399 ? 92.047 3.690 92.346 1.00 68.59 399 SER M C 1
ATOM 6186 O O . SER C 3 399 ? 92.170 2.703 93.060 1.00 68.82 399 SER M O 1
ATOM 6189 N N . ALA C 3 400 ? 90.919 3.997 91.703 1.00 69.21 400 ALA M N 1
ATOM 6190 C CA . ALA C 3 400 ? 89.714 3.186 91.679 1.00 70.27 400 ALA M CA 1
ATOM 6191 C C . ALA C 3 400 ? 89.084 3.281 90.271 1.00 71.81 400 ALA M C 1
ATOM 6192 O O . ALA C 3 400 ? 89.152 4.330 89.635 1.00 71.68 400 ALA M O 1
ATOM 6194 N N . LYS C 3 401 ? 88.509 2.174 89.776 1.00 73.07 401 LYS M N 1
ATOM 6195 C CA . LYS C 3 401 ? 87.978 2.077 88.421 1.00 74.84 401 LYS M CA 1
ATOM 6196 C C . LYS C 3 401 ? 86.679 2.832 88.117 1.00 76.59 401 LYS M C 1
ATOM 6197 O O . LYS C 3 401 ? 86.408 3.089 86.940 1.00 77.25 401 LYS M O 1
ATOM 6203 N N . SER C 3 402 ? 85.872 3.161 89.126 1.00 76.98 402 SER M N 1
ATOM 6204 C CA . SER C 3 402 ? 84.592 3.833 88.880 1.00 77.85 402 SER M CA 1
ATOM 6205 C C . SER C 3 402 ? 84.263 4.831 89.995 1.00 78.84 402 SER M C 1
ATOM 6206 O O . SER C 3 402 ? 84.676 4.618 91.137 1.00 78.89 402 SER M O 1
ATOM 6209 N N . PRO C 3 403 ? 83.458 5.881 89.726 1.00 79.21 403 PRO M N 1
ATOM 6210 C CA . PRO C 3 403 ? 83.066 6.798 90.809 1.00 79.68 403 PRO M CA 1
ATOM 6211 C C . PRO C 3 403 ? 82.312 6.062 91.914 1.00 80.57 403 PRO M C 1
ATOM 6212 O O . PRO C 3 403 ? 82.521 6.343 93.093 1.00 80.76 403 PRO M O 1
ATOM 6216 N N . GLN C 3 404 ? 81.472 5.080 91.529 1.00 80.82 404 GLN M N 1
ATOM 6217 C CA . GLN C 3 404 ? 80.725 4.229 92.455 1.00 81.00 404 GLN M CA 1
ATOM 6218 C C . GLN C 3 404 ? 81.699 3.334 93.228 1.00 79.88 404 GLN M C 1
ATOM 6219 O O . GLN C 3 404 ? 81.521 3.146 94.423 1.00 80.08 404 GLN M O 1
ATOM 6225 N N A HIS C 3 405 ? 82.727 2.804 92.551 0.46 79.07 405 HIS M N 1
ATOM 6226 N N B HIS C 3 405 ? 82.729 2.802 92.552 0.54 79.33 405 HIS M N 1
ATOM 6227 C CA A HIS C 3 405 ? 83.775 1.964 93.132 0.46 78.83 405 HIS M CA 1
ATOM 6228 C CA B HIS C 3 405 ? 83.748 1.971 93.189 0.54 79.37 405 HIS M CA 1
ATOM 6229 C C A HIS C 3 405 ? 84.595 2.748 94.190 0.46 78.96 405 HIS M C 1
ATOM 6230 C C B HIS C 3 405 ? 84.568 2.755 94.225 0.54 79.20 405 HIS M C 1
ATOM 6231 O O A HIS C 3 405 ? 85.064 2.150 95.153 0.46 78.89 405 HIS M O 1
ATOM 6232 O O B HIS C 3 405 ? 85.040 2.163 95.191 0.54 79.10 405 HIS M O 1
ATOM 6245 N N . CYS C 3 406 ? 84.710 4.088 94.041 1.00 78.91 406 CYS M N 1
ATOM 6246 C CA . CYS C 3 406 ? 85.417 4.959 94.999 1.00 78.77 406 CYS M CA 1
ATOM 6247 C C . CYS C 3 406 ? 84.627 4.946 96.305 1.00 78.31 406 CYS M C 1
ATOM 6248 O O . CYS C 3 406 ? 85.207 4.742 97.362 1.00 78.15 406 CYS M O 1
ATOM 6251 N N . MET C 3 407 ? 83.299 5.136 96.219 1.00 77.96 407 MET M N 1
ATOM 6252 C CA . MET C 3 407 ? 82.403 5.148 97.377 1.00 78.26 407 MET M CA 1
ATOM 6253 C C . MET C 3 407 ? 82.554 3.875 98.223 1.00 78.21 407 MET M C 1
ATOM 6254 O O . MET C 3 407 ? 82.700 3.957 99.441 1.00 77.76 407 MET M O 1
ATOM 6259 N N . GLU C 3 408 ? 82.589 2.708 97.555 1.00 78.55 408 GLU M N 1
ATOM 6260 C CA . GLU C 3 408 ? 82.751 1.408 98.193 1.00 79.60 408 GLU M CA 1
ATOM 6261 C C . GLU C 3 408 ? 84.059 1.366 98.965 1.00 79.77 408 GLU M C 1
ATOM 6262 O O . GLU C 3 408 ? 84.080 0.910 100.108 1.00 79.89 408 GLU M O 1
ATOM 6268 N N . ARG C 3 409 ? 85.141 1.888 98.351 1.00 79.40 409 ARG M N 1
ATOM 6269 C CA . ARG C 3 409 ? 86.477 1.936 98.933 1.00 78.94 409 ARG M CA 1
ATOM 6270 C C . ARG C 3 409 ? 86.619 2.983 100.046 1.00 78.47 409 ARG M C 1
ATOM 6271 O O . ARG C 3 409 ? 87.309 2.729 101.039 1.00 78.56 409 ARG M O 1
ATOM 6279 N N . ILE C 3 410 ? 85.927 4.132 99.923 1.00 77.47 410 ILE M N 1
ATOM 6280 C CA . ILE C 3 410 ? 85.954 5.168 100.949 1.00 76.93 410 ILE M CA 1
ATOM 6281 C C . ILE C 3 410 ? 85.367 4.612 102.239 1.00 77.25 410 ILE M C 1
ATOM 6282 O O . ILE C 3 410 ? 86.050 4.619 103.267 1.00 77.63 410 ILE M O 1
ATOM 6287 N N . GLN C 3 411 ? 84.135 4.073 102.173 1.00 76.78 411 GLN M N 1
ATOM 6288 C CA . GLN C 3 411 ? 83.487 3.497 103.353 1.00 76.91 411 GLN M CA 1
ATOM 6289 C C . GLN C 3 411 ? 84.243 2.284 103.916 1.00 77.12 411 GLN M C 1
ATOM 6290 O O . GLN C 3 411 ? 84.173 2.009 105.117 1.00 76.97 411 GLN M O 1
ATOM 6296 N N . ALA C 3 412 ? 84.949 1.554 103.039 1.00 77.27 412 ALA M N 1
ATOM 6297 C CA . ALA C 3 412 ? 85.767 0.425 103.453 1.00 77.93 412 ALA M CA 1
ATOM 6298 C C . ALA C 3 412 ? 87.063 0.855 104.175 1.00 78.51 412 ALA M C 1
ATOM 6299 O O . ALA C 3 412 ? 87.893 -0.002 104.482 1.00 78.69 412 ALA M O 1
ATOM 6301 N N . GLU C 3 413 ? 87.237 2.169 104.427 1.00 78.60 413 GLU M N 1
ATOM 6302 C CA . GLU C 3 413 ? 88.386 2.774 105.077 1.00 78.94 413 GLU M CA 1
ATOM 6303 C C . GLU C 3 413 ? 89.690 2.501 104.352 1.00 78.24 413 GLU M C 1
ATOM 6304 O O . GLU C 3 413 ? 90.732 2.418 104.993 1.00 78.68 413 GLU M O 1
ATOM 6310 N N . GLN C 3 414 ? 89.639 2.379 103.019 1.00 76.96 414 GLN M N 1
ATOM 6311 C CA . GLN C 3 414 ? 90.834 2.239 102.188 1.00 76.39 414 GLN M CA 1
ATOM 6312 C C . GLN C 3 414 ? 91.170 3.584 101.520 1.00 75.26 414 GLN M C 1
ATOM 6313 O O . GLN C 3 414 ? 92.327 3.860 101.257 1.00 74.88 414 GLN M O 1
ATOM 6319 N N . VAL C 3 415 ? 90.142 4.383 101.195 1.00 74.52 415 VAL M N 1
ATOM 6320 C CA . VAL C 3 415 ? 90.217 5.733 100.637 1.00 73.66 415 VAL M CA 1
ATOM 6321 C C . VAL C 3 415 ? 89.461 6.686 101.597 1.00 72.37 415 VAL M C 1
ATOM 6322 O O . VAL C 3 415 ? 88.661 6.238 102.418 1.00 72.67 415 VAL M O 1
ATOM 6326 N N . ASP C 3 416 ? 89.732 7.987 101.518 1.00 70.78 416 ASP M N 1
ATOM 6327 C CA . ASP C 3 416 ? 89.150 8.952 102.432 1.00 69.64 416 ASP M CA 1
ATOM 6328 C C . ASP C 3 416 ? 88.274 10.011 101.796 1.00 67.94 416 ASP M C 1
ATOM 6329 O O . ASP C 3 416 ? 87.357 10.493 102.459 1.00 68.33 416 ASP M O 1
ATOM 6334 N N . ALA C 3 417 ? 88.551 10.406 100.540 1.00 65.90 417 ALA M N 1
ATOM 6335 C CA . ALA C 3 417 ? 87.802 11.486 99.901 1.00 64.50 417 ALA M CA 1
ATOM 6336 C C . ALA C 3 417 ? 87.735 11.366 98.384 1.00 63.41 417 ALA M C 1
ATOM 6337 O O . ALA C 3 417 ? 88.607 10.751 97.771 1.00 63.99 417 ALA M O 1
ATOM 6339 N N . VAL C 3 418 ? 86.710 11.985 97.770 1.00 61.73 418 VAL M N 1
ATOM 6340 C CA . VAL C 3 418 ? 86.518 12.037 96.319 1.00 60.88 418 VAL M CA 1
ATOM 6341 C C . VAL C 3 418 ? 85.554 13.184 95.953 1.00 60.06 418 VAL M C 1
ATOM 6342 O O . VAL C 3 418 ? 84.754 13.600 96.789 1.00 60.23 418 VAL M O 1
ATOM 6346 N N . THR C 3 419 ? 85.647 13.725 94.731 1.00 59.11 419 THR M N 1
ATOM 6347 C CA . THR C 3 419 ? 84.738 14.797 94.308 1.00 58.81 419 THR M CA 1
ATOM 6348 C C . THR C 3 419 ? 83.713 14.180 93.405 1.00 58.56 419 THR M C 1
ATOM 6349 O O . THR C 3 419 ? 84.087 13.504 92.446 1.00 58.30 419 THR M O 1
ATOM 6353 N N . LEU C 3 420 ? 82.418 14.391 93.709 1.00 58.42 420 LEU M N 1
ATOM 6354 C CA . LEU C 3 420 ? 81.348 13.766 92.954 1.00 58.82 420 LEU M CA 1
ATOM 6355 C C . LEU C 3 420 ? 80.322 14.740 92.381 1.00 60.89 420 LEU M C 1
ATOM 6356 O O . LEU C 3 420 ? 80.145 15.846 92.877 1.00 60.40 420 LEU M O 1
ATOM 6361 N N . SER C 3 421 ? 79.658 14.305 91.305 1.00 63.06 421 SER M N 1
ATOM 6362 C CA . SER C 3 421 ? 78.570 14.997 90.602 1.00 65.15 421 SER M CA 1
ATOM 6363 C C . SER C 3 421 ? 77.288 14.902 91.426 1.00 66.17 421 SER M C 1
ATOM 6364 O O . SER C 3 421 ? 77.226 14.090 92.337 1.00 66.50 421 SER M O 1
ATOM 6367 N N . GLY C 3 422 ? 76.262 15.675 91.081 1.00 66.85 422 GLY M N 1
ATOM 6368 C CA . GLY C 3 422 ? 74.991 15.643 91.807 1.00 68.43 422 GLY M CA 1
ATOM 6369 C C . GLY C 3 422 ? 74.373 14.259 91.956 1.00 69.67 422 GLY M C 1
ATOM 6370 O O . GLY C 3 422 ? 74.067 13.818 93.070 1.00 69.68 422 GLY M O 1
ATOM 6371 N N . GLU C 3 423 ? 74.249 13.536 90.843 1.00 70.43 423 GLU M N 1
ATOM 6372 C CA . GLU C 3 423 ? 73.699 12.184 90.863 1.00 71.61 423 GLU M CA 1
ATOM 6373 C C . GLU C 3 423 ? 74.566 11.233 91.697 1.00 71.86 423 GLU M C 1
ATOM 6374 O O . GLU C 3 423 ? 74.032 10.360 92.371 1.00 72.05 423 GLU M O 1
ATOM 6380 N N . ASP C 3 424 ? 75.893 11.390 91.650 1.00 71.84 424 ASP M N 1
ATOM 6381 C CA . ASP C 3 424 ? 76.793 10.532 92.429 1.00 72.13 424 ASP M CA 1
ATOM 6382 C C . ASP C 3 424 ? 76.870 10.909 93.911 1.00 71.66 424 ASP M C 1
ATOM 6383 O O . ASP C 3 424 ? 77.312 10.099 94.723 1.00 71.21 424 ASP M O 1
ATOM 6388 N N . ILE C 3 425 ? 76.448 12.129 94.264 1.00 71.51 425 ILE M N 1
ATOM 6389 C CA . ILE C 3 425 ? 76.394 12.554 95.649 1.00 72.28 425 ILE M CA 1
ATOM 6390 C C . ILE C 3 425 ? 75.263 11.766 96.315 1.00 74.05 425 ILE M C 1
ATOM 6391 O O . ILE C 3 425 ? 75.468 11.186 97.385 1.00 74.36 425 ILE M O 1
ATOM 6396 N N . TYR C 3 426 ? 74.078 11.707 95.648 1.00 74.68 426 TYR M N 1
ATOM 6397 C CA . TYR C 3 426 ? 72.907 10.981 96.133 1.00 74.95 426 TYR M CA 1
ATOM 6398 C C . TYR C 3 426 ? 73.235 9.529 96.421 1.00 74.99 426 TYR M C 1
ATOM 6399 O O . TYR C 3 426 ? 72.976 9.055 97.530 1.00 75.45 426 TYR M O 1
ATOM 6408 N N . THR C 3 427 ? 73.843 8.834 95.461 1.00 74.60 427 THR M N 1
ATOM 6409 C CA . THR C 3 427 ? 74.191 7.429 95.655 1.00 75.35 427 THR M CA 1
ATOM 6410 C C . THR C 3 427 ? 75.221 7.228 96.754 1.00 76.65 427 THR M C 1
ATOM 6411 O O . THR C 3 427 ? 75.251 6.164 97.359 1.00 77.31 427 THR M O 1
ATOM 6415 N N . ALA C 3 428 ? 76.085 8.223 97.004 1.00 76.79 428 ALA M N 1
ATOM 6416 C CA . ALA C 3 428 ? 77.120 8.075 98.020 1.00 77.23 428 ALA M CA 1
ATOM 6417 C C . ALA C 3 428 ? 76.555 8.183 99.432 1.00 76.99 428 ALA M C 1
ATOM 6418 O O . ALA C 3 428 ? 76.866 7.352 100.276 1.00 76.80 428 ALA M O 1
ATOM 6420 N N . GLY C 3 429 ? 75.713 9.184 99.668 1.00 76.72 429 GLY M N 1
ATOM 6421 C CA . GLY C 3 429 ? 75.145 9.428 100.983 1.00 76.81 429 GLY M CA 1
ATOM 6422 C C . GLY C 3 429 ? 74.012 8.501 101.352 1.00 76.71 429 GLY M C 1
ATOM 6423 O O . GLY C 3 429 ? 73.894 8.097 102.511 1.00 76.84 429 GLY M O 1
ATOM 6424 N N . LYS C 3 430 ? 73.159 8.170 100.379 1.00 76.20 430 LYS M N 1
ATOM 6425 C CA . LYS C 3 430 ? 72.011 7.313 100.643 1.00 75.79 430 LYS M CA 1
ATOM 6426 C C . LYS C 3 430 ? 72.386 5.826 100.716 1.00 74.25 430 LYS M C 1
ATOM 6427 O O . LYS C 3 430 ? 71.772 5.081 101.477 1.00 74.63 430 LYS M O 1
ATOM 6433 N N . THR C 3 431 ? 73.373 5.396 99.930 1.00 72.19 431 THR M N 1
ATOM 6434 C CA . THR C 3 431 ? 73.744 3.989 99.862 1.00 71.05 431 THR M CA 1
ATOM 6435 C C . THR C 3 431 ? 74.994 3.651 100.650 1.00 70.41 431 THR M C 1
ATOM 6436 O O . THR C 3 431 ? 75.144 2.516 101.102 1.00 70.84 431 THR M O 1
ATOM 6440 N N . TYR C 3 432 ? 75.919 4.605 100.787 1.00 69.17 432 TYR M N 1
ATOM 6441 C CA . TYR C 3 432 ? 77.188 4.354 101.480 1.00 68.01 432 TYR M CA 1
ATOM 6442 C C . TYR C 3 432 ? 77.396 5.204 102.731 1.00 68.55 432 TYR M C 1
ATOM 6443 O O . TYR C 3 432 ? 78.410 5.067 103.410 1.00 68.56 432 TYR M O 1
ATOM 6452 N N . GLY C 3 433 ? 76.440 6.075 103.026 1.00 69.02 433 GLY M N 1
ATOM 6453 C CA . GLY C 3 433 ? 76.472 6.910 104.212 1.00 69.99 433 GLY M CA 1
ATOM 6454 C C . GLY C 3 433 ? 77.527 7.982 104.199 1.00 71.06 433 GLY M C 1
ATOM 6455 O O . GLY C 3 433 ? 77.950 8.431 105.267 1.00 72.53 433 GLY M O 1
ATOM 6456 N N . LEU C 3 434 ? 77.947 8.424 103.011 1.00 70.20 434 LEU M N 1
ATOM 6457 C CA . LEU C 3 434 ? 78.963 9.465 102.915 1.00 69.78 434 LEU M CA 1
ATOM 6458 C C . LEU C 3 434 ? 78.377 10.852 103.132 1.00 69.24 434 LEU M C 1
ATOM 6459 O O . LEU C 3 434 ? 77.170 11.059 102.974 1.00 69.52 434 LEU M O 1
ATOM 6464 N N . VAL C 3 435 ? 79.225 11.794 103.551 1.00 68.10 435 VAL M N 1
ATOM 6465 C CA . VAL C 3 435 ? 78.799 13.161 103.840 1.00 67.40 435 VAL M CA 1
ATOM 6466 C C . VAL C 3 435 ? 79.691 14.154 103.147 1.00 66.27 435 VAL M C 1
ATOM 6467 O O . VAL C 3 435 ? 80.890 13.912 103.003 1.00 66.62 435 VAL M O 1
ATOM 6471 N N . PRO C 3 436 ? 79.140 15.302 102.738 1.00 64.86 436 PRO M N 1
ATOM 6472 C CA . PRO C 3 436 ? 79.977 16.311 102.084 1.00 64.43 436 PRO M CA 1
ATOM 6473 C C . PRO C 3 436 ? 80.932 17.030 103.059 1.00 63.86 436 PRO M C 1
ATOM 6474 O O . PRO C 3 436 ? 80.526 17.416 104.149 1.00 64.69 436 PRO M O 1
ATOM 6478 N N . ALA C 3 437 ? 82.202 17.200 102.674 1.00 62.26 437 ALA M N 1
ATOM 6479 C CA . ALA C 3 437 ? 83.195 17.874 103.492 1.00 61.48 437 ALA M CA 1
ATOM 6480 C C . ALA C 3 437 ? 83.493 19.294 102.998 1.00 61.29 437 ALA M C 1
ATOM 6481 O O . ALA C 3 437 ? 83.842 20.177 103.798 1.00 61.87 437 ALA M O 1
ATOM 6483 N N . ALA C 3 438 ? 83.367 19.517 101.680 1.00 60.09 438 ALA M N 1
ATOM 6484 C CA . ALA C 3 438 ? 83.562 20.820 101.025 1.00 58.92 438 ALA M CA 1
ATOM 6485 C C . ALA C 3 438 ? 82.929 20.757 99.632 1.00 58.01 438 ALA M C 1
ATOM 6486 O O . ALA C 3 438 ? 82.757 19.667 99.078 1.00 58.83 438 ALA M O 1
ATOM 6488 N N . GLY C 3 439 ? 82.591 21.901 99.068 1.00 56.49 439 GLY M N 1
ATOM 6489 C CA . GLY C 3 439 ? 81.982 21.931 97.747 1.00 56.43 439 GLY M CA 1
ATOM 6490 C C . GLY C 3 439 ? 82.687 22.823 96.760 1.00 56.36 439 GLY M C 1
ATOM 6491 O O . GLY C 3 439 ? 83.415 23.726 97.157 1.00 56.43 439 GLY M O 1
ATOM 6492 N N . GLU C 3 440 ? 82.478 22.575 95.467 1.00 56.05 440 GLU M N 1
ATOM 6493 C CA . GLU C 3 440 ? 83.029 23.434 94.431 1.00 56.65 440 GLU M CA 1
ATOM 6494 C C . GLU C 3 440 ? 82.148 24.672 94.303 1.00 57.51 440 GLU M C 1
ATOM 6495 O O . GLU C 3 440 ? 80.937 24.588 94.481 1.00 57.82 440 GLU M O 1
ATOM 6501 N N . HIS C 3 441 ? 82.738 25.814 93.997 1.00 58.25 441 HIS M N 1
ATOM 6502 C CA . HIS C 3 441 ? 81.990 27.052 93.819 1.00 60.12 441 HIS M CA 1
ATOM 6503 C C . HIS C 3 441 ? 82.384 27.657 92.471 1.00 62.03 441 HIS M C 1
ATOM 6504 O O . HIS C 3 441 ? 83.544 27.981 92.254 1.00 62.43 441 HIS M O 1
ATOM 6511 N N . TYR C 3 442 ? 81.415 27.802 91.568 1.00 62.56 442 TYR M N 1
ATOM 6512 C CA . TYR C 3 442 ? 81.678 28.300 90.230 1.00 63.30 442 TYR M CA 1
ATOM 6513 C C . TYR C 3 442 ? 81.503 29.809 90.135 1.00 64.59 442 TYR M C 1
ATOM 6514 O O . TYR C 3 442 ? 80.971 30.419 91.058 1.00 64.94 442 TYR M O 1
ATOM 6523 N N . ALA C 3 443 ? 81.991 30.426 89.048 1.00 65.36 443 ALA M N 1
ATOM 6524 C CA . ALA C 3 443 ? 81.895 31.873 88.890 1.00 66.95 443 ALA M CA 1
ATOM 6525 C C . ALA C 3 443 ? 80.455 32.319 88.774 1.00 68.86 443 ALA M C 1
ATOM 6526 O O . ALA C 3 443 ? 79.636 31.585 88.220 1.00 69.48 443 ALA M O 1
ATOM 6528 N N . PRO C 3 444 ? 80.107 33.525 89.264 1.00 69.70 444 PRO M N 1
ATOM 6529 C CA . PRO C 3 444 ? 78.705 33.974 89.166 1.00 70.07 444 PRO M CA 1
ATOM 6530 C C . PRO C 3 444 ? 78.169 33.988 87.738 1.00 70.78 444 PRO M C 1
ATOM 6531 O O . PRO C 3 444 ? 76.998 33.683 87.534 1.00 70.68 444 PRO M O 1
ATOM 6535 N N . GLU C 3 445 ? 79.037 34.276 86.746 1.00 71.37 445 GLU M N 1
ATOM 6536 C CA . GLU C 3 445 ? 78.657 34.294 85.326 1.00 72.25 445 GLU M CA 1
ATOM 6537 C C . GLU C 3 445 ? 78.648 32.909 84.680 1.00 72.72 445 GLU M C 1
ATOM 6538 O O . GLU C 3 445 ? 78.124 32.760 83.580 1.00 72.89 445 GLU M O 1
ATOM 6544 N N . ASP C 3 446 ? 79.222 31.895 85.342 1.00 72.99 446 ASP M N 1
ATOM 6545 C CA . ASP C 3 446 ? 79.214 30.535 84.813 1.00 73.76 446 ASP M CA 1
ATOM 6546 C C . ASP C 3 446 ? 77.972 29.859 85.314 1.00 74.28 446 ASP M C 1
ATOM 6547 O O . ASP C 3 446 ? 77.721 29.827 86.520 1.00 74.70 446 ASP M O 1
ATOM 6552 N N . SER C 3 447 ? 77.232 29.267 84.397 1.00 74.09 447 SER M N 1
ATOM 6553 C CA . SER C 3 447 ? 76.001 28.578 84.737 1.00 74.63 447 SER M CA 1
ATOM 6554 C C . SER C 3 447 ? 75.817 27.301 83.926 1.00 74.39 447 SER M C 1
ATOM 6555 O O . SER C 3 447 ? 74.683 26.902 83.666 1.00 74.77 447 SER M O 1
ATOM 6558 N N . SER C 3 448 ? 76.901 26.695 83.482 1.00 73.90 448 SER M N 1
ATOM 6559 C CA . SER C 3 448 ? 76.834 25.437 82.751 1.00 74.13 448 SER M CA 1
ATOM 6560 C C . SER C 3 448 ? 76.836 24.241 83.732 1.00 73.84 448 SER M C 1
ATOM 6561 O O . SER C 3 448 ? 76.330 23.171 83.403 1.00 74.17 448 SER M O 1
ATOM 6564 N N . ASN C 3 449 ? 77.397 24.426 84.934 1.00 73.03 449 ASN M N 1
ATOM 6565 C CA . ASN C 3 449 ? 77.511 23.369 85.904 1.00 72.84 449 ASN M CA 1
ATOM 6566 C C . ASN C 3 449 ? 76.423 23.401 86.976 1.00 72.20 449 ASN M C 1
ATOM 6567 O O . ASN C 3 449 ? 75.765 22.373 87.170 1.00 73.44 449 ASN M O 1
ATOM 6572 N N . SER C 3 450 ? 76.219 24.541 87.675 1.00 69.86 450 SER M N 1
ATOM 6573 C CA . SER C 3 450 ? 75.165 24.598 88.687 1.00 68.07 450 SER M CA 1
ATOM 6574 C C . SER C 3 450 ? 74.167 25.666 88.304 1.00 65.88 450 SER M C 1
ATOM 6575 O O . SER C 3 450 ? 74.452 26.859 88.406 1.00 66.93 450 SER M O 1
ATOM 6578 N N . TYR C 3 451 ? 73.016 25.242 87.806 1.00 62.74 451 TYR M N 1
ATOM 6579 C CA . TYR C 3 451 ? 72.003 26.172 87.333 1.00 60.27 451 TYR M CA 1
ATOM 6580 C C . TYR C 3 451 ? 70.626 25.849 87.892 1.00 57.60 451 TYR M C 1
ATOM 6581 O O . TYR C 3 451 ? 70.450 24.835 88.558 1.00 57.51 451 TYR M O 1
ATOM 6590 N N . TYR C 3 452 ? 69.643 26.710 87.622 1.00 55.27 452 TYR M N 1
ATOM 6591 C CA . TYR C 3 452 ? 68.284 26.499 88.093 1.00 53.37 452 TYR M CA 1
ATOM 6592 C C . TYR C 3 452 ? 67.385 26.019 86.964 1.00 50.24 452 TYR M C 1
ATOM 6593 O O . TYR C 3 452 ? 67.462 26.545 85.852 1.00 50.02 452 TYR M O 1
ATOM 6602 N N . VAL C 3 453 ? 66.515 25.045 87.263 1.00 47.76 453 VAL M N 1
ATOM 6603 C CA . VAL C 3 453 ? 65.537 24.496 86.343 1.00 46.41 453 VAL M CA 1
ATOM 6604 C C . VAL C 3 453 ? 64.283 25.315 86.492 1.00 45.29 453 VAL M C 1
ATOM 6605 O O . VAL C 3 453 ? 63.793 25.472 87.610 1.00 46.24 453 VAL M O 1
ATOM 6609 N N . VAL C 3 454 ? 63.786 25.883 85.395 1.00 43.04 454 VAL M N 1
ATOM 6610 C CA . VAL C 3 454 ? 62.631 26.744 85.457 1.00 42.02 454 VAL M CA 1
ATOM 6611 C C . VAL C 3 454 ? 61.535 26.332 84.465 1.00 42.52 454 VAL M C 1
ATOM 6612 O O . VAL C 3 454 ? 61.795 25.657 83.455 1.00 43.14 454 VAL M O 1
ATOM 6616 N N . ALA C 3 455 ? 60.301 26.783 84.740 1.00 41.77 455 ALA M N 1
ATOM 6617 C CA . ALA C 3 455 ? 59.187 26.555 83.862 1.00 41.49 455 ALA M CA 1
ATOM 6618 C C . ALA C 3 455 ? 58.762 27.922 83.337 1.00 41.89 455 ALA M C 1
ATOM 6619 O O . ALA C 3 455 ? 58.137 28.717 84.062 1.00 42.06 455 ALA M O 1
ATOM 6621 N N . VAL C 3 456 ? 59.138 28.207 82.071 1.00 41.45 456 VAL M N 1
ATOM 6622 C CA . VAL C 3 456 ? 58.809 29.454 81.393 1.00 41.25 456 VAL M CA 1
ATOM 6623 C C . VAL C 3 456 ? 57.475 29.350 80.674 1.00 41.41 456 VAL M C 1
ATOM 6624 O O . VAL C 3 456 ? 57.190 28.333 80.068 1.00 41.50 456 VAL M O 1
ATOM 6628 N N . VAL C 3 457 ? 56.655 30.396 80.748 1.00 41.38 457 VAL M N 1
ATOM 6629 C CA . VAL C 3 457 ? 55.363 30.465 80.079 1.00 41.78 457 VAL M CA 1
ATOM 6630 C C . VAL C 3 457 ? 55.172 31.843 79.454 1.00 42.66 457 VAL M C 1
ATOM 6631 O O . VAL C 3 457 ? 55.815 32.814 79.869 1.00 43.63 457 VAL M O 1
ATOM 6635 N N . ARG C 3 458 ? 54.273 31.950 78.477 1.00 42.37 458 ARG M N 1
ATOM 6636 C CA . ARG C 3 458 ? 53.981 33.235 77.844 1.00 42.72 458 ARG M CA 1
ATOM 6637 C C . ARG C 3 458 ? 53.221 34.131 78.821 1.00 45.33 458 ARG M C 1
ATOM 6638 O O . ARG C 3 458 ? 52.456 33.637 79.671 1.00 45.39 458 ARG M O 1
ATOM 6646 N N . ARG C 3 459 ? 53.384 35.451 78.670 1.00 47.08 459 ARG M N 1
ATOM 6647 C CA . ARG C 3 459 ? 52.661 36.398 79.506 1.00 49.39 459 ARG M CA 1
ATOM 6648 C C . ARG C 3 459 ? 51.227 36.588 79.009 1.00 52.44 459 ARG M C 1
ATOM 6649 O O . ARG C 3 459 ? 50.982 37.397 78.130 1.00 53.19 459 ARG M O 1
ATOM 6657 N N . ASP C 3 460 ? 50.283 35.838 79.568 1.00 54.13 460 ASP M N 1
ATOM 6658 C CA . ASP C 3 460 ? 48.857 35.920 79.241 1.00 55.66 460 ASP M CA 1
ATOM 6659 C C . ASP C 3 460 ? 48.114 35.835 80.571 1.00 55.45 460 ASP M C 1
ATOM 6660 O O . ASP C 3 460 ? 48.207 34.821 81.251 1.00 56.69 460 ASP M O 1
ATOM 6665 N N . SER C 3 461 ? 47.434 36.901 80.973 1.00 53.44 461 SER M N 1
ATOM 6666 C CA . SER C 3 461 ? 46.694 36.945 82.224 1.00 51.37 461 SER M CA 1
ATOM 6667 C C . SER C 3 461 ? 45.358 36.229 82.076 1.00 50.49 461 SER M C 1
ATOM 6668 O O . SER C 3 461 ? 45.004 35.403 82.919 1.00 50.21 461 SER M O 1
ATOM 6671 N N . SER C 3 462 ? 44.616 36.524 81.003 1.00 49.82 462 SER M N 1
ATOM 6672 C CA . SER C 3 462 ? 43.321 35.876 80.808 1.00 49.75 462 SER M CA 1
ATOM 6673 C C . SER C 3 462 ? 43.443 34.337 80.726 1.00 49.07 462 SER M C 1
ATOM 6674 O O . SER C 3 462 ? 42.497 33.633 81.050 1.00 49.63 462 SER M O 1
ATOM 6677 N N . HIS C 3 463 ? 44.606 33.827 80.331 1.00 47.87 463 HIS M N 1
ATOM 6678 C CA . HIS C 3 463 ? 44.822 32.391 80.200 1.00 47.32 463 HIS M CA 1
ATOM 6679 C C . HIS C 3 463 ? 45.949 31.894 81.114 1.00 44.53 463 HIS M C 1
ATOM 6680 O O . HIS C 3 463 ? 46.671 30.970 80.746 1.00 43.91 463 HIS M O 1
ATOM 6687 N N . ALA C 3 464 ? 46.092 32.496 82.291 1.00 42.74 464 ALA M N 1
ATOM 6688 C CA . ALA C 3 464 ? 47.149 32.130 83.213 1.00 42.37 464 ALA M CA 1
ATOM 6689 C C . ALA C 3 464 ? 46.926 30.783 83.899 1.00 43.78 464 ALA M C 1
ATOM 6690 O O . ALA C 3 464 ? 45.795 30.335 84.024 1.00 44.65 464 ALA M O 1
ATOM 6692 N N . PHE C 3 465 ? 48.004 30.126 84.331 1.00 43.87 465 PHE M N 1
ATOM 6693 C CA . PHE C 3 465 ? 47.908 28.867 85.057 1.00 44.49 465 PHE M CA 1
ATOM 6694 C C . PHE C 3 465 ? 49.107 28.681 85.979 1.00 45.84 465 PHE M C 1
ATOM 6695 O O . PHE C 3 465 ? 50.154 29.298 85.810 1.00 46.16 465 PHE M O 1
ATOM 6703 N N . THR C 3 466 ? 48.923 27.845 86.988 1.00 46.28 466 THR M N 1
ATOM 6704 C CA . THR C 3 466 ? 49.854 27.524 88.062 1.00 46.15 466 THR M CA 1
ATOM 6705 C C . THR C 3 466 ? 50.563 26.246 87.747 1.00 47.07 466 THR M C 1
ATOM 6706 O O . THR C 3 466 ? 50.099 25.470 86.907 1.00 47.54 466 THR M O 1
ATOM 6710 N N . LEU C 3 467 ? 51.690 25.999 88.403 1.00 47.56 467 LEU M N 1
ATOM 6711 C CA . LEU C 3 467 ? 52.399 24.735 88.222 1.00 48.90 467 LEU M CA 1
ATOM 6712 C C . LEU C 3 467 ? 51.505 23.512 88.567 1.00 50.50 467 LEU M C 1
ATOM 6713 O O . LEU C 3 467 ? 51.768 22.399 88.106 1.00 51.47 467 LEU M O 1
ATOM 6718 N N . ASP C 3 468 ? 50.423 23.733 89.318 1.00 50.54 468 ASP M N 1
ATOM 6719 C CA . ASP C 3 468 ? 49.495 22.688 89.722 1.00 51.72 468 ASP M CA 1
ATOM 6720 C C . ASP C 3 468 ? 48.349 22.474 88.721 1.00 51.48 468 ASP M C 1
ATOM 6721 O O . ASP C 3 468 ? 47.668 21.450 88.790 1.00 52.94 468 ASP M O 1
ATOM 6726 N N . GLU C 3 469 ? 48.134 23.420 87.784 1.00 48.80 469 GLU M N 1
ATOM 6727 C CA . GLU C 3 469 ? 47.113 23.305 86.758 1.00 46.13 469 GLU M CA 1
ATOM 6728 C C . GLU C 3 469 ? 47.776 23.015 85.391 1.00 44.53 469 GLU M C 1
ATOM 6729 O O . GLU C 3 469 ? 47.428 23.627 84.376 1.00 44.82 469 GLU M O 1
ATOM 6735 N N . LEU C 3 470 ? 48.730 22.087 85.360 1.00 42.83 470 LEU M N 1
ATOM 6736 C CA . LEU C 3 470 ? 49.414 21.720 84.121 1.00 41.52 470 LEU M CA 1
ATOM 6737 C C . LEU C 3 470 ? 48.758 20.588 83.335 1.00 40.53 470 LEU M C 1
ATOM 6738 O O . LEU C 3 470 ? 49.256 20.211 82.277 1.00 41.01 470 LEU M O 1
ATOM 6743 N N . ARG C 3 471 ? 47.684 20.010 83.852 1.00 39.42 471 ARG M N 1
ATOM 6744 C CA . ARG C 3 471 ? 47.031 18.897 83.203 1.00 38.57 471 ARG M CA 1
ATOM 6745 C C . ARG C 3 471 ? 46.260 19.368 81.974 1.00 39.44 471 ARG M C 1
ATOM 6746 O O . ARG C 3 471 ? 45.505 20.331 82.038 1.00 40.10 471 ARG M O 1
ATOM 6754 N N . GLY C 3 472 ? 46.489 18.725 80.842 1.00 39.49 472 GLY M N 1
ATOM 6755 C CA . GLY C 3 472 ? 45.826 19.095 79.589 1.00 39.71 472 GLY M CA 1
ATOM 6756 C C . GLY C 3 472 ? 46.575 20.126 78.761 1.00 39.67 472 GLY M C 1
ATOM 6757 O O . GLY C 3 472 ? 46.261 20.346 77.588 1.00 39.37 472 GLY M O 1
ATOM 6758 N N . LYS C 3 473 ? 47.605 20.756 79.359 1.00 39.40 473 LYS M N 1
ATOM 6759 C CA . LYS C 3 473 ? 48.377 21.761 78.666 1.00 38.63 473 LYS M CA 1
ATOM 6760 C C . LYS C 3 473 ? 49.352 21.146 77.664 1.00 39.14 473 LYS M C 1
ATOM 6761 O O . LYS C 3 473 ? 49.538 19.918 77.638 1.00 38.96 473 LYS M O 1
ATOM 6767 N N . ARG C 3 474 ? 49.939 22.004 76.800 1.00 39.28 474 ARG M N 1
ATOM 6768 C CA . ARG C 3 474 ? 50.923 21.536 75.860 1.00 40.89 474 ARG M CA 1
ATOM 6769 C C . ARG C 3 474 ? 52.310 21.835 76.436 1.00 44.23 474 ARG M C 1
ATOM 6770 O O . ARG C 3 474 ? 52.527 22.934 76.960 1.00 45.14 474 ARG M O 1
ATOM 6778 N N . SER C 3 475 ? 53.223 20.845 76.430 1.00 45.53 475 SER M N 1
ATOM 6779 C CA . SER C 3 475 ? 54.529 21.047 77.048 1.00 47.52 475 SER M CA 1
ATOM 6780 C C . SER C 3 475 ? 55.686 20.872 76.094 1.00 48.95 475 SER M C 1
ATOM 6781 O O . SER C 3 475 ? 55.675 19.990 75.234 1.00 48.52 475 SER M O 1
ATOM 6784 N N . CYS C 3 476 ? 56.689 21.742 76.250 1.00 50.20 476 CYS M N 1
ATOM 6785 C CA . CYS C 3 476 ? 57.896 21.749 75.453 1.00 51.45 476 CYS M CA 1
ATOM 6786 C C . CYS C 3 476 ? 59.049 21.325 76.313 1.00 52.78 476 CYS M C 1
ATOM 6787 O O . CYS C 3 476 ? 59.513 22.104 77.141 1.00 53.47 476 CYS M O 1
ATOM 6790 N N . HIS C 3 477 ? 59.487 20.082 76.160 1.00 53.07 477 HIS M N 1
ATOM 6791 C CA . HIS C 3 477 ? 60.645 19.589 76.900 1.00 54.02 477 HIS M CA 1
ATOM 6792 C C . HIS C 3 477 ? 61.880 19.728 75.972 1.00 56.08 477 HIS M C 1
ATOM 6793 O O . HIS C 3 477 ? 61.729 19.913 74.736 1.00 57.41 477 HIS M O 1
ATOM 6800 N N . ALA C 3 478 ? 63.092 19.713 76.545 1.00 55.84 478 ALA M N 1
ATOM 6801 C CA . ALA C 3 478 ? 64.288 19.880 75.700 1.00 56.35 478 ALA M CA 1
ATOM 6802 C C . ALA C 3 478 ? 64.593 18.602 74.893 1.00 55.88 478 ALA M C 1
ATOM 6803 O O . ALA C 3 478 ? 64.953 18.651 73.711 1.00 55.44 478 ALA M O 1
ATOM 6805 N N . GLY C 3 479 ? 64.417 17.473 75.564 1.00 55.55 479 GLY M N 1
ATOM 6806 C CA . GLY C 3 479 ? 64.662 16.146 75.025 1.00 55.44 479 GLY M CA 1
ATOM 6807 C C . GLY C 3 479 ? 64.461 15.086 76.083 1.00 54.67 479 GLY M C 1
ATOM 6808 O O . GLY C 3 479 ? 64.423 15.401 77.277 1.00 55.25 479 GLY M O 1
ATOM 6809 N N . PHE C 3 480 ? 64.332 13.824 75.665 1.00 53.45 480 PHE M N 1
ATOM 6810 C CA . PHE C 3 480 ? 64.141 12.743 76.620 1.00 53.36 480 PHE M CA 1
ATOM 6811 C C . PHE C 3 480 ? 65.374 12.594 77.504 1.00 53.65 480 PHE M C 1
ATOM 6812 O O . PHE C 3 480 ? 66.493 12.659 77.017 1.00 54.05 480 PHE M O 1
ATOM 6820 N N . GLY C 3 481 ? 65.150 12.493 78.801 1.00 53.39 481 GLY M N 1
ATOM 6821 C CA . GLY C 3 481 ? 66.232 12.381 79.756 1.00 53.38 481 GLY M CA 1
ATOM 6822 C C . GLY C 3 481 ? 66.968 13.676 79.994 1.00 53.22 481 GLY M C 1
ATOM 6823 O O . GLY C 3 481 ? 67.932 13.674 80.752 1.00 53.76 481 GLY M O 1
ATOM 6824 N N . SER C 3 482 ? 66.531 14.806 79.395 1.00 52.69 482 SER M N 1
ATOM 6825 C CA . SER C 3 482 ? 67.188 16.094 79.649 1.00 53.08 482 SER M CA 1
ATOM 6826 C C . SER C 3 482 ? 67.002 16.448 81.107 1.00 52.86 482 SER M C 1
ATOM 6827 O O . SER C 3 482 ? 65.893 16.316 81.608 1.00 53.19 482 SER M O 1
ATOM 6830 N N . PRO C 3 483 ? 68.066 16.825 81.840 1.00 51.94 483 PRO M N 1
ATOM 6831 C CA . PRO C 3 483 ? 67.896 17.107 83.275 1.00 51.10 483 PRO M CA 1
ATOM 6832 C C . PRO C 3 483 ? 66.829 18.160 83.527 1.00 51.20 483 PRO M C 1
ATOM 6833 O O . PRO C 3 483 ? 65.797 17.833 84.129 1.00 51.09 483 PRO M O 1
ATOM 6837 N N . ALA C 3 484 ? 67.011 19.366 82.956 1.00 50.96 484 ALA M N 1
ATOM 6838 C CA . ALA C 3 484 ? 66.060 20.423 83.187 1.00 51.43 484 ALA M CA 1
ATOM 6839 C C . ALA C 3 484 ? 64.764 20.212 82.438 1.00 52.15 484 ALA M C 1
ATOM 6840 O O . ALA C 3 484 ? 63.716 20.544 82.966 1.00 52.90 484 ALA M O 1
ATOM 6842 N N . GLY C 3 485 ? 64.823 19.652 81.242 1.00 51.73 485 GLY M N 1
ATOM 6843 C CA . GLY C 3 485 ? 63.624 19.497 80.429 1.00 52.04 485 GLY M CA 1
ATOM 6844 C C . GLY C 3 485 ? 62.753 18.280 80.662 1.00 51.89 485 GLY M C 1
ATOM 6845 O O . GLY C 3 485 ? 61.638 18.235 80.161 1.00 51.66 485 GLY M O 1
ATOM 6846 N N . TRP C 3 486 ? 63.258 17.267 81.355 1.00 51.58 486 TRP M N 1
ATOM 6847 C CA . TRP C 3 486 ? 62.539 16.026 81.537 1.00 51.46 486 TRP M CA 1
ATOM 6848 C C . TRP C 3 486 ? 62.690 15.463 82.936 1.00 52.15 486 TRP M C 1
ATOM 6849 O O . TRP C 3 486 ? 61.676 15.277 83.599 1.00 52.89 486 TRP M O 1
ATOM 6860 N N . ASP C 3 487 ? 63.926 15.159 83.379 1.00 51.91 487 ASP M N 1
ATOM 6861 C CA . ASP C 3 487 ? 64.155 14.504 84.663 1.00 52.50 487 ASP M CA 1
ATOM 6862 C C . ASP C 3 487 ? 63.620 15.267 85.852 1.00 51.62 487 ASP M C 1
ATOM 6863 O O . ASP C 3 487 ? 62.913 14.679 86.675 1.00 52.32 487 ASP M O 1
ATOM 6868 N N . VAL C 3 488 ? 63.954 16.562 85.963 1.00 49.77 488 VAL M N 1
ATOM 6869 C CA . VAL C 3 488 ? 63.469 17.366 87.072 1.00 48.62 488 VAL M CA 1
ATOM 6870 C C . VAL C 3 488 ? 61.976 17.605 87.006 1.00 47.68 488 VAL M C 1
ATOM 6871 O O . VAL C 3 488 ? 61.310 17.343 87.993 1.00 47.84 488 VAL M O 1
ATOM 6875 N N . PRO C 3 489 ? 61.415 18.120 85.892 1.00 47.03 489 PRO M N 1
ATOM 6876 C CA . PRO C 3 489 ? 59.976 18.420 85.878 1.00 47.13 489 PRO M CA 1
ATOM 6877 C C . PRO C 3 489 ? 59.104 17.191 86.049 1.00 47.56 489 PRO M C 1
ATOM 6878 O O . PRO C 3 489 ? 58.219 17.211 86.899 1.00 47.60 489 PRO M O 1
ATOM 6882 N N . VAL C 3 490 ? 59.380 16.100 85.300 1.00 47.44 490 VAL M N 1
ATOM 6883 C CA . VAL C 3 490 ? 58.587 14.879 85.453 1.00 47.70 490 VAL M CA 1
ATOM 6884 C C . VAL C 3 490 ? 58.741 14.304 86.847 1.00 49.40 490 VAL M C 1
ATOM 6885 O O . VAL C 3 490 ? 57.739 14.014 87.516 1.00 50.17 490 VAL M O 1
ATOM 6889 N N . GLY C 3 491 ? 59.972 14.287 87.347 1.00 49.28 491 GLY M N 1
ATOM 6890 C CA . GLY C 3 491 ? 60.218 13.839 88.709 1.00 49.27 491 GLY M CA 1
ATOM 6891 C C . GLY C 3 491 ? 59.426 14.632 89.731 1.00 48.96 491 GLY M C 1
ATOM 6892 O O . GLY C 3 491 ? 58.879 14.063 90.669 1.00 49.10 491 GLY M O 1
ATOM 6893 N N . ALA C 3 492 ? 59.304 15.943 89.507 1.00 48.53 492 ALA M N 1
ATOM 6894 C CA . ALA C 3 492 ? 58.615 16.836 90.418 1.00 48.57 492 ALA M CA 1
ATOM 6895 C C . ALA C 3 492 ? 57.108 16.615 90.398 1.00 49.50 492 ALA M C 1
ATOM 6896 O O . ALA C 3 492 ? 56.485 16.588 91.451 1.00 49.46 492 ALA M O 1
ATOM 6898 N N . LEU C 3 493 ? 56.527 16.425 89.205 1.00 49.89 493 LEU M N 1
ATOM 6899 C CA . LEU C 3 493 ? 55.089 16.189 89.085 1.00 50.23 493 LEU M CA 1
ATOM 6900 C C . LEU C 3 493 ? 54.668 14.861 89.676 1.00 51.68 493 LEU M C 1
ATOM 6901 O O . LEU C 3 493 ? 53.529 14.733 90.099 1.00 52.33 493 LEU M O 1
ATOM 6906 N N . ILE C 3 494 ? 55.570 13.874 89.710 1.00 52.00 494 ILE M N 1
ATOM 6907 C CA . ILE C 3 494 ? 55.268 12.581 90.285 1.00 52.61 494 ILE M CA 1
ATOM 6908 C C . ILE C 3 494 ? 55.250 12.704 91.796 1.00 54.91 494 ILE M C 1
ATOM 6909 O O . ILE C 3 494 ? 54.259 12.320 92.410 1.00 55.73 494 ILE M O 1
ATOM 6914 N N . GLN C 3 495 ? 56.288 13.307 92.386 1.00 55.91 495 GLN M N 1
ATOM 6915 C CA . GLN C 3 495 ? 56.350 13.510 93.825 1.00 57.82 495 GLN M CA 1
ATOM 6916 C C . GLN C 3 495 ? 55.235 14.409 94.310 1.00 59.41 495 GLN M C 1
ATOM 6917 O O . GLN C 3 495 ? 54.670 14.141 95.366 1.00 60.22 495 GLN M O 1
ATOM 6923 N N . ARG C 3 496 ? 54.873 15.450 93.541 1.00 59.77 496 ARG M N 1
ATOM 6924 C CA . ARG C 3 496 ? 53.762 16.331 93.937 1.00 60.37 496 ARG M CA 1
ATOM 6925 C C . ARG C 3 496 ? 52.382 15.674 93.799 1.00 60.92 496 ARG M C 1
ATOM 6926 O O . ARG C 3 496 ? 51.403 16.217 94.302 1.00 61.55 496 ARG M O 1
ATOM 6934 N N . GLY C 3 497 ? 52.309 14.518 93.142 1.00 60.37 497 GLY M N 1
ATOM 6935 C CA . GLY C 3 497 ? 51.077 13.761 93.031 1.00 60.44 497 GLY M CA 1
ATOM 6936 C C . GLY C 3 497 ? 50.147 14.177 91.926 1.00 60.52 497 GLY M C 1
ATOM 6937 O O . GLY C 3 497 ? 48.928 14.074 92.078 1.00 60.70 497 GLY M O 1
ATOM 6938 N N . PHE C 3 498 ? 50.712 14.634 90.806 1.00 60.22 498 PHE M N 1
ATOM 6939 C CA . PHE C 3 498 ? 49.946 15.042 89.627 1.00 59.80 498 PHE M CA 1
ATOM 6940 C C . PHE C 3 498 ? 50.072 14.020 88.520 1.00 60.69 498 PHE M C 1
ATOM 6941 O O . PHE C 3 498 ? 49.112 13.797 87.788 1.00 61.32 498 PHE M O 1
ATOM 6949 N N . ILE C 3 499 ? 51.256 13.419 88.368 1.00 60.83 499 ILE M N 1
ATOM 6950 C CA . ILE C 3 499 ? 51.452 12.350 87.414 1.00 61.75 499 ILE M CA 1
ATOM 6951 C C . ILE C 3 499 ? 51.544 11.086 88.264 1.00 64.11 499 ILE M C 1
ATOM 6952 O O . ILE C 3 499 ? 52.484 10.938 89.050 1.00 64.28 499 ILE M O 1
ATOM 6957 N N . ARG C 3 500 ? 50.512 10.219 88.186 1.00 65.45 500 ARG M N 1
ATOM 6958 C CA . ARG C 3 500 ? 50.438 8.998 88.980 1.00 66.88 500 ARG M CA 1
ATOM 6959 C C . ARG C 3 500 ? 50.577 7.809 88.064 1.00 68.24 500 ARG M C 1
ATOM 6960 O O . ARG C 3 500 ? 49.586 7.300 87.562 1.00 68.47 500 ARG M O 1
ATOM 6968 N N . PRO C 3 501 ? 51.809 7.380 87.775 1.00 69.47 501 PRO M N 1
ATOM 6969 C CA . PRO C 3 501 ? 51.998 6.272 86.820 1.00 70.66 501 PRO M CA 1
ATOM 6970 C C . PRO C 3 501 ? 51.653 4.909 87.377 1.00 73.36 501 PRO M C 1
ATOM 6971 O O . PRO C 3 501 ? 51.626 4.729 88.591 1.00 73.72 501 PRO M O 1
ATOM 6975 N N . LYS C 3 502 ? 51.423 3.938 86.472 1.00 75.07 502 LYS M N 1
ATOM 6976 C CA . LYS C 3 502 ? 51.103 2.540 86.795 1.00 76.65 502 LYS M CA 1
ATOM 6977 C C . LYS C 3 502 ? 52.231 1.622 86.294 1.00 78.55 502 LYS M C 1
ATOM 6978 O O . LYS C 3 502 ? 52.704 1.809 85.174 1.00 78.15 502 LYS M O 1
ATOM 6984 N N . ASP C 3 503 ? 52.675 0.658 87.133 1.00 80.31 503 ASP M N 1
ATOM 6985 C CA . ASP C 3 503 ? 53.775 -0.277 86.830 1.00 82.34 503 ASP M CA 1
ATOM 6986 C C . ASP C 3 503 ? 55.026 0.453 86.303 1.00 82.67 503 ASP M C 1
ATOM 6987 O O . ASP C 3 503 ? 55.569 0.081 85.258 1.00 83.05 503 ASP M O 1
ATOM 6992 N N . CYS C 3 504 ? 55.472 1.514 86.995 1.00 82.32 504 CYS M N 1
ATOM 6993 C CA . CYS C 3 504 ? 56.639 2.307 86.585 1.00 82.75 504 CYS M CA 1
ATOM 6994 C C . CYS C 3 504 ? 56.677 2.629 85.053 1.00 81.02 504 CYS M C 1
ATOM 6995 O O . CYS C 3 504 ? 57.730 2.619 84.410 1.00 81.19 504 CYS M O 1
ATOM 6998 N N . ASP C 3 505 ? 55.493 2.900 84.490 1.00 79.23 505 ASP M N 1
ATOM 6999 C CA . ASP C 3 505 ? 55.315 3.298 83.098 1.00 77.83 505 ASP M CA 1
ATOM 7000 C C . ASP C 3 505 ? 55.147 4.820 83.097 1.00 75.23 505 ASP M C 1
ATOM 7001 O O . ASP C 3 505 ? 54.025 5.346 83.103 1.00 75.68 505 ASP M O 1
ATOM 7006 N N . VAL C 3 506 ? 56.284 5.520 83.145 1.00 72.09 506 VAL M N 1
ATOM 7007 C CA . VAL C 3 506 ? 56.332 6.966 83.240 1.00 69.39 506 VAL M CA 1
ATOM 7008 C C . VAL C 3 506 ? 56.022 7.626 81.910 1.00 67.57 506 VAL M C 1
ATOM 7009 O O . VAL C 3 506 ? 55.341 8.648 81.901 1.00 68.02 506 VAL M O 1
ATOM 7013 N N . LEU C 3 507 ? 56.461 7.040 80.784 1.00 65.35 507 LEU M N 1
ATOM 7014 C CA . LEU C 3 507 ? 56.181 7.632 79.468 1.00 64.03 507 LEU M CA 1
ATOM 7015 C C . LEU C 3 507 ? 54.666 7.799 79.162 1.00 62.49 507 LEU M C 1
ATOM 7016 O O . LEU C 3 507 ? 54.234 8.838 78.656 1.00 62.97 507 LEU M O 1
ATOM 7021 N N . THR C 3 508 ? 53.874 6.780 79.463 1.00 60.21 508 THR M N 1
ATOM 7022 C CA . THR C 3 508 ? 52.442 6.816 79.223 1.00 58.41 508 THR M CA 1
ATOM 7023 C C . THR C 3 508 ? 51.769 7.756 80.231 1.00 57.36 508 THR M C 1
ATOM 7024 O O . THR C 3 508 ? 50.789 8.410 79.872 1.00 57.89 508 THR M O 1
ATOM 7028 N N . ALA C 3 509 ? 52.292 7.856 81.468 1.00 55.54 509 ALA M N 1
ATOM 7029 C CA . ALA C 3 509 ? 51.722 8.761 82.462 1.00 54.10 509 ALA M CA 1
ATOM 7030 C C . ALA C 3 509 ? 51.842 10.215 82.025 1.00 54.06 509 ALA M C 1
ATOM 7031 O O . ALA C 3 509 ? 50.881 10.972 82.186 1.00 54.49 509 ALA M O 1
ATOM 7033 N N . VAL C 3 510 ? 53.008 10.616 81.454 1.00 53.26 510 VAL M N 1
ATOM 7034 C CA . VAL C 3 510 ? 53.175 12.001 81.039 1.00 53.09 510 VAL M CA 1
ATOM 7035 C C . VAL C 3 510 ? 52.454 12.277 79.733 1.00 53.56 510 VAL M C 1
ATOM 7036 O O . VAL C 3 510 ? 52.030 13.408 79.510 1.00 53.49 510 VAL M O 1
ATOM 7040 N N . SER C 3 511 ? 52.320 11.274 78.860 1.00 54.10 511 SER M N 1
ATOM 7041 C CA . SER C 3 511 ? 51.614 11.479 77.590 1.00 55.05 511 SER M CA 1
ATOM 7042 C C . SER C 3 511 ? 50.088 11.563 77.783 1.00 55.50 511 SER M C 1
ATOM 7043 O O . SER C 3 511 ? 49.372 12.061 76.912 1.00 55.51 511 SER M O 1
ATOM 7046 N N . GLU C 3 512 ? 49.598 11.057 78.929 1.00 55.61 512 GLU M N 1
ATOM 7047 C CA . GLU C 3 512 ? 48.212 11.142 79.356 1.00 55.75 512 GLU M CA 1
ATOM 7048 C C . GLU C 3 512 ? 47.969 12.389 80.226 1.00 54.91 512 GLU M C 1
ATOM 7049 O O . GLU C 3 512 ? 46.818 12.786 80.393 1.00 56.13 512 GLU M O 1
ATOM 7055 N N . PHE C 3 513 ? 49.024 12.991 80.801 1.00 52.65 513 PHE M N 1
ATOM 7056 C CA . PHE C 3 513 ? 48.889 14.192 81.604 1.00 51.32 513 PHE M CA 1
ATOM 7057 C C . PHE C 3 513 ? 48.831 15.455 80.699 1.00 51.24 513 PHE M C 1
ATOM 7058 O O . PHE C 3 513 ? 47.883 16.227 80.786 1.00 52.29 513 PHE M O 1
ATOM 7066 N N . PHE C 3 514 ? 49.807 15.642 79.818 1.00 49.83 514 PHE M N 1
ATOM 7067 C CA . PHE C 3 514 ? 49.824 16.751 78.886 1.00 49.29 514 PHE M CA 1
ATOM 7068 C C . PHE C 3 514 ? 49.088 16.323 77.633 1.00 49.75 514 PHE M C 1
ATOM 7069 O O . PHE C 3 514 ? 49.277 15.208 77.160 1.00 51.16 514 PHE M O 1
ATOM 7077 N N . ASN C 3 515 ? 48.271 17.203 77.069 1.00 48.66 515 ASN M N 1
ATOM 7078 C CA . ASN C 3 515 ? 47.506 16.886 75.866 1.00 48.06 515 ASN M CA 1
ATOM 7079 C C . ASN C 3 515 ? 48.414 16.651 74.654 1.00 48.32 515 ASN M C 1
ATOM 7080 O O . ASN C 3 515 ? 48.110 15.838 73.789 1.00 48.83 515 ASN M O 1
ATOM 7085 N N . ALA C 3 516 ? 49.535 17.349 74.589 1.00 48.18 516 ALA M N 1
ATOM 7086 C CA . ALA C 3 516 ? 50.497 17.225 73.498 1.00 48.26 516 ALA M CA 1
ATOM 7087 C C . ALA C 3 516 ? 51.822 17.791 73.971 1.00 48.80 516 ALA M C 1
ATOM 7088 O O . ALA C 3 516 ? 51.870 18.789 74.698 1.00 49.16 516 ALA M O 1
ATOM 7090 N N . SER C 3 517 ? 52.903 17.143 73.576 1.00 48.53 517 SER M N 1
ATOM 7091 C CA . SER C 3 517 ? 54.228 17.543 74.016 1.00 48.38 517 SER M CA 1
ATOM 7092 C C . SER C 3 517 ? 55.250 17.386 72.891 1.00 48.23 517 SER M C 1
ATOM 7093 O O . SE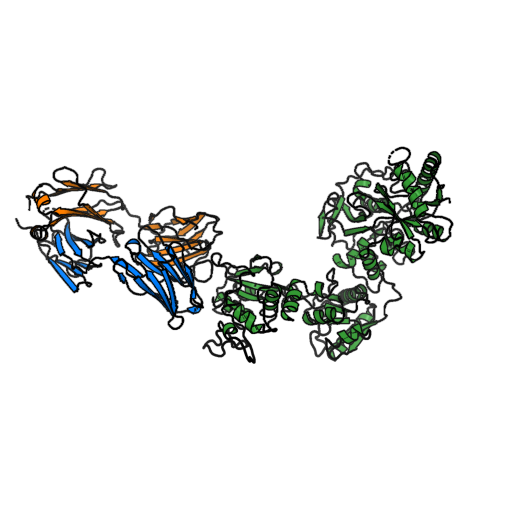R C 3 517 ? 54.977 16.761 71.865 1.00 47.54 517 SER M O 1
ATOM 7096 N N . CYS C 3 518 ? 56.421 17.975 73.081 1.00 48.88 518 CYS M N 1
ATOM 7097 C CA . CYS C 3 518 ? 57.543 17.748 72.200 1.00 50.09 518 CYS M CA 1
ATOM 7098 C C . CYS C 3 518 ? 58.687 17.284 73.048 1.00 50.64 518 CYS M C 1
ATOM 7099 O O . CYS C 3 518 ? 59.255 18.085 73.801 1.00 51.34 518 CYS M O 1
ATOM 7102 N N . VAL C 3 519 ? 58.992 15.984 72.987 1.00 49.89 519 VAL M N 1
ATOM 7103 C CA . VAL C 3 519 ? 60.079 15.404 73.746 1.00 49.67 519 VAL M CA 1
ATOM 7104 C C . VAL C 3 519 ? 60.941 14.659 72.751 1.00 51.16 519 VAL M C 1
ATOM 7105 O O . VAL C 3 519 ? 60.716 13.468 72.533 1.00 51.99 519 VAL M O 1
ATOM 7109 N N . PRO C 3 520 ? 61.898 15.344 72.081 1.00 51.05 520 PRO M N 1
ATOM 7110 C CA . PRO C 3 520 ? 62.749 14.658 71.098 1.00 51.38 520 PRO M CA 1
ATOM 7111 C C . PRO C 3 520 ? 63.498 13.484 71.699 1.00 52.40 520 PRO M C 1
ATOM 7112 O O . PRO C 3 520 ? 63.908 13.531 72.842 1.00 51.78 520 PRO M O 1
ATOM 7116 N N . VAL C 3 521 ? 63.637 12.413 70.924 1.00 54.20 521 VAL M N 1
ATOM 7117 C CA . VAL C 3 521 ? 64.229 11.158 71.369 1.00 55.68 521 VAL M CA 1
ATOM 7118 C C . VAL C 3 521 ? 65.051 10.460 70.263 1.00 58.36 521 VAL M C 1
ATOM 7119 O O . VAL C 3 521 ? 64.804 10.658 69.066 1.00 58.58 521 VAL M O 1
ATOM 7123 N N . ASN C 3 522 ? 66.051 9.671 70.675 1.00 59.97 522 ASN M N 1
ATOM 7124 C CA . ASN C 3 522 ? 66.881 8.866 69.787 1.00 62.08 522 ASN M CA 1
ATOM 7125 C C . ASN C 3 522 ? 66.603 7.415 70.133 1.00 66.11 522 ASN M C 1
ATOM 7126 O O . ASN C 3 522 ? 66.435 7.121 71.319 1.00 67.61 522 ASN M O 1
ATOM 7131 N N . ASN C 3 523 ? 66.575 6.501 69.147 1.00 67.70 523 ASN M N 1
ATOM 7132 C CA . ASN C 3 523 ? 66.348 5.079 69.439 1.00 69.80 523 ASN M CA 1
ATOM 7133 C C . ASN C 3 523 ? 65.069 4.807 70.252 1.00 70.79 523 ASN M C 1
ATOM 7134 O O . ASN C 3 523 ? 65.116 4.219 71.346 1.00 71.27 523 ASN M O 1
ATOM 7139 N N . PRO C 3 524 ? 63.912 5.244 69.750 1.00 70.86 524 PRO M N 1
ATOM 7140 C CA . PRO C 3 524 ? 62.661 4.963 70.475 1.00 71.35 524 PRO M CA 1
ATOM 7141 C C . PRO C 3 524 ? 62.135 3.536 70.203 1.00 71.78 524 PRO M C 1
ATOM 7142 O O . PRO C 3 524 ? 62.436 2.954 69.151 1.00 71.72 524 PRO M O 1
ATOM 7146 N N . LYS C 3 525 ? 61.350 2.966 71.142 1.00 71.88 525 LYS M N 1
ATOM 7147 C CA . LYS C 3 525 ? 60.755 1.650 70.910 1.00 72.64 525 LYS M CA 1
ATOM 7148 C C . LYS C 3 525 ? 59.221 1.700 71.095 1.00 72.41 525 LYS M C 1
ATOM 7149 O O . LYS C 3 525 ? 58.507 1.281 70.177 1.00 73.41 525 LYS M O 1
ATOM 7155 N N . ASN C 3 526 ? 58.697 2.233 72.215 1.00 71.04 526 ASN M N 1
ATOM 7156 C CA . ASN C 3 526 ? 57.229 2.331 72.370 1.00 70.50 526 ASN M CA 1
ATOM 7157 C C . ASN C 3 526 ? 56.848 3.749 72.760 1.00 67.36 526 ASN M C 1
ATOM 7158 O O . ASN C 3 526 ? 56.066 3.966 73.690 1.00 67.51 526 ASN M O 1
ATOM 7163 N N . TYR C 3 527 ? 57.438 4.715 72.068 1.00 63.97 527 TYR M N 1
ATOM 7164 C CA . TYR C 3 527 ? 57.241 6.115 72.341 1.00 61.31 527 TYR M CA 1
ATOM 7165 C C . TYR C 3 527 ? 55.806 6.560 72.072 1.00 59.52 527 TYR M C 1
ATOM 7166 O O . TYR C 3 527 ? 55.327 6.397 70.959 1.00 60.05 527 TYR M O 1
ATOM 7175 N N . PRO C 3 528 ? 55.102 7.148 73.059 1.00 57.17 528 PRO M N 1
ATOM 7176 C CA . PRO C 3 528 ? 53.741 7.629 72.807 1.00 55.76 528 PRO M CA 1
ATOM 7177 C C . PRO C 3 528 ? 53.680 8.700 71.721 1.00 55.44 528 PRO M C 1
ATOM 7178 O O . PRO C 3 528 ? 54.600 9.512 71.611 1.00 56.30 528 PRO M O 1
ATOM 7182 N N . SER C 3 529 ? 52.603 8.719 70.927 1.00 54.16 529 SER M N 1
ATOM 7183 C CA . SER C 3 529 ? 52.464 9.712 69.870 1.00 53.90 529 SER M CA 1
ATOM 7184 C C . SER C 3 529 ? 52.421 11.132 70.405 1.00 53.17 529 SER M C 1
ATOM 7185 O O . SER C 3 529 ? 53.014 12.044 69.832 1.00 52.90 529 SER M O 1
ATOM 7188 N N . SER C 3 530 ? 51.723 11.318 71.531 1.00 52.50 530 SER M N 1
ATOM 7189 C CA . SER C 3 530 ? 51.570 12.609 72.180 1.00 51.33 530 SER M CA 1
ATOM 7190 C C . SER C 3 530 ? 52.904 13.232 72.503 1.00 50.74 530 SER M C 1
ATOM 7191 O O . SER C 3 530 ? 53.015 14.450 72.429 1.00 51.85 530 SER M O 1
ATOM 7194 N N . LEU C 3 531 ? 53.922 12.425 72.836 1.00 49.15 531 LEU M N 1
ATOM 7195 C CA . LEU C 3 531 ? 55.224 12.986 73.198 1.00 48.36 531 LEU M CA 1
ATOM 7196 C C . LEU C 3 531 ? 56.012 13.570 72.017 1.00 48.41 531 LEU M C 1
ATOM 7197 O O . LEU C 3 531 ? 56.999 14.254 72.241 1.00 47.67 531 LEU M O 1
ATOM 7202 N N . CYS C 3 532 ? 55.554 13.337 70.782 1.00 49.04 532 CYS M N 1
ATOM 7203 C CA . CYS C 3 532 ? 56.135 13.883 69.558 1.00 50.26 532 CYS M CA 1
ATOM 7204 C C . CYS C 3 532 ? 55.174 14.817 68.804 1.00 50.30 532 CYS M C 1
ATOM 7205 O O . CYS C 3 532 ? 55.528 15.305 67.733 1.00 50.49 532 CYS M O 1
ATOM 7208 N N . ALA C 3 533 ? 53.966 15.040 69.323 1.00 50.18 533 ALA M N 1
ATOM 7209 C CA . ALA C 3 533 ? 52.932 15.809 68.648 1.00 50.41 533 ALA M CA 1
ATOM 7210 C C . ALA C 3 533 ? 53.334 17.236 68.257 1.00 50.68 533 ALA M C 1
ATOM 7211 O O . ALA C 3 533 ? 52.965 17.699 67.180 1.00 51.19 533 ALA M O 1
ATOM 7213 N N . LEU C 3 534 ? 54.099 17.924 69.109 1.00 50.02 534 LEU M N 1
ATOM 7214 C CA . LEU C 3 534 ? 54.460 19.313 68.868 1.00 49.20 534 LEU M CA 1
ATOM 7215 C C . LEU C 3 534 ? 55.750 19.495 68.083 1.00 50.57 534 LEU M C 1
ATOM 7216 O O . LEU C 3 534 ? 56.034 20.617 67.681 1.00 51.58 534 LEU M O 1
ATOM 7221 N N . CYS C 3 535 ? 56.541 18.438 67.873 1.00 50.61 535 CYS M N 1
ATOM 7222 C CA . CYS C 3 535 ? 57.822 18.571 67.181 1.00 51.39 535 CYS M CA 1
ATOM 7223 C C . CYS C 3 535 ? 57.632 18.908 65.702 1.00 51.62 535 CYS M C 1
ATOM 7224 O O . CYS C 3 535 ? 56.653 18.506 65.094 1.00 51.65 535 CYS M O 1
ATOM 7227 N N . VAL C 3 536 ? 58.514 19.724 65.157 1.00 51.96 536 VAL M N 1
ATOM 7228 C CA . VAL C 3 536 ? 58.415 20.237 63.794 1.00 52.63 536 VAL M CA 1
ATOM 7229 C C . VAL C 3 536 ? 59.488 19.675 62.796 1.00 54.78 536 VAL M C 1
ATOM 7230 O O . VAL C 3 536 ? 59.246 19.588 61.593 1.00 54.82 536 VAL M O 1
ATOM 7234 N N . GLY C 3 537 ? 60.652 19.329 63.303 1.00 56.14 537 GLY M N 1
ATOM 7235 C CA . GLY C 3 537 ? 61.717 18.759 62.507 1.00 58.22 537 GLY M CA 1
ATOM 7236 C C . GLY C 3 537 ? 62.510 19.762 61.715 1.00 61.02 537 GLY M C 1
ATOM 7237 O O . GLY C 3 537 ? 62.752 20.867 62.175 1.00 60.69 537 GLY M O 1
ATOM 7238 N N . ASP C 3 538 ? 62.951 19.354 60.531 1.00 64.02 538 ASP M N 1
ATOM 7239 C CA . ASP C 3 538 ? 63.734 20.107 59.559 1.00 67.24 538 ASP M CA 1
ATOM 7240 C C . ASP C 3 538 ? 63.030 21.361 59.107 1.00 68.94 538 ASP M C 1
ATOM 7241 O O . ASP C 3 538 ? 61.814 21.476 59.246 1.00 69.10 538 ASP M O 1
ATOM 7246 N N . GLU C 3 539 ? 63.762 22.251 58.421 1.00 69.89 539 GLU M N 1
ATOM 7247 C CA . GLU C 3 539 ? 63.148 23.405 57.786 1.00 70.97 539 GLU M CA 1
ATOM 7248 C C . GLU C 3 539 ? 62.130 22.941 56.725 1.00 71.60 539 GLU M C 1
ATOM 7249 O O . GLU C 3 539 ? 61.141 23.639 56.505 1.00 72.11 539 GLU M O 1
ATOM 7255 N N . GLN C 3 540 ? 62.322 21.726 56.148 1.00 71.55 540 GLN M N 1
ATOM 7256 C CA . GLN C 3 540 ? 61.403 21.108 55.184 1.00 72.34 540 GLN M CA 1
ATOM 7257 C C . GLN C 3 540 ? 60.491 20.033 55.843 1.00 72.40 540 GLN M C 1
ATOM 7258 O O . GLN C 3 540 ? 59.944 19.182 55.140 1.00 72.64 540 GLN M O 1
ATOM 7264 N N . GLY C 3 541 ? 60.378 20.047 57.171 1.00 71.70 541 GLY M N 1
ATOM 7265 C CA . GLY C 3 541 ? 59.527 19.135 57.919 1.00 71.41 541 GLY M CA 1
ATOM 7266 C C . GLY C 3 541 ? 60.020 17.719 58.151 1.00 70.97 541 GLY M C 1
ATOM 7267 O O . GLY C 3 541 ? 59.334 16.938 58.819 1.00 71.26 541 GLY M O 1
ATOM 7268 N N . ARG C 3 542 ? 61.185 17.358 57.612 1.00 70.14 542 ARG M N 1
ATOM 7269 C CA . ARG C 3 542 ? 61.720 16.009 57.789 1.00 70.08 542 ARG M CA 1
ATOM 7270 C C . ARG C 3 542 ? 62.391 15.844 59.168 1.00 68.81 542 ARG M C 1
ATOM 7271 O O . ARG C 3 542 ? 62.629 16.831 59.835 1.00 69.06 542 ARG M O 1
ATOM 7279 N N . ASN C 3 543 ? 62.664 14.602 59.616 1.00 67.02 543 ASN M N 1
ATOM 7280 C CA . ASN C 3 543 ? 63.337 14.354 60.893 1.00 65.09 543 ASN M CA 1
ATOM 7281 C C . ASN C 3 543 ? 62.558 14.854 62.093 1.00 61.84 543 ASN M C 1
ATOM 7282 O O . ASN C 3 543 ? 63.151 15.334 63.047 1.00 61.96 543 ASN M O 1
ATOM 7287 N N . LYS C 3 544 ? 61.232 14.751 62.056 1.00 59.38 544 LYS M N 1
ATOM 7288 C CA A LYS C 3 544 ? 60.385 15.214 63.155 0.50 58.58 544 LYS M CA 1
ATOM 7289 C CA B LYS C 3 544 ? 60.393 15.213 63.165 0.50 58.42 544 LYS M CA 1
ATOM 7290 C C . LYS C 3 544 ? 60.662 14.420 64.441 1.00 58.38 544 LYS M C 1
ATOM 7291 O O . LYS C 3 544 ? 60.792 13.200 64.401 1.00 58.19 544 LYS M O 1
ATOM 7302 N N . CYS C 3 545 ? 60.766 15.119 65.563 1.00 57.92 545 CYS M N 1
ATOM 7303 C CA . CYS C 3 545 ? 60.960 14.569 66.902 1.00 57.82 545 CYS M CA 1
ATOM 7304 C C . CYS C 3 545 ? 62.310 13.866 67.113 1.00 57.00 545 CYS M C 1
ATOM 7305 O O . CYS C 3 545 ? 62.483 13.191 68.116 1.00 56.65 545 CYS M O 1
ATOM 7308 N N . VAL C 3 546 ? 63.273 14.055 66.209 1.00 56.52 546 VAL M N 1
ATOM 7309 C CA . VAL C 3 546 ? 64.584 13.398 66.322 1.00 56.13 546 VAL M CA 1
ATOM 7310 C C . VAL C 3 546 ? 65.461 14.033 67.423 1.00 56.33 546 VAL M C 1
ATOM 7311 O O . VAL C 3 546 ? 65.416 15.240 67.662 1.00 56.51 546 VAL M O 1
ATOM 7315 N N . GLY C 3 547 ? 66.229 13.207 68.106 1.00 56.15 547 GLY M N 1
ATOM 7316 C CA . GLY C 3 547 ? 67.034 13.649 69.238 1.00 56.41 547 GLY M CA 1
ATOM 7317 C C . GLY C 3 547 ? 68.348 14.310 68.903 1.00 56.30 547 GLY M C 1
ATOM 7318 O O . GLY C 3 547 ? 69.395 13.883 69.372 1.00 56.53 547 GLY M O 1
ATOM 7319 N N . ASN C 3 548 ? 68.299 15.366 68.127 1.00 56.01 548 ASN M N 1
ATOM 7320 C CA . ASN C 3 548 ? 69.470 16.152 67.756 1.00 56.30 548 ASN M CA 1
ATOM 7321 C C . ASN C 3 548 ? 69.030 17.485 67.119 1.00 57.14 548 ASN M C 1
ATOM 7322 O O . ASN C 3 548 ? 67.825 17.727 66.956 1.00 57.48 548 ASN M O 1
ATOM 7327 N N . SER C 3 549 ? 69.987 18.368 66.803 1.00 57.15 549 SER M N 1
ATOM 7328 C CA . SER C 3 549 ? 69.691 19.681 66.248 1.00 57.79 549 SER M CA 1
ATOM 7329 C C . SER C 3 549 ? 68.864 19.666 64.956 1.00 58.14 549 SER M C 1
ATOM 7330 O O . SER C 3 549 ? 68.320 20.716 64.593 1.00 58.65 549 SER M O 1
ATOM 7333 N N . GLN C 3 550 ? 68.726 18.495 64.270 1.00 57.28 550 GLN M N 1
ATOM 7334 C CA . GLN C 3 550 ? 67.884 18.420 63.073 1.00 57.36 550 GLN M CA 1
ATOM 7335 C C . GLN C 3 550 ? 66.436 18.823 63.411 1.00 55.97 550 GLN M C 1
ATOM 7336 O O . GLN C 3 550 ? 65.789 19.513 62.626 1.00 56.82 550 GLN M O 1
ATOM 7342 N N . GLU C 3 551 ? 65.968 18.467 64.620 1.00 53.50 551 GLU M N 1
ATOM 7343 C CA . GLU C 3 551 ? 64.661 18.873 65.118 1.00 51.11 551 GLU M CA 1
ATOM 7344 C C . GLU C 3 551 ? 64.783 20.314 65.652 1.00 49.87 551 GLU M C 1
ATOM 7345 O O . GLU C 3 551 ? 65.571 20.565 66.571 1.00 50.17 551 GLU M O 1
ATOM 7351 N N . ARG C 3 552 ? 64.003 21.254 65.077 1.00 48.04 552 ARG M N 1
ATOM 7352 C CA . ARG C 3 552 ? 64.026 22.655 65.456 1.00 46.67 552 ARG M CA 1
ATOM 7353 C C . ARG C 3 552 ? 63.632 22.928 66.894 1.00 46.94 552 ARG M C 1
ATOM 7354 O O . ARG C 3 552 ? 64.037 23.943 67.452 1.00 47.91 552 ARG M O 1
ATOM 7362 N N . TYR C 3 553 ? 62.841 22.054 67.498 1.00 46.42 553 TYR M N 1
ATOM 7363 C CA . TYR C 3 553 ? 62.429 22.228 68.904 1.00 46.20 553 TYR M CA 1
ATOM 7364 C C . TYR C 3 553 ? 63.305 21.426 69.888 1.00 46.90 553 TYR M C 1
ATOM 7365 O O . TYR C 3 553 ? 62.892 21.199 71.028 1.00 47.00 553 TYR M O 1
ATOM 7374 N N . TYR C 3 554 ? 64.492 20.993 69.448 1.00 47.23 554 TYR M N 1
ATOM 7375 C CA . TYR C 3 554 ? 65.387 20.212 70.275 1.00 48.51 554 TYR M CA 1
ATOM 7376 C C . TYR C 3 554 ? 66.275 21.134 71.107 1.00 48.98 554 TYR M C 1
ATOM 7377 O O . TYR C 3 554 ? 66.703 22.193 70.637 1.00 49.53 554 TYR M O 1
ATOM 7386 N N . GLY C 3 555 ? 66.548 20.717 72.339 1.00 48.55 555 GLY M N 1
ATOM 7387 C CA . GLY C 3 555 ? 67.382 21.480 73.253 1.00 48.49 555 GLY M CA 1
ATOM 7388 C C . GLY C 3 555 ? 66.618 22.560 73.969 1.00 48.61 555 GLY M C 1
ATOM 7389 O O . GLY C 3 555 ? 65.442 22.772 73.695 1.00 49.38 555 GLY M O 1
ATOM 7390 N N . TYR C 3 556 ? 67.273 23.254 74.900 1.00 47.80 556 TYR M N 1
ATOM 7391 C CA . TYR C 3 556 ? 66.635 24.296 75.683 1.00 47.04 556 TYR M CA 1
ATOM 7392 C C . TYR C 3 556 ? 66.151 25.475 74.847 1.00 47.41 556 TYR M C 1
ATOM 7393 O O . TYR C 3 556 ? 65.045 25.959 75.080 1.00 47.33 556 TYR M O 1
ATOM 7402 N N . ARG C 3 557 ? 66.928 25.897 73.831 1.00 47.84 557 ARG M N 1
ATOM 7403 C CA . ARG C 3 557 ? 66.462 26.980 72.957 1.00 48.83 557 ARG M CA 1
ATOM 7404 C C . ARG C 3 557 ? 65.358 26.505 72.050 1.00 49.17 557 ARG M C 1
ATOM 7405 O O . ARG C 3 557 ? 64.441 27.272 71.790 1.00 49.67 557 ARG M O 1
ATOM 7413 N N . GLY C 3 558 ? 65.400 25.239 71.626 1.00 48.90 558 GLY M N 1
ATOM 7414 C CA . GLY C 3 558 ? 64.336 24.648 70.828 1.00 48.97 558 GLY M CA 1
ATOM 7415 C C . GLY C 3 558 ? 63.063 24.564 71.647 1.00 48.93 558 GLY M C 1
ATOM 7416 O O . GLY C 3 558 ? 61.998 24.947 71.175 1.00 49.36 558 GLY M O 1
ATOM 7417 N N . ALA C 3 559 ? 63.172 24.129 72.907 1.00 47.97 559 ALA M N 1
ATOM 7418 C CA . ALA C 3 559 ? 62.034 24.034 73.816 1.00 47.17 559 ALA M CA 1
ATOM 7419 C C . ALA C 3 559 ? 61.457 25.424 74.087 1.00 46.16 559 ALA M C 1
ATOM 7420 O O . ALA C 3 559 ? 60.250 25.575 74.141 1.00 45.83 559 ALA M O 1
ATOM 7422 N N . PHE C 3 560 ? 62.313 26.449 74.213 1.00 45.67 560 PHE M N 1
ATOM 7423 C CA . PHE C 3 560 ? 61.848 27.825 74.397 1.00 45.37 560 PHE M CA 1
ATOM 7424 C C . PHE C 3 560 ? 61.171 28.325 73.120 1.00 44.87 560 PHE M C 1
ATOM 7425 O O . PHE C 3 560 ? 60.134 28.985 73.190 1.00 44.66 560 PHE M O 1
ATOM 7433 N N . ARG C 3 561 ? 61.726 27.976 71.947 1.00 44.10 561 ARG M N 1
ATOM 7434 C CA . ARG C 3 561 ? 61.128 28.325 70.665 1.00 43.88 561 ARG M CA 1
ATOM 7435 C C . ARG C 3 561 ? 59.754 27.711 70.546 1.00 45.25 561 ARG M C 1
ATOM 7436 O O . ARG C 3 561 ? 58.819 28.398 70.216 1.00 46.15 561 ARG M O 1
ATOM 7444 N N . CYS C 3 562 ? 59.615 26.428 70.895 1.00 45.55 562 CYS M N 1
ATOM 7445 C CA . CYS C 3 562 ? 58.376 25.649 70.917 1.00 45.21 562 CYS M CA 1
ATOM 7446 C C . CYS C 3 562 ? 57.308 26.419 71.667 1.00 44.02 562 CYS M C 1
ATOM 7447 O O . CYS C 3 562 ? 56.203 26.494 71.173 1.00 44.03 562 CYS M O 1
ATOM 7450 N N . LEU C 3 563 ? 57.684 27.114 72.762 1.00 43.15 563 LEU M N 1
ATOM 7451 C CA . LEU C 3 563 ? 56.793 27.971 73.546 1.00 42.97 563 LEU M CA 1
ATOM 7452 C C . LEU C 3 563 ? 56.398 29.287 72.816 1.00 43.95 563 LEU M C 1
ATOM 7453 O O . LEU C 3 563 ? 55.222 29.585 72.701 1.00 44.17 563 LEU M O 1
ATOM 7458 N N . VAL C 3 564 ? 57.374 30.072 72.354 1.00 44.33 564 VAL M N 1
ATOM 7459 C CA . VAL C 3 564 ? 57.114 31.357 71.721 1.00 45.02 564 VAL M CA 1
ATOM 7460 C C . VAL C 3 564 ? 56.313 31.205 70.437 1.00 46.91 564 VAL M C 1
ATOM 7461 O O . VAL C 3 564 ? 55.492 32.062 70.132 1.00 48.72 564 VAL M O 1
ATOM 7465 N N . GLU C 3 565 ? 56.516 30.113 69.698 1.00 46.34 565 GLU M N 1
ATOM 7466 C CA . GLU C 3 565 ? 55.750 29.847 68.481 1.00 46.19 565 GLU M CA 1
ATOM 7467 C C . GLU C 3 565 ? 54.325 29.279 68.800 1.00 46.06 565 GLU M C 1
ATOM 7468 O O . GLU C 3 565 ? 53.626 28.793 67.897 1.00 46.41 565 GLU M O 1
ATOM 7474 N N . ASN C 3 566 ? 53.910 29.340 70.072 1.00 45.04 566 ASN M N 1
ATOM 7475 C CA . ASN C 3 566 ? 52.614 28.893 70.526 1.00 44.78 566 ASN M CA 1
ATOM 7476 C C . ASN C 3 566 ? 52.338 27.417 70.293 1.00 44.58 566 ASN M C 1
ATOM 7477 O O . ASN C 3 566 ? 51.193 27.006 70.394 1.00 44.37 566 ASN M O 1
ATOM 7482 N N . ALA C 3 567 ? 53.374 26.612 69.988 1.00 44.66 567 ALA M N 1
ATOM 7483 C CA . ALA C 3 567 ? 53.205 25.165 69.815 1.00 44.51 567 ALA M CA 1
ATOM 7484 C C . ALA C 3 567 ? 52.911 24.507 71.137 1.00 44.82 567 ALA M C 1
ATOM 7485 O O . ALA C 3 567 ? 52.070 23.619 71.190 1.00 46.27 567 ALA M O 1
ATOM 7487 N N . GLY C 3 568 ? 53.540 24.980 72.200 1.00 43.71 568 GLY M N 1
ATOM 7488 C CA . GLY C 3 568 ? 53.287 24.514 73.558 1.00 43.50 568 GLY M CA 1
ATOM 7489 C C . GLY C 3 568 ? 52.910 25.667 74.460 1.00 43.68 568 GLY M C 1
ATOM 7490 O O . GLY C 3 568 ? 52.895 26.823 74.031 1.00 44.56 568 GLY M O 1
ATOM 7491 N N . ASP C 3 569 ? 52.619 25.375 75.706 1.00 43.43 569 ASP M N 1
ATOM 7492 C CA . ASP C 3 569 ? 52.186 26.350 76.723 1.00 44.13 569 ASP M CA 1
ATOM 7493 C C . ASP C 3 569 ? 53.196 26.573 77.828 1.00 44.41 569 ASP M C 1
ATOM 7494 O O . ASP C 3 569 ? 53.066 27.544 78.571 1.00 44.82 569 ASP M O 1
ATOM 7499 N N . VAL C 3 570 ? 54.124 25.630 78.018 1.00 43.81 570 VAL M N 1
ATOM 7500 C CA . VAL C 3 570 ? 55.114 25.669 79.085 1.00 43.45 570 VAL M CA 1
ATOM 7501 C C . VAL C 3 570 ? 56.374 25.035 78.538 1.00 43.46 570 VAL M C 1
ATOM 7502 O O . VAL C 3 570 ? 56.312 24.102 77.741 1.00 43.87 570 VAL M O 1
ATOM 7506 N N . ALA C 3 571 ? 57.518 25.607 78.870 1.00 43.02 571 ALA M N 1
ATOM 7507 C CA . ALA C 3 571 ? 58.802 25.077 78.460 1.00 42.61 571 ALA M CA 1
ATOM 7508 C C . ALA C 3 571 ? 59.607 24.942 79.720 1.00 44.10 571 ALA M C 1
ATOM 7509 O O . ALA C 3 571 ? 59.681 25.894 80.501 1.00 44.62 571 ALA M O 1
ATOM 7511 N N . PHE C 3 572 ? 60.195 23.752 79.952 1.00 44.71 572 PHE M N 1
ATOM 7512 C CA . PHE C 3 572 ? 61.060 23.529 81.122 1.00 45.17 572 PHE M CA 1
ATOM 7513 C C . PHE C 3 572 ? 62.502 23.611 80.628 1.00 45.60 572 PHE M C 1
ATOM 7514 O O . PHE C 3 572 ? 62.923 22.769 79.844 1.00 45.97 572 PHE M O 1
ATOM 7522 N N . VAL C 3 573 ? 63.219 24.671 81.018 1.00 45.07 573 VAL M N 1
ATOM 7523 C CA . VAL C 3 573 ? 64.548 25.017 80.508 1.00 44.75 573 VAL M CA 1
ATOM 7524 C C . VAL C 3 573 ? 65.462 25.520 81.657 1.00 45.86 573 VAL M C 1
ATOM 7525 O O . VAL C 3 573 ? 65.067 25.451 82.816 1.00 46.17 573 VAL M O 1
ATOM 7529 N N . ARG C 3 574 ? 66.674 26.019 81.349 1.00 46.31 574 ARG M N 1
ATOM 7530 C CA . ARG C 3 574 ? 67.564 26.579 82.357 1.00 47.48 574 ARG M CA 1
ATOM 7531 C C . ARG C 3 574 ? 67.256 28.049 82.537 1.00 46.97 574 ARG M C 1
ATOM 7532 O O . ARG C 3 574 ? 66.750 28.702 81.609 1.00 47.19 574 ARG M O 1
ATOM 7540 N N . HIS C 3 575 ? 67.613 28.598 83.706 1.00 46.16 575 HIS M N 1
ATOM 7541 C CA . HIS C 3 575 ? 67.317 29.987 84.001 1.00 46.54 575 HIS M CA 1
ATOM 7542 C C . HIS C 3 575 ? 67.836 30.985 82.964 1.00 47.57 575 HIS M C 1
ATOM 7543 O O . HIS C 3 575 ? 67.221 32.035 82.780 1.00 49.36 575 HIS M O 1
ATOM 7550 N N . THR C 3 576 ? 68.885 30.623 82.234 1.00 46.24 576 THR M N 1
ATOM 7551 C CA . THR C 3 576 ? 69.515 31.465 81.227 1.00 45.61 576 THR M CA 1
ATOM 7552 C C . THR C 3 576 ? 68.845 31.424 79.871 1.00 44.85 576 THR M C 1
ATOM 7553 O O . THR C 3 576 ? 69.070 32.320 79.062 1.00 44.42 576 THR M O 1
ATOM 7557 N N . THR C 3 577 ? 68.058 30.372 79.579 1.00 44.82 577 THR M N 1
ATOM 7558 C CA . THR C 3 577 ? 67.466 30.190 78.245 1.00 44.91 577 THR M CA 1
ATOM 7559 C C . THR C 3 577 ? 66.761 31.422 77.699 1.00 46.19 577 THR M C 1
ATOM 7560 O O . THR C 3 577 ? 67.079 31.857 76.601 1.00 46.14 577 THR M O 1
ATOM 7564 N N . VAL C 3 578 ? 65.866 32.026 78.488 1.00 47.20 578 VAL M N 1
ATOM 7565 C CA . VAL C 3 578 ? 65.146 33.206 78.047 1.00 48.41 578 VAL M CA 1
ATOM 7566 C C . VAL C 3 578 ? 66.074 34.365 77.723 1.00 50.75 578 VAL M C 1
ATOM 7567 O O . VAL C 3 578 ? 65.888 34.978 76.669 1.00 51.35 578 VAL M O 1
ATOM 7571 N N . PHE C 3 579 ? 67.086 34.653 78.578 1.00 51.91 579 PHE M N 1
ATOM 7572 C CA . PHE C 3 579 ? 68.017 35.772 78.322 1.00 53.62 579 PHE M CA 1
ATOM 7573 C C . PHE C 3 579 ? 68.830 35.602 77.054 1.00 52.92 579 PHE M C 1
ATOM 7574 O O . PHE C 3 579 ? 68.957 36.544 76.276 1.00 52.44 579 PHE M O 1
ATOM 7582 N N . ASP C 3 580 ? 69.338 34.388 76.819 1.00 52.64 580 ASP M N 1
ATOM 7583 C CA . ASP C 3 580 ? 70.144 34.084 75.630 1.00 52.68 580 ASP M CA 1
ATOM 7584 C C . ASP C 3 580 ? 69.342 34.065 74.314 1.00 51.11 580 ASP M C 1
ATOM 7585 O O . ASP C 3 580 ? 69.938 34.013 73.240 1.00 50.44 580 ASP M O 1
ATOM 7590 N N . ASN C 3 581 ? 68.003 34.058 74.399 1.00 50.20 581 ASN M N 1
ATOM 7591 C CA . ASN C 3 581 ? 67.173 33.971 73.215 1.00 50.00 581 ASN M CA 1
ATOM 7592 C C . ASN C 3 581 ? 66.208 35.132 73.024 1.00 50.69 581 ASN M C 1
ATOM 7593 O O . ASN C 3 581 ? 65.348 35.074 72.154 1.00 50.40 581 ASN M O 1
ATOM 7598 N N . THR C 3 582 ? 66.357 36.193 73.814 1.00 51.41 582 THR M N 1
ATOM 7599 C CA . THR C 3 582 ? 65.530 37.390 73.741 1.00 52.28 582 THR M CA 1
ATOM 7600 C C . THR C 3 582 ? 66.429 38.645 73.791 1.00 53.86 582 THR M C 1
ATOM 7601 O O . THR C 3 582 ? 67.637 38.516 74.027 1.00 54.69 582 THR M O 1
ATOM 7605 N N . ASN C 3 583 ? 65.839 39.856 73.594 1.00 53.89 583 ASN M N 1
ATOM 7606 C CA . ASN C 3 583 ? 66.539 41.128 73.728 1.00 54.60 583 ASN M CA 1
ATOM 7607 C C . ASN C 3 583 ? 67.810 41.231 72.858 1.00 55.02 583 ASN M C 1
ATOM 7608 O O . ASN C 3 583 ? 68.884 41.597 73.339 1.00 55.58 583 ASN M O 1
ATOM 7613 N N . GLY C 3 584 ? 67.691 40.848 71.602 1.00 54.23 584 GLY M N 1
ATOM 7614 C CA . GLY C 3 584 ? 68.794 40.934 70.664 1.00 53.82 584 GLY M CA 1
ATOM 7615 C C . GLY C 3 584 ? 69.872 39.885 70.769 1.00 53.78 584 GLY M C 1
ATOM 7616 O O . GLY C 3 584 ? 70.687 39.774 69.850 1.00 54.46 584 GLY M O 1
ATOM 7617 N N . HIS C 3 585 ? 69.882 39.082 71.842 1.00 52.91 585 HIS M N 1
ATOM 7618 C CA . HIS C 3 585 ? 70.919 38.072 72.006 1.00 52.50 585 HIS M CA 1
ATOM 7619 C C . HIS C 3 585 ? 70.796 36.887 71.056 1.00 51.40 585 HIS M C 1
ATOM 7620 O O . HIS C 3 585 ? 71.702 36.065 71.023 1.00 52.58 585 HIS M O 1
ATOM 7627 N N . ASN C 3 586 ? 69.728 36.799 70.268 1.00 49.45 586 ASN M N 1
ATOM 7628 C CA . ASN C 3 586 ? 69.611 35.773 69.244 1.00 48.56 586 ASN M CA 1
ATOM 7629 C C . ASN C 3 586 ? 68.937 36.391 68.034 1.00 48.98 586 ASN M C 1
ATOM 7630 O O . ASN C 3 586 ? 67.792 36.824 68.137 1.00 49.88 586 ASN M O 1
ATOM 7635 N N . SER C 3 587 ? 69.663 36.492 66.911 1.00 48.12 587 SER M N 1
ATOM 7636 C CA . SER C 3 587 ? 69.121 37.106 65.721 1.00 48.05 587 SER M CA 1
ATOM 7637 C C . SER C 3 587 ? 68.515 36.113 64.744 1.00 48.13 587 SER M C 1
ATOM 7638 O O . SER C 3 587 ? 68.135 36.498 63.639 1.00 48.30 587 SER M O 1
ATOM 7641 N N . GLU C 3 588 ? 68.270 34.842 65.167 1.00 47.69 588 GLU M N 1
ATOM 7642 C CA . GLU C 3 588 ? 67.487 33.895 64.349 1.00 47.20 588 GLU M CA 1
ATOM 7643 C C . GLU C 3 588 ? 66.094 34.546 64.163 1.00 47.09 588 GLU M C 1
ATOM 7644 O O . GLU C 3 588 ? 65.620 35.197 65.095 1.00 47.22 588 GLU M O 1
ATOM 7650 N N . PRO C 3 589 ? 65.490 34.514 62.973 1.00 46.34 589 PRO M N 1
ATOM 7651 C CA . PRO C 3 589 ? 64.215 35.230 62.773 1.00 45.49 589 PRO M CA 1
ATOM 7652 C C . PRO C 3 589 ? 63.126 34.951 63.809 1.00 45.46 589 PRO M C 1
ATOM 7653 O O . PRO C 3 589 ? 62.414 35.880 64.194 1.00 45.77 589 PRO M O 1
ATOM 7657 N N . TRP C 3 590 ? 63.025 33.694 64.309 1.00 44.96 590 TRP M N 1
ATOM 7658 C CA . TRP C 3 590 ? 62.027 33.339 65.321 1.00 44.50 590 TRP M CA 1
ATOM 7659 C C . TRP C 3 590 ? 62.234 34.031 66.643 1.00 45.87 590 TRP M C 1
ATOM 7660 O O . TRP C 3 590 ? 61.273 34.256 67.361 1.00 46.51 590 TRP M O 1
ATOM 7671 N N . ALA C 3 591 ? 63.493 34.326 66.989 1.00 46.46 591 ALA M N 1
ATOM 7672 C CA . ALA C 3 591 ? 63.892 34.962 68.245 1.00 46.78 591 ALA M CA 1
ATOM 7673 C C . ALA C 3 591 ? 64.392 36.410 68.074 1.00 47.44 591 ALA M C 1
ATOM 7674 O O . ALA C 3 591 ? 64.749 37.059 69.058 1.00 47.64 591 ALA M O 1
ATOM 7676 N N . ALA C 3 592 ? 64.471 36.902 66.830 1.00 47.47 592 ALA M N 1
ATOM 7677 C CA . ALA C 3 592 ? 65.050 38.194 66.502 1.00 47.45 592 ALA M CA 1
ATOM 7678 C C . ALA C 3 592 ? 64.378 39.352 67.179 1.00 47.96 592 ALA M C 1
ATOM 7679 O O . ALA C 3 592 ? 65.077 40.258 67.622 1.00 47.76 592 ALA M O 1
ATOM 7681 N N . GLU C 3 593 ? 63.030 39.332 67.272 1.00 48.36 593 GLU M N 1
ATOM 7682 C CA . GLU C 3 593 ? 62.323 40.449 67.870 1.00 49.12 593 GLU M CA 1
ATOM 7683 C C . GLU C 3 593 ? 61.751 40.177 69.255 1.00 49.78 593 GLU M C 1
ATOM 7684 O O . GLU C 3 593 ? 60.918 40.955 69.736 1.00 50.13 593 GLU M O 1
ATOM 7690 N N . LEU C 3 594 ? 62.207 39.107 69.926 1.00 49.80 594 LEU M N 1
ATOM 7691 C CA . LEU C 3 594 ? 61.654 38.756 71.235 1.00 49.65 594 LEU M CA 1
ATOM 7692 C C . LEU C 3 594 ? 62.115 39.676 72.343 1.00 51.14 594 LEU M C 1
ATOM 7693 O O . LEU C 3 594 ? 63.264 40.122 72.356 1.00 52.70 594 LEU M O 1
ATOM 7698 N N . ARG C 3 595 ? 61.220 39.971 73.262 1.00 50.66 595 ARG M N 1
ATOM 7699 C CA . ARG C 3 595 ? 61.508 40.752 74.449 1.00 51.16 595 ARG M CA 1
ATOM 7700 C C . ARG C 3 595 ? 61.285 39.807 75.637 1.00 50.75 595 ARG M C 1
ATOM 7701 O O . ARG C 3 595 ? 60.310 39.050 75.635 1.00 50.79 595 ARG M O 1
ATOM 7709 N N . SER C 3 596 ? 62.167 39.831 76.642 1.00 50.16 596 SER M N 1
ATOM 7710 C CA . SER C 3 596 ? 62.029 38.915 77.788 1.00 49.79 596 SER M CA 1
ATOM 7711 C C . SER C 3 596 ? 60.817 39.213 78.642 1.00 49.97 596 SER M C 1
ATOM 7712 O O . SER C 3 596 ? 60.306 38.312 79.285 1.00 50.05 596 SER M O 1
ATOM 7715 N N . GLU C 3 597 ? 60.350 40.465 78.666 1.00 50.04 597 GLU M N 1
ATOM 7716 C CA . GLU C 3 597 ? 59.183 40.856 79.461 1.00 50.19 597 GLU M CA 1
ATOM 7717 C C . GLU C 3 597 ? 57.926 40.097 79.080 1.00 49.36 597 GLU M C 1
ATOM 7718 O O . GLU C 3 597 ? 56.988 40.081 79.871 1.00 50.71 597 GLU M O 1
ATOM 7724 N N . ASP C 3 598 ? 57.881 39.473 77.897 1.00 47.01 598 ASP M N 1
ATOM 7725 C CA . ASP C 3 598 ? 56.709 38.739 77.477 1.00 45.72 598 ASP M CA 1
ATOM 7726 C C . ASP C 3 598 ? 56.663 37.335 78.027 1.00 45.10 598 ASP M C 1
ATOM 7727 O O . ASP C 3 598 ? 55.859 36.548 77.537 1.00 45.87 598 ASP M O 1
ATOM 7732 N N . TYR C 3 599 ? 57.496 36.990 79.021 1.00 44.14 599 TYR M N 1
ATOM 7733 C CA . TYR C 3 599 ? 57.560 35.642 79.580 1.00 43.83 599 TYR M CA 1
ATOM 7734 C C . TYR C 3 599 ? 57.590 35.682 81.116 1.00 46.11 599 TYR M C 1
ATOM 7735 O O . TYR C 3 599 ? 57.998 36.667 81.738 1.00 46.58 599 TYR M O 1
ATOM 7744 N N . GLU C 3 600 ? 57.101 34.623 81.720 1.00 47.10 600 GLU M N 1
ATOM 7745 C CA . GLU C 3 600 ? 57.046 34.504 83.156 1.00 48.56 600 GLU M CA 1
ATOM 7746 C C . GLU C 3 600 ? 57.523 33.124 83.585 1.00 48.97 600 GLU M C 1
ATOM 7747 O O . GLU C 3 600 ? 57.689 32.217 82.761 1.00 49.42 600 GLU M O 1
ATOM 7753 N N . LEU C 3 601 ? 57.739 32.964 84.891 1.00 48.44 601 LEU M N 1
ATOM 7754 C CA . LEU C 3 601 ? 58.177 31.719 85.491 1.00 48.09 601 LEU M CA 1
ATOM 7755 C C . LEU C 3 601 ? 57.114 31.256 86.478 1.00 48.34 601 LEU M C 1
ATOM 7756 O O . LEU C 3 601 ? 56.488 32.068 87.163 1.00 48.35 601 LEU M O 1
ATOM 7761 N N . LEU C 3 602 ? 56.916 29.946 86.563 1.00 48.39 602 LEU M N 1
ATOM 7762 C CA . LEU C 3 602 ? 55.961 29.375 87.512 1.00 48.64 602 LEU M CA 1
ATOM 7763 C C . LEU C 3 602 ? 56.749 28.779 88.668 1.00 50.87 602 LEU M C 1
ATOM 7764 O O . LEU C 3 602 ? 57.722 28.053 88.429 1.00 51.74 602 LEU M O 1
ATOM 7769 N N . CYS C 3 603 ? 56.373 29.116 89.908 1.00 51.98 603 CYS M N 1
ATOM 7770 C CA . CYS C 3 603 ? 57.061 28.643 91.111 1.00 54.04 603 CYS M CA 1
ATOM 7771 C C . CYS C 3 603 ? 56.334 27.481 91.716 1.00 55.88 603 CYS M C 1
ATOM 7772 O O . CYS C 3 603 ? 55.094 27.381 91.630 1.00 56.78 603 CYS M O 1
ATOM 7775 N N . PRO C 3 604 ? 57.072 26.612 92.421 1.00 56.10 604 PRO M N 1
ATOM 7776 C CA . PRO C 3 604 ? 56.405 25.500 93.103 1.00 56.18 604 PRO M CA 1
ATOM 7777 C C . PRO C 3 604 ? 55.375 25.983 94.146 1.00 56.08 604 PRO M C 1
ATOM 7778 O O . PRO C 3 604 ? 54.406 25.265 94.405 1.00 57.11 604 PRO M O 1
ATOM 7782 N N . ASN C 3 605 ? 55.545 27.195 94.711 1.00 54.68 605 ASN M N 1
ATOM 7783 C CA . ASN C 3 605 ? 54.598 27.698 95.701 1.00 54.25 605 ASN M CA 1
ATOM 7784 C C . ASN C 3 605 ? 53.296 28.232 95.103 1.00 54.66 605 ASN M C 1
ATOM 7785 O O . ASN C 3 605 ? 52.459 28.700 95.857 1.00 55.38 605 ASN M O 1
ATOM 7790 N N . GLY C 3 606 ? 53.164 28.247 93.782 1.00 54.16 606 GLY M N 1
ATOM 7791 C CA . GLY C 3 606 ? 51.964 28.753 93.137 1.00 54.39 606 GLY M CA 1
ATOM 7792 C C . GLY C 3 606 ? 52.072 30.153 92.561 1.00 54.54 606 GLY M C 1
ATOM 7793 O O . GLY C 3 606 ? 51.191 30.586 91.804 1.00 55.02 606 GLY M O 1
ATOM 7794 N N . ALA C 3 607 ? 53.129 30.883 92.916 1.00 53.89 607 ALA M N 1
ATOM 7795 C CA . ALA C 3 607 ? 53.328 32.238 92.410 1.00 53.80 607 ALA M CA 1
ATOM 7796 C C . ALA C 3 607 ? 53.908 32.256 90.966 1.00 53.60 607 ALA M C 1
ATOM 7797 O O . ALA C 3 607 ? 54.331 31.221 90.450 1.00 53.68 607 ALA M O 1
ATOM 7799 N N . ARG C 3 608 ? 53.834 33.413 90.294 1.00 53.13 608 ARG M N 1
ATOM 7800 C CA . ARG C 3 608 ? 54.451 33.672 89.002 1.00 53.26 608 ARG M CA 1
ATOM 7801 C C . ARG C 3 608 ? 55.532 34.733 89.254 1.00 54.53 608 ARG M C 1
ATOM 7802 O O . ARG C 3 608 ? 55.413 35.544 90.190 1.00 55.67 608 ARG M O 1
ATOM 7810 N N . ALA C 3 609 ? 56.549 34.780 88.407 1.00 53.85 609 ALA M N 1
ATOM 7811 C CA . ALA C 3 609 ? 57.629 35.733 88.602 1.00 54.00 609 ALA M CA 1
ATOM 7812 C C . ALA C 3 609 ? 58.249 36.119 87.290 1.00 54.69 609 ALA M C 1
ATOM 7813 O O . ALA C 3 609 ? 58.128 35.370 86.332 1.00 55.15 609 ALA M O 1
ATOM 7815 N N . GLU C 3 610 ? 58.926 37.285 87.237 1.00 54.51 610 GLU M N 1
ATOM 7816 C CA . GLU C 3 610 ? 59.630 37.732 86.046 1.00 54.81 610 GLU M CA 1
ATOM 7817 C C . GLU C 3 610 ? 60.819 36.820 85.835 1.00 54.66 610 GLU M C 1
ATOM 7818 O O . GLU C 3 610 ? 61.411 36.329 86.793 1.00 54.72 610 GLU M O 1
ATOM 7824 N N . VAL C 3 611 ? 61.167 36.582 84.587 1.00 54.31 611 VAL M N 1
ATOM 7825 C CA . VAL C 3 611 ? 62.212 35.647 84.186 1.00 54.09 611 VAL M CA 1
ATOM 7826 C C . VAL C 3 611 ? 63.553 35.858 84.950 1.00 54.56 611 VAL M C 1
ATOM 7827 O O . VAL C 3 611 ? 64.320 34.913 85.158 1.00 53.84 611 VAL M O 1
ATOM 7831 N N . SER C 3 612 ? 63.783 37.086 85.411 1.00 55.43 612 SER M N 1
ATOM 7832 C CA . SER C 3 612 ? 64.971 37.479 86.154 1.00 56.41 612 SER M CA 1
ATOM 7833 C C . SER C 3 612 ? 64.945 37.064 87.639 1.00 57.34 612 SER M C 1
ATOM 7834 O O . SER C 3 612 ? 65.909 37.336 88.354 1.00 58.35 612 SER M O 1
ATOM 7837 N N . GLN C 3 613 ? 63.880 36.408 88.105 1.00 56.60 613 GLN M N 1
ATOM 7838 C CA . GLN C 3 613 ? 63.788 35.984 89.492 1.00 56.45 613 GLN M CA 1
ATOM 7839 C C . GLN C 3 613 ? 63.868 34.476 89.671 1.00 54.82 613 GLN M C 1
ATOM 7840 O O . GLN C 3 613 ? 63.293 33.939 90.611 1.00 54.17 613 GLN M O 1
ATOM 7846 N N . PHE C 3 614 ? 64.606 33.809 88.788 1.00 53.93 614 PHE M N 1
ATOM 7847 C CA . PHE C 3 614 ? 64.796 32.369 88.809 1.00 53.99 614 PHE M CA 1
ATOM 7848 C C . PHE C 3 614 ? 65.295 31.845 90.144 1.00 54.63 614 PHE M C 1
ATOM 7849 O O . PHE C 3 614 ? 64.931 30.741 90.527 1.00 55.05 614 PHE M O 1
ATOM 7857 N N . ALA C 3 615 ? 66.119 32.610 90.856 1.00 54.59 615 ALA M N 1
ATOM 7858 C CA . ALA C 3 615 ? 66.664 32.156 92.126 1.00 55.24 615 ALA M CA 1
ATOM 7859 C C . ALA C 3 615 ? 65.543 31.857 93.146 1.00 56.48 615 ALA M C 1
ATOM 7860 O O . ALA C 3 615 ? 65.607 30.863 93.885 1.00 56.88 615 ALA M O 1
ATOM 7862 N N . ALA C 3 616 ? 64.480 32.663 93.111 1.00 56.73 616 ALA M N 1
ATOM 7863 C CA . ALA C 3 616 ? 63.352 32.494 94.022 1.00 57.35 616 ALA M CA 1
ATOM 7864 C C . ALA C 3 616 ? 62.180 31.722 93.446 1.00 58.18 616 ALA M C 1
ATOM 7865 O O . ALA C 3 616 ? 61.210 31.516 94.164 1.00 58.85 616 ALA M O 1
ATOM 7867 N N . CYS C 3 617 ? 62.208 31.382 92.145 1.00 57.83 617 CYS M N 1
ATOM 7868 C CA . CYS C 3 617 ? 61.083 30.773 91.450 1.00 57.34 617 CYS M CA 1
ATOM 7869 C C . CYS C 3 617 ? 61.582 29.725 90.486 1.00 56.46 617 CYS M C 1
ATOM 7870 O O . CYS C 3 617 ? 61.503 29.899 89.267 1.00 56.81 617 CYS M O 1
ATOM 7873 N N . ASN C 3 618 ? 62.141 28.639 91.029 1.00 55.20 618 ASN M N 1
ATOM 7874 C CA . ASN C 3 618 ? 62.672 27.555 90.199 1.00 54.12 618 ASN M CA 1
ATOM 7875 C C . ASN C 3 618 ? 62.152 26.224 90.690 1.00 52.77 618 ASN M C 1
ATOM 7876 O O . ASN C 3 618 ? 61.761 26.097 91.856 1.00 53.23 618 ASN M O 1
ATOM 7881 N N . LEU C 3 619 ? 62.193 25.220 89.821 1.00 50.89 619 LEU M N 1
ATOM 7882 C CA . LEU C 3 619 ? 61.765 23.888 90.182 1.00 49.60 619 LEU M CA 1
ATOM 7883 C C . LEU C 3 619 ? 62.807 23.170 90.997 1.00 50.02 619 LEU M C 1
ATOM 7884 O O . LEU C 3 619 ? 62.441 22.371 91.848 1.00 50.30 619 LEU M O 1
ATOM 7889 N N . ALA C 3 620 ? 64.100 23.432 90.752 1.00 50.14 620 ALA M N 1
ATOM 7890 C CA . ALA C 3 620 ? 65.237 22.829 91.477 1.00 50.76 620 ALA M CA 1
ATOM 7891 C C . ALA C 3 620 ? 66.536 23.394 90.960 1.00 52.01 620 ALA M C 1
ATOM 7892 O O . ALA C 3 620 ? 66.587 23.857 89.833 1.00 52.39 620 ALA M O 1
ATOM 7894 N N . GLN C 3 621 ? 67.582 23.374 91.770 1.00 53.21 621 GLN M N 1
ATOM 7895 C CA . GLN C 3 621 ? 68.898 23.833 91.337 1.00 55.34 621 GLN M CA 1
ATOM 7896 C C . GLN C 3 621 ? 69.796 22.606 91.187 1.00 56.82 621 GLN M C 1
ATOM 7897 O O . GLN C 3 621 ? 69.826 21.749 92.095 1.00 57.29 621 GLN M O 1
ATOM 7903 N N . ILE C 3 622 ? 70.500 22.501 90.037 1.00 56.89 622 ILE M N 1
ATOM 7904 C CA . ILE C 3 622 ? 71.450 21.419 89.797 1.00 57.68 622 ILE M CA 1
ATOM 7905 C C . ILE C 3 622 ? 72.652 21.733 90.675 1.00 58.78 622 ILE M C 1
ATOM 7906 O O . ILE C 3 622 ? 73.207 22.835 90.609 1.00 59.61 622 ILE M O 1
ATOM 7911 N N . PRO C 3 623 ? 72.957 20.851 91.628 1.00 58.54 623 PRO M N 1
ATOM 7912 C CA . PRO C 3 623 ? 73.941 21.204 92.635 1.00 58.74 623 PRO M CA 1
ATOM 7913 C C . PRO C 3 623 ? 75.363 21.187 92.147 1.00 59.34 623 PRO M C 1
ATOM 7914 O O . PRO C 3 623 ? 75.764 20.271 91.426 1.00 59.78 623 PRO M O 1
ATOM 7918 N N . PRO C 3 624 ? 76.189 22.132 92.628 1.00 58.98 624 PRO M N 1
ATOM 7919 C CA . PRO C 3 624 ? 77.628 22.026 92.367 1.00 58.88 624 PRO M CA 1
ATOM 7920 C C . PRO C 3 624 ? 78.188 20.734 92.976 1.00 59.22 624 PRO M C 1
ATOM 7921 O O . PRO C 3 624 ? 77.570 20.114 93.852 1.00 59.39 624 PRO M O 1
ATOM 7925 N N . HIS C 3 625 ? 79.357 20.325 92.510 1.00 59.38 625 HIS M N 1
ATOM 7926 C CA . HIS C 3 625 ? 80.006 19.117 93.013 1.00 59.96 625 HIS M CA 1
ATOM 7927 C C . HIS C 3 625 ? 80.408 19.269 94.477 1.00 59.48 625 HIS M C 1
ATOM 7928 O O . HIS C 3 625 ? 80.471 20.386 95.003 1.00 59.78 625 HIS M O 1
ATOM 7935 N N . ALA C 3 626 ? 80.674 18.147 95.140 1.00 58.68 626 ALA M N 1
ATOM 7936 C CA . ALA C 3 626 ? 81.089 18.180 96.534 1.00 58.34 626 ALA M CA 1
ATOM 7937 C C . ALA C 3 626 ? 81.981 17.009 96.862 1.00 57.62 626 ALA M C 1
ATOM 7938 O O . ALA C 3 626 ? 81.894 15.943 96.236 1.00 56.53 626 ALA M O 1
ATOM 7940 N N . VAL C 3 627 ? 82.871 17.235 97.839 1.00 58.01 627 VAL M N 1
ATOM 7941 C CA . VAL C 3 627 ? 83.817 16.242 98.309 1.00 59.02 627 VAL M CA 1
ATOM 7942 C C . VAL C 3 627 ? 83.136 15.357 99.342 1.00 59.63 627 VAL M C 1
ATOM 7943 O O . VAL C 3 627 ? 82.731 15.856 100.376 1.00 59.83 627 VAL M O 1
ATOM 7947 N N . MET C 3 628 ? 82.970 14.065 99.044 1.00 59.53 628 MET M N 1
ATOM 7948 C CA . MET C 3 628 ? 82.295 13.152 99.940 1.00 60.41 628 MET M CA 1
ATOM 7949 C C . MET C 3 628 ? 83.287 12.365 100.715 1.00 61.95 628 MET M C 1
ATOM 7950 O O . MET C 3 628 ? 84.184 11.759 100.140 1.00 62.10 628 MET M O 1
ATOM 7955 N N . VAL C 3 629 ? 83.113 12.344 102.034 1.00 63.06 629 VAL M N 1
ATOM 7956 C CA . VAL C 3 629 ? 83.960 11.597 102.952 1.00 64.34 629 VAL M CA 1
ATOM 7957 C C . VAL C 3 629 ? 83.077 10.692 103.868 1.00 66.21 629 VAL M C 1
ATOM 7958 O O . VAL C 3 629 ? 81.845 10.716 103.753 1.00 66.35 629 VAL M O 1
ATOM 7962 N N . ARG C 3 630 ? 83.706 9.898 104.779 1.00 67.13 630 ARG M N 1
ATOM 7963 C CA . ARG C 3 630 ? 82.986 9.105 105.782 1.00 68.02 630 ARG M CA 1
ATOM 7964 C C . ARG C 3 630 ? 82.569 10.026 106.959 1.00 68.20 630 ARG M C 1
ATOM 7965 O O . ARG C 3 630 ? 83.222 11.047 107.236 1.00 67.41 630 ARG M O 1
ATOM 7973 N N . PRO C 3 631 ? 81.484 9.660 107.671 1.00 68.84 631 PRO M N 1
ATOM 7974 C CA . PRO C 3 631 ? 81.032 10.495 108.799 1.00 69.55 631 PRO M CA 1
ATOM 7975 C C . PRO C 3 631 ? 82.097 10.684 109.871 1.00 70.99 631 PRO M C 1
ATOM 7976 O O . PRO C 3 631 ? 82.287 11.812 110.344 1.00 71.33 631 PRO M O 1
ATOM 7980 N N . ASP C 3 632 ? 82.841 9.604 110.200 1.00 71.50 632 ASP M N 1
ATOM 7981 C CA . ASP C 3 632 ? 83.919 9.651 111.191 1.00 72.47 632 ASP M CA 1
ATOM 7982 C C . ASP C 3 632 ? 85.038 10.657 110.840 1.00 72.99 632 ASP M C 1
ATOM 7983 O O . ASP C 3 632 ? 85.675 11.196 111.746 1.00 73.66 632 ASP M O 1
ATOM 7988 N N . THR C 3 633 ? 85.266 10.904 109.529 1.00 72.24 633 THR M N 1
ATOM 7989 C CA . THR C 3 633 ? 86.282 11.832 109.046 1.00 71.60 633 THR M CA 1
ATOM 7990 C C . THR C 3 633 ? 85.938 13.257 109.448 1.00 70.78 633 THR M C 1
ATOM 7991 O O . THR C 3 633 ? 84.833 13.711 109.178 1.00 70.94 633 THR M O 1
ATOM 7995 N N . ASN C 3 634 ? 86.875 13.950 110.108 1.00 70.05 634 ASN M N 1
ATOM 7996 C CA . ASN C 3 634 ? 86.660 15.325 110.542 1.00 70.29 634 ASN M CA 1
ATOM 7997 C C . ASN C 3 634 ? 86.574 16.211 109.333 1.00 70.17 634 ASN M C 1
ATOM 7998 O O . ASN C 3 634 ? 87.598 16.500 108.712 1.00 70.81 634 ASN M O 1
ATOM 8003 N N . ILE C 3 635 ? 85.357 16.660 109.003 1.00 68.91 635 ILE M N 1
ATOM 8004 C CA . ILE C 3 635 ? 85.164 17.476 107.814 1.00 67.95 635 ILE M CA 1
ATOM 8005 C C . ILE C 3 635 ? 85.880 18.816 107.881 1.00 68.12 635 ILE M C 1
ATOM 8006 O O . ILE C 3 635 ? 86.167 19.375 106.841 1.00 68.75 635 ILE M O 1
ATOM 8011 N N . PHE C 3 636 ? 86.167 19.326 109.072 1.00 67.76 636 PHE M N 1
ATOM 8012 C CA . PHE C 3 636 ? 86.819 20.619 109.241 1.00 68.24 636 PHE M CA 1
ATOM 8013 C C . PHE C 3 636 ? 88.308 20.580 108.921 1.00 67.30 636 PHE M C 1
ATOM 8014 O O . PHE C 3 636 ? 88.892 21.625 108.624 1.00 67.75 636 PHE M O 1
ATOM 8022 N N . THR C 3 637 ? 88.935 19.394 109.009 1.00 65.59 637 THR M N 1
ATOM 8023 C CA . THR C 3 637 ? 90.330 19.252 108.611 1.00 64.10 637 THR M CA 1
ATOM 8024 C C . THR C 3 637 ? 90.425 19.189 107.087 1.00 62.49 637 THR M C 1
ATOM 8025 O O . THR C 3 637 ? 91.431 19.629 106.531 1.00 62.96 637 THR M O 1
ATOM 8029 N N . VAL C 3 638 ? 89.393 18.635 106.412 1.00 60.62 638 VAL M N 1
ATOM 8030 C CA . VAL C 3 638 ? 89.320 18.527 104.960 1.00 59.31 638 VAL M CA 1
ATOM 8031 C C . VAL C 3 638 ? 89.119 19.895 104.332 1.00 58.21 638 VAL M C 1
ATOM 8032 O O . VAL C 3 638 ? 89.946 20.305 103.507 1.00 58.66 638 VAL M O 1
ATOM 8036 N N . TYR C 3 639 ? 88.084 20.645 104.769 1.00 56.56 639 TYR M N 1
ATOM 8037 C CA . TYR C 3 639 ? 87.903 21.994 104.263 1.00 55.78 639 TYR M CA 1
ATOM 8038 C C . TYR C 3 639 ? 89.091 22.890 104.659 1.00 56.13 639 TYR M C 1
ATOM 8039 O O . TYR C 3 639 ? 89.541 23.698 103.855 1.00 57.18 639 TYR M O 1
ATOM 8048 N N . GLY C 3 640 ? 89.613 22.712 105.862 1.00 54.85 640 GLY M N 1
ATOM 8049 C CA . GLY C 3 640 ? 90.763 23.476 106.326 1.00 53.82 640 GLY M CA 1
ATOM 8050 C C . GLY C 3 640 ? 91.976 23.281 105.444 1.00 52.29 640 GLY M C 1
ATOM 8051 O O . GLY C 3 640 ? 92.645 24.251 105.081 1.00 51.78 640 GLY M O 1
ATOM 8052 N N . LEU C 3 641 ? 92.213 22.037 105.021 1.00 51.63 641 LEU M N 1
ATOM 8053 C CA . LEU C 3 641 ? 93.326 21.765 104.115 1.00 51.77 641 LEU M CA 1
ATOM 8054 C C . LEU C 3 641 ? 93.096 22.455 102.766 1.00 52.13 641 LEU M C 1
ATOM 8055 O O . LEU C 3 641 ? 93.971 23.176 102.310 1.00 52.02 641 LEU M O 1
ATOM 8060 N N . LEU C 3 642 ? 91.907 22.261 102.168 1.00 52.07 642 LEU M N 1
ATOM 8061 C CA . LEU C 3 642 ? 91.551 22.849 100.885 1.00 52.00 642 LEU M CA 1
ATOM 8062 C C . LEU C 3 642 ? 91.543 24.359 100.915 1.00 51.84 642 LEU M C 1
ATOM 8063 O O . LEU C 3 642 ? 91.933 24.963 99.923 1.00 51.93 642 LEU M O 1
ATOM 8068 N N . ASP C 3 643 ? 91.085 24.981 102.015 1.00 51.51 643 ASP M N 1
ATOM 8069 C CA . ASP C 3 643 ? 91.057 26.435 102.087 1.00 51.99 643 ASP M CA 1
ATOM 8070 C C . ASP C 3 643 ? 92.436 26.983 102.216 1.00 51.80 643 ASP M C 1
ATOM 8071 O O . ASP C 3 643 ? 92.764 27.933 101.517 1.00 52.38 643 ASP M O 1
ATOM 8076 N N . LYS C 3 644 ? 93.281 26.370 103.050 1.00 51.14 644 LYS M N 1
ATOM 8077 C CA . LYS C 3 644 ? 94.668 26.828 103.163 1.00 51.09 644 LYS M CA 1
ATOM 8078 C C . LYS C 3 644 ? 95.399 26.640 101.842 1.00 50.71 644 LYS M C 1
ATOM 8079 O O . LYS C 3 644 ? 96.154 27.527 101.441 1.00 51.24 644 LYS M O 1
ATOM 8085 N N . ALA C 3 645 ? 95.119 25.520 101.139 1.00 49.53 645 ALA M N 1
ATOM 8086 C CA . ALA C 3 645 ? 95.718 25.223 99.849 1.00 48.73 645 ALA M CA 1
ATOM 8087 C C . ALA C 3 645 ? 95.287 26.227 98.803 1.00 48.75 645 ALA M C 1
ATOM 8088 O O . ALA C 3 645 ? 96.152 26.848 98.206 1.00 48.88 645 ALA M O 1
ATOM 8090 N N . GLN C 3 646 ? 93.982 26.480 98.652 1.00 48.80 646 GLN M N 1
ATOM 8091 C CA . GLN C 3 646 ? 93.477 27.429 97.680 1.00 49.38 646 GLN M CA 1
ATOM 8092 C C . GLN C 3 646 ? 93.942 28.842 97.918 1.00 50.09 646 GLN M C 1
ATOM 8093 O O . GLN C 3 646 ? 94.110 29.571 96.944 1.00 50.85 646 GLN M O 1
ATOM 8099 N N . ASP C 3 647 ? 94.264 29.212 99.161 1.00 50.09 647 ASP M N 1
ATOM 8100 C CA . ASP C 3 647 ? 94.860 30.523 99.421 1.00 51.34 647 ASP M CA 1
ATOM 8101 C C . ASP C 3 647 ? 96.179 30.714 98.614 1.00 50.72 647 ASP M C 1
ATOM 8102 O O . ASP C 3 647 ? 96.502 31.837 98.249 1.00 50.73 647 ASP M O 1
ATOM 8107 N N . LEU C 3 648 ? 96.884 29.607 98.303 1.00 49.90 648 LEU M N 1
ATOM 8108 C CA . LEU C 3 648 ? 98.111 29.602 97.527 1.00 50.07 648 LEU M CA 1
ATOM 8109 C C . LEU C 3 648 ? 97.919 29.105 96.080 1.00 49.64 648 LEU M C 1
ATOM 8110 O O . LEU C 3 648 ? 98.550 29.630 95.167 1.00 49.43 648 LEU M O 1
ATOM 8115 N N . PHE C 3 649 ? 97.120 28.035 95.887 1.00 48.90 649 PHE M N 1
ATOM 8116 C CA . PHE C 3 649 ? 96.980 27.324 94.620 1.00 48.25 649 PHE M CA 1
ATOM 8117 C C . PHE C 3 649 ? 95.621 27.380 93.957 1.00 49.46 649 PHE M C 1
ATOM 8118 O O . PHE C 3 649 ? 95.378 26.622 93.016 1.00 49.25 649 PHE M O 1
ATOM 8126 N N . GLY C 3 650 ? 94.747 28.260 94.431 1.00 50.52 650 GLY M N 1
ATOM 8127 C CA . GLY C 3 650 ? 93.398 28.365 93.901 1.00 51.86 650 GLY M CA 1
ATOM 8128 C C . GLY C 3 650 ? 93.340 29.105 92.592 1.00 53.85 650 GLY M C 1
ATOM 8129 O O . GLY C 3 650 ? 92.911 28.546 91.578 1.00 54.18 650 GLY M O 1
ATOM 8130 N N . ASP C 3 651 ? 93.823 30.355 92.603 1.00 55.30 651 ASP M N 1
ATOM 8131 C CA . ASP C 3 651 ? 93.795 31.224 91.438 1.00 57.76 651 ASP M CA 1
ATOM 8132 C C . ASP C 3 651 ? 94.554 30.642 90.276 1.00 58.64 651 ASP M C 1
ATOM 8133 O O . ASP C 3 651 ? 95.686 30.253 90.435 1.00 58.52 651 ASP M O 1
ATOM 8138 N N . ASP C 3 652 ? 93.938 30.589 89.095 1.00 59.89 652 ASP M N 1
ATOM 8139 C CA . ASP C 3 652 ? 94.572 30.003 87.905 1.00 61.05 652 ASP M CA 1
ATOM 8140 C C . ASP C 3 652 ? 95.850 30.704 87.473 1.00 61.25 652 ASP M C 1
ATOM 8141 O O . ASP C 3 652 ? 96.588 30.143 86.673 1.00 61.88 652 ASP M O 1
ATOM 8146 N N . HIS C 3 653 ? 96.134 31.903 87.997 1.00 60.45 653 HIS M N 1
ATOM 8147 C CA . HIS C 3 653 ? 97.369 32.604 87.645 1.00 60.15 653 HIS M CA 1
ATOM 8148 C C . HIS C 3 653 ? 98.270 32.845 88.829 1.00 57.86 653 HIS M C 1
ATOM 8149 O O . HIS C 3 653 ? 99.067 33.778 88.802 1.00 57.96 653 HIS M O 1
ATOM 8156 N N . ASN C 3 654 ? 98.149 32.019 89.881 1.00 55.94 654 ASN M N 1
ATOM 8157 C CA . ASN C 3 654 ? 98.991 32.106 91.067 1.00 54.12 654 ASN M CA 1
ATOM 8158 C C . ASN C 3 654 ? 100.432 31.833 90.659 1.00 53.38 654 ASN M C 1
ATOM 8159 O O . ASN C 3 654 ? 100.690 31.165 89.637 1.00 53.98 654 ASN M O 1
ATOM 8164 N N . LYS C 3 655 ? 101.361 32.344 91.449 1.00 51.79 655 LYS M N 1
ATOM 8165 C CA . LYS C 3 655 ? 102.772 32.150 91.153 1.00 50.64 655 LYS M CA 1
ATOM 8166 C C . LYS C 3 655 ? 103.410 31.103 92.095 1.00 49.64 655 LYS M C 1
ATOM 8167 O O . LYS C 3 655 ? 104.627 31.099 92.270 1.00 49.63 655 LYS M O 1
ATOM 8173 N N . ASN C 3 656 ? 102.600 30.202 92.679 1.00 48.80 656 ASN M N 1
ATOM 8174 C CA . ASN C 3 656 ? 103.090 29.217 93.641 1.00 48.41 656 ASN M CA 1
ATOM 8175 C C . ASN C 3 656 ? 103.269 27.807 93.115 1.00 47.46 656 ASN M C 1
ATOM 8176 O O . ASN C 3 656 ? 103.364 26.880 93.915 1.00 47.53 656 ASN M O 1
ATOM 8181 N N . GLY C 3 657 ? 103.333 27.650 91.805 1.00 46.29 657 GLY M N 1
ATOM 8182 C CA . GLY C 3 657 ? 103.642 26.357 91.224 1.00 45.96 657 GLY M CA 1
ATOM 8183 C C . GLY C 3 657 ? 102.676 25.206 91.365 1.00 45.57 657 GLY M C 1
ATOM 8184 O O . GLY C 3 657 ? 103.098 24.053 91.381 1.00 45.75 657 GLY M O 1
ATOM 8185 N N . PHE C 3 658 ? 101.388 25.495 91.434 1.00 45.16 658 PHE M N 1
ATOM 8186 C CA . PHE C 3 658 ? 100.317 24.503 91.427 1.00 44.76 658 PHE M CA 1
ATOM 8187 C C . PHE C 3 658 ? 99.027 25.226 91.264 1.00 45.30 658 PHE M C 1
ATOM 8188 O O . PHE C 3 658 ? 98.833 26.277 91.847 1.00 44.86 658 PHE M O 1
ATOM 8196 N N . LYS C 3 659 ? 98.148 24.676 90.428 1.00 46.53 659 LYS M N 1
ATOM 8197 C CA . LYS C 3 659 ? 96.818 25.195 90.139 1.00 47.27 659 LYS M CA 1
ATOM 8198 C C . LYS C 3 659 ? 95.836 24.064 90.414 1.00 48.53 659 LYS M C 1
ATOM 8199 O O . LYS C 3 659 ? 95.807 23.098 89.653 1.00 49.26 659 LYS M O 1
ATOM 8205 N N . MET C 3 660 ? 95.075 24.148 91.519 1.00 48.58 660 MET M N 1
ATOM 8206 C CA . MET C 3 660 ? 94.145 23.079 91.867 1.00 49.40 660 MET M CA 1
ATOM 8207 C C . MET C 3 660 ? 92.961 22.963 90.920 1.00 51.20 660 MET M C 1
ATOM 8208 O O . MET C 3 660 ? 92.377 21.889 90.839 1.00 52.38 660 MET M O 1
ATOM 8213 N N . PHE C 3 661 ? 92.556 24.055 90.254 1.00 51.04 661 PHE M N 1
ATOM 8214 C CA . PHE C 3 661 ? 91.354 24.034 89.427 1.00 51.09 661 PHE M CA 1
ATOM 8215 C C . PHE C 3 661 ? 91.668 24.316 87.971 1.00 54.18 661 PHE M C 1
ATOM 8216 O O . PHE C 3 661 ? 90.980 25.112 87.296 1.00 55.51 661 PHE M O 1
ATOM 8224 N N . ASP C 3 662 ? 92.743 23.676 87.486 1.00 54.49 662 ASP M N 1
ATOM 8225 C CA . ASP C 3 662 ? 93.207 23.765 86.103 1.00 54.15 662 ASP M CA 1
ATOM 8226 C C . ASP C 3 662 ? 93.835 22.446 85.771 1.00 53.32 662 ASP M C 1
ATOM 8227 O O . ASP C 3 662 ? 94.316 21.752 86.668 1.00 52.91 662 ASP M O 1
ATOM 8232 N N . SER C 3 663 ? 93.823 22.069 84.487 1.00 53.60 663 SER M N 1
ATOM 8233 C CA . SER C 3 663 ? 94.405 20.797 84.074 1.00 54.31 663 SER M CA 1
ATOM 8234 C C . SER C 3 663 ? 95.197 20.915 82.781 1.00 54.17 663 SER M C 1
ATOM 8235 O O . SER C 3 663 ? 95.215 19.963 81.992 1.00 55.05 663 SER M O 1
ATOM 8238 N N . SER C 3 664 ? 95.896 22.048 82.577 1.00 52.67 664 SER M N 1
ATOM 8239 C CA . SER C 3 664 ? 96.680 22.226 81.360 1.00 52.14 664 SER M CA 1
ATOM 8240 C C . SER C 3 664 ? 97.915 21.346 81.339 1.00 51.76 664 SER M C 1
ATOM 8241 O O . SER C 3 664 ? 98.335 20.908 80.267 1.00 52.23 664 SER M O 1
ATOM 8244 N N . ASN C 3 665 ? 98.512 21.102 82.511 1.00 50.50 665 ASN M N 1
ATOM 8245 C CA . ASN C 3 665 ? 99.712 20.295 82.592 1.00 49.95 665 ASN M CA 1
ATOM 8246 C C . ASN C 3 665 ? 99.486 18.804 82.368 1.00 50.05 665 ASN M C 1
ATOM 8247 O O . ASN C 3 665 ? 100.464 18.060 82.299 1.00 49.91 665 ASN M O 1
ATOM 8252 N N . TYR C 3 666 ? 98.221 18.358 82.252 1.00 49.92 666 TYR M N 1
ATOM 8253 C CA . TYR C 3 666 ? 97.916 16.933 82.172 1.00 50.46 666 TYR M CA 1
ATOM 8254 C C . TYR C 3 666 ? 97.096 16.577 80.952 1.00 51.01 666 TYR M C 1
ATOM 8255 O O . TYR C 3 666 ? 96.356 17.422 80.436 1.00 50.62 666 TYR M O 1
ATOM 8264 N N . HIS C 3 667 ? 97.193 15.304 80.516 1.00 51.65 667 HIS M N 1
ATOM 8265 C CA . HIS C 3 667 ? 96.449 14.820 79.364 1.00 53.58 667 HIS M CA 1
ATOM 8266 C C . HIS C 3 667 ? 95.005 14.485 79.751 1.00 54.79 667 HIS M C 1
ATOM 8267 O O . HIS C 3 667 ? 94.525 13.370 79.530 1.00 54.84 667 HIS M O 1
ATOM 8274 N N . GLY C 3 668 ? 94.321 15.476 80.304 1.00 55.20 668 GLY M N 1
ATOM 8275 C CA . GLY C 3 668 ? 92.947 15.368 80.757 1.00 55.61 668 GLY M CA 1
ATOM 8276 C C . GLY C 3 668 ? 92.373 16.707 81.160 1.00 56.08 668 GLY M C 1
ATOM 8277 O O . GLY C 3 668 ? 93.051 17.734 81.096 1.00 56.33 668 GLY M O 1
ATOM 8278 N N . GLN C 3 669 ? 91.093 16.716 81.505 1.00 56.27 669 GLN M N 1
ATOM 8279 C CA . GLN C 3 669 ? 90.384 17.922 81.927 1.00 57.40 669 GLN M CA 1
ATOM 8280 C C . GLN C 3 669 ? 89.574 17.590 83.162 1.00 57.77 669 GLN M C 1
ATOM 8281 O O . GLN C 3 669 ? 89.336 16.417 83.465 1.00 58.68 669 GLN M O 1
ATOM 8287 N N . ASP C 3 670 ? 89.165 18.618 83.913 1.00 56.68 670 ASP M N 1
ATOM 8288 C CA . ASP C 3 670 ? 88.382 18.485 85.145 1.00 55.95 670 ASP M CA 1
ATOM 8289 C C . ASP C 3 670 ? 88.943 17.401 86.072 1.00 55.45 670 ASP M C 1
ATOM 8290 O O . ASP C 3 670 ? 88.225 16.547 86.555 1.00 56.03 670 ASP M O 1
ATOM 8295 N N . LEU C 3 671 ? 90.262 17.400 86.232 1.00 54.50 671 LEU M N 1
ATOM 8296 C CA . LEU C 3 671 ? 90.953 16.428 87.048 1.00 53.67 671 LEU M CA 1
ATOM 8297 C C . LEU C 3 671 ? 90.893 16.860 88.481 1.00 53.54 671 LEU M C 1
ATOM 8298 O O . LEU C 3 671 ? 91.189 18.020 88.777 1.00 54.83 671 LEU M O 1
ATOM 8303 N N . LEU C 3 672 ? 90.429 15.952 89.357 1.00 51.71 672 LEU M N 1
ATOM 8304 C CA . LEU C 3 672 ? 90.222 16.147 90.787 1.00 50.32 672 LEU M CA 1
ATOM 8305 C C . LEU C 3 672 ? 89.061 17.076 91.086 1.00 50.43 672 LEU M C 1
ATOM 8306 O O . LEU C 3 672 ? 88.212 16.733 91.909 1.00 50.43 672 LEU M O 1
ATOM 8311 N N . PHE C 3 673 ? 89.020 18.236 90.429 1.00 50.42 673 PHE M N 1
ATOM 8312 C CA . PHE C 3 673 ? 87.933 19.199 90.509 1.00 51.56 673 PHE M CA 1
ATOM 8313 C C . PHE C 3 673 ? 87.693 19.747 89.114 1.00 53.14 673 PHE M C 1
ATOM 8314 O O . PHE C 3 673 ? 88.644 19.902 88.317 1.00 54.24 673 PHE M O 1
ATOM 8322 N N . LYS C 3 674 ? 86.427 20.149 88.825 1.00 52.45 674 LYS M N 1
ATOM 8323 C CA . LYS C 3 674 ? 86.065 20.786 87.552 1.00 51.72 674 LYS M CA 1
ATOM 8324 C C . LYS C 3 674 ? 86.948 22.009 87.369 1.00 51.90 674 LYS M C 1
ATOM 8325 O O . LYS C 3 674 ? 87.198 22.733 88.345 1.00 51.75 674 LYS M O 1
ATOM 8331 N N . ASP C 3 675 ? 87.494 22.184 86.160 1.00 51.77 675 ASP M N 1
ATOM 8332 C CA . ASP C 3 675 ? 88.346 23.339 85.885 1.00 51.57 675 ASP M CA 1
ATOM 8333 C C . ASP C 3 675 ? 87.600 24.662 86.056 1.00 51.02 675 ASP M C 1
ATOM 8334 O O . ASP C 3 675 ? 88.230 25.694 86.311 1.00 51.71 675 ASP M O 1
ATOM 8339 N N . ALA C 3 676 ? 86.252 24.612 85.997 1.00 49.70 676 ALA M N 1
ATOM 8340 C CA . ALA C 3 676 ? 85.370 25.742 86.209 1.00 48.98 676 ALA M CA 1
ATOM 8341 C C . ALA C 3 676 ? 85.335 26.208 87.662 1.00 48.34 676 ALA M C 1
ATOM 8342 O O . ALA C 3 676 ? 84.831 27.326 87.908 1.00 48.48 676 ALA M O 1
ATOM 8344 N N . THR C 3 677 ? 85.834 25.367 88.631 1.00 47.16 677 THR M N 1
ATOM 8345 C CA . THR 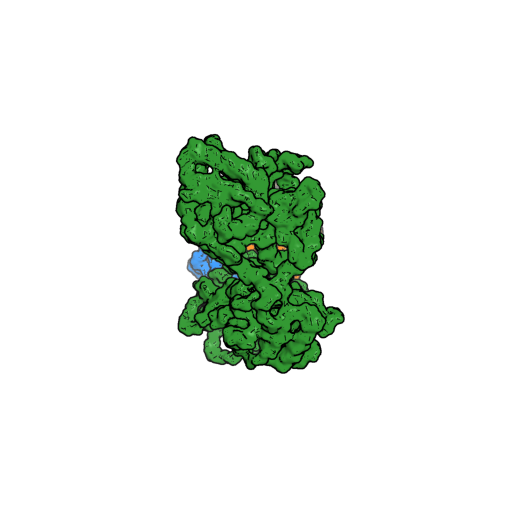C 3 677 ? 85.837 25.733 90.046 1.00 47.22 677 THR M CA 1
ATOM 8346 C C . THR C 3 677 ? 86.637 26.991 90.265 1.00 49.12 677 THR M C 1
ATOM 8347 O O . THR C 3 677 ? 87.760 27.130 89.764 1.00 50.67 677 THR M O 1
ATOM 8351 N N . VAL C 3 678 ? 86.040 27.938 90.929 1.00 49.21 678 VAL M N 1
ATOM 8352 C CA . VAL C 3 678 ? 86.699 29.192 91.250 1.00 49.98 678 VAL M CA 1
ATOM 8353 C C . VAL C 3 678 ? 87.261 29.095 92.668 1.00 51.34 678 VAL M C 1
ATOM 8354 O O . VAL C 3 678 ? 88.386 29.533 92.917 1.00 52.99 678 VAL M O 1
ATOM 8358 N N . ARG C 3 679 ? 86.493 28.505 93.582 1.00 50.66 679 ARG M N 1
ATOM 8359 C CA A ARG C 3 679 ? 86.862 28.400 94.986 0.44 50.71 679 ARG M CA 1
ATOM 8360 C CA B ARG C 3 679 ? 86.838 28.424 94.988 0.56 50.83 679 ARG M CA 1
ATOM 8361 C C . ARG C 3 679 ? 86.171 27.170 95.606 1.00 50.87 679 ARG M C 1
ATOM 8362 O O . ARG C 3 679 ? 85.169 26.699 95.094 1.00 50.64 679 ARG M O 1
ATOM 8377 N N . ALA C 3 680 ? 86.747 26.596 96.659 1.00 51.04 680 ALA M N 1
ATOM 8378 C CA . ALA C 3 680 ? 86.147 25.456 97.363 1.00 51.95 680 ALA M CA 1
ATOM 8379 C C . ALA C 3 680 ? 85.467 26.086 98.587 1.00 53.45 680 ALA M C 1
ATOM 8380 O O . ALA C 3 680 ? 86.018 27.012 99.212 1.00 54.11 680 ALA M O 1
ATOM 8382 N N . VAL C 3 681 ? 84.243 25.640 98.893 1.00 53.21 681 VAL M N 1
ATOM 8383 C CA . VAL C 3 681 ? 83.460 26.244 99.955 1.00 53.51 681 VAL M CA 1
ATOM 8384 C C . VAL C 3 681 ? 83.043 25.267 101.058 1.00 53.70 681 VAL M C 1
ATOM 8385 O O . VAL C 3 681 ? 82.929 24.070 100.826 1.00 53.44 681 VAL M O 1
ATOM 8389 N N . PRO C 3 682 ? 82.844 25.771 102.281 1.00 54.19 682 PRO M N 1
ATOM 8390 C CA . PRO C 3 682 ? 82.385 24.888 103.359 1.00 55.93 682 PRO M CA 1
ATOM 8391 C C . PRO C 3 682 ? 80.928 24.504 103.165 1.00 59.09 682 PRO M C 1
ATOM 8392 O O . PRO C 3 682 ? 80.174 25.274 102.565 1.00 60.06 682 PRO M O 1
ATOM 8396 N N . VAL C 3 683 ? 80.513 23.328 103.673 1.00 60.51 683 VAL M N 1
ATOM 8397 C CA . VAL C 3 683 ? 79.124 22.895 103.496 1.00 62.30 683 VAL M CA 1
ATOM 8398 C C . VAL C 3 683 ? 78.114 23.667 104.358 1.00 64.88 683 VAL M C 1
ATOM 8399 O O . VAL C 3 683 ? 76.913 23.621 104.077 1.00 65.29 683 VAL M O 1
ATOM 8403 N N . GLY C 3 684 ? 78.595 24.399 105.364 1.00 66.45 684 GLY M N 1
ATOM 8404 C CA . GLY C 3 684 ? 77.736 25.186 106.239 1.00 68.44 684 GLY M CA 1
ATOM 8405 C C . GLY C 3 684 ? 76.788 24.292 106.998 1.00 70.58 684 GLY M C 1
ATOM 8406 O O . GLY C 3 684 ? 77.232 23.338 107.644 1.00 70.94 684 GLY M O 1
ATOM 8407 N N . GLU C 3 685 ? 75.479 24.539 106.859 1.00 71.93 685 GLU M N 1
ATOM 8408 C CA . GLU C 3 685 ? 74.498 23.674 107.508 1.00 73.86 685 GLU M CA 1
ATOM 8409 C C . GLU C 3 685 ? 73.901 22.614 106.561 1.00 74.26 685 GLU M C 1
ATOM 8410 O O . GLU C 3 685 ? 72.933 21.946 106.925 1.00 75.30 685 GLU M O 1
ATOM 8416 N N . LYS C 3 686 ? 74.508 22.406 105.387 1.00 73.08 686 LYS M N 1
ATOM 8417 C CA . LYS C 3 686 ? 74.070 21.367 104.471 1.00 72.41 686 LYS M CA 1
ATOM 8418 C C . LYS C 3 686 ? 74.995 20.190 104.731 1.00 72.53 686 LYS M C 1
ATOM 8419 O O . LYS C 3 686 ? 75.637 19.679 103.815 1.00 73.30 686 LYS M O 1
ATOM 8425 N N . THR C 3 687 ? 75.082 19.761 105.984 1.00 72.11 687 THR M N 1
ATOM 8426 C CA . THR C 3 687 ? 76.016 18.724 106.386 1.00 73.05 687 THR M CA 1
ATOM 8427 C C . THR C 3 687 ? 75.689 17.314 105.916 1.00 73.30 687 THR M C 1
ATOM 8428 O O . THR C 3 687 ? 76.483 16.409 106.159 1.00 73.35 687 THR M O 1
ATOM 8432 N N . THR C 3 688 ? 74.543 17.122 105.254 1.00 73.48 688 THR M N 1
ATOM 8433 C CA . THR C 3 688 ? 74.072 15.820 104.773 1.00 74.23 688 THR M CA 1
ATOM 8434 C C . THR C 3 688 ? 73.946 15.802 103.251 1.00 75.23 688 THR M C 1
ATOM 8435 O O . THR C 3 688 ? 73.846 16.866 102.634 1.00 75.36 688 THR M O 1
ATOM 8439 N N . TYR C 3 689 ? 73.901 14.601 102.645 1.00 75.81 689 TYR M N 1
ATOM 8440 C CA . TYR C 3 689 ? 73.735 14.501 101.190 1.00 77.11 689 TYR M CA 1
ATOM 8441 C C . TYR C 3 689 ? 72.417 15.108 100.718 1.00 76.24 689 TYR M C 1
ATOM 8442 O O . TYR C 3 689 ? 72.380 15.714 99.654 1.00 76.81 689 TYR M O 1
ATOM 8451 N N . ARG C 3 690 ? 71.345 14.953 101.497 1.00 74.81 690 ARG M N 1
ATOM 8452 C CA . ARG C 3 690 ? 70.049 15.512 101.133 1.00 73.92 690 ARG M CA 1
ATOM 8453 C C . ARG C 3 690 ? 70.068 17.015 101.237 1.00 72.81 690 ARG M C 1
ATOM 8454 O O . ARG C 3 690 ? 69.467 17.682 100.412 1.00 73.24 690 ARG M O 1
ATOM 8462 N N . GLY C 3 691 ? 70.737 17.545 102.245 1.00 71.74 691 GLY M N 1
ATOM 8463 C CA . GLY C 3 691 ? 70.820 18.982 102.438 1.00 71.62 691 GLY M CA 1
ATOM 8464 C C . GLY C 3 691 ? 71.640 19.666 101.367 1.00 71.16 691 GLY M C 1
ATOM 8465 O O . GLY C 3 691 ? 71.314 20.788 100.965 1.00 70.93 691 GLY M O 1
ATOM 8466 N N . TRP C 3 692 ? 72.710 18.986 100.889 1.00 70.78 692 TRP M N 1
ATOM 8467 C CA . TRP C 3 692 ? 73.590 19.533 99.850 1.00 70.87 692 TRP M CA 1
ATOM 8468 C C . TRP C 3 692 ? 72.890 19.544 98.507 1.00 70.48 692 TRP M C 1
ATOM 8469 O O . TRP C 3 692 ? 72.899 20.563 97.805 1.00 70.29 692 TRP M O 1
ATOM 8480 N N . LEU C 3 693 ? 72.252 18.422 98.164 1.00 70.16 693 LEU M N 1
ATOM 8481 C CA . LEU C 3 693 ? 71.505 18.337 96.917 1.00 70.32 693 LEU M CA 1
ATOM 8482 C C . LEU C 3 693 ? 70.272 19.240 96.898 1.00 71.13 693 LEU M C 1
ATOM 8483 O O . LEU C 3 693 ? 69.770 19.537 95.823 1.00 71.41 693 LEU M O 1
ATOM 8488 N N . GLY C 3 694 ? 69.798 19.674 98.061 1.00 71.62 694 GLY M N 1
ATOM 8489 C CA . GLY C 3 694 ? 68.590 20.482 98.161 1.00 72.94 694 GLY M CA 1
ATOM 8490 C C . GLY C 3 694 ? 67.349 19.601 98.220 1.00 73.74 694 GLY M C 1
ATOM 8491 O O . GLY C 3 694 ? 67.365 18.480 97.699 1.00 73.95 694 GLY M O 1
ATOM 8492 N N . LEU C 3 695 ? 66.251 20.096 98.817 1.00 73.78 695 LEU M N 1
ATOM 8493 C CA . LEU C 3 695 ? 65.037 19.277 98.936 1.00 74.58 695 LEU M CA 1
ATOM 8494 C C . LEU C 3 695 ? 64.196 19.229 97.647 1.00 74.07 695 LEU M C 1
ATOM 8495 O O . LEU C 3 695 ? 63.685 18.158 97.293 1.00 74.12 695 LEU M O 1
ATOM 8500 N N . ASP C 3 696 ? 64.109 20.361 96.925 1.00 73.03 696 ASP M N 1
ATOM 8501 C CA . ASP C 3 696 ? 63.428 20.442 95.641 1.00 72.66 696 ASP M CA 1
ATOM 8502 C C . ASP C 3 696 ? 64.055 19.453 94.631 1.00 71.43 696 ASP M C 1
ATOM 8503 O O . ASP C 3 696 ? 63.350 18.851 93.821 1.00 71.56 696 ASP M O 1
ATOM 8508 N N . TYR C 3 697 ? 65.381 19.306 94.670 1.00 70.07 697 TYR M N 1
ATOM 8509 C CA . TYR C 3 697 ? 66.094 18.464 93.729 1.00 69.28 697 TYR M CA 1
ATOM 8510 C C . TYR C 3 697 ? 65.999 17.007 94.073 1.00 69.55 697 TYR M C 1
ATOM 8511 O O . TYR C 3 697 ? 65.921 16.169 93.167 1.00 70.06 697 TYR M O 1
ATOM 8520 N N . VAL C 3 698 ? 66.072 16.683 95.366 1.00 68.99 698 VAL M N 1
ATOM 8521 C CA . VAL C 3 698 ? 66.002 15.283 95.779 1.00 68.83 698 VAL M CA 1
ATOM 8522 C C . VAL C 3 698 ? 64.590 14.738 95.610 1.00 68.77 698 VAL M C 1
ATOM 8523 O O . VAL C 3 698 ? 64.426 13.557 95.292 1.00 68.11 698 VAL M O 1
ATOM 8527 N N . ALA C 3 699 ? 63.566 15.612 95.784 1.00 69.09 699 ALA M N 1
ATOM 8528 C CA . ALA C 3 699 ? 62.174 15.234 95.593 1.00 69.94 699 ALA M CA 1
ATOM 8529 C C . ALA C 3 699 ? 61.938 14.749 94.163 1.00 70.74 699 ALA M C 1
ATOM 8530 O O . ALA C 3 699 ? 61.298 13.720 93.971 1.00 70.53 699 ALA M O 1
ATOM 8532 N N . ALA C 3 700 ? 62.490 15.462 93.162 1.00 71.55 700 ALA M N 1
ATOM 8533 C CA . ALA C 3 700 ? 62.320 15.069 91.773 1.00 72.88 700 ALA M CA 1
ATOM 8534 C C . ALA C 3 700 ? 63.101 13.799 91.449 1.00 74.44 700 ALA M C 1
ATOM 8535 O O . ALA C 3 700 ? 62.592 12.932 90.751 1.00 74.87 700 ALA M O 1
ATOM 8537 N N . LEU C 3 701 ? 64.312 13.653 91.999 1.00 75.06 701 LEU M N 1
ATOM 8538 C CA . LEU C 3 701 ? 65.128 12.463 91.777 1.00 75.88 701 LEU M CA 1
ATOM 8539 C C . LEU C 3 701 ? 64.419 11.242 92.346 1.00 75.81 701 LEU M C 1
ATOM 8540 O O . LEU C 3 701 ? 64.254 10.235 91.659 1.00 75.39 701 LEU M O 1
ATOM 8545 N N . GLU C 3 702 ? 63.964 11.355 93.592 1.00 76.24 702 GLU M N 1
ATOM 8546 C CA . GLU C 3 702 ? 63.242 10.278 94.245 1.00 76.96 702 GLU M CA 1
ATOM 8547 C C . GLU C 3 702 ? 61.909 10.000 93.556 1.00 77.01 702 GLU M C 1
ATOM 8548 O O . GLU C 3 702 ? 61.520 8.833 93.444 1.00 77.12 702 GLU M O 1
ATOM 8554 N N . GLY C 3 703 ? 61.255 11.051 93.055 1.00 76.58 703 GLY M N 1
ATOM 8555 C CA . GLY C 3 703 ? 59.994 10.931 92.338 1.00 76.77 703 GLY M CA 1
ATOM 8556 C C . GLY C 3 703 ? 60.085 10.021 91.119 1.00 76.92 703 GLY M C 1
ATOM 8557 O O . GLY C 3 703 ? 59.176 9.240 90.840 1.00 77.20 703 GLY M O 1
ATOM 8558 N N . MET C 3 704 ? 61.210 10.072 90.416 1.00 76.46 704 MET M N 1
ATOM 8559 C CA . MET C 3 704 ? 61.482 9.307 89.209 1.00 76.52 704 MET M CA 1
ATOM 8560 C C . MET C 3 704 ? 61.883 7.873 89.485 1.00 77.51 704 MET M C 1
ATOM 8561 O O . MET C 3 704 ? 61.657 7.013 88.629 1.00 77.52 704 MET M O 1
ATOM 8566 N N . SER C 3 705 ? 62.552 7.623 90.638 1.00 78.29 705 SER M N 1
ATOM 8567 C CA . SER C 3 705 ? 63.014 6.279 91.038 1.00 79.31 705 SER M CA 1
ATOM 8568 C C . SER C 3 705 ? 61.895 5.240 90.994 1.00 80.31 705 SER M C 1
ATOM 8569 O O . SER C 3 705 ? 62.143 4.079 90.675 1.00 80.93 705 SER M O 1
ATOM 8572 N N . SER C 3 706 ? 60.658 5.677 91.251 1.00 80.20 706 SER M N 1
ATOM 8573 C CA . SER C 3 706 ? 59.452 4.852 91.185 1.00 80.09 706 SER M CA 1
ATOM 8574 C C . SER C 3 706 ? 58.558 5.270 89.972 1.00 80.02 706 SER M C 1
ATOM 8575 O O . SER C 3 706 ? 58.878 4.988 88.811 1.00 79.57 706 SER M O 1
#

Radius of gyration: 46.9 Å; Cα contacts (8 Å, |Δi|>4): 2713; chains: 3; bounding box: 114×81×133 Å

Secondary structure (DSSP, 8-state):
--EEEEPPPEEE-TT--EEEEEEEESS-GGGS-EEEEEE-TTS-EEEEEEE-TTT--EEE-TTTTTSEEEEEETTTTEEEEEE-S--GGG-EEEEEEEE-SSTT-EEEE---EEEEE-----B--EEEEE----EEEEEEEEEEEBSS--EEEETTTTB-TTEEEPPPEESSSSEEEEEEEEEETTHHHHS--EEEEEEGGGTEEEEEE-PPPP-/-PPEEES-SEEEE-TT--EEEEEEESS--TT-EEEEEE-TT--EEEEEETTTEEPTT--TTEEEEEETTEEEEEESS--GGG-SEEEEEE-SSSSP-B----EEEE----B--EEEEEPPPHHHHHTTEEEEEEEEEEEBSS--EEEEEETTEEE-SSEEEEE----TTT--EEEEEEEEEEHHHHTT--EEEEEEE-SS-SS-EEEEEETT--/--EEEEESSHHHHHHHHHHHHHHHHTT-SS-EEEEE-SSHHHHHHHHHTTS--EEEE-HHHHHHHHHSS-EEEEEEEE-BTTTBSEEEEEEEEESS----TT--TT--EEES-TT-IIIIIHHHHHHHHHT----STT-HHHHHHHHSSSEE-TT-TTSTTHHHHBSS---SSSS-STT-SSTTSTT-HHHHHHHHHHTSS-SEEEEESTTTGGGSTT-S-TTSSS---GGGEEE--TTS---BTT-TTTS-SEEEEPPEEEEESSS-SHHHHHHHHHHHHH------SS--GGGTSSS-SS-TT--EEEE-SS-SHHHHS-HHHHHHHHHH---TTSS-SEEEEEE-SHHHHHHHHHHHHHHHHTT-SSEEEEEE-SSHHHHHHHHHTTS--BEEE-HHHHHHHHHHS--EEEEEEEE-TT--SSS-EEEEEEE--STT---TT--TT-EEE-SSTT-IIIIIHHHHHHHHTTSS--STT-HHHHHHHHSSEEE--BSS-SS--GGGGTT---STTS-STTBSSTTSTT-HHHHHHHHHHTTS-SEEEEETTHHHHTSTTS--SHHHHT--GGGEEEE-TTS-EEEGGGGGGS-SEEPPPPEEEE-TTS-HHHHHHHHHHHHHHHTSTT-SSS--TT--TTTTSSS-SS-TTEEEEE--TT--SHHHHH-HHHHHHHHHHH-

B-factor: mean 71.47, std 19.07, range [28.17, 130.9]

Sequence (1112 aa):
QVQLQQSGAELMKPGASVKISCKATGYTFSNYRIEWIKQRPGHGLEWIGEILPRGGNTNYNEKFKGKATFTADTSSNTAYMQLTSLTSEDSAVYYCARDDGYYGRFAYWGQGTLVTVSAAKTTPPSVYPLAPGSMVTLGCLVKGYFPEPVTVTWNSGSLSSGVHTFPAVLQSDLYTLSSSVTVPSSTWPSETVTCNVAHPASSTKVDKKIVPRDCDIQMTQTTSSLSASLGDRVTISCRASQDISNYLNWYQQKPDGTVKLLIFYTSRLHSGVPSRFSGSGSGTDYSLTISNLEQEDFATYFCQQGNTLPPTFGGGTKLEIKRADAAPTVSIFPPSSEQLTSGGASVVCFLNNFYPKDINVKWKIDGSERQNGVLNSWTDQDSKDSTYSMSSTLTLTKDEYERHNSYTCEATHKTSTSPIVKSFNNRNECMEVRWCATSDPEQHKCGNMSEAFREAGIQPSLLCVRGTSADHCVQLIAAQEADAITLDGGAIYEAGKEHGLKPVVGEVYDQEVGTSYYAVAVVRRSSHVTIDTLKGVKSCHTGINRTVGWNVPVGYLVESGRLSVMGCDVLKAVSDYFGGSCVPGAGETSYSESLCRLCRGDSSGEGVCDKSPLERYYDYSGAFRCLAEGAGDVAFVKHSTVLENTDGKTLPSWGQALLSQDFELLCRDGSRADVTEWRQCHLARVPAHAVVVRADTDGGLIFRLLNEGQRLFSSSFQMFSSEAYGQKDLLFKDSTSELVPIATQTYEAWLGHEYLHAMKGLLCDPNRLPPYLRWCVLSTPEIQKCGDMAVAFRRQRLKPEIQCVSAKSPQHHCMERIQAEQVDAVTLSGEDIYTAGKTYGLVPAAGEHYAPEDSSNSYYVVAVVRRDSSHAFTLDELRGKRSCHAGFGSPAGWDVPVGALIQRGFIRPKDCDVLTAVSEFFNASCVPVNNPKNYPSSLCALCVGDEQGRNKKCVGNSQERYYGYRGAFRCLVENAGDVAFVRHTTVFDNTNGHNSEPWAAELRSEDYELLCPNGARAEVSQFAACNLAQIPPHAVMVRPDTNIFTVYGLLDKAQDLFGDDHNKNGFKMFDSSNYHGQDLLFKDATVRRAVPVGEKTTYRGWLGLDYVAALEGMSS

Solvent-accessible surface area: 46911 Å² total; per-residue (Å²): 175,20,100,6,106,9,34,54,78,54,75,48,108,67,55,32,52,4,118,0,26,0,109,3,70,57,46,74,6,21,10,30,26,0,1,0,0,13,34,49,128,85,100,14,13,58,7,0,0,2,2,23,6,64,72,34,91,43,55,55,12,138,153,20,112,66,56,7,56,10,68,27,64,65,102,44,57,12,0,56,0,61,2,42,70,3,63,68,100,9,32,5,48,2,3,0,0,17,1,14,0,18,1,3,32,2,11,57,25,4,92,11,2,88,0,30,10,19,76,4,167,68,38,66,22,50,7,26,15,2,10,39,97,141,125,26,16,0,0,0,4,0,37,22,0,5,12,80,85,14,75,21,55,2,38,93,36,91,42,84,77,28,41,18,54,3,66,22,44,102,71,85,72,34,36,11,15,4,0,0,0,32,5,62,42,87,54,18,88,79,124,74,4,27,0,7,1,21,1,94,54,28,105,56,119,59,78,47,100,3,90,75,76,145,137,99,7,118,14,84,19,102,60,89,34,54,45,5,48,107,44,54,176,9,69,3,29,3,137,7,57,90,85,0,55,43,23,0,0,0,2,7,16,60,119,111,14,62,13,90,3,1,0,12,56,11,56,67,64,34,98,81,16,46,101,50,5,48,13,62,29,75,29,42,69,4,23,0,19,0,29,90,1,56,96,77,1,24,2,24,0,6,0,0,0,0,28,66,58,22,7,22,16,2,55,4,3,77,4,20,36,104,82,78,69,24,52,13,80,6,14,21,1,16,0,10,75,67,6,29,116,72,44,19,0,0,0,0,0,0,0,2,40,0,14,31,96,98,27,100,18,74,2,62,19,65,54,77,105,66,124,132,15,36,39,43,7,135,23,109,42,32,102,140,54,15,4,17,1,2,4,0,13,0,31,18,58,71,83,62,7,71,157,70,70,46,0,16,1,26,1,52,16,150,60,18,141,70,63,68,77,93,64,32,50,72,92,125,48,132,96,0,65,9,0,0,15,10,74,27,17,56,102,0,2,36,82,4,26,88,19,3,155,127,51,43,5,104,15,61,11,80,26,46,98,2,87,1,13,48,47,0,9,90,19,0,42,56,101,93,0,1,0,5,23,6,14,0,1,6,0,25,50,4,9,84,120,81,39,8,38,0,3,0,0,0,9,10,63,160,98,6,19,52,8,0,37,1,2,5,0,0,59,102,100,25,172,19,35,7,81,73,4,153,52,16,79,0,0,2,5,0,26,51,22,0,2,0,13,11,20,3,0,8,30,7,10,40,58,10,134,17,10,12,44,15,4,44,20,50,98,11,2,17,85,13,3,33,3,0,0,0,0,23,0,38,186,41,109,65,28,120,11,1,22,109,20,12,105,0,45,118,81,39,114,36,67,7,42,56,2,50,83,1,69,0,33,31,7,15,3,0,0,42,0,0,19,57,37,21,0,28,0,0,3,0,1,17,17,1,1,95,21,3,0,85,69,105,15,10,113,86,11,76,96,66,20,82,15,110,76,5,12,0,2,10,131,119,26,68,58,29,52,24,95,90,25,124,140,1,28,16,30,142,2,20,0,6,0,0,0,0,16,68,109,6,82,8,52,40,1,43,110,0,2,28,52,0,17,181,112,10,115,107,86,26,96,3,30,48,1,134,95,56,35,64,29,16,5,14,4,28,42,22,6,66,70,2,27,87,17,104,79,58,66,43,83,55,39,1,31,153,150,21,36,100,56,14,138,8,20,73,33,75,74,124,206,46,97,91,89,10,64,3,2,1,66,43,93,22,20,70,91,0,0,28,66,2,9,82,1,2,111,124,60,198,10,98,10,32,4,74,46,34,63,8,198,38,55,90,59,0,2,75,60,0,86,52,102,85,0,9,0,4,22,5,30,8,116,44,0,23,42,0,10,121,84,33,37,2,32,0,1,0,2,6,85,11,26,122,154,43,22,72,33,26,15,48,0,1,0,0,2,14,26,7,32,18,36,49,22,36,6,55,99,0,130,31,60,8,0,0,1,4,5,99,33,16,63,0,0,7,54,7,2,0,0,15,5,25,101,87,31,50,3,157,40,164,127,100,69,24,57,55,13,0,19,138,5,2,100,6,0,0,0,2,23,88,152,80,187,120,44,27,102,24,0,27,27,5,5,49,0,23,152,125,42,165,73,115,9,39,7,59,99,86,1,67,5,82,20,47,84,0,0,0,32,0,0,12,52,3,4,0,20,0,0,2,0,44,20,27,6,1,63,83,9,0,49,59,126,22,100,63,128,31,0,34,156,28,104,17,75,13,1,15,2,1,7,40,128,29,51,77,13,64,6,74,86,47,66,90,2,19,9,0,67,26,7,31,38,0,4,0,0,26,90,104,20,35,30,55,16,2,16,0,0,0,22,64,0,17,109,41,0,6,95,57,151,22,204,61,60,14,58,0,1,32,8,95,124,27,176,14,135,60,9,11,7,51,44,36,7,82,66,5,29,26,9,20,147,106,64,58,26,78,19,23,3,26,114,70,21,2,33,2,44,49,1,48,89,88

Nearest PDB structures (foldseek):
  6xr0-assembly1_H  TM=1.005E+00  e=4.943E-43  Mus musculus
  8h8q-assembly1_H  TM=9.087E-01  e=2.209E-34  Mus musculus
  5ysl-assembly4_G  TM=9.774E-01  e=8.741E-32  Mus musculus
  8sip-assembly1_H  TM=9.501E-01  e=7.099E-32  Mus musculus
  5tq0-assembly1_H  TM=7.548E-01  e=3.559E-31  Mus musculus